Protein 6FBA (pdb70)

Structure (mmCIF, N/CA/C/O backbone):
data_6FBA
#
_entry.id   6FBA
#
_cell.length_a   86.757
_cell.length_b   86.757
_cell.length_c   138.151
_cell.angle_alpha   90.00
_cell.angle_beta   90.00
_cell.angle_gamma   120.00
#
_symmetry.space_group_name_H-M   'P 32'
#
loop_
_entity.id
_entity.type
_entity.pdbx_description
1 polymer 'Aspartate transcarbamoylase'
2 polymer 'Aspartate transcarbamoylase'
3 non-polymer 'SULFATE ION'
4 non-polymer naphthalene-2,3-diol
5 non-polymer 'DIMETHYL SULFOXIDE'
6 non-polymer 'MALONATE ION'
7 non-polymer GLYCEROL
8 non-polymer 'SODIUM ION'
9 non-polymer DI(HYDROXYETHYL)ETHER
10 water water
#
loop_
_atom_site.group_PDB
_atom_site.id
_atom_site.type_symbol
_atom_site.label_atom_id
_atom_site.label_alt_id
_atom_site.label_comp_id
_atom_site.label_asym_id
_atom_site.label_entity_id
_atom_site.label_seq_id
_atom_site.pdbx_PDB_ins_code
_atom_site.Cartn_x
_atom_site.Cartn_y
_atom_site.Cartn_z
_atom_site.occupancy
_atom_site.B_iso_or_equiv
_atom_site.auth_seq_id
_atom_site.auth_comp_id
_atom_site.auth_asym_id
_atom_site.auth_atom_id
_atom_site.pdbx_PDB_model_num
ATOM 1 N N . ASP A 1 11 ? 54.246 38.684 -157.402 1.00 78.28 47 ASP A N 1
ATOM 2 C CA . ASP A 1 11 ? 54.611 40.082 -157.810 1.00 77.82 47 ASP A CA 1
ATOM 3 C C . ASP A 1 11 ? 55.255 40.819 -156.679 1.00 77.90 47 ASP A C 1
ATOM 4 O O . ASP A 1 11 ? 54.589 41.622 -156.001 1.00 79.37 47 ASP A O 1
ATOM 9 N N . LEU A 1 12 ? 56.558 40.605 -156.520 1.00 78.21 48 LEU A N 1
ATOM 10 C CA . LEU A 1 12 ? 57.259 41.157 -155.384 1.00 80.12 48 LEU A CA 1
ATOM 11 C C . LEU A 1 12 ? 57.187 42.684 -155.283 1.00 81.24 48 LEU A C 1
ATOM 12 O O . LEU A 1 12 ? 57.016 43.220 -154.167 1.00 82.86 48 LEU A O 1
ATOM 17 N N . ASP A 1 13 ? 57.247 43.380 -156.399 1.00 85.29 49 ASP A N 1
ATOM 18 C CA . ASP A 1 13 ? 57.216 44.863 -156.354 1.00 86.26 49 ASP A CA 1
ATOM 19 C C . ASP A 1 13 ? 55.940 45.391 -155.741 1.00 81.61 49 ASP A C 1
ATOM 20 O O . ASP A 1 13 ? 55.974 46.276 -154.924 1.00 75.00 49 ASP A O 1
ATOM 25 N N . LYS A 1 14 ? 54.821 44.834 -156.165 1.00 79.94 50 LYS A N 1
ATOM 26 C CA . LYS A 1 14 ? 53.544 45.193 -155.599 1.00 79.74 50 LYS A CA 1
ATOM 27 C C . LYS A 1 14 ? 53.436 44.747 -154.119 1.00 72.49 50 LYS A C 1
ATOM 28 O O . LYS A 1 14 ? 52.954 45.484 -153.294 1.00 70.01 50 LYS A O 1
ATOM 34 N N . ILE A 1 15 ? 53.968 43.596 -153.745 1.00 65.50 51 ILE A N 1
ATOM 35 C CA . ILE A 1 15 ? 53.925 43.199 -152.339 1.00 63.24 51 ILE A CA 1
ATOM 36 C C . ILE A 1 15 ? 54.871 44.064 -151.472 1.00 60.06 51 ILE A C 1
ATOM 37 O O . ILE A 1 15 ? 54.536 44.371 -150.353 1.00 56.88 51 ILE A O 1
ATOM 42 N N . MET A 1 16 ? 56.002 44.509 -152.008 1.00 62.91 52 MET A N 1
ATOM 43 C CA . MET A 1 16 ? 56.916 45.382 -151.236 1.00 66.50 52 MET A CA 1
ATOM 44 C C . MET A 1 16 ? 56.307 46.758 -150.889 1.00 66.27 52 MET A C 1
ATOM 45 O O . MET A 1 16 ? 56.574 47.308 -149.811 1.00 66.20 52 MET A O 1
ATOM 50 N N . THR A 1 17 ? 55.507 47.308 -151.787 1.00 66.71 53 THR A N 1
ATOM 51 C CA . THR A 1 17 ? 54.785 48.571 -151.492 1.00 68.61 53 THR A CA 1
ATOM 52 C C . THR A 1 17 ? 53.814 48.378 -150.345 1.00 67.44 53 THR A C 1
ATOM 53 O O . THR A 1 17 ? 53.644 49.286 -149.505 1.00 65.31 53 THR A O 1
ATOM 57 N N . LYS A 1 18 ? 53.165 47.208 -150.328 1.00 65.59 54 LYS A N 1
ATOM 58 C CA . LYS A 1 18 ? 52.208 46.899 -149.308 1.00 65.00 54 LYS A CA 1
ATOM 59 C C . LYS A 1 18 ? 52.915 46.728 -147.953 1.00 60.57 54 LYS A C 1
ATOM 60 O O . LYS A 1 18 ? 52.475 47.295 -146.946 1.00 60.55 54 LYS A O 1
ATOM 66 N N . MET A 1 19 ? 54.046 46.016 -147.922 1.00 57.37 55 MET A N 1
ATOM 67 C CA . MET A 1 19 ? 54.754 45.753 -146.635 1.00 51.57 55 MET A CA 1
ATOM 68 C C . MET A 1 19 ? 55.563 46.923 -146.075 1.00 49.42 55 MET A C 1
ATOM 69 O O . MET A 1 19 ? 55.983 46.909 -144.880 1.00 47.16 55 MET A O 1
ATOM 74 N N . LYS A 1 20 ? 55.822 47.923 -146.896 1.00 49.75 56 LYS A N 1
ATOM 75 C CA . LYS A 1 20 ? 56.698 49.007 -146.462 1.00 52.66 56 LYS A CA 1
ATOM 76 C C . LYS A 1 20 ? 56.154 49.662 -145.182 1.00 49.86 56 LYS A C 1
ATOM 77 O O . LYS A 1 20 ? 54.990 49.894 -145.030 1.00 50.63 56 LYS A O 1
ATOM 83 N N . ASN A 1 21 ? 56.985 49.847 -144.202 1.00 47.07 57 ASN A N 1
ATOM 84 C CA . ASN A 1 21 ? 56.572 50.466 -142.922 1.00 48.04 57 ASN A CA 1
ATOM 85 C C . ASN A 1 21 ? 55.500 49.756 -142.091 1.00 47.83 57 ASN A C 1
ATOM 86 O O . ASN A 1 21 ? 54.929 50.298 -141.159 1.00 49.69 57 ASN A O 1
ATOM 91 N N . LYS A 1 22 ? 55.345 48.468 -142.347 1.00 44.64 58 LYS A N 1
ATOM 92 C CA . LYS A 1 22 ? 54.450 47.653 -141.619 1.00 45.68 58 LYS A CA 1
ATOM 93 C C . LYS A 1 22 ? 55.031 47.248 -140.313 1.00 42.62 58 LYS A C 1
ATOM 94 O O . LYS A 1 22 ? 56.219 46.784 -140.270 1.00 43.07 58 LYS A O 1
ATOM 100 N N . SER A 1 23 ? 54.242 47.320 -139.240 1.00 39.44 59 SER A N 1
ATOM 101 C CA . SER A 1 23 ? 54.699 46.671 -138.005 1.00 39.19 59 SER A CA 1
ATOM 102 C C . SER A 1 23 ? 54.350 45.164 -138.056 1.00 39.06 59 SER A C 1
ATOM 103 O O . SER A 1 23 ? 53.314 44.800 -138.562 1.00 39.75 59 SER A O 1
ATOM 106 N N . VAL A 1 24 ? 55.174 44.329 -137.466 1.00 38.15 60 VAL A N 1
ATOM 107 C CA . VAL A 1 24 ? 54.920 42.914 -137.315 1.00 38.47 60 VAL A CA 1
ATOM 108 C C . VAL A 1 24 ? 54.952 42.554 -135.842 1.00 38.09 60 VAL A C 1
ATOM 109 O O . VAL A 1 24 ? 55.987 42.297 -135.259 1.00 37.78 60 VAL A O 1
ATOM 113 N N . ILE A 1 25 ? 53.741 42.485 -135.285 1.00 38.52 61 ILE A N 1
ATOM 114 C CA . ILE A 1 25 ? 53.490 42.223 -133.906 1.00 37.35 61 ILE A CA 1
ATOM 115 C C . ILE A 1 25 ? 52.980 40.770 -133.690 1.00 39.71 61 ILE A C 1
ATOM 116 O O . ILE A 1 25 ? 53.388 40.137 -132.730 1.00 40.28 61 ILE A O 1
ATOM 121 N N . ASN A 1 26 ? 51.971 40.347 -134.454 1.00 43.28 62 ASN A N 1
ATOM 122 C CA . ASN A 1 26 ? 51.373 39.016 -134.368 1.00 46.69 62 ASN A CA 1
ATOM 123 C C . ASN A 1 26 ? 51.516 38.405 -135.729 1.00 43.30 62 ASN A C 1
ATOM 124 O O . ASN A 1 26 ? 51.556 39.102 -136.721 1.00 42.52 62 ASN A O 1
ATOM 129 N N . ILE A 1 27 ? 51.471 37.106 -135.803 1.00 42.19 63 ILE A N 1
ATOM 130 C CA . ILE A 1 27 ? 51.702 36.454 -137.097 1.00 42.72 63 ILE A CA 1
ATOM 131 C C . ILE A 1 27 ? 50.498 36.739 -138.058 1.00 45.83 63 ILE A C 1
ATOM 132 O O . ILE A 1 27 ? 50.629 36.791 -139.262 1.00 45.61 63 ILE A O 1
ATOM 137 N N . ASP A 1 28 ? 49.341 36.990 -137.492 1.00 46.53 64 ASP A N 1
ATOM 138 C CA . ASP A 1 28 ? 48.216 37.530 -138.295 1.00 53.31 64 ASP A CA 1
ATOM 139 C C . ASP A 1 28 ? 48.428 38.918 -138.949 1.00 52.88 64 ASP A C 1
ATOM 140 O O . ASP A 1 28 ? 47.686 39.283 -139.845 1.00 53.49 64 ASP A O 1
ATOM 145 N N . ASP A 1 29 ? 49.452 39.674 -138.566 1.00 51.09 65 ASP A N 1
ATOM 146 C CA . ASP A 1 29 ? 49.796 40.844 -139.412 1.00 50.99 65 ASP A CA 1
ATOM 147 C C . ASP A 1 29 ? 50.351 40.459 -140.803 1.00 52.38 65 ASP A C 1
ATOM 148 O O . ASP A 1 29 ? 50.526 41.379 -141.655 1.00 53.44 65 ASP A O 1
ATOM 153 N N . VAL A 1 30 ? 50.675 39.160 -141.037 1.00 47.94 66 VAL A N 1
ATOM 154 C CA . VAL A 1 30 ? 51.276 38.750 -142.296 1.00 45.92 66 VAL A CA 1
ATOM 155 C C . VAL A 1 30 ? 50.275 37.922 -143.049 1.00 46.77 66 VAL A C 1
ATOM 156 O O . VAL A 1 30 ? 49.837 36.916 -142.532 1.00 46.23 66 VAL A O 1
ATOM 160 N N . ASP A 1 31 ? 49.929 38.322 -144.262 1.00 46.52 67 ASP A N 1
ATOM 161 C CA . ASP A 1 31 ? 48.935 37.606 -145.033 1.00 49.00 67 ASP A CA 1
ATOM 162 C C . ASP A 1 31 ? 49.611 36.599 -146.004 1.00 48.08 67 ASP A C 1
ATOM 163 O O . ASP A 1 31 ? 50.816 36.450 -146.000 1.00 43.90 67 ASP A O 1
ATOM 168 N N . ASP A 1 32 ? 48.816 35.870 -146.748 1.00 47.38 68 ASP A N 1
ATOM 169 C CA . ASP A 1 32 ? 49.308 34.835 -147.613 1.00 49.07 68 ASP A CA 1
ATOM 170 C C . ASP A 1 32 ? 50.372 35.342 -148.571 1.00 48.35 68 ASP A C 1
ATOM 171 O O . ASP A 1 32 ? 51.387 34.719 -148.727 1.00 47.10 68 ASP A O 1
ATOM 176 N N . GLU A 1 33 ? 50.137 36.459 -149.216 1.00 51.07 69 GLU A N 1
ATOM 177 C CA . GLU A 1 33 ? 51.054 36.977 -150.247 1.00 55.04 69 GLU A CA 1
ATOM 178 C C . GLU A 1 33 ? 52.380 37.549 -149.642 1.00 50.28 69 GLU A C 1
ATOM 179 O O . GLU A 1 33 ? 53.432 37.431 -150.262 1.00 48.39 69 GLU A O 1
ATOM 185 N N . GLU A 1 34 ? 52.281 38.163 -148.466 1.00 47.69 70 GLU A N 1
ATOM 186 C CA . GLU A 1 34 ? 53.381 38.624 -147.734 1.00 45.35 70 GLU A CA 1
ATOM 187 C C . GLU A 1 34 ? 54.180 37.480 -147.207 1.00 43.67 70 GLU A C 1
ATOM 188 O O . GLU A 1 34 ? 55.430 37.560 -147.237 1.00 40.51 70 GLU A O 1
ATOM 194 N N . LEU A 1 35 ? 53.510 36.418 -146.745 1.00 41.93 71 LEU A N 1
ATOM 195 C CA . LEU A 1 35 ? 54.216 35.218 -146.381 1.00 41.50 71 LEU A CA 1
ATOM 196 C C . LEU A 1 35 ? 55.028 34.727 -147.588 1.00 41.90 71 LEU A C 1
ATOM 197 O O . LEU A 1 35 ? 56.243 34.426 -147.406 1.00 40.41 71 LEU A O 1
ATOM 202 N N . LEU A 1 36 ? 54.433 34.707 -148.787 1.00 42.24 72 LEU A N 1
ATOM 203 C CA . LEU A 1 36 ? 55.171 34.287 -149.948 1.00 43.94 72 LEU A CA 1
ATOM 204 C C . LEU A 1 36 ? 56.396 35.171 -150.270 1.00 42.74 72 LEU A C 1
ATOM 205 O O . LEU A 1 36 ? 57.417 34.681 -150.624 1.00 41.77 72 LEU A O 1
ATOM 210 N N . ALA A 1 37 ? 56.283 36.470 -150.088 1.00 42.36 73 ALA A N 1
ATOM 211 C CA . ALA A 1 37 ? 57.348 37.346 -150.398 1.00 41.55 73 ALA A CA 1
ATOM 212 C C . ALA A 1 37 ? 58.451 37.168 -149.361 1.00 38.12 73 ALA A C 1
ATOM 213 O O . ALA A 1 37 ? 59.618 37.182 -149.716 1.00 38.15 73 ALA A O 1
ATOM 215 N N . ILE A 1 38 ? 58.102 36.989 -148.103 1.00 36.09 74 ILE A N 1
ATOM 216 C CA . ILE A 1 38 ? 59.117 36.697 -147.068 1.00 34.60 74 ILE A CA 1
ATOM 217 C C . ILE A 1 38 ? 59.904 35.427 -147.377 1.00 35.81 74 ILE A C 1
ATOM 218 O O . ILE A 1 38 ? 61.158 35.397 -147.311 1.00 36.70 74 ILE A O 1
ATOM 223 N N . LEU A 1 39 ? 59.189 34.358 -147.742 1.00 37.38 75 LEU A N 1
ATOM 224 C CA . LEU A 1 39 ? 59.805 33.093 -148.071 1.00 38.23 75 LEU A CA 1
ATOM 225 C C . LEU A 1 39 ? 60.765 33.224 -149.289 1.00 38.41 75 LEU A C 1
ATOM 226 O O . LEU A 1 39 ? 61.886 32.620 -149.298 1.00 34.13 75 LEU A O 1
ATOM 231 N N . TYR A 1 40 ? 60.270 33.905 -150.311 1.00 39.48 76 TYR A N 1
ATOM 232 C CA . TYR A 1 40 ? 61.048 34.067 -151.534 1.00 42.87 76 TYR A CA 1
ATOM 233 C C . TYR A 1 40 ? 62.346 34.926 -151.294 1.00 40.64 76 TYR A C 1
ATOM 234 O O . TYR A 1 40 ? 63.443 34.554 -151.699 1.00 38.73 76 TYR A O 1
ATOM 243 N N . THR A 1 41 ? 62.153 36.019 -150.565 1.00 38.51 77 THR A N 1
ATOM 244 C CA . THR A 1 41 ? 63.204 36.938 -150.239 1.00 37.82 77 THR A CA 1
ATOM 245 C C . THR A 1 41 ? 64.219 36.285 -149.290 1.00 36.89 77 THR A C 1
ATOM 246 O O . THR A 1 41 ? 65.428 36.467 -149.463 1.00 38.25 77 THR A O 1
ATOM 250 N N . SER A 1 42 ? 63.737 35.486 -148.361 1.00 34.77 78 SER A N 1
ATOM 251 C CA . SER A 1 42 ? 64.604 34.718 -147.456 1.00 32.97 78 SER A CA 1
ATOM 252 C C . SER A 1 42 ? 65.491 33.751 -148.256 1.00 34.95 78 SER A C 1
ATOM 253 O O . SER A 1 42 ? 66.686 33.652 -147.986 1.00 35.62 78 SER A O 1
ATOM 256 N N . LYS A 1 43 ? 64.900 33.113 -149.257 1.00 35.65 79 LYS A N 1
ATOM 257 C CA . LYS A 1 43 ? 65.614 32.209 -150.111 1.00 38.71 79 LYS A CA 1
ATOM 258 C C . LYS A 1 43 ? 66.738 32.958 -150.889 1.00 38.66 79 LYS A C 1
ATOM 259 O O . LYS A 1 43 ? 67.820 32.399 -151.059 1.00 38.29 79 LYS A O 1
ATOM 265 N N . GLN A 1 44 ? 66.460 34.173 -151.343 1.00 38.15 80 GLN A N 1
ATOM 266 C CA . GLN A 1 44 ? 67.492 34.949 -152.030 1.00 40.25 80 GLN A CA 1
ATOM 267 C C . GLN A 1 44 ? 68.662 35.282 -151.101 1.00 39.13 80 GLN A C 1
ATOM 268 O O . GLN A 1 44 ? 69.818 35.116 -151.462 1.00 39.29 80 GLN A O 1
ATOM 274 N N . PHE A 1 45 ? 68.340 35.695 -149.860 1.00 39.35 81 PHE A N 1
ATOM 275 C CA . PHE A 1 45 ? 69.363 35.922 -148.886 1.00 37.86 81 PHE A CA 1
ATOM 276 C C . PHE A 1 45 ? 70.170 34.655 -148.567 1.00 37.37 81 PHE A C 1
ATOM 277 O O . PHE A 1 45 ? 71.394 34.718 -148.444 1.00 34.28 81 PHE A O 1
ATOM 285 N N . GLU A 1 46 ? 69.501 33.518 -148.507 1.00 37.29 82 GLU A N 1
ATOM 286 C CA . GLU A 1 46 ? 70.197 32.295 -148.327 1.00 38.70 82 GLU A CA 1
ATOM 287 C C . GLU A 1 46 ? 71.220 32.063 -149.472 1.00 40.07 82 GLU A C 1
ATOM 288 O O . GLU A 1 46 ? 72.329 31.645 -149.190 1.00 37.47 82 GLU A O 1
ATOM 294 N N . LYS A 1 47 ? 70.855 32.289 -150.728 1.00 41.84 83 LYS A N 1
ATOM 295 C CA . LYS A 1 47 ? 71.787 32.016 -151.807 1.00 45.24 83 LYS A CA 1
ATOM 296 C C . LYS A 1 47 ? 72.968 32.999 -151.752 1.00 43.68 83 LYS A C 1
ATOM 297 O O . LYS A 1 47 ? 74.131 32.540 -151.948 1.00 41.83 83 LYS A O 1
ATOM 303 N N . ILE A 1 48 ? 72.660 34.278 -151.498 1.00 40.59 84 ILE A N 1
ATOM 304 C CA . ILE A 1 48 ? 73.666 35.266 -151.379 1.00 43.42 84 ILE A CA 1
ATOM 305 C C . ILE A 1 48 ? 74.667 34.910 -150.278 1.00 42.78 84 ILE A C 1
ATOM 306 O O . ILE A 1 48 ? 75.912 34.990 -150.479 1.00 43.65 84 ILE A O 1
ATOM 311 N N . LEU A 1 49 ? 74.132 34.597 -149.087 1.00 39.80 85 LEU A N 1
ATOM 312 C CA . LEU A 1 49 ? 74.998 34.377 -147.905 1.00 40.53 85 LEU A CA 1
ATOM 313 C C . LEU A 1 49 ? 75.787 33.089 -148.049 1.00 42.49 85 LEU A C 1
ATOM 314 O O . LEU A 1 49 ? 76.965 33.087 -147.742 1.00 40.48 85 LEU A O 1
ATOM 319 N N . LYS A 1 50 ? 75.167 32.029 -148.555 1.00 44.99 86 LYS A N 1
ATOM 320 C CA . LYS A 1 50 ? 75.929 30.779 -148.804 1.00 51.07 86 LYS A CA 1
ATOM 321 C C . LYS A 1 50 ? 77.085 30.949 -149.823 1.00 52.38 86 LYS A C 1
ATOM 322 O O . LYS A 1 50 ? 78.087 30.267 -149.736 1.00 52.46 86 LYS A O 1
ATOM 328 N N . ASN A 1 51 ? 76.949 31.887 -150.746 1.00 54.18 87 ASN A N 1
ATOM 329 C CA . ASN A 1 51 ? 77.973 32.130 -151.689 1.00 57.98 87 ASN A CA 1
ATOM 330 C C . ASN A 1 51 ? 78.913 33.262 -151.284 1.00 54.67 87 ASN A C 1
ATOM 331 O O . ASN A 1 51 ? 79.567 33.775 -152.148 1.00 52.89 87 ASN A O 1
ATOM 336 N N . ASN A 1 52 ? 78.924 33.633 -149.979 1.00 53.29 88 ASN A N 1
ATOM 337 C CA . ASN A 1 52 ? 79.876 34.555 -149.323 1.00 55.16 88 ASN A CA 1
ATOM 338 C C . ASN A 1 52 ? 79.763 35.913 -149.885 1.00 54.35 88 ASN A C 1
ATOM 339 O O . ASN A 1 52 ? 80.726 36.645 -149.833 1.00 54.03 88 ASN A O 1
ATOM 344 N N . GLU A 1 53 ? 78.595 36.252 -150.436 1.00 52.85 89 GLU A N 1
ATOM 345 C CA . GLU A 1 53 ? 78.477 37.469 -151.187 1.00 54.73 89 GLU A CA 1
ATOM 346 C C . GLU A 1 53 ? 78.056 38.611 -150.312 1.00 52.84 89 GLU A C 1
ATOM 347 O O . GLU A 1 53 ? 77.615 38.442 -149.132 1.00 48.16 89 GLU A O 1
ATOM 353 N N . ASP A 1 54 ? 78.231 39.771 -150.931 1.00 57.29 90 ASP A N 1
ATOM 354 C CA . ASP A 1 54 ? 77.715 41.097 -150.526 1.00 57.43 90 ASP A CA 1
ATOM 355 C C . ASP A 1 54 ? 76.194 41.096 -150.326 1.00 58.52 90 ASP A C 1
ATOM 356 O O . ASP A 1 54 ? 75.391 41.035 -151.306 1.00 57.45 90 ASP A O 1
ATOM 361 N N . SER A 1 55 ? 75.833 41.256 -149.055 1.00 54.15 91 SER A N 1
ATOM 362 C CA . SER A 1 55 ? 74.506 41.297 -148.569 1.00 49.88 91 SER A CA 1
ATOM 363 C C . SER A 1 55 ? 74.115 42.640 -148.088 1.00 46.22 91 SER A C 1
ATOM 364 O O . SER A 1 55 ? 73.113 42.727 -147.328 1.00 39.28 91 SER A O 1
ATOM 367 N N . LYS A 1 56 ? 74.837 43.704 -148.499 1.00 48.15 92 LYS A N 1
ATOM 368 C CA . LYS A 1 56 ? 74.353 45.074 -148.144 1.00 46.10 92 LYS A CA 1
ATOM 369 C C . LYS A 1 56 ? 73.150 45.521 -148.960 1.00 44.51 92 LYS A C 1
ATOM 370 O O . LYS A 1 56 ? 73.252 46.276 -149.854 1.00 47.09 92 LYS A O 1
ATOM 376 N N . TYR A 1 57 ? 72.001 45.046 -148.583 1.00 45.64 93 TYR A N 1
ATOM 377 C CA . TYR A 1 57 ? 70.737 45.326 -149.294 1.00 45.33 93 TYR A CA 1
ATOM 378 C C . TYR A 1 57 ? 69.973 46.339 -148.568 1.00 43.00 93 TYR A C 1
ATOM 379 O O . TYR A 1 57 ? 69.045 46.817 -149.096 1.00 45.65 93 TYR A O 1
ATOM 388 N N . LEU A 1 58 ? 70.359 46.695 -147.359 1.00 43.38 94 LEU A N 1
ATOM 389 C CA . LEU A 1 58 ? 69.673 47.777 -146.629 1.00 40.91 94 LEU A CA 1
ATOM 390 C C . LEU A 1 58 ? 70.659 48.578 -145.845 1.00 41.59 94 LEU A C 1
ATOM 391 O O . LEU A 1 58 ? 70.902 48.267 -144.685 1.00 46.80 94 LEU A O 1
ATOM 396 N N . GLU A 1 59 ? 71.269 49.600 -146.445 1.00 44.64 95 GLU A N 1
ATOM 397 C CA . GLU A 1 59 ? 72.358 50.334 -145.785 1.00 47.72 95 GLU A CA 1
ATOM 398 C C . GLU A 1 59 ? 72.167 51.559 -144.931 1.00 49.31 95 GLU A C 1
ATOM 399 O O . GLU A 1 59 ? 73.036 51.836 -144.100 1.00 57.27 95 GLU A O 1
ATOM 405 N N . ASN A 1 60 ? 71.157 52.345 -145.120 1.00 47.55 96 ASN A N 1
ATOM 406 C CA . ASN A 1 60 ? 71.187 53.638 -144.444 1.00 47.05 96 ASN A CA 1
ATOM 407 C C . ASN A 1 60 ? 70.214 53.780 -143.285 1.00 42.27 9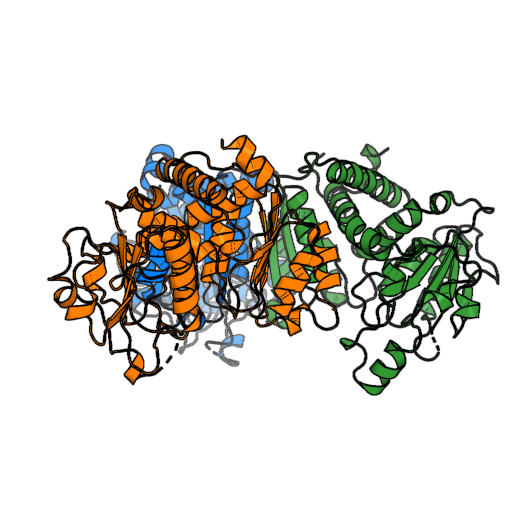6 ASN A C 1
ATOM 408 O O . ASN A 1 60 ? 69.838 54.830 -142.960 1.00 43.17 96 ASN A O 1
ATOM 413 N N . LYS A 1 61 ? 69.902 52.689 -142.612 1.00 37.64 97 LYS A N 1
ATOM 414 C CA . LYS A 1 61 ? 68.955 52.718 -141.611 1.00 35.96 97 LYS A CA 1
ATOM 415 C C . LYS A 1 61 ? 69.628 52.623 -140.269 1.00 33.50 97 LYS A C 1
ATOM 416 O O . LYS A 1 61 ? 70.731 52.030 -140.136 1.00 34.27 97 LYS A O 1
ATOM 422 N N . VAL A 1 62 ? 68.962 53.191 -139.263 1.00 31.10 98 VAL A N 1
ATOM 423 C CA . VAL A 1 62 ? 69.372 53.075 -137.868 1.00 29.77 98 VAL A CA 1
ATOM 424 C C . VAL A 1 62 ? 68.209 52.502 -137.086 1.00 30.40 98 VAL A C 1
ATOM 425 O O . VAL A 1 62 ? 67.141 53.095 -137.051 1.00 29.29 98 VAL A O 1
ATOM 429 N N . PHE A 1 63 ? 68.458 51.381 -136.380 1.00 28.13 99 PHE A N 1
ATOM 430 C CA . PHE A 1 63 ? 67.473 50.729 -135.573 1.00 28.75 99 PHE A CA 1
ATOM 431 C C . PHE A 1 63 ? 67.728 50.840 -134.096 1.00 29.01 99 PHE A C 1
ATOM 432 O O . PHE A 1 63 ? 68.849 51.054 -133.680 1.00 28.86 99 PHE A O 1
ATOM 440 N N . CYS A 1 64 ? 66.670 50.678 -133.292 1.00 28.06 100 CYS A N 1
ATOM 441 C CA . CYS A 1 64 ? 66.849 50.521 -131.883 1.00 28.87 100 CYS A CA 1
ATOM 442 C C . CYS A 1 64 ? 66.311 49.093 -131.524 1.00 29.22 100 CYS A C 1
ATOM 443 O O . CYS A 1 64 ? 65.232 48.764 -131.884 1.00 30.41 100 CYS A O 1
ATOM 446 N N . SER A 1 65 ? 67.086 48.310 -130.768 1.00 29.17 101 SER A N 1
ATOM 447 C CA . SER A 1 65 ? 66.683 47.016 -130.305 1.00 32.33 101 SER A CA 1
ATOM 448 C C . SER A 1 65 ? 66.487 47.166 -128.803 1.00 32.29 101 SER A C 1
ATOM 449 O O . SER A 1 65 ? 67.376 47.536 -128.066 1.00 31.85 101 SER A O 1
ATOM 452 N N . VAL A 1 66 ? 65.244 46.993 -128.355 1.00 33.99 102 VAL A N 1
ATOM 453 C CA . VAL A 1 66 ? 64.877 47.144 -126.971 1.00 35.91 102 VAL A CA 1
ATOM 454 C C . VAL A 1 66 ? 64.517 45.727 -126.400 1.00 35.96 102 VAL A C 1
ATOM 455 O O . VAL A 1 66 ? 63.444 45.141 -126.708 1.00 35.96 102 VAL A O 1
ATOM 459 N N . PHE A 1 67 ? 65.345 45.238 -125.496 1.00 34.30 103 PHE A N 1
ATOM 460 C CA . PHE A 1 67 ? 65.175 43.929 -124.926 1.00 36.52 103 PHE A CA 1
ATOM 461 C C . PHE A 1 67 ? 65.007 44.042 -123.430 1.00 38.34 103 PHE A C 1
ATOM 462 O O . PHE A 1 67 ? 65.959 44.308 -122.724 1.00 41.88 103 PHE A O 1
ATOM 470 N N . LEU A 1 68 ? 63.758 43.863 -122.957 1.00 39.24 104 LEU A N 1
ATOM 471 C CA . LEU A 1 68 ? 63.384 44.097 -121.586 1.00 41.39 104 LEU A CA 1
ATOM 472 C C . LEU A 1 68 ? 63.155 42.831 -120.752 1.00 46.31 104 LEU A C 1
ATOM 473 O O . LEU A 1 68 ? 62.602 42.880 -119.635 1.00 51.96 104 LEU A O 1
ATOM 478 N N . GLU A 1 69 ? 63.697 41.729 -121.247 1.00 46.25 105 GLU A N 1
ATOM 479 C CA . GLU A 1 69 ? 63.989 40.570 -120.418 1.00 49.18 105 GLU A CA 1
ATOM 480 C C . GLU A 1 69 ? 65.338 40.023 -120.929 1.00 48.10 105 GLU A C 1
ATOM 481 O O . GLU A 1 69 ? 65.772 40.356 -122.033 1.00 46.25 105 GLU A O 1
ATOM 487 N N . PRO A 1 70 ? 65.968 39.151 -120.162 1.00 51.11 106 PRO A N 1
ATOM 488 C CA . PRO A 1 70 ? 67.165 38.539 -120.694 1.00 51.98 106 PRO A CA 1
ATOM 489 C C . PRO A 1 70 ? 66.857 37.707 -121.893 1.00 49.91 106 PRO A C 1
ATOM 490 O O . PRO A 1 70 ? 66.079 36.795 -121.796 1.00 54.85 106 PRO A O 1
ATOM 494 N N . SER A 1 71 ? 67.406 38.072 -123.029 1.00 47.37 107 SER A N 1
ATOM 495 C CA . SER A 1 71 ? 67.278 37.285 -124.194 1.00 45.75 107 SER A CA 1
ATOM 496 C C . SER A 1 71 ? 68.446 37.585 -125.105 1.00 39.68 107 SER A C 1
ATOM 497 O O . SER A 1 71 ? 68.251 37.964 -126.206 1.00 38.36 107 SER A O 1
ATOM 500 N N . THR A 1 72 ? 69.648 37.405 -124.589 1.00 38.21 108 THR A N 1
ATOM 501 C CA . THR A 1 72 ? 70.860 37.585 -125.335 1.00 38.79 108 THR A CA 1
ATOM 502 C C . THR A 1 72 ? 70.885 36.951 -126.750 1.00 35.60 108 THR A C 1
ATOM 503 O O . THR A 1 72 ? 71.207 37.599 -127.712 1.00 33.62 108 THR A O 1
ATOM 507 N N . ARG A 1 73 ? 70.583 35.693 -126.878 1.00 34.71 109 ARG A N 1
ATOM 508 C CA . ARG A 1 73 ? 70.503 35.040 -128.179 1.00 34.18 109 ARG A CA 1
ATOM 509 C C . ARG A 1 73 ? 69.616 35.633 -129.200 1.00 31.95 109 ARG A C 1
ATOM 510 O O . ARG A 1 73 ? 69.970 35.719 -130.370 1.00 30.10 109 ARG A O 1
ATOM 518 N N . THR A 1 74 ? 68.414 36.006 -128.799 1.00 32.79 110 THR A N 1
ATOM 519 C CA . THR A 1 74 ? 67.468 36.597 -129.761 1.00 31.60 110 THR A CA 1
ATOM 520 C C . THR A 1 74 ? 67.945 38.007 -130.140 1.00 28.79 110 THR A C 1
ATOM 521 O O . THR A 1 74 ? 67.891 38.415 -131.294 1.00 29.59 110 THR A O 1
ATOM 525 N N . ARG A 1 75 ? 68.412 38.736 -129.164 1.00 30.51 111 ARG A N 1
ATOM 526 C CA . ARG A 1 75 ? 68.982 40.078 -129.459 1.00 30.99 111 ARG A CA 1
ATOM 527 C C . ARG A 1 75 ? 70.150 39.979 -130.439 1.00 29.62 111 ARG A C 1
ATOM 528 O O . ARG A 1 75 ? 70.122 40.661 -131.425 1.00 28.52 111 ARG A O 1
ATOM 536 N N . CYS A 1 76 ? 71.116 39.070 -130.202 1.00 29.94 112 CYS A N 1
ATOM 537 C CA . CYS A 1 76 ? 72.212 38.833 -131.141 1.00 29.31 112 CYS A CA 1
ATOM 538 C C . CYS A 1 76 ? 71.755 38.356 -132.463 1.00 29.45 112 CYS A C 1
ATOM 539 O O . CYS A 1 76 ? 72.288 38.796 -133.466 1.00 27.71 112 CYS A O 1
ATOM 542 N N . SER A 1 77 ? 70.667 37.566 -132.532 1.00 29.86 113 SER A N 1
ATOM 543 C CA . SER A 1 77 ? 70.153 37.175 -133.867 1.00 30.44 113 SER A CA 1
ATOM 544 C C . SER A 1 77 ? 69.724 38.341 -134.698 1.00 30.61 113 SER A C 1
ATOM 545 O O . SER A 1 77 ? 70.024 38.414 -135.896 1.00 32.87 113 SER A O 1
ATOM 548 N N . PHE A 1 78 ? 68.900 39.221 -134.108 1.00 30.06 114 PHE A N 1
ATOM 549 C CA . PHE A 1 78 ? 68.459 40.407 -134.800 1.00 29.73 114 PHE A CA 1
ATOM 550 C C . PHE A 1 78 ? 69.581 41.377 -135.138 1.00 29.36 114 PHE A C 1
ATOM 551 O O . PHE A 1 78 ? 69.568 41.928 -136.218 1.00 30.43 114 PHE A O 1
ATOM 559 N N . ASP A 1 79 ? 70.507 41.590 -134.210 1.00 29.47 115 ASP A N 1
ATOM 560 C CA . ASP A 1 79 ? 71.645 42.478 -134.437 1.00 32.85 115 ASP A CA 1
ATOM 561 C C . ASP A 1 79 ? 72.447 41.972 -135.663 1.00 33.14 115 ASP A C 1
ATOM 562 O O . ASP A 1 79 ? 72.849 42.802 -136.507 1.00 30.14 115 ASP A O 1
ATOM 567 N N . ALA A 1 80 ? 72.674 40.636 -135.728 1.00 30.36 116 ALA A N 1
ATOM 568 C CA . ALA A 1 80 ? 73.402 40.090 -136.808 1.00 31.15 116 ALA A CA 1
ATOM 569 C C . ALA A 1 80 ? 72.742 40.378 -138.183 1.00 29.18 116 ALA A C 1
ATOM 570 O O . ALA A 1 80 ? 73.400 40.767 -139.149 1.00 28.44 116 ALA A O 1
ATOM 572 N N . ALA A 1 81 ? 71.432 40.245 -138.221 1.00 27.65 117 ALA A N 1
ATOM 573 C CA . ALA A 1 81 ? 70.661 40.522 -139.413 1.00 27.24 117 ALA A CA 1
ATOM 574 C C . ALA A 1 81 ? 70.740 41.979 -139.809 1.00 27.23 117 ALA A C 1
ATOM 575 O O . ALA A 1 81 ? 70.989 42.265 -140.974 1.00 27.30 117 ALA A O 1
ATOM 577 N N . ILE A 1 82 ? 70.556 42.874 -138.838 1.00 27.38 118 ILE A N 1
ATOM 578 C CA . ILE A 1 82 ? 70.684 44.308 -139.096 1.00 28.06 118 ILE A CA 1
ATOM 579 C C . ILE A 1 82 ? 72.064 44.692 -139.667 1.00 27.66 118 ILE A C 1
ATOM 580 O O . ILE A 1 82 ? 72.188 45.435 -140.659 1.00 28.64 118 ILE A O 1
ATOM 585 N N . LEU A 1 83 ? 73.121 44.207 -139.003 1.00 26.39 119 LEU A N 1
ATOM 586 C CA . LEU A 1 83 ? 74.447 44.625 -139.311 1.00 26.84 119 LEU A CA 1
ATOM 587 C C . LEU A 1 83 ? 74.867 44.019 -140.651 1.00 28.53 119 LEU A C 1
ATOM 588 O O . LEU A 1 83 ? 75.527 44.662 -141.453 1.00 27.31 119 LEU A O 1
ATOM 593 N N . LYS A 1 84 ? 74.443 42.776 -140.883 1.00 29.60 120 LYS A N 1
ATOM 594 C CA . LYS A 1 84 ? 74.748 42.117 -142.133 1.00 32.02 120 LYS A CA 1
ATOM 595 C C . LYS A 1 84 ? 74.072 42.807 -143.302 1.00 28.95 120 LYS A C 1
ATOM 596 O O . LYS A 1 84 ? 74.576 42.766 -144.395 1.00 26.66 120 LYS A O 1
ATOM 602 N N . LEU A 1 85 ? 72.886 43.341 -143.084 1.00 27.25 121 LEU A N 1
ATOM 603 C CA . LEU A 1 85 ? 72.214 44.144 -144.130 1.00 28.38 121 LEU A CA 1
ATOM 604 C C . LEU A 1 85 ? 72.914 45.477 -144.442 1.00 29.42 121 LEU A C 1
ATOM 605 O O . LEU A 1 85 ? 72.714 46.011 -145.513 1.00 31.71 121 LEU A O 1
ATOM 610 N N . GLY A 1 86 ? 73.817 45.943 -143.562 1.00 29.24 122 GLY A N 1
ATOM 611 C CA . GLY A 1 86 ? 74.596 47.122 -143.750 1.00 30.09 122 GLY A CA 1
ATOM 612 C C . GLY A 1 86 ? 73.996 48.308 -142.933 1.00 30.60 122 GLY A C 1
ATOM 613 O O . GLY A 1 86 ? 74.534 49.405 -142.936 1.00 32.70 122 GLY A O 1
ATOM 614 N N . SER A 1 87 ? 73.011 48.042 -142.108 1.00 28.55 123 SER A N 1
ATOM 615 C CA . SER A 1 87 ? 72.431 49.054 -141.213 1.00 28.48 123 SER A CA 1
ATOM 616 C C . SER A 1 87 ? 73.096 49.097 -139.842 1.00 28.51 123 SER A C 1
ATOM 617 O O . SER A 1 87 ? 74.093 48.381 -139.589 1.00 28.62 123 SER A O 1
ATOM 620 N N . LYS A 1 88 ? 72.618 49.977 -138.965 1.00 28.25 124 LYS A N 1
ATOM 621 C CA . LYS A 1 88 ? 73.196 50.216 -137.650 1.00 27.16 124 LYS A CA 1
ATOM 622 C C . LYS A 1 88 ? 72.104 50.015 -136.589 1.00 27.18 124 LYS A C 1
ATOM 623 O O . LYS A 1 88 ? 70.934 50.096 -136.858 1.00 26.77 124 LYS A O 1
ATOM 629 N N . VAL A 1 89 ? 72.535 49.739 -135.371 1.00 27.74 125 VAL A N 1
ATOM 630 C CA . VAL A 1 89 ? 71.694 49.478 -134.274 1.00 28.91 125 VAL A CA 1
ATOM 631 C C . VAL A 1 89 ? 72.252 49.950 -132.953 1.00 29.15 125 VAL A C 1
ATOM 632 O O . VAL A 1 89 ? 73.448 49.857 -132.671 1.00 29.80 125 VAL A O 1
ATOM 636 N N . LEU A 1 90 ? 71.365 50.511 -132.149 1.00 29.97 126 LEU A N 1
ATOM 637 C CA . LEU A 1 90 ? 71.644 50.768 -130.756 1.00 32.94 126 LEU A CA 1
ATOM 638 C C . LEU A 1 90 ? 70.742 49.913 -129.904 1.00 32.85 126 LEU A C 1
ATOM 639 O O . LEU A 1 90 ? 69.610 49.590 -130.291 1.00 30.45 126 LEU A O 1
ATOM 644 N N . ASN A 1 91 ? 71.280 49.503 -128.781 1.00 33.57 127 ASN A N 1
ATOM 645 C CA . ASN A 1 91 ? 70.720 48.482 -127.955 1.00 36.90 127 ASN A CA 1
ATOM 646 C C . ASN A 1 91 ? 70.294 49.086 -126.635 1.00 39.75 127 ASN A C 1
ATOM 647 O O . ASN A 1 91 ? 71.064 49.857 -126.053 1.00 43.02 127 ASN A O 1
ATOM 652 N N . ILE A 1 92 ? 69.079 48.764 -126.188 1.00 37.93 128 ILE A N 1
ATOM 653 C CA . ILE A 1 92 ? 68.655 48.942 -124.788 1.00 39.31 128 ILE A CA 1
ATOM 654 C C . ILE A 1 92 ? 68.360 47.515 -124.265 1.00 41.25 128 ILE A C 1
ATOM 655 O O . ILE A 1 92 ? 67.583 46.763 -124.842 1.00 40.70 128 ILE A O 1
ATOM 660 N N . THR A 1 93 ? 68.944 47.191 -123.153 1.00 43.05 129 THR A N 1
ATOM 661 C CA . THR A 1 93 ? 68.922 45.876 -122.533 1.00 48.16 129 THR A CA 1
ATOM 662 C C . THR A 1 93 ? 68.600 46.032 -121.067 1.00 48.53 129 THR A C 1
ATOM 663 O O . THR A 1 93 ? 69.157 46.863 -120.438 1.00 45.69 129 THR A O 1
ATOM 667 N N . ASP A 1 94 ? 67.662 45.281 -120.519 1.00 50.85 130 ASP A N 1
ATOM 668 C CA . ASP A 1 94 ? 67.380 45.335 -119.062 1.00 54.70 130 ASP A CA 1
ATOM 669 C C . ASP A 1 94 ? 66.726 44.004 -118.671 1.00 57.58 130 ASP A C 1
ATOM 670 O O . ASP A 1 94 ? 66.071 43.360 -119.526 1.00 52.62 130 ASP A O 1
ATOM 675 N N . MET A 1 95 ? 66.846 43.687 -117.386 1.00 64.04 131 MET A N 1
ATOM 676 C CA . MET A 1 95 ? 66.303 42.479 -116.797 1.00 72.98 131 MET A CA 1
ATOM 677 C C . MET A 1 95 ? 64.768 42.439 -116.825 1.00 67.87 131 MET A C 1
ATOM 678 O O . MET A 1 95 ? 64.187 41.381 -116.865 1.00 65.18 131 MET A O 1
ATOM 683 N N . ASN A 1 96 ? 64.158 43.612 -116.708 1.00 63.06 132 ASN A N 1
ATOM 684 C CA . ASN A 1 96 ? 62.727 43.739 -116.724 1.00 61.29 132 ASN A CA 1
ATOM 685 C C . ASN A 1 96 ? 62.399 45.131 -117.226 1.00 55.92 132 ASN A C 1
ATOM 686 O O . ASN A 1 96 ? 63.227 46.032 -117.257 1.00 58.02 132 ASN A O 1
ATOM 691 N N . SER A 1 97 ? 61.148 45.293 -117.561 1.00 55.50 133 SER A N 1
ATOM 692 C CA . SER A 1 97 ? 60.654 46.484 -118.151 1.00 55.33 133 SER A CA 1
ATOM 693 C C . SER A 1 97 ? 60.532 47.621 -117.121 1.00 59.28 133 SER A C 1
ATOM 694 O O . SER A 1 97 ? 60.615 48.765 -117.539 1.00 57.83 133 SER A O 1
ATOM 697 N N . THR A 1 98 ? 60.358 47.337 -115.828 1.00 60.46 134 THR A N 1
ATOM 698 C CA . THR A 1 98 ? 60.187 48.392 -114.898 1.00 62.43 134 THR A CA 1
ATOM 699 C C . THR A 1 98 ? 61.483 49.110 -114.615 1.00 62.26 134 THR A C 1
ATOM 700 O O . THR A 1 98 ? 61.428 50.327 -114.352 1.00 60.85 134 THR A O 1
ATOM 704 N N . SER A 1 99 ? 62.622 48.413 -114.716 1.00 60.28 135 SER A N 1
ATOM 705 C CA . SER A 1 99 ? 63.916 49.063 -114.531 1.00 58.93 135 SER A CA 1
ATOM 706 C C . SER A 1 99 ? 64.124 50.070 -115.622 1.00 56.33 135 SER A C 1
ATOM 707 O O . SER A 1 99 ? 64.755 51.055 -115.389 1.00 59.11 135 SER A O 1
ATOM 710 N N . PHE A 1 100 ? 63.588 49.840 -116.804 1.00 50.84 136 PHE A N 1
ATOM 711 C CA . PHE A 1 100 ? 63.775 50.742 -117.865 1.00 49.03 136 PHE A CA 1
ATOM 712 C C . PHE A 1 100 ? 62.735 51.918 -117.850 1.00 52.37 136 PHE A C 1
ATOM 713 O O . PHE A 1 100 ? 63.137 53.091 -117.928 1.00 51.54 136 PHE A O 1
ATOM 721 N N . TYR A 1 101 ? 61.418 51.632 -117.772 1.00 51.44 137 TYR A N 1
ATOM 722 C CA . TYR A 1 101 ? 60.417 52.681 -117.870 1.00 51.30 137 TYR A CA 1
ATOM 723 C C . TYR A 1 101 ? 60.473 53.605 -116.655 1.00 55.38 137 TYR A C 1
ATOM 724 O O . TYR A 1 101 ? 60.328 54.821 -116.765 1.00 52.45 137 TYR A O 1
ATOM 733 N N . LYS A 1 102 ? 60.643 52.974 -115.489 1.00 60.15 138 LYS A N 1
ATOM 734 C CA . LYS A 1 102 ? 60.579 53.623 -114.196 1.00 65.03 138 LYS A CA 1
ATOM 735 C C . LYS A 1 102 ? 59.286 54.339 -114.105 1.00 64.41 138 LYS A C 1
ATOM 736 O O . LYS A 1 102 ? 58.279 53.701 -114.202 1.00 66.91 138 LYS A O 1
ATOM 742 N N . GLY A 1 103 ? 59.267 55.646 -114.005 1.00 65.20 139 GLY A N 1
ATOM 743 C CA . GLY A 1 103 ? 57.942 56.305 -113.876 1.00 65.79 139 GLY A CA 1
ATOM 744 C C . GLY A 1 103 ? 57.242 56.390 -115.248 1.00 62.47 139 GLY A C 1
ATOM 745 O O . GLY A 1 103 ? 56.058 56.648 -115.276 1.00 63.93 139 GLY A O 1
ATOM 746 N N . GLU A 1 104 ? 57.973 56.267 -116.366 1.00 55.02 140 GLU A N 1
ATOM 747 C CA . GLU A 1 104 ? 57.505 56.850 -117.584 1.00 52.47 140 GLU A CA 1
ATOM 748 C C . GLU A 1 104 ? 56.619 55.847 -118.225 1.00 51.87 140 GLU A C 1
ATOM 749 O O . GLU A 1 104 ? 56.870 54.634 -118.161 1.00 51.51 140 GLU A O 1
ATOM 755 N N . THR A 1 105 ? 55.657 56.363 -118.961 1.00 51.70 141 THR A N 1
ATOM 756 C CA . THR A 1 105 ? 54.717 55.534 -119.665 1.00 50.19 141 THR A CA 1
ATOM 757 C C . THR A 1 105 ? 55.387 54.964 -120.897 1.00 49.13 141 THR A C 1
ATOM 758 O O . THR A 1 105 ? 56.289 55.554 -121.540 1.00 46.70 141 THR A O 1
ATOM 762 N N . VAL A 1 106 ? 54.882 53.823 -121.305 1.00 47.01 142 VAL A N 1
ATOM 763 C CA . VAL A 1 106 ? 55.422 53.145 -122.419 1.00 44.60 142 VAL A CA 1
ATOM 764 C C . VAL A 1 106 ? 55.107 54.039 -123.605 1.00 42.97 142 VAL A C 1
ATOM 765 O O . VAL A 1 106 ? 55.872 54.110 -124.559 1.00 40.11 142 VAL A O 1
ATOM 769 N N . GLU A 1 107 ? 53.950 54.652 -123.594 1.00 45.39 143 GLU A N 1
ATOM 770 C CA . GLU A 1 107 ? 53.529 55.505 -124.719 1.00 47.24 143 GLU A CA 1
ATOM 771 C C . GLU A 1 107 ? 54.494 56.715 -124.927 1.00 44.77 143 GLU A C 1
ATOM 772 O O . GLU A 1 107 ? 54.832 57.008 -126.083 1.00 41.54 143 GLU A O 1
ATOM 778 N N . ASP A 1 108 ? 54.943 57.354 -123.850 1.00 45.36 144 ASP A N 1
ATOM 779 C CA . ASP A 1 108 ? 55.923 58.525 -123.952 1.00 45.45 144 ASP A CA 1
ATOM 780 C C . ASP A 1 108 ? 57.278 58.012 -124.540 1.00 44.18 144 ASP A C 1
ATOM 781 O O . ASP A 1 108 ? 57.820 58.526 -125.569 1.00 43.47 144 ASP A O 1
ATOM 786 N N . ALA A 1 109 ? 57.750 56.916 -123.947 1.00 42.16 145 ALA A N 1
ATOM 787 C CA . ALA A 1 109 ? 59.069 56.309 -124.292 1.00 39.58 145 ALA A CA 1
ATOM 788 C C . ALA A 1 109 ? 59.080 55.942 -125.745 1.00 39.18 145 ALA A C 1
ATOM 789 O O . ALA A 1 109 ? 60.018 56.282 -126.434 1.00 38.41 145 ALA A O 1
ATOM 791 N N . PHE A 1 110 ? 57.974 55.417 -126.294 1.00 39.94 146 PHE A N 1
ATOM 792 C CA . PHE A 1 110 ? 57.991 55.015 -127.703 1.00 39.37 146 PHE A CA 1
ATOM 793 C C . PHE A 1 110 ? 57.768 56.141 -128.693 1.00 39.52 146 PHE A C 1
ATOM 794 O O . PHE A 1 110 ? 58.292 56.168 -129.797 1.00 37.43 146 PHE A O 1
ATOM 802 N N . LYS A 1 111 ? 56.999 57.104 -128.246 1.00 42.17 147 LYS A N 1
ATOM 803 C CA . LYS A 1 111 ? 56.816 58.324 -128.994 1.00 43.55 147 LYS A CA 1
ATOM 804 C C . LYS A 1 111 ? 58.192 59.024 -129.261 1.00 41.08 147 LYS A C 1
ATOM 805 O O . LYS A 1 111 ? 58.499 59.439 -130.371 1.00 38.88 147 LYS A O 1
ATOM 811 N N . ILE A 1 112 ? 58.992 59.094 -128.238 1.00 40.93 148 ILE A N 1
ATOM 812 C CA . ILE A 1 112 ? 60.299 59.782 -128.338 1.00 43.00 148 ILE A CA 1
ATOM 813 C C . ILE A 1 112 ? 61.333 58.921 -129.099 1.00 40.95 148 ILE A C 1
ATOM 814 O O . ILE A 1 112 ? 61.984 59.401 -130.070 1.00 38.16 148 ILE A O 1
ATOM 819 N N . LEU A 1 113 ? 61.404 57.649 -128.696 1.00 37.09 149 LEU A N 1
ATOM 820 C CA . LEU A 1 113 ? 62.360 56.770 -129.317 1.00 37.45 149 LEU A CA 1
ATOM 821 C C . LEU A 1 113 ? 62.140 56.685 -130.817 1.00 36.92 149 LEU A C 1
ATOM 822 O O . LEU A 1 113 ? 63.121 56.692 -131.590 1.00 37.87 149 LEU A O 1
ATOM 827 N N . SER A 1 114 ? 60.886 56.682 -131.228 1.00 36.78 150 SER A N 1
ATOM 828 C CA . SER A 1 114 ? 60.529 56.592 -132.624 1.00 36.28 150 SER A CA 1
ATOM 829 C C . SER A 1 114 ? 60.977 57.808 -133.373 1.00 37.95 150 SER A C 1
ATOM 830 O O . SER A 1 114 ? 61.271 57.694 -134.558 1.00 41.13 150 SER A O 1
ATOM 833 N N . THR A 1 115 ? 61.128 58.963 -132.717 1.00 38.22 151 THR A N 1
ATOM 834 C CA . THR A 1 115 ? 61.721 60.124 -133.460 1.00 39.47 151 THR A CA 1
ATOM 835 C C . THR A 1 115 ? 63.228 60.022 -133.652 1.00 40.07 151 THR A C 1
ATOM 836 O O . THR A 1 115 ? 63.808 60.723 -134.398 1.00 41.61 151 THR A O 1
ATOM 840 N N . TYR A 1 116 ? 63.903 59.087 -133.012 1.00 39.15 152 TYR A N 1
ATOM 841 C CA . TYR A 1 116 ? 65.374 58.983 -133.125 1.00 38.48 152 TYR A CA 1
ATOM 842 C C . TYR A 1 116 ? 65.817 57.928 -134.125 1.00 36.69 152 TYR A C 1
ATOM 843 O O . TYR A 1 116 ? 66.939 58.026 -134.573 1.00 37.17 152 TYR A O 1
ATOM 852 N N . VAL A 1 117 ? 64.989 56.943 -134.422 1.00 34.41 153 VAL A N 1
ATOM 853 C CA . VAL A 1 117 ? 65.402 55.789 -135.234 1.00 34.74 153 VAL A CA 1
ATOM 854 C C . VAL A 1 117 ? 64.354 55.500 -136.338 1.00 33.80 153 VAL A C 1
ATOM 855 O O . VAL A 1 117 ? 63.267 56.035 -136.332 1.00 34.66 153 VAL A O 1
ATOM 859 N N . ASP A 1 118 ? 64.734 54.622 -137.264 1.00 34.92 154 ASP A N 1
ATOM 860 C CA . ASP A 1 118 ? 63.930 54.202 -138.399 1.00 35.11 154 ASP A CA 1
ATOM 861 C C . ASP A 1 118 ? 63.036 53.069 -138.030 1.00 34.66 154 ASP A C 1
ATOM 862 O O . ASP A 1 118 ? 62.035 52.882 -138.653 1.00 34.15 154 ASP A O 1
ATOM 867 N N . GLY A 1 119 ? 63.415 52.271 -137.045 1.00 33.61 155 GLY A N 1
ATOM 868 C CA . GLY A 1 119 ? 62.478 51.209 -136.639 1.00 33.85 155 GLY A CA 1
ATOM 869 C C . GLY A 1 119 ? 62.992 50.621 -135.392 1.00 32.18 155 GLY A C 1
ATOM 870 O O . GLY A 1 119 ? 64.127 50.932 -134.989 1.00 33.42 155 GLY A O 1
ATOM 871 N N . ILE A 1 120 ? 62.161 49.814 -134.732 1.00 31.28 156 ILE A N 1
ATOM 872 C CA . ILE A 1 120 ? 62.431 49.346 -133.397 1.00 31.17 156 ILE A CA 1
ATOM 873 C C . ILE A 1 120 ? 62.136 47.846 -133.338 1.00 32.99 156 ILE A C 1
ATOM 874 O O . ILE A 1 120 ? 61.038 47.402 -133.772 1.00 34.59 156 ILE A O 1
ATOM 879 N N . ILE A 1 121 ? 63.063 47.077 -132.738 1.00 30.34 157 ILE A N 1
ATOM 880 C CA . ILE A 1 121 ? 62.809 45.677 -132.440 1.00 31.76 157 ILE A CA 1
ATOM 881 C C . ILE A 1 121 ? 62.551 45.614 -130.969 1.00 31.14 157 ILE A C 1
ATOM 882 O O . ILE A 1 121 ? 63.335 46.168 -130.185 1.00 31.93 157 ILE A O 1
ATOM 887 N N . TYR A 1 122 ? 61.399 45.039 -130.578 1.00 30.68 158 TYR A N 1
ATOM 888 C CA . TYR A 1 122 ? 60.990 45.091 -129.208 1.00 31.56 158 TYR A CA 1
ATOM 889 C C . TYR A 1 122 ? 60.629 43.753 -128.642 1.00 32.04 158 TYR A C 1
ATOM 890 O O . TYR A 1 122 ? 59.743 43.054 -129.172 1.00 32.43 158 TYR A O 1
ATOM 899 N N . ARG A 1 123 ? 61.240 43.427 -127.512 1.00 36.11 159 ARG A N 1
ATOM 900 C CA . ARG A 1 123 ? 60.983 42.176 -126.799 1.00 37.84 159 ARG A CA 1
ATOM 901 C C . ARG A 1 123 ? 60.658 42.500 -125.351 1.00 39.15 159 ARG A C 1
ATOM 902 O O . ARG A 1 123 ? 61.493 43.072 -124.612 1.00 41.51 159 ARG A O 1
ATOM 910 N N . ASP A 1 124 ? 59.509 42.071 -124.882 1.00 40.82 160 ASP A N 1
ATOM 911 C CA . ASP A 1 124 ? 59.071 42.416 -123.527 1.00 42.02 160 ASP A CA 1
ATOM 912 C C . ASP A 1 124 ? 58.130 41.310 -123.073 1.00 43.35 160 ASP A C 1
ATOM 913 O O . ASP A 1 124 ? 57.163 41.085 -123.753 1.00 40.60 160 ASP A O 1
ATOM 918 N N . PRO A 1 125 ? 58.399 40.692 -121.930 1.00 47.33 161 PRO A N 1
ATOM 919 C CA . PRO A 1 125 ? 57.474 39.688 -121.426 1.00 52.58 161 PRO A CA 1
ATOM 920 C C . PRO A 1 125 ? 56.021 40.194 -121.204 1.00 57.31 161 PRO A C 1
ATOM 921 O O . PRO A 1 125 ? 55.135 39.417 -121.180 1.00 57.55 161 PRO A O 1
ATOM 925 N N . SER A 1 126 ? 55.763 41.474 -121.036 1.00 58.11 162 SER A N 1
ATOM 926 C CA . SER A 1 126 ? 54.396 41.974 -121.019 1.00 62.21 162 SER A CA 1
ATOM 927 C C . SER A 1 126 ? 53.754 41.977 -122.410 1.00 67.67 162 SER A C 1
ATOM 928 O O . SER A 1 126 ? 54.216 42.657 -123.359 1.00 76.26 162 SER A O 1
ATOM 931 N N . LYS A 1 127 ? 52.656 41.260 -122.486 1.00 75.65 163 LYS A N 1
ATOM 932 C CA . LYS A 1 127 ? 51.644 41.337 -123.553 1.00 78.72 163 LYS A CA 1
ATOM 933 C C . LYS A 1 127 ? 51.153 42.733 -123.995 1.00 74.92 163 LYS A C 1
ATOM 934 O O . LYS A 1 127 ? 51.200 43.097 -125.203 1.00 79.01 163 LYS A O 1
ATOM 940 N N . LYS A 1 128 ? 50.761 43.525 -123.019 1.00 66.63 164 LYS A N 1
ATOM 941 C CA . LYS A 1 128 ? 50.149 44.825 -123.275 1.00 66.76 164 LYS A CA 1
ATOM 942 C C . LYS A 1 128 ? 51.144 45.816 -123.832 1.00 61.63 164 LYS A C 1
ATOM 943 O O . LYS A 1 128 ? 50.828 46.538 -124.793 1.00 59.31 164 LYS A O 1
ATOM 949 N N . ASN A 1 129 ? 52.357 45.830 -123.241 1.00 56.60 165 ASN A N 1
ATOM 950 C CA . ASN A 1 129 ? 53.411 46.833 -123.611 1.00 51.41 165 ASN A CA 1
ATOM 951 C C . ASN A 1 129 ? 53.690 46.940 -125.092 1.00 48.27 165 ASN A C 1
ATOM 952 O O . ASN A 1 129 ? 53.847 48.034 -125.615 1.00 48.15 165 ASN A O 1
ATOM 957 N N . VAL A 1 130 ? 53.662 45.827 -125.786 1.00 46.43 166 VAL A N 1
ATOM 958 C CA . VAL A 1 130 ? 54.035 45.848 -127.153 1.00 45.94 166 VAL A CA 1
ATOM 959 C C . VAL A 1 130 ? 52.978 46.578 -127.925 1.00 47.20 166 VAL A C 1
ATOM 960 O O . VAL A 1 130 ? 53.279 47.343 -128.845 1.00 43.99 166 VAL A O 1
ATOM 964 N N . ASP A 1 131 ? 51.730 46.293 -127.585 1.00 49.44 167 ASP A N 1
ATOM 965 C CA . ASP A 1 131 ? 50.623 46.876 -128.269 1.00 51.13 167 ASP A CA 1
ATOM 966 C C . ASP A 1 131 ? 50.569 48.361 -127.964 1.00 49.88 167 ASP A C 1
ATOM 967 O O . ASP A 1 131 ? 50.237 49.076 -128.833 1.00 48.67 167 ASP A O 1
ATOM 972 N N . ILE A 1 132 ? 50.837 48.788 -126.731 1.00 49.24 168 ILE A N 1
ATOM 973 C CA . ILE A 1 132 ? 50.974 50.230 -126.407 1.00 49.97 168 ILE A CA 1
ATOM 974 C C . ILE A 1 132 ? 52.059 50.854 -127.284 1.00 47.80 168 ILE A C 1
ATOM 975 O O . ILE A 1 132 ? 51.801 51.848 -127.947 1.00 46.96 168 ILE A O 1
ATOM 980 N N . ALA A 1 133 ? 53.224 50.197 -127.346 1.00 47.53 169 ALA A N 1
ATOM 981 C CA . ALA A 1 133 ? 54.355 50.657 -128.081 1.00 46.30 169 ALA A CA 1
ATOM 982 C C . ALA A 1 133 ? 54.004 50.909 -129.543 1.00 46.58 169 ALA A C 1
ATOM 983 O O . ALA A 1 133 ? 54.383 51.956 -130.113 1.00 43.56 169 ALA A O 1
ATOM 985 N N . VAL A 1 134 ? 53.252 50.003 -130.149 1.00 44.84 170 VAL A N 1
ATOM 986 C CA . VAL A 1 134 ? 52.949 50.114 -131.574 1.00 47.72 170 VAL A CA 1
ATOM 987 C C . VAL A 1 134 ? 51.991 51.253 -131.811 1.00 48.74 170 VAL A C 1
ATOM 988 O O . VAL A 1 134 ? 52.125 51.963 -132.802 1.00 48.38 170 VAL A O 1
ATOM 992 N N . SER A 1 135 ? 50.990 51.433 -130.942 1.00 47.55 171 SER A N 1
ATOM 993 C CA . SER A 1 135 ? 50.103 52.547 -131.162 1.00 50.73 171 SER A CA 1
ATOM 994 C C . SER A 1 135 ? 50.764 53.893 -130.812 1.00 50.49 171 SER A C 1
ATOM 995 O O . SER A 1 135 ? 50.229 54.875 -131.221 1.00 53.49 171 SER A O 1
ATOM 998 N N . SER A 1 136 ? 51.825 53.937 -130.024 1.00 47.35 172 SER A N 1
ATOM 999 C CA . SER A 1 136 ? 52.555 55.164 -129.766 1.00 46.32 172 SER A CA 1
ATOM 1000 C C . SER A 1 136 ? 53.679 55.472 -130.675 1.00 44.90 172 SER A C 1
ATOM 1001 O O . SER A 1 136 ? 54.161 56.602 -130.673 1.00 45.35 172 SER A O 1
ATOM 1004 N N . SER A 1 137 ? 54.209 54.457 -131.347 1.00 42.26 173 SER A N 1
ATOM 1005 C CA . SER A 1 137 ? 55.359 54.638 -132.197 1.00 40.81 173 SER A CA 1
ATOM 1006 C C . SER A 1 137 ? 54.986 55.267 -133.505 1.00 42.08 173 SER A C 1
ATOM 1007 O O . SER A 1 137 ? 54.008 54.872 -134.110 1.00 42.01 173 SER A O 1
ATOM 1010 N N . SER A 1 138 ? 55.770 56.268 -133.954 1.00 40.55 174 SER A N 1
ATOM 1011 C CA . SER A 1 138 ? 55.650 56.711 -135.335 1.00 41.29 174 SER A CA 1
ATOM 1012 C C . SER A 1 138 ? 56.529 55.880 -136.317 1.00 40.56 174 SER A C 1
ATOM 1013 O O . SER A 1 138 ? 56.610 56.195 -137.498 1.00 39.57 174 SER A O 1
ATOM 1016 N N . LYS A 1 139 ? 57.110 54.778 -135.867 1.00 38.67 175 LYS A N 1
ATOM 1017 C CA . LYS A 1 139 ? 57.934 53.962 -136.743 1.00 39.31 175 LYS A CA 1
ATOM 1018 C C . LYS A 1 139 ? 57.552 52.479 -136.556 1.00 37.52 175 LYS A C 1
ATOM 1019 O O . LYS A 1 139 ? 57.083 52.071 -135.484 1.00 36.96 175 LYS A O 1
ATOM 1025 N N . PRO A 1 140 ? 57.811 51.675 -137.581 1.00 37.07 176 PRO A N 1
ATOM 1026 C CA . PRO A 1 140 ? 57.549 50.234 -137.438 1.00 35.41 176 PRO A CA 1
ATOM 1027 C C . PRO A 1 140 ? 58.231 49.591 -136.294 1.00 34.57 176 PRO A C 1
ATOM 1028 O O . PRO A 1 140 ? 59.402 49.865 -135.987 1.00 32.60 176 PRO A O 1
ATOM 1032 N N . ILE A 1 141 ? 57.539 48.622 -135.704 1.00 35.99 177 ILE A N 1
ATOM 1033 C CA . ILE A 1 141 ? 58.038 47.782 -134.625 1.00 35.76 177 ILE A CA 1
ATOM 1034 C C . ILE A 1 141 ? 57.935 46.312 -135.105 1.00 38.60 177 ILE A C 1
ATOM 1035 O O . ILE A 1 141 ? 56.962 45.903 -135.762 1.00 34.26 177 ILE A O 1
ATOM 1040 N N . ILE A 1 142 ? 59.033 45.571 -134.825 1.00 38.98 178 ILE A N 1
ATOM 1041 C CA . ILE A 1 142 ? 59.050 44.172 -134.896 1.00 35.38 178 ILE A CA 1
ATOM 1042 C C . ILE A 1 142 ? 59.040 43.603 -133.560 1.00 35.00 178 ILE A C 1
ATOM 1043 O O . ILE A 1 142 ? 59.883 43.831 -132.816 1.00 32.52 178 ILE A O 1
ATOM 1048 N N . ASN A 1 143 ? 58.031 42.773 -133.258 1.00 35.33 179 ASN A N 1
ATOM 1049 C CA . ASN A 1 143 ? 57.909 42.136 -131.962 1.00 35.67 179 ASN A CA 1
ATOM 1050 C C . ASN A 1 143 ? 58.839 40.931 -132.022 1.00 35.87 179 ASN A C 1
ATOM 1051 O O . ASN A 1 143 ? 58.628 40.029 -132.871 1.00 37.20 179 ASN A O 1
ATOM 1056 N N . ALA A 1 144 ? 59.744 40.885 -131.071 1.00 33.10 180 ALA A N 1
ATOM 1057 C CA . ALA A 1 144 ? 60.753 39.809 -130.983 1.00 33.54 180 ALA A CA 1
ATOM 1058 C C . ALA A 1 144 ? 60.393 38.842 -129.883 1.00 34.78 180 ALA A C 1
ATOM 1059 O O . ALA A 1 144 ? 61.235 38.016 -129.470 1.00 32.11 180 ALA A O 1
ATOM 1061 N N . GLY A 1 145 ? 59.140 38.937 -129.376 1.00 39.39 181 GLY A N 1
ATOM 1062 C CA . GLY A 1 145 ? 58.570 37.945 -128.433 1.00 40.44 181 GLY A CA 1
ATOM 1063 C C . GLY A 1 145 ? 57.928 38.650 -127.262 1.00 44.90 181 GLY A C 1
ATOM 1064 O O . GLY A 1 145 ? 58.472 39.607 -126.777 1.00 43.37 181 GLY A O 1
ATOM 1065 N N . ASN A 1 146 ? 56.728 38.241 -126.849 1.00 50.17 182 ASN A N 1
ATOM 1066 C CA . ASN A 1 146 ? 56.042 38.965 -125.764 1.00 55.69 182 ASN A CA 1
ATOM 1067 C C . ASN A 1 146 ? 55.213 38.058 -124.906 1.00 58.10 182 ASN A C 1
ATOM 1068 O O . ASN A 1 146 ? 55.167 36.867 -125.124 1.00 58.22 182 ASN A O 1
ATOM 1073 N N . GLY A 1 147 ? 54.534 38.638 -123.928 1.00 67.08 183 GLY A N 1
ATOM 1074 C CA . GLY A 1 147 ? 53.786 37.860 -122.927 1.00 72.67 183 GLY A CA 1
ATOM 1075 C C . GLY A 1 147 ? 52.645 37.039 -123.428 1.00 76.54 183 GLY A C 1
ATOM 1076 O O . GLY A 1 147 ? 52.341 36.007 -122.860 1.00 80.53 183 GLY A O 1
ATOM 1077 N N . THR A 1 148 ? 52.063 37.497 -124.521 1.00 80.51 184 THR A N 1
ATOM 1078 C CA . THR A 1 148 ? 50.898 36.896 -125.134 1.00 84.78 184 THR A CA 1
ATOM 1079 C C . THR A 1 148 ? 51.322 35.874 -126.147 1.00 80.98 184 THR A C 1
ATOM 1080 O O . THR A 1 148 ? 50.572 35.699 -127.133 1.00 82.93 184 THR A O 1
ATOM 1084 N N . GLY A 1 149 ? 52.488 35.240 -125.990 1.00 73.88 185 GLY A N 1
ATOM 1085 C CA . GLY A 1 149 ? 52.789 34.124 -126.880 1.00 70.39 18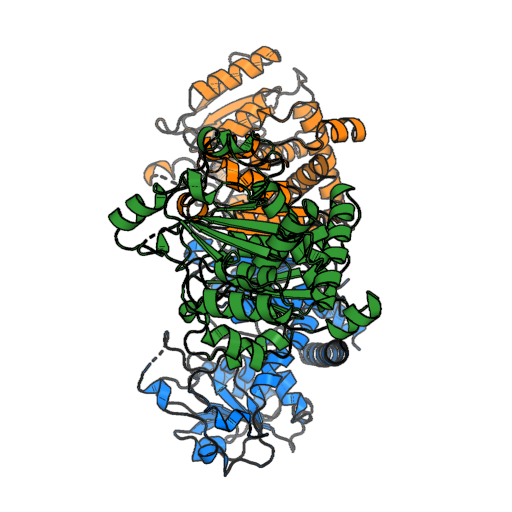5 GLY A CA 1
ATOM 1086 C C . GLY A 1 149 ? 52.845 34.436 -128.377 1.00 62.63 185 GLY A C 1
ATOM 1087 O O . GLY A 1 149 ? 52.494 33.599 -129.219 1.00 63.88 185 GLY A O 1
ATOM 1088 N N . GLU A 1 150 ? 53.214 35.655 -128.734 1.00 55.62 186 GLU A N 1
ATOM 1089 C CA . GLU A 1 150 ? 53.369 35.992 -130.126 1.00 51.39 186 GLU A CA 1
ATOM 1090 C C . GLU A 1 150 ? 54.888 36.188 -130.285 1.00 48.23 186 GLU A C 1
ATOM 1091 O O . GLU A 1 150 ? 55.557 36.877 -129.496 1.00 43.57 186 GLU A O 1
ATOM 1097 N N . HIS A 1 151 ? 55.399 35.504 -131.299 1.00 45.70 187 HIS A N 1
ATOM 1098 C CA . HIS A 1 151 ? 56.781 35.529 -131.659 1.00 37.46 187 HIS A CA 1
ATOM 1099 C C . HIS A 1 151 ? 56.831 35.318 -133.143 1.00 36.64 187 HIS A C 1
ATOM 1100 O O . HIS A 1 151 ? 57.195 34.277 -133.637 1.00 36.32 187 HIS A O 1
ATOM 1107 N N . PRO A 1 152 ? 56.413 36.314 -133.891 1.00 36.79 188 PRO A N 1
ATOM 1108 C CA . PRO A 1 152 ? 56.158 36.049 -135.283 1.00 37.43 188 PRO A CA 1
ATOM 1109 C C . PRO A 1 152 ? 57.394 35.704 -136.130 1.00 33.78 188 PRO A C 1
ATOM 1110 O O . PRO A 1 152 ? 57.230 35.053 -137.154 1.00 31.66 188 PRO A O 1
ATOM 1114 N N . THR A 1 153 ? 58.575 36.220 -135.798 1.00 32.21 189 THR A N 1
ATOM 1115 C CA . THR A 1 153 ? 59.760 35.977 -136.620 1.00 30.90 189 THR A CA 1
ATOM 1116 C C . THR A 1 153 ? 60.233 34.576 -136.420 1.00 29.80 189 THR A C 1
ATOM 1117 O O . THR A 1 153 ? 60.620 33.967 -137.388 1.00 28.91 189 THR A O 1
ATOM 1121 N N . GLN A 1 154 ? 60.100 34.062 -135.194 1.00 30.59 190 GLN A N 1
ATOM 1122 C CA . GLN A 1 154 ? 60.270 32.632 -134.954 1.00 32.05 190 GLN A CA 1
ATOM 1123 C C . GLN A 1 154 ? 59.324 31.749 -135.807 1.00 34.00 190 GLN A C 1
ATOM 1124 O O . GLN A 1 154 ? 59.786 30.819 -136.411 1.00 33.06 190 GLN A O 1
ATOM 1130 N N . SER A 1 155 ? 58.028 32.101 -135.886 1.00 33.58 191 SER A N 1
ATOM 1131 C CA . SER A 1 155 ? 57.112 31.406 -136.726 1.00 34.76 191 SER A CA 1
ATOM 1132 C C . SER A 1 155 ? 57.467 31.377 -138.156 1.00 34.27 191 SER A C 1
ATOM 1133 O O . SER A 1 155 ? 57.362 30.304 -138.797 1.00 35.23 191 SER A O 1
ATOM 1136 N N . LEU A 1 156 ? 57.872 32.540 -138.635 1.00 34.06 192 LEU A N 1
ATOM 1137 C CA . LEU A 1 156 ? 58.328 32.717 -140.017 1.00 32.38 192 LEU A CA 1
ATOM 1138 C C . LEU A 1 156 ? 59.469 31.851 -140.337 1.00 31.64 192 LEU A C 1
ATOM 1139 O O . LEU A 1 156 ? 59.384 31.183 -141.367 1.00 32.56 192 LEU A O 1
ATOM 1144 N N . LEU A 1 157 ? 60.466 31.787 -139.448 1.00 31.34 193 LEU A N 1
ATOM 1145 C CA . LEU A 1 157 ? 61.697 31.023 -139.751 1.00 32.18 193 LEU A CA 1
ATOM 1146 C C . LEU A 1 157 ? 61.432 29.522 -139.618 1.00 32.46 193 LEU A C 1
ATOM 1147 O O . LEU A 1 157 ? 61.959 28.767 -140.340 1.00 33.77 193 LEU A O 1
ATOM 1152 N N . ASP A 1 158 ? 60.633 29.147 -138.661 1.00 28.50 194 ASP A N 1
ATOM 1153 C CA . ASP A 1 158 ? 60.136 27.774 -138.504 1.00 30.17 194 ASP A CA 1
ATOM 1154 C C . ASP A 1 158 ? 59.423 27.283 -139.798 1.00 30.37 194 ASP A C 1
ATOM 1155 O O . ASP A 1 158 ? 59.714 26.192 -140.328 1.00 29.64 194 ASP A O 1
ATOM 1160 N N . PHE A 1 159 ? 58.560 28.152 -140.345 1.00 31.89 195 PHE A N 1
ATOM 1161 C CA . PHE A 1 159 ? 57.739 27.860 -141.492 1.00 32.89 195 PHE A CA 1
ATOM 1162 C C . PHE A 1 159 ? 58.614 27.727 -142.696 1.00 33.47 195 PHE A C 1
ATOM 1163 O O . PHE A 1 159 ? 58.451 26.752 -143.536 1.00 32.66 195 PHE A O 1
ATOM 1171 N N . TYR A 1 160 ? 59.544 28.682 -142.818 1.00 32.68 196 TYR A N 1
ATOM 1172 C CA . TYR A 1 160 ? 60.546 28.591 -143.923 1.00 33.00 196 TYR A CA 1
ATOM 1173 C C . TYR A 1 160 ? 61.262 27.213 -143.876 1.00 33.06 196 TYR A C 1
ATOM 1174 O O . TYR A 1 160 ? 61.459 26.584 -144.905 1.00 32.15 196 TYR A O 1
ATOM 1183 N N . THR A 1 161 ? 61.638 26.750 -142.678 1.00 30.85 197 THR A N 1
ATOM 1184 C CA . THR A 1 161 ? 62.404 25.534 -142.565 1.00 31.27 197 THR A CA 1
ATOM 1185 C C . THR A 1 161 ? 61.492 24.361 -142.909 1.00 33.08 197 THR A C 1
ATOM 1186 O O . THR A 1 161 ? 61.879 23.510 -143.681 1.00 34.09 197 THR A O 1
ATOM 1190 N N . ILE A 1 162 ? 60.248 24.350 -142.371 1.00 31.49 198 ILE A N 1
ATOM 1191 C CA . ILE A 1 162 ? 59.317 23.322 -142.707 1.00 32.22 198 ILE A CA 1
ATOM 1192 C C . ILE A 1 162 ? 59.078 23.225 -144.235 1.00 32.59 198 ILE A C 1
ATOM 1193 O O . ILE A 1 162 ? 58.980 22.143 -144.811 1.00 32.50 198 ILE A O 1
ATOM 1198 N N . HIS A 1 163 ? 58.803 24.352 -144.825 1.00 32.04 199 HIS A N 1
ATOM 1199 C CA . HIS A 1 163 ? 58.522 24.478 -146.229 1.00 35.52 199 HIS A CA 1
ATOM 1200 C C . HIS A 1 163 ? 59.650 24.015 -147.095 1.00 36.71 199 HIS A C 1
ATOM 1201 O O . HIS A 1 163 ? 59.427 23.493 -148.167 1.00 36.94 199 HIS A O 1
ATOM 1208 N N . ASN A 1 164 ? 60.879 24.196 -146.642 1.00 38.16 200 ASN A N 1
ATOM 1209 C CA . ASN A 1 164 ? 62.009 23.558 -147.335 1.00 40.19 200 ASN A CA 1
ATOM 1210 C C . ASN A 1 164 ? 61.932 22.083 -147.509 1.00 39.28 200 ASN A C 1
ATOM 1211 O O . ASN A 1 164 ? 62.209 21.615 -148.597 1.00 37.36 200 ASN A O 1
ATOM 1216 N N . TYR A 1 165 ? 61.546 21.367 -146.465 1.00 38.44 201 TYR A N 1
ATOM 1217 C CA . TYR A 1 165 ? 61.428 19.901 -146.533 1.00 40.79 201 TYR A CA 1
ATOM 1218 C C . TYR A 1 165 ? 60.088 19.359 -147.000 1.00 41.45 201 TYR A C 1
ATOM 1219 O O . TYR A 1 165 ? 60.066 18.262 -147.535 1.00 39.38 201 TYR A O 1
ATOM 1228 N N . PHE A 1 166 ? 59.008 20.158 -146.855 1.00 40.94 202 PHE A N 1
ATOM 1229 C CA . PHE A 1 166 ? 57.638 19.747 -147.240 1.00 40.05 202 PHE A CA 1
ATOM 1230 C C . PHE A 1 166 ? 56.988 20.919 -147.927 1.00 40.15 202 PHE A C 1
ATOM 1231 O O . PHE A 1 166 ? 56.166 21.631 -147.344 1.00 38.91 202 PHE A O 1
ATOM 1239 N N . PRO A 1 167 ? 57.376 21.157 -149.161 1.00 40.71 203 PRO A N 1
ATOM 1240 C CA . PRO A 1 167 ? 56.900 22.364 -149.823 1.00 41.53 203 PRO A CA 1
ATOM 1241 C C . PRO A 1 167 ? 55.404 22.341 -150.155 1.00 43.16 203 PRO A C 1
ATOM 1242 O O . PRO A 1 167 ? 54.794 23.399 -150.370 1.00 45.53 203 PRO A O 1
ATOM 1246 N N . PHE A 1 168 ? 54.800 21.175 -150.143 1.00 43.84 204 PHE A N 1
ATOM 1247 C CA . PHE A 1 168 ? 53.360 21.107 -150.308 1.00 45.80 204 PHE A CA 1
ATOM 1248 C C . PHE A 1 168 ? 52.554 21.822 -149.206 1.00 45.29 204 PHE A C 1
ATOM 1249 O O . PHE A 1 168 ? 51.367 22.063 -149.435 1.00 44.47 204 PHE A O 1
ATOM 1257 N N . ILE A 1 169 ? 53.157 22.245 -148.092 1.00 43.65 205 ILE A N 1
ATOM 1258 C CA . ILE A 1 169 ? 52.397 22.912 -147.059 1.00 44.26 205 ILE A CA 1
ATOM 1259 C C . ILE A 1 169 ? 51.720 24.181 -147.575 1.00 43.82 205 ILE A C 1
ATOM 1260 O O . ILE A 1 169 ? 50.731 24.602 -147.024 1.00 42.23 205 ILE A O 1
ATOM 1265 N N . LEU A 1 170 ? 52.266 24.776 -148.624 1.00 44.13 206 LEU A N 1
ATOM 1266 C CA . LEU A 1 170 ? 51.738 26.008 -149.194 1.00 44.88 206 LEU A CA 1
ATOM 1267 C C . LEU A 1 170 ? 50.580 25.744 -150.114 1.00 48.76 206 LEU A C 1
ATOM 1268 O O . LEU A 1 170 ? 49.841 26.653 -150.463 1.00 49.94 206 LEU A O 1
ATOM 1273 N N . ASP A 1 171 ? 50.400 24.508 -150.553 1.00 49.47 207 ASP A N 1
ATOM 1274 C CA . ASP A 1 171 ? 49.386 24.246 -151.594 1.00 50.14 207 ASP A CA 1
ATOM 1275 C C . ASP A 1 171 ? 47.913 24.236 -151.142 1.00 49.57 207 ASP A C 1
ATOM 1276 O O . ASP A 1 171 ? 47.011 24.355 -152.009 1.00 48.03 207 ASP A O 1
ATOM 1281 N N . ARG A 1 172 ? 47.645 24.006 -149.846 1.00 47.19 208 ARG A N 1
ATOM 1282 C CA . ARG A 1 172 ? 46.247 23.744 -149.440 1.00 49.02 208 ARG A CA 1
ATOM 1283 C C . ARG A 1 172 ? 45.499 22.733 -150.376 1.00 49.24 208 ARG A C 1
ATOM 1284 O O . ARG A 1 172 ? 44.354 22.958 -150.824 1.00 48.10 208 ARG A O 1
ATOM 1292 N N . ASN A 1 173 ? 46.203 21.646 -150.681 1.00 47.60 209 ASN A N 1
ATOM 1293 C CA . ASN A 1 173 ? 45.703 20.488 -151.387 1.00 48.62 209 ASN A CA 1
ATOM 1294 C C . ASN A 1 173 ? 45.146 19.566 -150.324 1.00 50.24 209 ASN A C 1
ATOM 1295 O O . ASN A 1 173 ? 45.891 19.125 -149.419 1.00 47.68 209 ASN A O 1
ATOM 1300 N N . ILE A 1 174 ? 43.854 19.174 -150.471 1.00 54.42 210 ILE A N 1
ATOM 1301 C CA . ILE A 1 174 ? 43.141 18.370 -149.492 1.00 54.84 210 ILE A CA 1
ATOM 1302 C C . ILE A 1 174 ? 43.808 17.017 -149.317 1.00 56.32 210 ILE A C 1
ATOM 1303 O O . ILE A 1 174 ? 43.723 16.438 -148.230 1.00 56.45 210 ILE A O 1
ATOM 1308 N N . ASN A 1 175 ? 44.461 16.515 -150.370 1.00 57.62 211 ASN A N 1
ATOM 1309 C CA . ASN A 1 175 ? 45.182 15.222 -150.308 1.00 58.12 211 ASN A CA 1
ATOM 1310 C C . ASN A 1 175 ? 46.633 15.272 -149.830 1.00 57.75 211 ASN A C 1
ATOM 1311 O O . ASN A 1 175 ? 47.257 14.220 -149.824 1.00 59.69 211 ASN A O 1
ATOM 1316 N N . LYS A 1 176 ? 47.165 16.445 -149.436 1.00 53.36 212 LYS A N 1
ATOM 1317 C CA . LYS A 1 176 ? 48.515 16.522 -148.958 1.00 53.91 212 LYS A CA 1
ATOM 1318 C C . LYS A 1 176 ? 48.528 17.313 -147.665 1.00 51.03 212 LYS A C 1
ATOM 1319 O O . LYS A 1 176 ? 48.725 18.555 -147.636 1.00 45.13 212 LYS A O 1
ATOM 1325 N N . LYS A 1 177 ? 48.348 16.559 -146.589 1.00 50.59 213 LYS A N 1
ATOM 1326 C CA . LYS A 1 177 ? 48.284 17.098 -145.249 1.00 48.73 213 LYS A CA 1
ATOM 1327 C C . LYS A 1 177 ? 49.620 16.958 -144.613 1.00 45.98 213 LYS A C 1
ATOM 1328 O O . LYS A 1 177 ? 50.287 15.901 -144.774 1.00 45.12 213 LYS A O 1
ATOM 1334 N N . LEU A 1 178 ? 50.051 18.021 -143.928 1.00 43.11 214 LEU A N 1
ATOM 1335 C CA . LEU A 1 178 ? 51.255 17.970 -143.098 1.00 40.73 214 LEU A CA 1
ATOM 1336 C C . LEU A 1 178 ? 50.801 17.691 -141.666 1.00 41.67 214 LEU A C 1
ATOM 1337 O O . LEU A 1 178 ? 49.804 18.280 -141.154 1.00 41.41 214 LEU A O 1
ATOM 1342 N N . ASN A 1 179 ? 51.492 16.748 -141.034 1.00 40.82 215 ASN A N 1
ATOM 1343 C CA . ASN A 1 179 ? 51.217 16.327 -139.673 1.00 40.71 215 ASN A CA 1
ATOM 1344 C C . ASN A 1 179 ? 52.412 16.800 -138.815 1.00 41.33 215 ASN A C 1
ATOM 1345 O O . ASN A 1 179 ? 53.607 16.478 -139.170 1.00 40.74 215 ASN A O 1
ATOM 1350 N N . ILE A 1 180 ? 52.131 17.495 -137.696 1.00 37.91 216 ILE A N 1
ATOM 1351 C CA . ILE A 1 180 ? 53.236 17.995 -136.887 1.00 37.29 216 ILE A CA 1
ATOM 1352 C C . ILE A 1 180 ? 52.973 17.618 -135.424 1.00 39.40 216 ILE A C 1
ATOM 1353 O O . ILE A 1 180 ? 51.850 17.727 -134.999 1.00 39.03 216 ILE A O 1
ATOM 1358 N N . ALA A 1 181 ? 54.005 17.185 -134.681 1.00 39.32 217 ALA A N 1
ATOM 1359 C CA . ALA A 1 181 ? 53.943 17.005 -133.266 1.00 40.55 217 ALA A CA 1
ATOM 1360 C C . ALA A 1 181 ? 54.713 18.138 -132.590 1.00 42.17 217 ALA A C 1
ATOM 1361 O O . ALA A 1 181 ? 55.921 18.366 -132.904 1.00 41.58 217 ALA A O 1
ATOM 1363 N N . PHE A 1 182 ? 54.046 18.830 -131.673 1.00 42.56 218 PHE A N 1
ATOM 1364 C CA . PHE A 1 182 ? 54.668 19.734 -130.737 1.00 45.69 218 PHE A CA 1
ATOM 1365 C C . PHE A 1 182 ? 54.820 18.998 -129.420 1.00 49.93 218 PHE A C 1
ATOM 1366 O O . PHE A 1 182 ? 53.830 18.495 -128.854 1.00 54.28 218 PHE A O 1
ATOM 1374 N N . VAL A 1 183 ? 56.019 19.026 -128.881 1.00 49.04 219 VAL A N 1
ATOM 1375 C CA . VAL A 1 183 ? 56.398 18.224 -127.743 1.00 49.89 219 VAL A CA 1
ATOM 1376 C C . VAL A 1 183 ? 57.050 19.100 -126.676 1.00 53.65 219 VAL A C 1
ATOM 1377 O O . VAL A 1 183 ? 58.074 19.741 -126.957 1.00 54.47 219 VAL A O 1
ATOM 1381 N N . GLY A 1 184 ? 56.460 19.167 -125.486 1.00 55.94 220 GLY A N 1
ATOM 1382 C CA . GLY A 1 184 ? 57.116 19.678 -124.286 1.00 57.13 220 GLY A CA 1
ATOM 1383 C C . GLY A 1 184 ? 56.163 20.586 -123.537 1.00 59.50 220 GLY A C 1
ATOM 1384 O O . GLY A 1 184 ? 55.120 20.152 -123.076 1.00 58.25 220 GLY A O 1
ATOM 1385 N N . ASP A 1 185 ? 56.548 21.852 -123.381 1.00 60.24 221 ASP A N 1
ATOM 1386 C CA . ASP A 1 185 ? 55.773 22.810 -122.643 1.00 62.15 221 ASP A CA 1
ATOM 1387 C C . ASP A 1 185 ? 54.885 23.579 -123.602 1.00 58.86 221 ASP A C 1
ATOM 1388 O O . ASP A 1 185 ? 55.287 24.597 -124.191 1.00 55.92 221 ASP A O 1
ATOM 1393 N N . LEU A 1 186 ? 53.658 23.109 -123.733 1.00 57.47 222 LEU A N 1
ATOM 1394 C CA . LEU A 1 186 ? 52.731 23.714 -124.701 1.00 57.17 222 LEU A CA 1
ATOM 1395 C C . LEU A 1 186 ? 52.023 24.939 -124.122 1.00 58.58 222 LEU A C 1
ATOM 1396 O O . LEU A 1 186 ? 51.638 25.917 -124.845 1.00 58.54 222 LEU A O 1
ATOM 1401 N N . LYS A 1 187 ? 51.953 24.925 -122.803 1.00 61.49 223 LYS A N 1
ATOM 1402 C CA . LYS A 1 187 ? 51.268 25.959 -121.995 1.00 65.47 223 LYS A CA 1
ATOM 1403 C C . LYS A 1 187 ? 52.007 27.286 -122.140 1.00 63.32 223 LYS A C 1
ATOM 1404 O O . LYS A 1 187 ? 51.430 28.253 -122.551 1.00 61.58 223 LYS A O 1
ATOM 1410 N N . ASN A 1 188 ? 53.303 27.283 -121.838 1.00 60.99 224 ASN A N 1
ATOM 1411 C CA . ASN A 1 188 ? 54.108 28.476 -121.808 1.00 62.23 224 ASN A CA 1
ATOM 1412 C C . ASN A 1 188 ? 54.927 28.615 -123.116 1.00 63.08 224 ASN A C 1
ATOM 1413 O O . ASN A 1 188 ? 55.644 29.561 -123.217 1.00 62.56 224 ASN A O 1
ATOM 1418 N N . GLY A 1 189 ? 54.852 27.682 -124.078 1.00 63.45 225 GLY A N 1
ATOM 1419 C CA . GLY A 1 189 ? 55.638 27.789 -125.318 1.00 59.22 225 GLY A CA 1
ATOM 1420 C C . GLY A 1 189 ? 55.171 28.886 -126.277 1.00 56.57 225 GLY A C 1
ATOM 1421 O O . GLY A 1 189 ? 54.257 28.663 -127.062 1.00 54.49 225 GLY A O 1
ATOM 1422 N N . ARG A 1 190 ? 55.808 30.053 -126.228 1.00 55.68 226 ARG A N 1
ATOM 1423 C CA . ARG A 1 190 ? 55.549 31.171 -127.143 1.00 56.91 226 ARG A CA 1
ATOM 1424 C C . ARG A 1 190 ? 55.673 30.722 -128.615 1.00 53.83 226 ARG A C 1
ATOM 1425 O O . ARG A 1 190 ? 54.883 31.094 -129.493 1.00 51.16 226 ARG A O 1
ATOM 1433 N N . THR A 1 191 ? 56.749 30.001 -128.845 1.00 47.71 227 THR A N 1
ATOM 1434 C CA . THR A 1 191 ? 57.055 29.481 -130.147 1.00 46.70 227 THR A CA 1
ATOM 1435 C C . THR A 1 191 ? 55.930 28.565 -130.761 1.00 42.61 227 THR A C 1
ATOM 1436 O O . THR A 1 191 ? 55.504 28.686 -131.923 1.00 39.26 227 THR A O 1
ATOM 1440 N N . VAL A 1 192 ? 55.418 27.706 -129.931 1.00 44.04 228 VAL A N 1
ATOM 1441 C CA . VAL A 1 192 ? 54.306 26.827 -130.313 1.00 44.79 228 VAL A CA 1
ATOM 1442 C C . VAL A 1 192 ? 53.012 27.567 -130.636 1.00 42.73 228 VAL A C 1
ATOM 1443 O O . VAL A 1 192 ? 52.392 27.277 -131.642 1.00 42.95 228 VAL A O 1
ATOM 1447 N N . HIS A 1 193 ? 52.655 28.563 -129.847 1.00 43.35 229 HIS A N 1
ATOM 1448 C CA . HIS A 1 193 ? 51.408 29.287 -130.069 1.00 44.87 229 HIS A CA 1
ATOM 1449 C C . HIS A 1 193 ? 51.398 29.992 -131.405 1.00 42.40 229 HIS A C 1
AT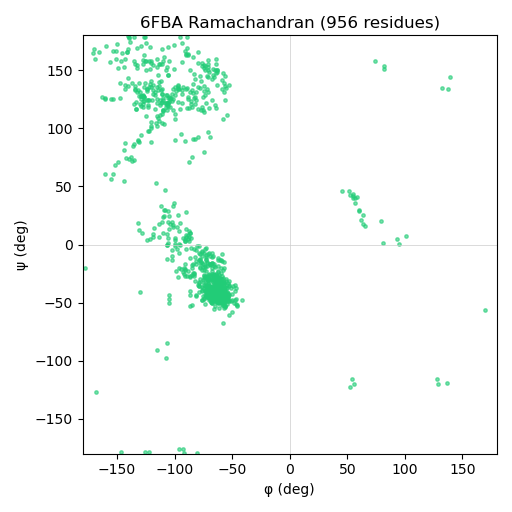OM 1450 O O . HIS A 1 193 ? 50.450 29.921 -132.186 1.00 42.91 229 HIS A O 1
ATOM 1457 N N . SER A 1 194 ? 52.522 30.610 -131.698 1.00 40.94 230 SER A N 1
ATOM 1458 C CA . SER A 1 194 ? 52.644 31.430 -132.861 1.00 39.84 230 SER A CA 1
ATOM 1459 C C . SER A 1 194 ? 52.710 30.579 -134.157 1.00 38.47 230 SER A C 1
ATOM 1460 O O . SER A 1 194 ? 52.053 30.856 -135.165 1.00 38.49 230 SER A O 1
ATOM 1463 N N . LEU A 1 195 ? 53.485 29.517 -134.093 1.00 36.59 231 LEU A N 1
ATOM 1464 C CA . LEU A 1 195 ? 53.609 28.664 -135.265 1.00 35.70 231 LEU A CA 1
ATOM 1465 C C . LEU A 1 195 ? 52.287 27.916 -135.529 1.00 36.15 231 LEU A C 1
ATOM 1466 O O . LEU A 1 195 ? 51.864 27.802 -136.714 1.00 36.87 231 LEU A O 1
ATOM 1471 N N . SER A 1 196 ? 51.631 27.464 -134.471 1.00 36.70 232 SER A N 1
ATOM 1472 C CA . SER A 1 196 ? 50.286 26.788 -134.632 1.00 38.31 232 SER A CA 1
ATOM 1473 C C . SER A 1 196 ? 49.272 27.656 -135.346 1.00 38.89 232 SER A C 1
ATOM 1474 O O . SER A 1 196 ? 48.531 27.220 -136.181 1.00 38.87 232 SER A O 1
ATOM 1477 N N . LYS A 1 197 ? 49.242 28.911 -134.980 1.00 40.34 233 LYS A N 1
ATOM 1478 C CA . LYS A 1 197 ? 48.388 29.874 -135.594 1.00 42.64 233 LYS A CA 1
ATOM 1479 C C . LYS A 1 197 ? 48.670 30.033 -137.102 1.00 40.49 233 LYS A C 1
ATOM 1480 O O . LYS A 1 197 ? 47.734 30.204 -137.902 1.00 41.15 233 LYS A O 1
ATOM 1486 N N . LEU A 1 198 ? 49.949 30.005 -137.474 1.00 38.17 234 LEU A N 1
ATOM 1487 C CA . LEU A 1 198 ? 50.350 30.109 -138.847 1.00 36.49 234 LEU A CA 1
ATOM 1488 C C . LEU A 1 198 ? 50.110 28.814 -139.608 1.00 36.40 234 LEU A C 1
ATOM 1489 O O . LEU A 1 198 ? 49.581 28.862 -140.718 1.00 36.13 234 LEU A O 1
ATOM 1494 N N . LEU A 1 199 ? 50.457 27.657 -139.013 1.00 34.08 235 LEU A N 1
ATOM 1495 C CA . LEU A 1 199 ? 50.268 26.392 -139.704 1.00 33.52 235 LEU A CA 1
ATOM 1496 C C . LEU A 1 199 ? 48.784 26.100 -139.948 1.00 35.48 235 LEU A C 1
ATOM 1497 O O . LEU A 1 199 ? 48.446 25.443 -140.921 1.00 35.45 235 LEU A O 1
ATOM 1502 N N . SER A 1 200 ? 47.901 26.614 -139.081 1.00 34.56 236 SER A N 1
ATOM 1503 C CA . SER A 1 200 ? 46.492 26.255 -139.111 1.00 38.87 236 SER A CA 1
ATOM 1504 C C . SER A 1 200 ? 45.752 26.930 -140.239 1.00 40.56 236 SER A C 1
ATOM 1505 O O . SER A 1 200 ? 44.578 26.625 -140.507 1.00 44.64 236 SER A O 1
ATOM 1508 N N . ARG A 1 201 ? 46.454 27.814 -140.920 1.00 41.92 237 ARG A N 1
ATOM 1509 C CA . ARG A 1 201 ? 45.957 28.397 -142.194 1.00 43.57 237 ARG A CA 1
ATOM 1510 C C . ARG A 1 201 ? 46.188 27.471 -143.364 1.00 43.25 237 ARG A C 1
ATOM 1511 O O . ARG A 1 201 ? 45.774 27.809 -144.474 1.00 42.88 237 ARG A O 1
ATOM 1519 N N . TYR A 1 202 ? 46.807 26.304 -143.130 1.00 41.94 238 TYR A N 1
ATOM 1520 C CA . TYR A 1 202 ? 47.195 25.393 -144.221 1.00 42.28 238 TYR A CA 1
ATOM 1521 C C . TYR A 1 202 ? 46.612 24.082 -143.884 1.00 41.98 238 TYR A C 1
ATOM 1522 O O . TYR A 1 202 ? 45.951 23.948 -142.856 1.00 42.97 238 TYR A O 1
ATOM 1531 N N . ASN A 1 203 ? 46.822 23.109 -144.754 1.00 41.78 239 ASN A N 1
ATOM 1532 C CA . ASN A 1 203 ? 46.304 21.787 -144.497 1.00 43.71 239 ASN A CA 1
ATOM 1533 C C . ASN A 1 203 ? 47.209 21.056 -143.528 1.00 41.92 239 ASN A C 1
ATOM 1534 O O . ASN A 1 203 ? 48.085 20.318 -143.946 1.00 44.57 239 ASN A O 1
ATOM 1539 N N . VAL A 1 204 ? 46.906 21.151 -142.230 1.00 39.90 240 VAL A N 1
ATOM 1540 C CA . VAL A 1 204 ? 47.797 20.633 -141.240 1.00 38.70 240 VAL A CA 1
ATOM 1541 C C . VAL A 1 204 ? 47.019 19.987 -140.150 1.00 40.47 240 VAL A C 1
ATOM 1542 O O . VAL A 1 204 ? 46.044 20.514 -139.737 1.00 42.90 240 VAL A O 1
ATOM 1546 N N . SER A 1 205 ? 47.530 18.910 -139.625 1.00 39.68 241 SER A N 1
ATOM 1547 C CA . SER A 1 205 ? 47.043 18.299 -138.467 1.00 41.56 241 SER A CA 1
ATOM 1548 C C . SER A 1 205 ? 48.133 18.287 -137.371 1.00 40.18 241 SER A C 1
ATOM 1549 O O . SER A 1 205 ? 49.330 18.320 -137.661 1.00 40.58 241 SER A O 1
ATOM 1552 N N . PHE A 1 206 ? 47.696 18.237 -136.112 1.00 40.43 242 PHE A N 1
ATOM 1553 C CA . PHE A 1 206 ? 48.500 18.566 -134.932 1.00 40.38 242 PHE A CA 1
ATOM 1554 C C . PHE A 1 206 ? 48.466 17.524 -133.866 1.00 41.21 242 PHE A C 1
ATOM 1555 O O . PHE A 1 206 ? 47.420 17.170 -133.418 1.00 45.26 242 PHE A O 1
ATOM 1563 N N . ASN A 1 207 ? 49.604 17.035 -133.445 1.00 41.10 243 ASN A N 1
ATOM 1564 C CA . ASN A 1 207 ? 49.780 16.262 -132.246 1.00 42.83 243 ASN A CA 1
ATOM 1565 C C . ASN A 1 207 ? 50.416 17.085 -131.110 1.00 44.59 243 ASN A C 1
ATOM 1566 O O . ASN A 1 207 ? 51.538 17.615 -131.259 1.00 41.19 243 ASN A O 1
ATOM 1571 N N . PHE A 1 208 ? 49.698 17.236 -130.007 1.00 45.54 244 PHE A N 1
ATOM 1572 C CA . PHE A 1 208 ? 50.199 17.899 -128.818 1.00 47.32 244 PHE A CA 1
ATOM 1573 C C . PHE A 1 208 ? 50.669 16.924 -127.750 1.00 49.69 244 PHE A C 1
ATOM 1574 O O . PHE A 1 208 ? 49.862 16.242 -127.132 1.00 52.14 244 PHE A O 1
ATOM 1582 N N . VAL A 1 209 ? 51.967 16.833 -127.543 1.00 49.35 245 VAL A N 1
ATOM 1583 C CA . VAL A 1 209 ? 52.496 15.921 -126.565 1.00 51.28 245 VAL A CA 1
ATOM 1584 C C . VAL A 1 209 ? 52.973 16.700 -125.377 1.00 53.58 245 VAL A C 1
ATOM 1585 O O . VAL A 1 209 ? 53.953 17.487 -125.511 1.00 52.33 245 VAL A O 1
ATOM 1589 N N . SER A 1 210 ? 52.354 16.500 -124.218 1.00 55.06 246 SER A N 1
ATOM 1590 C CA . SER A 1 210 ? 52.732 17.183 -122.980 1.00 57.58 246 SER A CA 1
ATOM 1591 C C . SER A 1 210 ? 52.270 16.518 -121.717 1.00 62.80 246 SER A C 1
ATOM 1592 O O . SER A 1 210 ? 51.539 15.567 -121.736 1.00 64.53 246 SER A O 1
ATOM 1595 N N . CYS A 1 211 ? 52.748 17.014 -120.602 1.00 66.69 247 CYS A N 1
ATOM 1596 C CA . CYS A 1 211 ? 52.276 16.601 -119.307 1.00 71.26 247 CYS A CA 1
ATOM 1597 C C . CYS A 1 211 ? 51.022 17.405 -118.995 1.00 73.65 247 CYS A C 1
ATOM 1598 O O . CYS A 1 211 ? 50.812 18.456 -119.603 1.00 70.65 247 CYS A O 1
ATOM 1601 N N . LYS A 1 212 ? 50.210 16.930 -118.047 1.00 76.54 248 LYS A N 1
ATOM 1602 C CA . LYS A 1 212 ? 48.918 17.560 -117.811 1.00 80.63 248 LYS A CA 1
ATOM 1603 C C . LYS A 1 212 ? 49.012 19.040 -117.479 1.00 81.73 248 LYS A C 1
ATOM 1604 O O . LYS A 1 212 ? 48.251 19.845 -117.981 1.00 79.67 248 LYS A O 1
ATOM 1610 N N . SER A 1 213 ? 49.974 19.385 -116.648 1.00 86.17 249 SER A N 1
ATOM 1611 C CA . SER A 1 213 ? 50.182 20.773 -116.228 1.00 87.23 249 SER A CA 1
ATOM 1612 C C . SER A 1 213 ? 50.568 21.740 -117.357 1.00 84.08 249 SER A C 1
ATOM 1613 O O . SER A 1 213 ? 50.274 22.904 -117.276 1.00 83.60 249 SER A O 1
ATOM 1616 N N . LEU A 1 214 ? 51.225 21.221 -118.388 1.00 79.43 250 LEU A N 1
ATOM 1617 C CA . LEU A 1 214 ? 51.705 22.046 -119.484 1.00 75.58 250 LEU A CA 1
ATOM 1618 C C . LEU A 1 214 ? 50.909 21.942 -120.785 1.00 71.54 250 LEU A C 1
ATOM 1619 O O . LEU A 1 214 ? 51.453 22.191 -121.846 1.00 63.91 250 LEU A O 1
ATOM 1624 N N . ASN A 1 215 ? 49.642 21.561 -120.726 1.00 69.20 251 ASN A N 1
ATOM 1625 C CA . ASN A 1 215 ? 48.873 21.408 -121.975 1.00 67.80 251 ASN A CA 1
ATOM 1626 C C . ASN A 1 215 ? 48.667 22.674 -122.769 1.00 62.04 251 ASN A C 1
ATOM 1627 O O . ASN A 1 215 ? 48.766 23.764 -122.268 1.00 64.13 251 ASN A O 1
ATOM 1632 N N . ILE A 1 216 ? 48.374 22.501 -124.026 1.00 57.82 252 ILE A N 1
ATOM 1633 C CA . ILE A 1 216 ? 48.157 23.622 -124.907 1.00 56.47 252 ILE A CA 1
ATOM 1634 C C . ILE A 1 216 ? 46.918 24.446 -124.428 1.00 56.47 252 ILE A C 1
ATOM 1635 O O . ILE A 1 216 ? 45.946 23.889 -124.013 1.00 56.37 252 ILE A O 1
ATOM 1640 N N . PRO A 1 217 ? 46.976 25.770 -124.435 1.00 56.43 253 PRO A N 1
ATOM 1641 C CA . PRO A 1 217 ? 45.730 26.493 -123.984 1.00 59.50 253 PRO A CA 1
ATOM 1642 C C . PRO A 1 217 ? 44.580 26.389 -125.002 1.00 57.95 253 PRO A C 1
ATOM 1643 O O . PRO A 1 217 ? 44.827 26.235 -126.184 1.00 55.06 253 PRO A O 1
ATOM 1647 N N . LYS A 1 218 ? 43.359 26.417 -124.509 1.00 58.99 254 LYS A N 1
ATOM 1648 C CA . LYS A 1 218 ? 42.132 26.222 -125.301 1.00 60.53 254 LYS A CA 1
ATOM 1649 C C . LYS A 1 218 ? 42.027 27.226 -126.360 1.00 58.59 254 LYS A C 1
ATOM 1650 O O . LYS A 1 218 ? 41.481 26.943 -127.398 1.00 57.10 254 LYS A O 1
ATOM 1656 N N . ASP A 1 219 ? 42.424 28.449 -126.071 1.00 61.03 255 ASP A N 1
ATOM 1657 C CA . ASP A 1 219 ? 42.328 29.515 -127.077 1.00 62.67 255 ASP A CA 1
ATOM 1658 C C . ASP A 1 219 ? 43.243 29.282 -128.280 1.00 56.14 255 ASP A C 1
ATOM 1659 O O . ASP A 1 219 ? 42.938 29.772 -129.330 1.00 52.98 255 ASP A O 1
ATOM 1664 N N . ILE A 1 220 ? 44.341 28.548 -128.113 1.00 53.79 256 ILE A N 1
ATOM 1665 C CA . ILE A 1 220 ? 45.182 28.112 -129.250 1.00 52.86 256 ILE A CA 1
ATOM 1666 C C . ILE A 1 220 ? 44.421 27.079 -130.034 1.00 49.19 256 ILE A C 1
ATOM 1667 O O . ILE A 1 220 ? 44.341 27.170 -131.256 1.00 49.56 256 ILE A O 1
ATOM 1672 N N . VAL A 1 221 ? 43.839 26.144 -129.312 1.00 50.90 257 VAL A N 1
ATOM 1673 C CA . VAL A 1 221 ? 42.939 25.098 -129.945 1.00 50.92 257 VAL A CA 1
ATOM 1674 C C . VAL A 1 221 ? 41.778 25.740 -130.730 1.00 49.29 257 VAL A C 1
ATOM 1675 O O . VAL A 1 221 ? 41.515 25.339 -131.835 1.00 49.23 257 VAL A O 1
ATOM 1679 N N . ASN A 1 222 ? 41.184 26.790 -130.183 1.00 48.22 258 ASN A N 1
ATOM 1680 C CA . ASN A 1 222 ? 40.121 27.532 -130.849 1.00 48.02 258 ASN A CA 1
ATOM 1681 C C . ASN A 1 222 ? 40.613 28.174 -132.116 1.00 45.50 258 ASN A C 1
ATOM 1682 O O . ASN A 1 222 ? 39.928 28.108 -133.138 1.00 43.56 258 ASN A O 1
ATOM 1687 N N . THR A 1 223 ? 41.793 28.815 -132.038 1.00 45.33 259 THR A N 1
ATOM 1688 C CA . THR A 1 223 ? 42.331 29.525 -133.182 1.00 43.03 259 THR A CA 1
ATOM 1689 C C . THR A 1 223 ? 42.681 28.513 -134.254 1.00 41.64 259 THR A C 1
ATOM 1690 O O . THR A 1 223 ? 42.398 28.752 -135.432 1.00 42.05 259 THR A O 1
ATOM 1694 N N . ILE A 1 224 ? 43.320 27.413 -133.859 1.00 40.93 260 ILE A N 1
ATOM 1695 C CA . ILE A 1 224 ? 43.624 26.333 -134.851 1.00 41.17 260 ILE A CA 1
ATOM 1696 C C . ILE A 1 224 ? 42.364 25.831 -135.556 1.00 41.26 260 ILE A C 1
ATOM 1697 O O . ILE A 1 224 ? 42.270 25.852 -136.795 1.00 39.23 260 ILE A O 1
ATOM 1702 N N . THR A 1 225 ? 41.374 25.445 -134.739 1.00 42.43 261 THR A N 1
ATOM 1703 C CA . THR A 1 225 ? 40.071 24.878 -135.212 1.00 43.21 261 THR A CA 1
ATOM 1704 C C . THR A 1 225 ? 39.366 25.840 -136.168 1.00 44.17 261 THR A C 1
ATOM 1705 O O . THR A 1 225 ? 39.070 25.501 -137.330 1.00 43.36 261 THR A O 1
ATOM 1709 N N . TYR A 1 226 ? 39.282 27.092 -135.737 1.00 44.67 262 TYR A N 1
ATOM 1710 C CA . TYR A 1 226 ? 38.727 28.169 -136.545 1.00 45.11 262 TYR A CA 1
ATOM 1711 C C . TYR A 1 226 ? 39.457 28.365 -137.840 1.00 43.10 262 TYR A C 1
ATOM 1712 O O . TYR A 1 226 ? 38.825 28.475 -138.870 1.00 42.42 262 TYR A O 1
ATOM 1721 N N . ASN A 1 227 ? 40.807 28.402 -137.810 1.00 41.11 263 ASN A N 1
ATOM 1722 C CA . ASN A 1 227 ? 41.551 28.522 -139.026 1.00 41.29 263 ASN A CA 1
ATOM 1723 C C . ASN A 1 227 ? 41.442 27.319 -140.012 1.00 41.29 263 ASN A C 1
ATOM 1724 O O . ASN A 1 227 ? 41.323 27.540 -141.226 1.00 41.75 263 ASN A O 1
ATOM 1729 N N . LEU A 1 228 ? 41.465 26.097 -139.491 1.00 40.70 264 LEU A N 1
ATOM 1730 C CA . LEU A 1 228 ? 41.274 24.901 -140.318 1.00 42.30 264 LEU A CA 1
ATOM 1731 C C . LEU A 1 228 ? 39.868 24.897 -140.949 1.00 46.93 264 LEU A C 1
ATOM 1732 O O . LEU A 1 228 ? 39.742 24.704 -142.170 1.00 48.42 264 LEU A O 1
ATOM 1737 N N . LYS A 1 229 ? 38.821 25.180 -140.126 1.00 49.10 265 LYS A N 1
ATOM 1738 C CA . LYS A 1 229 ? 37.427 25.194 -140.607 1.00 52.30 265 LYS A CA 1
ATOM 1739 C C . LYS A 1 229 ? 37.269 26.173 -141.735 1.00 51.39 265 LYS A C 1
ATOM 1740 O O . LYS A 1 229 ? 36.640 25.916 -142.703 1.00 49.63 265 LYS A O 1
ATOM 1746 N N . LYS A 1 230 ? 37.920 27.279 -141.622 1.00 52.46 266 LYS A N 1
ATOM 1747 C CA . LYS A 1 230 ? 37.847 28.263 -142.629 1.00 57.43 266 LYS A CA 1
ATOM 1748 C C . LYS A 1 230 ? 38.315 27.806 -143.991 1.00 56.31 266 LYS A C 1
ATOM 1749 O O . LYS A 1 230 ? 37.799 28.267 -144.953 1.00 56.54 266 LYS A O 1
ATOM 1755 N N . ASN A 1 231 ? 39.314 26.931 -144.090 1.00 54.69 267 ASN A N 1
ATOM 1756 C CA . ASN A 1 231 ? 39.661 26.314 -145.409 1.00 54.13 267 ASN A CA 1
ATOM 1757 C C . ASN A 1 231 ? 39.166 24.866 -145.618 1.00 54.18 267 ASN A C 1
ATOM 1758 O O . ASN A 1 231 ? 39.714 24.160 -146.442 1.00 54.80 267 ASN A O 1
ATOM 1763 N N . ASN A 1 232 ? 38.186 24.420 -144.857 1.00 57.07 268 ASN A N 1
ATOM 1764 C CA . ASN A 1 232 ? 37.678 23.027 -144.873 1.00 59.33 268 ASN A CA 1
ATOM 1765 C C . ASN A 1 232 ? 38.717 21.938 -144.608 1.00 56.07 268 ASN A C 1
ATOM 1766 O O . ASN A 1 232 ? 38.618 20.854 -145.180 1.00 58.02 268 ASN A O 1
ATOM 1771 N N . PHE A 1 233 ? 39.684 22.219 -143.734 1.00 52.99 269 PHE A N 1
ATOM 1772 C CA . PHE A 1 233 ? 40.701 21.229 -143.339 1.00 50.15 269 PHE A CA 1
ATOM 1773 C C . PHE A 1 233 ? 40.505 20.697 -141.963 1.00 48.60 269 PHE A C 1
ATOM 1774 O O . PHE A 1 233 ? 41.370 19.979 -141.462 1.00 48.41 269 PHE A O 1
ATOM 1782 N N . TYR A 1 234 ? 39.375 21.014 -141.339 1.00 46.90 270 TYR A N 1
ATOM 1783 C CA . TYR A 1 234 ? 39.143 20.580 -139.989 1.00 46.78 270 TYR A CA 1
ATOM 1784 C C . TYR A 1 234 ? 38.387 19.290 -140.048 1.00 49.76 270 TYR A C 1
ATOM 1785 O O . TYR A 1 234 ? 37.351 19.222 -140.709 1.00 50.28 270 TYR A O 1
ATOM 1794 N N . SER A 1 235 ? 38.862 18.278 -139.337 1.00 51.65 271 SER A N 1
ATOM 1795 C CA . SER A 1 235 ? 38.094 17.031 -139.100 1.00 56.14 271 SER A CA 1
ATOM 1796 C C . SER A 1 235 ? 38.367 16.697 -137.631 1.00 58.52 271 SER A C 1
ATOM 1797 O O . SER A 1 235 ? 39.163 17.397 -136.952 1.00 54.80 271 SER A O 1
ATOM 1800 N N . ASP A 1 236 ? 37.693 15.673 -137.115 1.00 63.35 272 ASP A N 1
ATOM 1801 C CA . ASP A 1 236 ? 37.853 15.296 -135.708 1.00 65.99 272 ASP A CA 1
ATOM 1802 C C . ASP A 1 236 ? 39.243 14.715 -135.498 1.00 63.70 272 ASP A C 1
ATOM 1803 O O . ASP A 1 236 ? 39.655 14.641 -134.388 1.00 63.63 272 ASP A O 1
ATOM 1808 N N . ASP A 1 237 ? 39.939 14.299 -136.551 1.00 62.86 273 ASP A N 1
ATOM 1809 C CA . ASP A 1 237 ? 41.333 13.893 -136.511 1.00 63.20 273 ASP A CA 1
ATOM 1810 C C . ASP A 1 237 ? 42.360 15.024 -136.475 1.00 58.32 273 ASP A C 1
ATOM 1811 O O . ASP A 1 237 ? 43.535 14.715 -136.524 1.00 53.43 273 ASP A O 1
ATOM 1816 N N . SER A 1 238 ? 41.938 16.292 -136.515 1.00 54.02 274 SER A N 1
ATOM 1817 C CA . SER A 1 238 ? 42.874 17.365 -136.809 1.00 48.16 274 SER A CA 1
ATOM 1818 C C . SER A 1 238 ? 43.805 17.704 -135.686 1.00 47.84 274 SER A C 1
ATOM 1819 O O . SER A 1 238 ? 44.932 18.177 -135.961 1.00 47.39 274 SER A O 1
ATOM 1822 N N . ILE A 1 239 ? 43.319 17.597 -134.456 1.00 48.86 275 ILE A N 1
ATOM 1823 C CA . ILE A 1 239 ? 44.086 17.772 -133.258 1.00 50.32 275 ILE A CA 1
ATOM 1824 C C . ILE A 1 239 ? 44.003 16.537 -132.376 1.00 52.73 275 ILE A C 1
ATOM 1825 O O . ILE A 1 239 ? 42.903 16.131 -131.988 1.00 54.51 275 ILE A O 1
ATOM 1830 N N . LYS A 1 240 ? 45.121 15.885 -132.104 1.00 51.88 276 LYS A N 1
ATOM 1831 C CA . LYS A 1 240 ? 45.171 14.835 -131.096 1.00 54.29 276 LYS A CA 1
ATOM 1832 C C . LYS A 1 240 ? 46.082 15.225 -129.927 1.00 55.55 276 LYS A C 1
ATOM 1833 O O . LYS A 1 240 ? 47.026 16.063 -130.073 1.00 52.20 276 LYS A O 1
ATOM 1839 N N . TYR A 1 241 ? 45.873 14.571 -128.805 1.00 56.21 277 TYR A N 1
ATOM 1840 C CA . TYR A 1 241 ? 46.578 14.875 -127.572 1.00 58.15 277 TYR A CA 1
ATOM 1841 C C . TYR A 1 241 ? 47.178 13.577 -127.084 1.00 60.11 277 TYR A C 1
ATOM 1842 O O . TYR A 1 241 ? 46.466 12.623 -126.912 1.00 61.11 277 TYR A O 1
ATOM 1851 N N . PHE A 1 242 ? 48.475 13.553 -126.808 1.00 60.55 278 PHE A N 1
ATOM 1852 C CA . PHE A 1 242 ? 49.153 12.348 -126.333 1.00 64.17 278 PHE A CA 1
ATOM 1853 C C . PHE A 1 242 ? 49.892 12.620 -125.058 1.00 66.52 278 PHE A C 1
ATOM 1854 O O . PHE A 1 242 ? 49.982 13.697 -124.597 1.00 69.76 278 PHE A O 1
ATOM 1862 N N . ASP A 1 243 ? 50.496 11.587 -124.562 1.00 71.20 279 ASP A N 1
ATOM 1863 C CA . ASP A 1 243 ? 50.850 11.344 -123.202 1.00 74.90 279 ASP A CA 1
ATOM 1864 C C . ASP A 1 243 ? 52.315 10.956 -123.246 1.00 75.62 279 ASP A C 1
ATOM 1865 O O . ASP A 1 243 ? 53.035 11.258 -122.321 1.00 75.60 279 ASP A O 1
ATOM 1870 N N . ASN A 1 244 ? 52.688 10.146 -124.248 1.00 77.17 280 ASN A N 1
ATOM 1871 C CA . ASN A 1 244 ? 54.011 9.582 -124.448 1.00 77.49 280 ASN A CA 1
ATOM 1872 C C . ASN A 1 244 ? 54.381 9.973 -125.858 1.00 73.66 280 ASN A C 1
ATOM 1873 O O . ASN A 1 244 ? 53.511 10.288 -126.709 1.00 69.55 280 ASN A O 1
ATOM 1878 N N . LEU A 1 245 ? 55.675 9.871 -126.107 1.00 74.12 281 LEU A N 1
ATOM 1879 C CA . LEU A 1 245 ? 56.235 10.122 -127.420 1.00 71.71 281 LEU A CA 1
ATOM 1880 C C . LEU A 1 245 ? 55.849 9.090 -128.448 1.00 72.18 281 LEU A C 1
ATOM 1881 O O . LEU A 1 245 ? 55.454 9.410 -129.553 1.00 71.67 281 LEU A O 1
ATOM 1886 N N . GLU A 1 246 ? 56.031 7.850 -128.072 1.00 76.89 282 GLU A N 1
ATOM 1887 C CA . GLU A 1 246 ? 55.864 6.691 -128.963 1.00 78.62 282 GLU A CA 1
ATOM 1888 C C . GLU A 1 246 ? 54.532 6.807 -129.742 1.00 74.83 282 GLU A C 1
ATOM 1889 O O . GLU A 1 246 ? 54.521 6.756 -130.976 1.00 76.37 282 GLU A O 1
ATOM 1895 N N . GLU A 1 247 ? 53.441 7.101 -129.047 1.00 71.49 283 GLU A N 1
ATOM 1896 C CA . GLU A 1 247 ? 52.202 7.408 -129.730 1.00 69.70 283 GLU A CA 1
ATOM 1897 C C . GLU A 1 247 ? 52.181 8.820 -130.391 1.00 65.55 283 GLU A C 1
ATOM 1898 O O . GLU A 1 247 ? 51.783 8.964 -131.528 1.00 62.09 283 GLU A O 1
ATOM 1904 N N . GLY A 1 248 ? 52.608 9.861 -129.677 1.00 63.24 284 GLY A N 1
ATOM 1905 C CA . GLY A 1 248 ? 52.660 11.221 -130.253 1.00 59.74 284 GLY A CA 1
ATOM 1906 C C . GLY A 1 248 ? 53.456 11.381 -131.561 1.00 57.12 284 GLY A C 1
ATOM 1907 O O . GLY A 1 248 ? 53.099 12.168 -132.434 1.00 55.13 284 GLY A O 1
ATOM 1908 N N . LEU A 1 249 ? 54.533 10.629 -131.718 1.00 57.31 285 LEU A N 1
ATOM 1909 C CA . LEU A 1 249 ? 55.426 10.818 -132.852 1.00 58.78 285 LEU A CA 1
ATOM 1910 C C . LEU A 1 249 ? 55.051 10.031 -134.073 1.00 61.82 285 LEU A C 1
ATOM 1911 O O . LEU A 1 249 ? 55.799 10.041 -135.103 1.00 59.73 285 LEU A O 1
ATOM 1916 N N . GLU A 1 250 ? 53.906 9.344 -133.988 1.00 64.83 286 GLU A N 1
ATOM 1917 C CA . GLU A 1 250 ? 53.641 8.315 -134.940 1.00 66.56 286 GLU A CA 1
ATOM 1918 C C . GLU A 1 250 ? 53.630 8.701 -136.428 1.00 60.29 286 GLU A C 1
ATOM 1919 O O . GLU A 1 250 ? 54.530 8.238 -137.155 1.00 62.50 286 GLU A O 1
ATOM 1925 N N . ASP A 1 251 ? 52.710 9.480 -136.936 1.00 56.26 287 ASP A N 1
ATOM 1926 C CA . ASP A 1 251 ? 52.772 9.634 -138.392 1.00 56.17 287 ASP A CA 1
ATOM 1927 C C . ASP A 1 251 ? 53.062 11.065 -138.736 1.00 53.45 287 ASP A C 1
ATOM 1928 O O . ASP A 1 251 ? 52.320 11.661 -139.473 1.00 54.01 287 ASP A O 1
ATOM 1933 N N . VAL A 1 252 ? 54.119 11.636 -138.170 1.00 50.22 288 VAL A N 1
ATOM 1934 C CA . VAL A 1 252 ? 54.326 13.128 -138.293 1.00 46.53 288 VAL A CA 1
ATOM 1935 C C . VAL A 1 252 ? 55.506 13.493 -139.137 1.00 45.89 288 VAL A C 1
ATOM 1936 O O . VAL A 1 252 ? 56.593 12.890 -139.043 1.00 48.22 288 VAL A O 1
ATOM 1940 N N . HIS A 1 253 ? 55.280 14.422 -140.039 1.00 45.65 289 HIS A N 1
ATOM 1941 C CA . HIS A 1 253 ? 56.336 14.950 -140.904 1.00 44.03 289 HIS A CA 1
ATOM 1942 C C . HIS A 1 253 ? 57.335 15.907 -140.164 1.00 41.69 289 HIS A C 1
ATOM 1943 O O . HIS A 1 253 ? 58.561 16.001 -140.554 1.00 40.36 289 HIS A O 1
ATOM 1950 N N . ILE A 1 254 ? 56.870 16.570 -139.118 1.00 37.68 290 ILE A N 1
ATOM 1951 C CA . ILE A 1 254 ? 57.682 17.413 -138.337 1.00 37.39 290 ILE A CA 1
ATO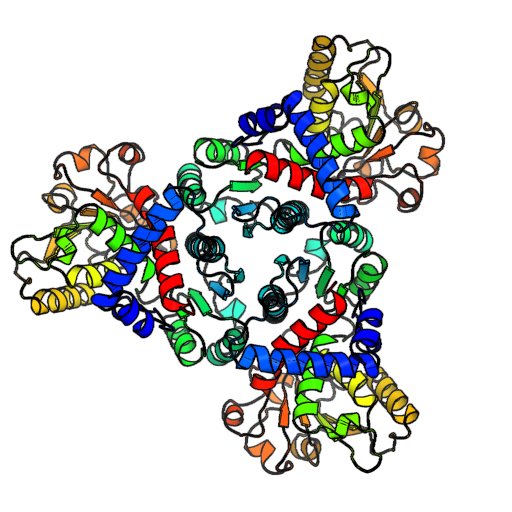M 1952 C C . ILE A 1 254 ? 57.552 17.109 -136.843 1.00 38.00 290 ILE A C 1
ATOM 1953 O O . ILE A 1 254 ? 56.459 17.015 -136.312 1.00 40.22 290 ILE A O 1
ATOM 1958 N N . ILE A 1 255 ? 58.686 16.974 -136.156 1.00 39.32 291 ILE A N 1
ATOM 1959 C CA . ILE A 1 255 ? 58.725 16.994 -134.706 1.00 39.98 291 ILE A CA 1
ATOM 1960 C C . ILE A 1 255 ? 59.312 18.297 -134.218 1.00 38.29 291 ILE A C 1
ATOM 1961 O O . ILE A 1 255 ? 60.424 18.631 -134.587 1.00 36.58 291 ILE A O 1
ATOM 1966 N N . TYR A 1 256 ? 58.541 19.033 -133.414 1.00 38.65 292 TYR A N 1
ATOM 1967 C CA . TYR A 1 256 ? 58.948 20.355 -132.890 1.00 37.02 292 TYR A CA 1
ATOM 1968 C C . TYR A 1 256 ? 59.044 20.255 -131.403 1.00 38.14 292 TYR A C 1
ATOM 1969 O O . TYR A 1 256 ? 58.026 20.205 -130.749 1.00 40.36 292 TYR A O 1
ATOM 1978 N N . MET A 1 257 ? 60.264 20.205 -130.875 1.00 37.91 293 MET A N 1
ATOM 1979 C CA . MET A 1 257 ? 60.563 20.093 -129.466 1.00 39.62 293 MET A CA 1
ATOM 1980 C C . MET A 1 257 ? 60.654 21.490 -128.938 1.00 42.05 293 MET A C 1
ATOM 1981 O O . MET A 1 257 ? 61.329 22.317 -129.533 1.00 42.68 293 MET A O 1
ATOM 1986 N N . THR A 1 258 ? 60.033 21.756 -127.810 1.00 44.56 294 THR A N 1
ATOM 1987 C CA . THR A 1 258 ? 60.064 23.051 -127.161 1.00 45.03 294 THR A CA 1
ATOM 1988 C C . THR A 1 258 ? 61.232 23.070 -126.206 1.00 47.36 294 THR A C 1
ATOM 1989 O O . THR A 1 258 ? 61.757 22.029 -125.833 1.00 49.49 294 THR A O 1
ATOM 1993 N N . ARG A 1 259 ? 61.627 24.249 -125.770 1.00 47.17 295 ARG A N 1
ATOM 1994 C CA . ARG A 1 259 ? 62.553 24.289 -124.679 1.00 50.77 295 ARG A CA 1
ATOM 1995 C C . ARG A 1 259 ? 61.754 23.969 -123.405 1.00 54.03 295 ARG A C 1
ATOM 1996 O O . ARG A 1 259 ? 60.538 24.175 -123.307 1.00 53.00 295 ARG A O 1
ATOM 2004 N N . ILE A 1 260 ? 62.421 23.487 -122.406 1.00 56.44 296 ILE A N 1
ATOM 2005 C CA . ILE A 1 260 ? 61.786 23.313 -121.150 1.00 63.01 296 ILE A CA 1
ATOM 2006 C C . ILE A 1 260 ? 62.665 24.116 -120.237 1.00 67.67 296 ILE A C 1
ATOM 2007 O O . ILE A 1 260 ? 63.685 23.625 -119.755 1.00 70.63 296 ILE A O 1
ATOM 2012 N N . GLN A 1 261 ? 62.261 25.348 -119.949 1.00 71.00 297 GLN A N 1
ATOM 2013 C CA . GLN A 1 261 ? 63.151 26.254 -119.174 1.00 75.35 297 GLN A CA 1
ATOM 2014 C C . GLN A 1 261 ? 62.840 26.366 -117.699 1.00 80.79 297 GLN A C 1
ATOM 2015 O O . GLN A 1 261 ? 61.676 26.492 -117.296 1.00 85.27 297 GLN A O 1
ATOM 2021 N N . LYS A 1 262 ? 63.905 26.312 -116.904 1.00 82.76 298 LYS A N 1
ATOM 2022 C CA . LYS A 1 262 ? 63.792 26.313 -115.447 1.00 91.09 298 LYS A CA 1
ATOM 2023 C C . LYS A 1 262 ? 62.863 27.342 -114.789 1.00 92.63 298 LYS A C 1
ATOM 2024 O O . LYS A 1 262 ? 62.211 26.994 -113.832 1.00 89.71 298 LYS A O 1
ATOM 2030 N N . GLU A 1 263 ? 62.805 28.574 -115.318 1.00 93.46 299 GLU A N 1
ATOM 2031 C CA . GLU A 1 263 ? 62.061 29.724 -114.696 1.00 95.72 299 GLU A CA 1
ATOM 2032 C C . GLU A 1 263 ? 60.625 29.298 -114.420 1.00 97.47 299 GLU A C 1
ATOM 2033 O O . GLU A 1 263 ? 60.178 29.244 -113.303 1.00 97.93 299 GLU A O 1
ATOM 2039 N N . ARG A 1 264 ? 59.920 28.933 -115.476 1.00 94.38 300 ARG A N 1
ATOM 2040 C CA . ARG A 1 264 ? 58.527 28.424 -115.406 1.00 93.30 300 ARG A CA 1
ATOM 2041 C C . ARG A 1 264 ? 58.243 27.187 -114.458 1.00 92.01 300 ARG A C 1
ATOM 2042 O O . ARG A 1 264 ? 57.388 27.208 -113.642 1.00 94.38 300 ARG A O 1
ATOM 2050 N N . TYR A 1 271 ? 59.752 21.167 -111.771 1.00 110.53 307 TYR A N 1
ATOM 2051 C CA . TYR A 1 271 ? 60.567 21.444 -112.957 1.00 108.23 307 TYR A CA 1
ATOM 2052 C C . TYR A 1 271 ? 61.517 20.291 -113.319 1.00 110.34 307 TYR A C 1
ATOM 2053 O O . TYR A 1 271 ? 61.974 20.152 -114.455 1.00 109.51 307 TYR A O 1
ATOM 2062 N N . ASN A 1 272 ? 61.762 19.463 -112.330 1.00 116.35 308 ASN A N 1
ATOM 2063 C CA . ASN A 1 272 ? 62.690 18.344 -112.367 1.00 114.72 308 ASN A CA 1
ATOM 2064 C C . ASN A 1 272 ? 61.892 17.166 -112.924 1.00 115.55 308 ASN A C 1
ATOM 2065 O O . ASN A 1 272 ? 62.444 16.260 -113.562 1.00 111.62 308 ASN A O 1
ATOM 2070 N N . GLN A 1 273 ? 60.580 17.220 -112.679 1.00 119.63 309 GLN A N 1
ATOM 2071 C CA . GLN A 1 273 ? 59.633 16.253 -113.199 1.00 119.85 309 GLN A CA 1
ATOM 2072 C C . GLN A 1 273 ? 59.367 16.619 -114.670 1.00 112.86 309 GLN A C 1
ATOM 2073 O O . GLN A 1 273 ? 59.296 15.733 -115.530 1.00 109.52 309 GLN A O 1
ATOM 2079 N N . TYR A 1 274 ? 59.232 17.906 -114.963 1.00 107.75 310 TYR A N 1
ATOM 2080 C CA . TYR A 1 274 ? 58.948 18.293 -116.336 1.00 105.51 310 TYR A CA 1
ATOM 2081 C C . TYR A 1 274 ? 60.129 18.082 -117.269 1.00 101.55 310 TYR A C 1
ATOM 2082 O O . TYR A 1 274 ? 59.941 17.657 -118.391 1.00 94.84 310 TYR A O 1
ATOM 2091 N N . LYS A 1 275 ? 61.339 18.382 -116.804 1.00 102.86 311 LYS A N 1
ATOM 2092 C CA . LYS A 1 275 ? 62.530 18.381 -117.664 1.00 97.25 311 LYS A CA 1
ATOM 2093 C C . LYS A 1 275 ? 62.867 16.998 -118.223 1.00 93.38 311 LYS A C 1
ATOM 2094 O O . LYS A 1 275 ? 63.517 16.895 -119.269 1.00 89.74 311 LYS A O 1
ATOM 2100 N N . ASN A 1 276 ? 62.446 15.944 -117.537 1.00 92.95 312 ASN A N 1
ATOM 2101 C CA . ASN A 1 276 ? 62.749 14.596 -118.016 1.00 89.49 312 ASN A CA 1
ATOM 2102 C C . ASN A 1 276 ? 61.642 13.785 -118.653 1.00 83.55 312 ASN A C 1
ATOM 2103 O O . ASN A 1 276 ? 61.852 12.642 -119.035 1.00 80.64 312 ASN A O 1
ATOM 2108 N N . ALA A 1 277 ? 60.496 14.417 -118.822 1.00 78.88 313 ALA A N 1
ATOM 2109 C CA . ALA A 1 277 ? 59.330 13.744 -119.357 1.00 77.22 313 ALA A CA 1
ATOM 2110 C C . ALA A 1 277 ? 59.466 13.286 -120.820 1.00 72.28 313 ALA A C 1
ATOM 2111 O O . ALA A 1 277 ? 59.035 12.145 -121.153 1.00 68.25 313 ALA A O 1
ATOM 2113 N N . PHE A 1 278 ? 60.041 14.163 -121.672 1.00 67.60 314 PHE A N 1
ATOM 2114 C CA . PHE A 1 278 ? 60.116 13.921 -123.114 1.00 65.41 314 PHE A CA 1
ATOM 2115 C C . PHE A 1 278 ? 61.484 14.253 -123.700 1.00 64.07 314 PHE A C 1
ATOM 2116 O O . PHE A 1 278 ? 61.691 15.328 -124.246 1.00 61.01 314 PHE A O 1
ATOM 2124 N N . ILE A 1 279 ? 62.399 13.315 -123.632 1.00 63.21 315 ILE A N 1
ATOM 2125 C CA . ILE A 1 279 ? 63.715 13.471 -124.191 1.00 62.85 315 ILE A CA 1
ATOM 2126 C C . ILE A 1 279 ? 63.840 12.726 -125.506 1.00 61.69 315 ILE A C 1
ATOM 2127 O O . ILE A 1 279 ? 63.634 11.514 -125.537 1.00 66.44 315 ILE A O 1
ATOM 2132 N N . LEU A 1 280 ? 64.216 13.417 -126.581 1.00 58.09 316 LEU A N 1
ATOM 2133 C CA . LEU A 1 280 ? 64.304 12.795 -127.878 1.00 57.53 316 LEU A CA 1
ATOM 2134 C C . LEU A 1 280 ? 65.622 12.072 -128.016 1.00 59.32 316 LEU A C 1
ATOM 2135 O O . LEU A 1 280 ? 66.699 12.681 -127.860 1.00 60.93 316 LEU A O 1
ATOM 2140 N N . SER A 1 281 ? 65.542 10.759 -128.256 1.00 60.26 317 SER A N 1
ATOM 2141 C CA . SER A 1 281 ? 66.714 9.915 -128.491 1.00 60.89 317 SER A CA 1
ATOM 2142 C C . SER A 1 281 ? 66.582 9.254 -129.864 1.00 58.50 317 SER A C 1
ATOM 2143 O O . SER A 1 281 ? 65.534 9.315 -130.502 1.00 57.77 317 SER A O 1
ATOM 2146 N N . ASN A 1 282 ? 67.631 8.629 -130.326 1.00 58.44 318 ASN A N 1
ATOM 2147 C CA . ASN A 1 282 ? 67.540 7.820 -131.534 1.00 61.30 318 ASN A CA 1
ATOM 2148 C C . ASN A 1 282 ? 66.519 6.614 -131.346 1.00 63.20 318 ASN A C 1
ATOM 2149 O O . ASN A 1 282 ? 65.855 6.244 -132.317 1.00 58.63 318 ASN A O 1
ATOM 2154 N N . LYS A 1 283 ? 66.395 6.073 -130.121 1.00 66.95 319 LYS A N 1
ATOM 2155 C CA . LYS A 1 283 ? 65.342 5.133 -129.806 1.00 71.24 319 LYS A CA 1
ATOM 2156 C C . LYS A 1 283 ? 63.916 5.625 -130.072 1.00 70.79 319 LYS A C 1
ATOM 2157 O O . LYS A 1 283 ? 63.141 4.956 -130.807 1.00 68.34 319 LYS A O 1
ATOM 2163 N N . THR A 1 284 ? 63.596 6.790 -129.498 1.00 68.17 320 THR A N 1
ATOM 2164 C CA . THR A 1 284 ? 62.279 7.336 -129.644 1.00 65.73 320 THR A CA 1
ATOM 2165 C C . THR A 1 284 ? 62.017 7.730 -131.108 1.00 62.22 320 THR A C 1
ATOM 2166 O O . THR A 1 284 ? 60.878 7.992 -131.447 1.00 60.19 320 THR A O 1
ATOM 2170 N N . LEU A 1 285 ? 63.042 7.727 -131.971 1.00 62.07 321 LEU A N 1
ATOM 2171 C CA . LEU A 1 285 ? 62.914 8.038 -133.402 1.00 62.70 321 LEU A CA 1
ATOM 2172 C C . LEU A 1 285 ? 62.811 6.844 -134.327 1.00 64.43 321 LEU A C 1
ATOM 2173 O O . LEU A 1 285 ? 62.606 7.003 -135.522 1.00 64.12 321 LEU A O 1
ATOM 2178 N N . GLU A 1 286 ? 62.914 5.641 -133.816 1.00 69.26 322 GLU A N 1
ATOM 2179 C CA . GLU A 1 286 ? 63.007 4.453 -134.737 1.00 72.09 322 GLU A CA 1
ATOM 2180 C C . GLU A 1 286 ? 61.743 4.237 -135.574 1.00 69.20 322 GLU A C 1
ATOM 2181 O O . GLU A 1 286 ? 61.854 3.918 -136.751 1.00 66.02 322 GLU A O 1
ATOM 2187 N N . ASN A 1 287 ? 60.577 4.478 -134.957 1.00 70.20 323 ASN A N 1
ATOM 2188 C CA . ASN A 1 287 ? 59.252 4.327 -135.592 1.00 70.29 323 ASN A CA 1
ATOM 2189 C C . ASN A 1 287 ? 58.597 5.641 -135.858 1.00 66.95 323 ASN A C 1
ATOM 2190 O O . ASN A 1 287 ? 57.422 5.815 -135.567 1.00 71.70 323 ASN A O 1
ATOM 2195 N N . THR A 1 288 ? 59.345 6.572 -136.434 1.00 61.08 324 THR A N 1
ATOM 2196 C CA . THR A 1 288 ? 58.784 7.765 -137.034 1.00 56.61 324 THR A CA 1
ATOM 2197 C C . THR A 1 288 ? 58.907 7.506 -138.488 1.00 54.44 324 THR A C 1
ATOM 2198 O O . THR A 1 288 ? 59.669 6.664 -138.885 1.00 52.13 324 THR A O 1
ATOM 2202 N N . ARG A 1 289 ? 58.302 8.330 -139.304 1.00 53.63 325 ARG A N 1
ATOM 2203 C CA . ARG A 1 289 ? 58.497 8.193 -140.726 1.00 55.57 325 ARG A CA 1
ATOM 2204 C C . ARG A 1 289 ? 59.944 8.436 -141.093 1.00 56.59 325 ARG A C 1
ATOM 2205 O O . ARG A 1 289 ? 60.617 9.212 -140.438 1.00 53.58 325 ARG A O 1
ATOM 2213 N N . ASP A 1 290 ? 60.392 7.789 -142.157 1.00 58.42 326 ASP A N 1
ATOM 2214 C CA . ASP A 1 290 ? 61.690 8.055 -142.782 1.00 59.29 326 ASP A CA 1
ATOM 2215 C C . ASP A 1 290 ? 61.955 9.524 -143.062 1.00 55.52 326 ASP A C 1
ATOM 2216 O O . ASP A 1 290 ? 63.084 9.885 -143.054 1.00 55.00 326 ASP A O 1
ATOM 2221 N N . ASP A 1 291 ? 60.945 10.324 -143.427 1.00 51.71 327 ASP A N 1
ATOM 2222 C CA . ASP A 1 291 ? 61.179 11.673 -143.916 1.00 48.90 327 ASP A CA 1
ATOM 2223 C C . ASP A 1 291 ? 60.940 12.755 -142.815 1.00 46.33 327 ASP A C 1
ATOM 2224 O O . ASP A 1 291 ? 61.003 13.973 -143.096 1.00 44.90 327 ASP A O 1
ATOM 2229 N N . THR A 1 292 ? 60.670 12.342 -141.582 1.00 47.77 328 THR A N 1
ATOM 2230 C CA . THR A 1 292 ? 60.405 13.309 -140.594 1.00 50.26 328 THR A CA 1
ATOM 2231 C C . THR A 1 292 ? 61.668 14.157 -140.293 1.00 48.42 328 THR A C 1
ATOM 2232 O O . THR A 1 292 ? 62.770 13.651 -140.304 1.00 48.93 328 THR A O 1
ATOM 2236 N N . LYS A 1 293 ? 61.447 15.436 -139.988 1.00 46.41 329 LYS A N 1
ATOM 2237 C CA . LYS A 1 293 ? 62.483 16.383 -139.628 1.00 44.95 329 LYS A CA 1
ATOM 2238 C C . LYS A 1 293 ? 62.180 16.904 -138.236 1.00 42.86 329 LYS A C 1
ATOM 2239 O O . LYS A 1 293 ? 60.980 17.215 -137.905 1.00 42.42 329 LYS A O 1
ATOM 2245 N N . ILE A 1 294 ? 63.243 17.073 -137.456 1.00 38.59 330 ILE A N 1
ATOM 2246 C CA . ILE A 1 294 ? 63.165 17.529 -136.097 1.00 36.40 330 ILE A CA 1
ATOM 2247 C C . ILE A 1 294 ? 63.608 19.027 -136.004 1.00 36.03 330 ILE A C 1
ATOM 2248 O O . ILE A 1 294 ? 64.737 19.363 -136.411 1.00 35.97 330 ILE A O 1
ATOM 2253 N N . LEU A 1 295 ? 62.748 19.879 -135.413 1.00 33.90 331 LEU A N 1
ATOM 2254 C CA . LEU A 1 295 ? 62.993 21.247 -135.188 1.00 32.06 331 LEU A CA 1
ATOM 2255 C C . LEU A 1 295 ? 62.911 21.513 -133.696 1.00 34.42 331 LEU A C 1
ATOM 2256 O O . LEU A 1 295 ? 62.354 20.728 -132.888 1.00 35.29 331 LEU A O 1
ATOM 2261 N N . HIS A 1 296 ? 63.586 22.580 -133.292 1.00 31.96 332 HIS A N 1
ATOM 2262 C CA . HIS A 1 296 ? 63.764 22.950 -131.889 1.00 34.26 332 HIS A CA 1
ATOM 2263 C C . HIS A 1 296 ? 64.197 24.439 -131.983 1.00 34.17 332 HIS A C 1
ATOM 2264 O O . HIS A 1 296 ? 65.168 24.737 -132.703 1.00 32.76 332 HIS A O 1
ATOM 2271 N N . PRO A 1 297 ? 63.513 25.329 -131.269 1.00 37.19 333 PRO A N 1
ATOM 2272 C CA . PRO A 1 297 ? 63.805 26.772 -131.446 1.00 36.74 333 PRO A CA 1
ATOM 2273 C C . PRO A 1 297 ? 65.152 27.232 -130.848 1.00 37.65 333 PRO A C 1
ATOM 2274 O O . PRO A 1 297 ? 65.665 28.279 -131.271 1.00 39.39 333 PRO A O 1
ATOM 2278 N N . LEU A 1 298 ? 65.720 26.445 -129.942 1.00 36.99 334 LEU A N 1
ATOM 2279 C CA . LEU A 1 298 ? 67.073 26.610 -129.351 1.00 38.96 334 LEU A CA 1
ATOM 2280 C C . LEU A 1 298 ? 67.123 27.738 -128.352 1.00 39.38 334 LEU A C 1
ATOM 2281 O O . LEU A 1 298 ? 66.218 28.581 -128.342 1.00 41.94 334 LEU A O 1
ATOM 2286 N N . PRO A 1 299 ? 68.071 27.738 -127.448 1.00 39.02 335 PRO A N 1
ATOM 2287 C CA . PRO A 1 299 ? 69.003 26.647 -127.191 1.00 40.90 335 PRO A CA 1
ATOM 2288 C C . PRO A 1 299 ? 68.389 25.358 -126.632 1.00 42.04 335 PRO A C 1
ATOM 2289 O O . PRO A 1 299 ? 67.427 25.416 -125.929 1.00 41.01 335 PRO A O 1
ATOM 2293 N N . ARG A 1 300 ? 69.017 24.249 -126.933 1.00 44.60 336 ARG A N 1
ATOM 2294 C CA . ARG A 1 300 ? 68.715 22.975 -126.344 1.00 48.76 336 ARG A CA 1
ATOM 2295 C C . ARG A 1 300 ? 69.554 22.695 -125.137 1.00 54.06 336 ARG A C 1
ATOM 2296 O O . ARG A 1 300 ? 70.755 22.853 -125.175 1.00 58.76 336 ARG A O 1
ATOM 2304 N N . VAL A 1 301 ? 68.927 22.197 -124.080 1.00 60.35 337 VAL A N 1
ATOM 2305 C CA . VAL A 1 301 ? 69.642 21.699 -122.905 1.00 62.71 337 VAL A CA 1
ATOM 2306 C C . VAL A 1 301 ? 69.574 20.153 -122.893 1.00 63.87 337 VAL A C 1
ATOM 2307 O O . VAL A 1 301 ? 70.495 19.555 -123.389 1.00 67.47 337 VAL A O 1
ATOM 2311 N N . ASN A 1 302 ? 68.553 19.484 -122.377 1.00 65.63 338 ASN A N 1
ATOM 2312 C CA . ASN A 1 302 ? 68.533 18.034 -122.388 1.00 68.36 338 ASN A CA 1
ATOM 2313 C C . ASN A 1 302 ? 67.392 17.484 -123.165 1.00 66.36 338 ASN A C 1
ATOM 2314 O O . ASN A 1 302 ? 67.202 16.281 -123.203 1.00 74.77 338 ASN A O 1
ATOM 2319 N N . GLU A 1 303 ? 66.649 18.338 -123.838 1.00 61.91 339 GLU A N 1
ATOM 2320 C CA . GLU A 1 303 ? 65.409 17.934 -124.525 1.00 57.89 339 GLU A CA 1
ATOM 2321 C C . GLU A 1 303 ? 65.724 16.979 -125.686 1.00 55.99 339 GLU A C 1
ATOM 2322 O O . GLU A 1 303 ? 64.860 16.177 -126.083 1.00 54.77 339 GLU A O 1
ATOM 2328 N N . ILE A 1 304 ? 66.923 17.105 -126.280 1.00 51.85 340 ILE A N 1
ATOM 2329 C CA . ILE A 1 304 ? 67.329 16.275 -127.400 1.00 50.12 340 ILE A CA 1
ATOM 2330 C C . ILE A 1 304 ? 68.732 15.837 -127.109 1.00 51.75 340 ILE A C 1
ATOM 2331 O O . ILE A 1 304 ? 69.568 16.672 -126.901 1.00 51.15 340 ILE A O 1
ATOM 2336 N N . LYS A 1 305 ? 68.979 14.519 -127.032 1.00 53.19 341 LYS A N 1
ATOM 2337 C CA . LYS A 1 305 ? 70.298 13.936 -126.836 1.00 53.44 341 LYS A CA 1
ATOM 2338 C C . LYS A 1 305 ? 71.178 14.241 -128.011 1.00 52.59 341 LYS A C 1
ATOM 2339 O O . LYS A 1 305 ? 70.701 14.299 -129.204 1.00 51.73 341 LYS A O 1
ATOM 2345 N N . VAL A 1 306 ? 72.472 14.338 -127.707 1.00 53.66 342 VAL A N 1
ATOM 2346 C CA . VAL A 1 306 ? 73.463 14.778 -128.693 1.00 54.27 342 VAL A CA 1
ATOM 2347 C C . VAL A 1 306 ? 73.586 13.826 -129.851 1.00 53.26 342 VAL A C 1
ATOM 2348 O O . VAL A 1 306 ? 73.796 14.248 -130.996 1.00 50.28 342 VAL A O 1
ATOM 2352 N N . GLU A 1 307 ? 73.351 12.550 -129.574 1.00 53.68 343 GLU A N 1
ATOM 2353 C CA . GLU A 1 307 ? 73.297 11.539 -130.642 1.00 54.21 343 GLU A CA 1
ATOM 2354 C C . GLU A 1 307 ? 72.341 11.909 -131.777 1.00 51.47 343 GLU A C 1
ATOM 2355 O O . GLU A 1 307 ? 72.659 11.680 -132.933 1.00 51.98 343 GLU A O 1
ATOM 2361 N N . VAL A 1 308 ? 71.214 12.551 -131.468 1.00 49.01 344 VAL A N 1
ATOM 2362 C CA . VAL A 1 308 ? 70.266 12.914 -132.506 1.00 47.20 344 VAL A CA 1
ATOM 2363 C C . VAL A 1 308 ? 70.826 13.943 -133.520 1.00 46.21 344 VAL A C 1
ATOM 2364 O O . VAL A 1 308 ? 70.346 14.018 -134.634 1.00 43.50 344 VAL A O 1
ATOM 2368 N N . ASP A 1 309 ? 71.885 14.675 -133.150 1.00 47.03 345 ASP A N 1
ATOM 2369 C CA . ASP A 1 309 ? 72.515 15.654 -134.058 1.00 47.05 345 ASP A CA 1
ATOM 2370 C C . ASP A 1 309 ? 73.088 15.016 -135.314 1.00 50.13 345 ASP A C 1
ATOM 2371 O O . ASP A 1 309 ? 73.093 15.660 -136.388 1.00 46.01 345 ASP A O 1
ATOM 2376 N N . SER A 1 310 ? 73.559 13.755 -135.190 1.00 51.73 346 SER A N 1
ATOM 2377 C CA . SER A 1 310 ? 74.110 13.044 -136.359 1.00 52.79 346 SER A CA 1
ATOM 2378 C C . SER A 1 310 ? 73.022 12.369 -137.175 1.00 53.88 346 SER A C 1
ATOM 2379 O O . SER A 1 310 ? 73.230 12.107 -138.371 1.00 54.83 346 SER A O 1
ATOM 2382 N N . ASN A 1 311 ? 71.861 12.146 -136.551 1.00 51.14 347 ASN A N 1
ATOM 2383 C CA . ASN A 1 311 ? 70.721 11.566 -137.245 1.00 50.14 347 ASN A CA 1
ATOM 2384 C C . ASN A 1 311 ? 70.289 12.572 -138.306 1.00 48.11 347 ASN A C 1
ATOM 2385 O O . ASN A 1 311 ? 69.876 13.667 -137.955 1.00 46.88 347 ASN A O 1
ATOM 2390 N N . PRO A 1 312 ? 70.305 12.203 -139.584 1.00 50.80 348 PRO A N 1
ATOM 2391 C CA . PRO A 1 312 ? 69.868 13.157 -140.620 1.00 49.53 348 PRO A CA 1
ATOM 2392 C C . PRO A 1 312 ? 68.392 13.706 -140.505 1.00 48.24 348 PRO A C 1
ATOM 2393 O O . PRO A 1 312 ? 68.018 14.567 -141.267 1.00 46.87 348 PRO A O 1
ATOM 2397 N N . LYS A 1 313 ? 67.583 13.177 -139.599 1.00 46.92 349 LYS A N 1
ATOM 2398 C CA . LYS A 1 313 ? 66.277 13.705 -139.405 1.00 45.89 349 LYS A CA 1
ATOM 2399 C C . LYS A 1 313 ? 66.333 15.079 -138.655 1.00 45.09 349 LYS A C 1
ATOM 2400 O O . LYS A 1 313 ? 65.346 15.844 -138.665 1.00 39.41 349 LYS A O 1
ATOM 2406 N N . SER A 1 314 ? 67.452 15.356 -137.998 1.00 45.02 350 SER A N 1
ATOM 2407 C CA . SER A 1 314 ? 67.592 16.571 -137.217 1.00 43.74 350 SER A CA 1
ATOM 2408 C C . SER A 1 314 ? 67.952 17.740 -138.075 1.00 41.15 350 SER A C 1
ATOM 2409 O O . SER A 1 314 ? 68.846 17.646 -138.826 1.00 42.50 350 SER A O 1
ATOM 2412 N N . VAL A 1 315 ? 67.196 18.837 -137.988 1.00 40.42 351 VAL A N 1
ATOM 2413 C CA . VAL A 1 315 ? 67.455 20.032 -138.786 1.00 37.67 351 VAL A CA 1
ATOM 2414 C C . VAL A 1 315 ? 67.469 21.355 -137.955 1.00 35.26 351 VAL A C 1
ATOM 2415 O O . VAL A 1 315 ? 67.468 22.435 -138.575 1.00 32.45 351 VAL A O 1
ATOM 2419 N N . TYR A 1 316 ? 67.512 21.246 -136.617 1.00 32.75 352 TYR A N 1
ATOM 2420 C CA . TYR A 1 316 ? 67.467 22.390 -135.732 1.00 33.12 352 TYR A CA 1
ATOM 2421 C C . TYR A 1 316 ? 68.608 23.394 -135.874 1.00 33.92 352 TYR A C 1
ATOM 2422 O O . TYR A 1 316 ? 68.376 24.577 -135.576 1.00 33.64 352 TYR A O 1
ATOM 2431 N N . PHE A 1 317 ? 69.800 22.948 -136.278 1.00 33.88 353 PHE A N 1
ATOM 2432 C CA . PHE A 1 317 ? 70.922 23.917 -136.484 1.00 35.51 353 PHE A CA 1
ATOM 2433 C C . PHE A 1 317 ? 70.731 24.615 -137.820 1.00 34.73 353 PHE A C 1
ATOM 2434 O O . PHE A 1 317 ? 70.930 25.775 -137.855 1.00 34.27 353 PHE A O 1
ATOM 2442 N N . THR A 1 318 ? 70.163 23.955 -138.841 1.00 33.89 354 THR A N 1
ATOM 2443 C CA . THR A 1 318 ? 69.816 24.614 -140.113 1.00 34.38 354 THR A CA 1
ATOM 2444 C C . THR A 1 318 ? 68.677 25.598 -139.872 1.00 35.95 354 THR A C 1
ATOM 2445 O O . THR A 1 318 ? 68.696 26.680 -140.420 1.00 36.71 354 THR A O 1
ATOM 2449 N N . GLN A 1 319 ? 67.700 25.199 -139.043 1.00 34.91 355 GLN A N 1
ATOM 2450 C CA . GLN A 1 319 ? 66.588 26.034 -138.699 1.00 33.59 355 GLN A CA 1
ATOM 2451 C C . GLN A 1 319 ? 67.125 27.374 -138.079 1.00 30.62 355 GLN A C 1
ATOM 2452 O O . GLN A 1 319 ? 66.694 28.445 -138.419 1.00 30.35 355 GLN A O 1
ATOM 2458 N N . ALA A 1 320 ? 68.040 27.302 -137.170 1.00 31.70 356 ALA A N 1
ATOM 2459 C CA . ALA A 1 320 ? 68.569 28.511 -136.542 1.00 32.10 356 ALA A CA 1
ATOM 2460 C C . ALA A 1 320 ? 69.366 29.346 -137.529 1.00 31.67 356 ALA A C 1
ATOM 2461 O O . ALA A 1 320 ? 69.263 30.532 -137.566 1.00 29.42 356 ALA A O 1
ATOM 2463 N N . GLU A 1 321 ? 70.172 28.709 -138.333 1.00 34.74 357 GLU A N 1
ATOM 2464 C CA . GLU A 1 321 ? 70.799 29.422 -139.460 1.00 35.93 357 GLU A CA 1
ATOM 2465 C C . GLU A 1 321 ? 69.801 30.101 -140.377 1.00 35.46 357 GLU A C 1
ATOM 2466 O O . GLU A 1 321 ? 70.008 31.279 -140.805 1.00 31.31 357 GLU A O 1
ATOM 2472 N N . ASN A 1 322 ? 68.692 29.381 -140.695 1.00 33.40 358 ASN A N 1
ATOM 2473 C CA . ASN A 1 322 ? 67.651 29.995 -141.519 1.00 33.08 358 ASN A CA 1
ATOM 2474 C C . ASN A 1 322 ? 67.104 31.305 -140.973 1.00 32.36 358 ASN A C 1
ATOM 2475 O O . ASN A 1 322 ? 66.578 32.136 -141.716 1.00 33.59 358 ASN A O 1
ATOM 2480 N N . GLY A 1 323 ? 67.122 31.449 -139.658 1.00 32.46 359 GLY A N 1
ATOM 2481 C CA . GLY A 1 323 ? 66.625 32.633 -138.991 1.00 33.34 359 GLY A CA 1
ATOM 2482 C C . GLY A 1 323 ? 67.428 33.880 -139.440 1.00 34.14 359 GLY A C 1
ATOM 2483 O O . GLY A 1 323 ? 66.873 34.965 -139.469 1.00 32.88 359 GLY A O 1
ATOM 2484 N N . LEU A 1 324 ? 68.707 33.723 -139.796 1.00 32.15 360 LEU A N 1
ATOM 2485 C CA . LEU A 1 324 ? 69.464 34.876 -140.317 1.00 31.89 360 LEU A CA 1
ATOM 2486 C C . LEU A 1 324 ? 68.778 35.387 -141.591 1.00 30.50 360 LEU A C 1
ATOM 2487 O O . LEU A 1 324 ? 68.473 36.545 -141.741 1.00 30.13 360 LEU A O 1
ATOM 2492 N N . TYR A 1 325 ? 68.443 34.470 -142.458 1.00 30.54 361 TYR A N 1
ATOM 2493 C CA . TYR A 1 325 ? 67.973 34.803 -143.753 1.00 30.72 361 TYR A CA 1
ATOM 2494 C C . TYR A 1 325 ? 66.597 35.424 -143.671 1.00 32.76 361 TYR A C 1
ATOM 2495 O O . TYR A 1 325 ? 66.284 36.387 -144.452 1.00 32.57 361 TYR A O 1
ATOM 2504 N N . VAL A 1 326 ? 65.747 34.838 -142.795 1.00 29.92 362 VAL A N 1
ATOM 2505 C CA . VAL A 1 326 ? 64.394 35.272 -142.652 1.00 29.57 362 VAL A CA 1
ATOM 2506 C C . VAL A 1 326 ? 64.283 36.659 -141.971 1.00 29.12 362 VAL A C 1
ATOM 2507 O O . VAL A 1 326 ? 63.502 37.509 -142.410 1.00 26.54 362 VAL A O 1
ATOM 2511 N N . ARG A 1 327 ? 65.054 36.878 -140.910 1.00 30.03 363 ARG A N 1
ATOM 2512 C CA . ARG A 1 327 ? 65.114 38.173 -140.276 1.00 31.70 363 ARG A CA 1
ATOM 2513 C C . ARG A 1 327 ? 65.662 39.285 -141.246 1.00 32.25 363 ARG A C 1
ATOM 2514 O O . ARG A 1 327 ? 65.098 40.353 -141.300 1.00 30.02 363 ARG A O 1
ATOM 2522 N N . MET A 1 328 ? 66.739 38.977 -141.988 1.00 30.78 364 MET A N 1
ATOM 2523 C CA . MET A 1 328 ? 67.231 39.865 -143.066 1.00 32.22 364 MET A CA 1
ATOM 2524 C C . MET A 1 328 ? 66.116 40.222 -144.072 1.00 32.39 364 MET A C 1
ATOM 2525 O O . MET A 1 328 ? 65.874 41.347 -144.366 1.00 33.43 364 MET A O 1
ATOM 2530 N N . ALA A 1 329 ? 65.379 39.234 -144.487 1.00 32.50 365 ALA A N 1
ATOM 2531 C CA . ALA A 1 329 ? 64.295 39.333 -145.479 1.00 31.84 365 ALA A CA 1
ATOM 2532 C C . ALA A 1 329 ? 63.209 40.210 -144.976 1.00 32.45 365 ALA A C 1
ATOM 2533 O O . ALA A 1 329 ? 62.777 41.105 -145.685 1.00 34.44 365 ALA A O 1
ATOM 2535 N N . LEU A 1 330 ? 62.803 39.979 -143.746 1.00 31.83 366 LEU A N 1
ATOM 2536 C CA . LEU A 1 330 ? 61.751 40.741 -143.148 1.00 32.40 366 LEU A CA 1
ATOM 2537 C C . LEU A 1 330 ? 62.130 42.202 -143.022 1.00 33.64 366 LEU A C 1
ATOM 2538 O O . LEU A 1 330 ? 61.375 43.082 -143.403 1.00 34.06 366 LEU A O 1
ATOM 2543 N N . LEU A 1 331 ? 63.326 42.468 -142.501 1.00 33.79 367 LEU A N 1
ATOM 2544 C CA . LEU A 1 331 ? 63.780 43.791 -142.375 1.00 34.82 367 LEU A CA 1
ATOM 2545 C C . LEU A 1 331 ? 63.887 44.502 -143.703 1.00 35.76 367 LEU A C 1
ATOM 2546 O O . LEU A 1 331 ? 63.503 45.677 -143.865 1.00 39.32 367 LEU A O 1
ATOM 2551 N N . TYR A 1 332 ? 64.378 43.775 -144.681 1.00 37.26 368 TYR A N 1
ATOM 2552 C CA . TYR A 1 332 ? 64.533 44.295 -146.046 1.00 39.87 368 TYR A CA 1
ATOM 2553 C C . TYR A 1 332 ? 63.228 44.733 -146.618 1.00 38.20 368 TYR A C 1
ATOM 2554 O O . TYR A 1 332 ? 63.141 45.783 -147.158 1.00 40.08 368 TYR A O 1
ATOM 2563 N N . LEU A 1 333 ? 62.226 43.915 -146.428 1.00 38.92 369 LEU A N 1
ATOM 2564 C CA . LEU A 1 333 ? 60.898 44.122 -147.066 1.00 39.50 369 LEU A CA 1
ATOM 2565 C C . LEU A 1 333 ? 60.201 45.338 -146.462 1.00 40.58 369 LEU A C 1
ATOM 2566 O O . LEU A 1 333 ? 59.480 46.022 -147.131 1.00 38.32 369 LEU A O 1
ATOM 2571 N N . ILE A 1 334 ? 60.407 45.539 -145.163 1.00 39.82 370 ILE A N 1
ATOM 2572 C CA . ILE A 1 334 ? 59.679 46.515 -144.431 1.00 40.60 370 ILE A CA 1
ATOM 2573 C C . ILE A 1 334 ? 60.375 47.850 -144.557 1.00 40.78 370 ILE A C 1
ATOM 2574 O O . ILE A 1 334 ? 59.675 48.925 -144.673 1.00 39.82 370 ILE A O 1
ATOM 2579 N N . PHE A 1 335 ? 61.706 47.855 -144.507 1.00 38.80 371 PHE A N 1
ATOM 2580 C CA . PHE A 1 335 ? 62.433 49.085 -144.433 1.00 40.12 371 PHE A CA 1
ATOM 2581 C C . PHE A 1 335 ? 63.093 49.600 -145.676 1.00 42.22 371 PHE A C 1
ATOM 2582 O O . PHE A 1 335 ? 63.594 50.741 -145.635 1.00 44.77 371 PHE A O 1
ATOM 2590 N N . SER A 1 336 ? 63.097 48.917 -146.804 1.00 43.62 372 SER A N 1
ATOM 2591 C CA . SER A 1 336 ? 63.936 49.518 -147.893 1.00 49.96 372 SER A CA 1
ATOM 2592 C C . SER A 1 336 ? 63.237 50.665 -148.615 1.00 53.52 372 SER A C 1
ATOM 2593 O O . SER A 1 336 ? 62.014 50.815 -148.463 1.00 54.42 372 SER A O 1
ATOM 2596 N N . SER A 1 337 ? 63.984 51.454 -149.390 1.00 58.23 373 SER A N 1
ATOM 2597 C CA . SER A 1 337 ? 63.363 52.618 -150.170 1.00 63.08 373 SER A CA 1
ATOM 2598 C C . SER A 1 337 ? 63.172 52.294 -151.656 1.00 65.61 373 SER A C 1
ATOM 2599 O O . SER A 1 337 ? 62.109 52.547 -152.221 1.00 71.38 373 SER A O 1
ATOM 2602 N N . ASP B 1 11 ? 82.212 83.223 -141.212 1.00 97.30 47 ASP B N 1
ATOM 2603 C CA . ASP B 1 11 ? 80.968 82.465 -140.982 1.00 95.55 47 ASP B CA 1
ATOM 2604 C C . ASP B 1 11 ? 81.309 80.975 -140.779 1.00 95.05 47 ASP B C 1
ATOM 2605 O O . ASP B 1 11 ? 82.289 80.702 -140.099 1.00 95.01 47 ASP B O 1
ATOM 2610 N N . LEU B 1 12 ? 80.561 80.023 -141.344 1.00 90.50 48 LEU B N 1
ATOM 2611 C CA . LEU B 1 12 ? 80.453 78.729 -140.695 1.00 91.20 48 LEU B CA 1
ATOM 2612 C C . LEU B 1 12 ? 81.766 77.914 -140.723 1.00 92.60 48 LEU B C 1
ATOM 2613 O O . LEU B 1 12 ? 82.044 77.219 -139.716 1.00 89.74 48 LEU B O 1
ATOM 2618 N N . ASP B 1 13 ? 82.560 78.009 -141.814 1.00 94.45 49 ASP B N 1
ATOM 2619 C CA . ASP B 1 13 ? 83.868 77.250 -141.913 1.00 87.74 49 ASP B CA 1
ATOM 2620 C C . ASP B 1 13 ? 84.831 77.848 -140.910 1.00 85.41 49 ASP B C 1
ATOM 2621 O O . ASP B 1 13 ? 85.580 77.097 -140.261 1.00 77.48 49 ASP B O 1
ATOM 2626 N N . LYS B 1 14 ? 84.808 79.188 -140.777 1.00 85.16 50 LYS B N 1
ATOM 2627 C CA . LYS B 1 14 ? 85.630 79.856 -139.743 1.00 84.95 50 LYS B CA 1
ATOM 2628 C C . LYS B 1 14 ? 85.258 79.389 -138.323 1.00 78.86 50 LYS B C 1
ATOM 2629 O O . LYS B 1 14 ? 86.116 78.983 -137.499 1.00 72.94 50 LYS B O 1
ATOM 2635 N N . ILE B 1 15 ? 83.957 79.376 -138.083 1.00 80.89 51 ILE B N 1
ATOM 2636 C CA . ILE B 1 15 ? 83.423 78.912 -136.794 1.00 79.25 51 ILE B CA 1
ATOM 2637 C C . ILE B 1 15 ? 83.760 77.451 -136.575 1.00 72.69 51 ILE B C 1
ATOM 2638 O O . ILE B 1 15 ? 84.173 77.069 -135.488 1.00 67.10 51 ILE B O 1
ATOM 2643 N N . MET B 1 16 ? 83.610 76.642 -137.610 1.00 74.77 52 MET B N 1
ATOM 2644 C CA . MET B 1 16 ? 83.965 75.234 -137.501 1.00 77.40 52 MET B CA 1
ATOM 2645 C C . MET B 1 16 ? 85.451 75.004 -137.203 1.00 74.22 52 MET B C 1
ATOM 2646 O O . MET B 1 16 ? 85.820 74.003 -136.555 1.00 65.87 52 MET B O 1
ATOM 2651 N N . THR B 1 17 ? 86.319 75.872 -137.748 1.00 75.70 53 THR B N 1
ATOM 2652 C CA . THR B 1 17 ? 87.774 75.735 -137.490 1.00 74.51 53 THR B CA 1
ATOM 2653 C C . THR B 1 17 ? 88.071 76.059 -136.034 1.00 73.65 53 THR B C 1
ATOM 2654 O O . THR B 1 17 ? 88.947 75.475 -135.396 1.00 71.83 53 THR B O 1
ATOM 2658 N N . LYS B 1 18 ? 87.332 77.040 -135.546 1.00 76.15 54 LYS B N 1
ATOM 2659 C CA . LYS B 1 18 ? 87.406 77.455 -134.146 1.00 78.06 54 LYS B CA 1
ATOM 2660 C C . LYS B 1 18 ? 86.908 76.309 -133.267 1.00 72.39 54 LYS B C 1
ATOM 2661 O O . LYS B 1 18 ? 87.639 75.871 -132.365 1.00 73.30 54 LYS B O 1
ATOM 2667 N N . MET B 1 19 ? 85.701 75.813 -133.567 1.00 65.66 55 MET B N 1
ATOM 2668 C CA . MET B 1 19 ? 85.060 74.715 -132.739 1.00 63.57 55 MET B CA 1
ATOM 2669 C C . MET B 1 19 ? 85.672 73.330 -132.876 1.00 56.43 55 MET B C 1
ATOM 2670 O O . MET B 1 19 ? 85.302 72.405 -132.095 1.00 50.41 55 MET B O 1
ATOM 2675 N N . LYS B 1 20 ? 86.483 73.163 -133.929 1.00 56.38 56 LYS B N 1
ATOM 2676 C CA . LYS B 1 20 ? 87.104 71.889 -134.207 1.00 57.36 56 LYS B CA 1
ATOM 2677 C C . LYS B 1 20 ? 87.849 71.556 -132.957 1.00 51.93 56 LYS B C 1
ATOM 2678 O O . LYS B 1 20 ? 88.566 72.405 -132.342 1.00 48.57 56 LYS B O 1
ATOM 2684 N N . ASN B 1 21 ? 87.714 70.308 -132.572 1.00 46.15 57 ASN B N 1
ATOM 2685 C CA . ASN B 1 21 ? 88.493 69.842 -131.432 1.00 47.51 57 ASN B CA 1
ATOM 2686 C C . ASN B 1 21 ? 88.242 70.461 -130.074 1.00 46.63 57 ASN B C 1
ATOM 2687 O O . ASN B 1 21 ? 88.973 70.307 -129.135 1.00 45.17 57 ASN B O 1
ATOM 2692 N N . LYS B 1 22 ? 87.111 71.106 -129.953 1.00 48.40 58 LYS B N 1
ATOM 2693 C CA . LYS B 1 22 ? 86.664 71.621 -128.691 1.00 47.90 58 LYS B CA 1
ATOM 2694 C C . LYS B 1 22 ? 85.992 70.514 -127.835 1.00 37.21 58 LYS B C 1
ATOM 2695 O O . LYS B 1 22 ? 85.137 69.822 -128.291 1.00 35.38 58 LYS B O 1
ATOM 2701 N N . SER B 1 23 ? 86.370 70.402 -126.609 1.00 33.14 59 SER B N 1
ATOM 2702 C CA . SER B 1 23 ? 85.576 69.734 -125.616 1.00 33.83 59 SER B CA 1
ATOM 2703 C C . SER B 1 23 ? 84.396 70.591 -125.129 1.00 33.61 59 SER B C 1
ATOM 2704 O O . SER B 1 23 ? 84.575 71.771 -124.991 1.00 35.50 59 SER B O 1
ATOM 2707 N N . VAL B 1 24 ? 83.219 70.005 -124.902 1.00 30.82 60 VAL B N 1
ATOM 2708 C CA . VAL B 1 24 ? 82.089 70.731 -124.386 1.00 32.49 60 VAL B CA 1
ATOM 2709 C C . VAL B 1 24 ? 81.673 70.120 -123.094 1.00 30.38 60 VAL B C 1
ATOM 2710 O O . VAL B 1 24 ? 81.052 69.059 -123.066 1.00 30.99 60 VAL B O 1
ATOM 2714 N N . ILE B 1 25 ? 82.056 70.767 -122.041 1.00 28.98 61 ILE B N 1
ATOM 2715 C CA . ILE B 1 25 ? 81.836 70.325 -120.716 1.00 31.09 61 ILE B CA 1
ATOM 2716 C C . ILE B 1 25 ? 80.704 71.106 -119.975 1.00 32.24 61 ILE B C 1
ATOM 2717 O O . ILE B 1 25 ? 79.929 70.510 -119.172 1.00 30.77 61 ILE B O 1
ATOM 2722 N N . ASN B 1 26 ? 80.717 72.436 -120.149 1.00 35.64 62 ASN B N 1
ATOM 2723 C CA . ASN B 1 26 ? 79.810 73.369 -119.512 1.00 37.75 62 ASN B CA 1
ATOM 2724 C C . ASN B 1 26 ? 79.190 74.237 -120.573 1.00 35.85 62 ASN B C 1
ATOM 2725 O O . ASN B 1 26 ? 79.755 74.407 -121.606 1.00 32.63 62 ASN B O 1
ATOM 2730 N N . ILE B 1 27 ? 78.036 74.851 -120.297 1.00 34.51 63 ILE B N 1
ATOM 2731 C CA . ILE B 1 27 ? 77.379 75.640 -121.360 1.00 36.28 63 ILE B CA 1
ATOM 2732 C C . ILE B 1 27 ? 78.214 76.957 -121.575 1.00 37.67 63 ILE B C 1
ATOM 2733 O O . ILE B 1 27 ? 78.239 77.523 -122.653 1.00 37.34 63 ILE B O 1
ATOM 2738 N N . ASP B 1 28 ? 78.977 77.359 -120.576 1.00 39.90 64 ASP B N 1
ATOM 2739 C CA . ASP B 1 28 ? 79.881 78.451 -120.742 1.00 43.66 64 ASP B CA 1
ATOM 2740 C C . ASP B 1 28 ? 81.097 78.073 -121.593 1.00 44.95 64 ASP B C 1
ATOM 2741 O O . ASP B 1 28 ? 81.840 78.905 -121.905 1.00 50.49 64 ASP B O 1
ATOM 2746 N N . ASP B 1 29 ? 81.295 76.851 -122.047 1.00 39.59 65 ASP B N 1
ATOM 2747 C CA . ASP B 1 29 ? 82.249 76.654 -123.129 1.00 41.59 65 ASP B CA 1
ATOM 2748 C C . ASP B 1 29 ? 81.734 77.073 -124.471 1.00 42.28 65 ASP B C 1
ATOM 2749 O O . ASP B 1 29 ? 82.459 76.914 -125.421 1.00 45.43 65 ASP B O 1
ATOM 2754 N N . VAL B 1 30 ? 80.466 77.478 -124.619 1.00 43.43 66 VAL B N 1
ATOM 2755 C CA . VAL B 1 30 ? 79.923 77.809 -125.925 1.00 40.63 66 VAL B CA 1
ATOM 2756 C C . VAL B 1 30 ? 79.692 79.309 -125.908 1.00 41.83 66 VAL B C 1
ATOM 2757 O O . VAL B 1 30 ? 78.990 79.824 -125.016 1.00 40.20 66 VAL B O 1
ATOM 2761 N N . ASP B 1 31 ? 80.321 80.050 -126.833 1.00 41.63 67 ASP B N 1
ATOM 2762 C CA . ASP B 1 31 ? 80.184 81.489 -126.877 1.00 42.04 67 ASP B CA 1
ATOM 2763 C C . ASP B 1 31 ? 79.092 81.876 -127.913 1.00 41.10 67 ASP B C 1
ATOM 2764 O O . ASP B 1 31 ? 78.463 80.984 -128.477 1.00 39.46 67 ASP B O 1
ATOM 2769 N N . ASP B 1 32 ? 78.872 83.160 -128.157 1.00 42.91 68 ASP B N 1
ATOM 2770 C CA . ASP B 1 32 ? 77.770 83.605 -128.973 1.00 44.25 68 ASP B CA 1
ATOM 2771 C C . ASP B 1 32 ? 77.793 83.022 -130.370 1.00 44.03 68 ASP B C 1
ATOM 2772 O O . ASP B 1 32 ? 76.805 82.564 -130.901 1.00 41.71 68 ASP B O 1
ATOM 2777 N N . GLU B 1 33 ? 78.959 83.039 -130.976 1.00 45.93 69 GLU B N 1
ATOM 2778 C CA . GLU B 1 33 ? 79.103 82.643 -132.384 1.00 46.54 69 GLU B CA 1
ATOM 2779 C C . GLU B 1 33 ? 79.039 81.144 -132.503 1.00 41.87 69 GLU B C 1
ATOM 2780 O O . GLU B 1 33 ? 78.508 80.642 -133.469 1.00 40.81 69 GLU B O 1
ATOM 2786 N N . GLU B 1 34 ? 79.584 80.446 -131.543 1.00 38.60 70 GLU B N 1
ATOM 2787 C CA . GLU B 1 34 ? 79.410 78.980 -131.514 1.00 37.53 70 GLU B CA 1
ATOM 2788 C C . GLU B 1 34 ? 77.960 78.528 -131.303 1.00 35.56 70 GLU B C 1
ATOM 2789 O O . GLU B 1 34 ? 77.500 77.556 -131.955 1.00 34.02 70 GLU B O 1
ATOM 2795 N N . LEU B 1 35 ? 77.239 79.268 -130.466 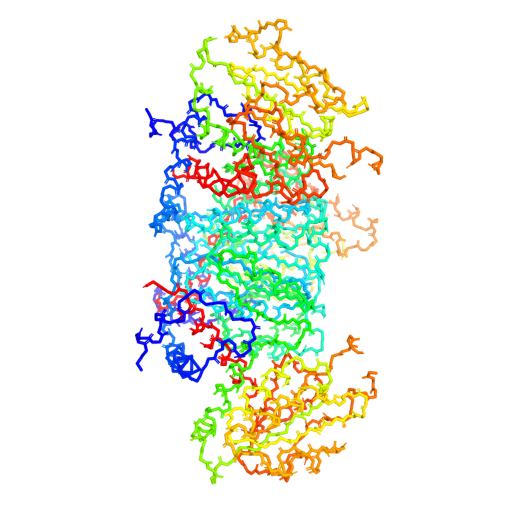1.00 35.79 71 LEU B N 1
ATOM 2796 C CA . LEU B 1 35 ? 75.817 79.063 -130.340 1.00 36.04 71 LEU B CA 1
ATOM 2797 C C . LEU B 1 35 ? 75.117 79.286 -131.674 1.00 36.88 71 LEU B C 1
ATOM 2798 O O . LEU B 1 35 ? 74.315 78.501 -132.072 1.00 36.00 71 LEU B O 1
ATOM 2803 N N . LEU B 1 36 ? 75.467 80.317 -132.396 1.00 38.76 72 LEU B N 1
ATOM 2804 C CA . LEU B 1 36 ? 74.865 80.504 -133.693 1.00 40.70 72 LEU B CA 1
ATOM 2805 C C . LEU B 1 36 ? 75.156 79.375 -134.675 1.00 39.88 72 LEU B C 1
ATOM 2806 O O . LEU B 1 36 ? 74.283 78.953 -135.396 1.00 38.15 72 LEU B O 1
ATOM 2811 N N . ALA B 1 37 ? 76.395 78.882 -134.720 1.00 39.42 73 ALA B N 1
ATOM 2812 C CA . ALA B 1 37 ? 76.709 77.821 -135.622 1.00 38.97 73 ALA B CA 1
ATOM 2813 C C . ALA B 1 37 ? 75.980 76.550 -135.232 1.00 36.16 73 ALA B C 1
ATOM 2814 O O . ALA B 1 37 ? 75.524 75.827 -136.081 1.00 36.65 73 ALA B O 1
ATOM 2816 N N . ILE B 1 38 ? 75.897 76.252 -133.938 1.00 34.49 74 ILE B N 1
ATOM 2817 C CA . ILE B 1 38 ? 75.118 75.109 -133.487 1.00 33.88 74 ILE B CA 1
ATOM 2818 C C . ILE B 1 38 ? 73.651 75.157 -133.889 1.00 33.76 74 ILE B C 1
ATOM 2819 O O . ILE B 1 38 ? 73.126 74.210 -134.419 1.00 33.54 74 ILE B O 1
ATOM 2824 N N . LEU B 1 39 ? 73.018 76.311 -133.700 1.00 36.96 75 LEU B N 1
ATOM 2825 C CA . LEU B 1 39 ? 71.589 76.482 -134.039 1.00 37.59 75 LEU B CA 1
ATOM 2826 C C . LEU B 1 39 ? 71.348 76.428 -135.548 1.00 37.80 75 LEU B C 1
ATOM 2827 O O . LEU B 1 39 ? 70.424 75.785 -136.020 1.00 37.86 75 LEU B O 1
ATOM 2832 N N . TYR B 1 40 ? 72.230 77.034 -136.302 1.00 38.07 76 TYR B N 1
ATOM 2833 C CA . TYR B 1 40 ? 72.145 76.964 -137.763 1.00 39.91 76 TYR B CA 1
ATOM 2834 C C . TYR B 1 40 ? 72.319 75.514 -138.273 1.00 37.54 76 TYR B C 1
ATOM 2835 O O . TYR B 1 40 ? 71.532 75.020 -139.119 1.00 35.90 76 TYR B O 1
ATOM 2844 N N . THR B 1 41 ? 73.332 74.854 -137.764 1.00 36.26 77 THR B N 1
ATOM 2845 C CA . THR B 1 41 ? 73.663 73.529 -138.241 1.00 34.52 77 THR B CA 1
ATOM 2846 C C . THR B 1 41 ? 72.594 72.586 -137.778 1.00 34.31 77 THR B C 1
ATOM 2847 O O . THR B 1 41 ? 72.211 71.682 -138.536 1.00 34.89 77 THR B O 1
ATOM 2851 N N . SER B 1 42 ? 72.077 72.773 -136.543 1.00 33.97 78 SER B N 1
ATOM 2852 C CA . SER B 1 42 ? 70.948 71.948 -136.081 1.00 33.80 78 SER B CA 1
ATOM 2853 C C . SER B 1 42 ? 69.767 72.024 -137.025 1.00 36.98 78 SER B C 1
ATOM 2854 O O . SER B 1 42 ? 69.159 71.010 -137.369 1.00 37.04 78 SER B O 1
ATOM 2857 N N . LYS B 1 43 ? 69.479 73.236 -137.488 1.00 39.50 79 LYS B N 1
ATOM 2858 C CA . LYS B 1 43 ? 68.379 73.438 -138.364 1.00 42.51 79 LYS B CA 1
ATOM 2859 C C . LYS B 1 43 ? 68.605 72.745 -139.696 1.00 42.93 79 LYS B C 1
ATOM 2860 O O . LYS B 1 43 ? 67.650 72.261 -140.307 1.00 41.49 79 LYS B O 1
ATOM 2866 N N . GLN B 1 44 ? 69.828 72.799 -140.220 1.00 43.69 80 GLN B N 1
ATOM 2867 C CA . GLN B 1 44 ? 70.127 72.056 -141.463 1.00 45.25 80 GLN B CA 1
ATOM 2868 C C . GLN B 1 44 ? 69.871 70.538 -141.263 1.00 40.22 80 GLN B C 1
ATOM 2869 O O . GLN B 1 44 ? 69.242 69.918 -142.130 1.00 40.03 80 GLN B O 1
ATOM 2875 N N . PHE B 1 45 ? 70.306 69.981 -140.136 1.00 37.77 81 PHE B N 1
ATOM 2876 C CA . PHE B 1 45 ? 70.022 68.545 -139.860 1.00 37.92 81 PHE B CA 1
ATOM 2877 C C . PHE B 1 45 ? 68.515 68.253 -139.728 1.00 39.56 81 PHE B C 1
ATOM 2878 O O . PHE B 1 45 ? 68.045 67.259 -140.297 1.00 38.72 81 PHE B O 1
ATOM 2886 N N . GLU B 1 46 ? 67.769 69.187 -139.156 1.00 40.14 82 GLU B N 1
ATOM 2887 C CA . GLU B 1 46 ? 66.316 69.069 -139.147 1.00 41.24 82 GLU B CA 1
ATOM 2888 C C . GLU B 1 46 ? 65.744 68.973 -140.515 1.00 42.58 82 GLU B C 1
ATOM 2889 O O . GLU B 1 46 ? 64.932 68.095 -140.723 1.00 44.16 82 GLU B O 1
ATOM 2895 N N . LYS B 1 47 ? 66.161 69.821 -141.456 1.00 43.81 83 LYS B N 1
ATOM 2896 C CA . LYS B 1 47 ? 65.652 69.803 -142.822 1.00 46.54 83 LYS B CA 1
ATOM 2897 C C . LYS B 1 47 ? 66.027 68.556 -143.520 1.00 45.71 83 LYS B C 1
ATOM 2898 O O . LYS B 1 47 ? 65.204 67.940 -144.185 1.00 44.69 83 LYS B O 1
ATOM 2904 N N . ILE B 1 48 ? 67.292 68.166 -143.381 1.00 44.66 84 ILE B N 1
ATOM 2905 C CA . ILE B 1 48 ? 67.762 66.934 -143.995 1.00 44.09 84 ILE B CA 1
ATOM 2906 C C . ILE B 1 48 ? 66.954 65.686 -143.521 1.00 42.98 84 ILE B C 1
ATOM 2907 O O . ILE B 1 48 ? 66.454 64.928 -144.300 1.00 42.54 84 ILE B O 1
ATOM 2912 N N . LEU B 1 49 ? 66.780 65.531 -142.228 1.00 42.98 85 LEU B N 1
ATOM 2913 C CA . LEU B 1 49 ? 66.068 64.385 -141.689 1.00 41.85 85 LEU B CA 1
ATOM 2914 C C . LEU B 1 49 ? 64.606 64.421 -142.062 1.00 45.44 85 LEU B C 1
ATOM 2915 O O . LEU B 1 49 ? 64.082 63.410 -142.549 1.00 47.53 85 LEU B O 1
ATOM 2920 N N . LYS B 1 50 ? 63.955 65.573 -141.919 1.00 45.81 86 LYS B N 1
ATOM 2921 C CA . LYS B 1 50 ? 62.567 65.669 -142.281 1.00 49.98 86 LYS B CA 1
ATOM 2922 C C . LYS B 1 50 ? 62.282 65.454 -143.771 1.00 52.76 86 LYS B C 1
ATOM 2923 O O . LYS B 1 50 ? 61.185 64.989 -144.090 1.00 56.00 86 LYS B O 1
ATOM 2929 N N . ASN B 1 51 ? 63.217 65.774 -144.662 1.00 51.51 87 ASN B N 1
ATOM 2930 C CA . ASN B 1 51 ? 63.089 65.449 -146.076 1.00 53.61 87 ASN B CA 1
ATOM 2931 C C . ASN B 1 51 ? 63.659 64.090 -146.499 1.00 50.95 87 ASN B C 1
ATOM 2932 O O . ASN B 1 51 ? 63.857 63.849 -147.688 1.00 49.17 87 ASN B O 1
ATOM 2937 N N . ASN B 1 52 ? 63.955 63.221 -145.530 1.00 49.13 88 ASN B N 1
ATOM 2938 C CA . ASN B 1 52 ? 64.469 61.833 -145.843 1.00 49.70 88 ASN B CA 1
ATOM 2939 C C . ASN B 1 52 ? 65.741 61.821 -146.614 1.00 49.54 88 ASN B C 1
ATOM 2940 O O . ASN B 1 52 ? 66.004 60.840 -147.275 1.00 50.03 88 ASN B O 1
ATOM 2945 N N . GLU B 1 53 ? 66.591 62.853 -146.454 1.00 48.72 89 GLU B N 1
ATOM 2946 C CA . GLU B 1 53 ? 67.818 62.971 -147.229 1.00 47.89 89 GLU B CA 1
ATOM 2947 C C . GLU B 1 53 ? 68.979 62.251 -146.544 1.00 46.10 89 GLU B C 1
ATOM 2948 O O . GLU B 1 53 ? 68.908 61.927 -145.338 1.00 44.30 89 GLU B O 1
ATOM 2954 N N . ASP B 1 54 ? 70.032 61.995 -147.313 1.00 45.34 90 ASP B N 1
ATOM 2955 C CA . ASP B 1 54 ? 71.267 61.468 -146.788 1.00 45.34 90 ASP B CA 1
ATOM 2956 C C . ASP B 1 54 ? 71.853 62.378 -145.666 1.00 41.79 90 ASP B C 1
ATOM 2957 O O . ASP B 1 54 ? 72.088 63.533 -145.873 1.00 39.14 90 ASP B O 1
ATOM 2962 N N . SER B 1 55 ? 72.105 61.820 -144.481 1.00 38.12 91 SER B N 1
ATOM 2963 C CA . SER B 1 55 ? 72.650 62.568 -143.361 1.00 36.95 91 SER B CA 1
ATOM 2964 C C . SER B 1 55 ? 74.090 62.108 -142.972 1.00 36.67 91 SER B C 1
ATOM 2965 O O . SER B 1 55 ? 74.542 62.423 -141.907 1.00 34.93 91 SER B O 1
ATOM 2968 N N . LYS B 1 56 ? 74.803 61.399 -143.826 1.00 39.41 92 LYS B N 1
ATOM 2969 C CA . LYS B 1 56 ? 76.072 60.796 -143.412 1.00 41.09 92 LYS B CA 1
ATOM 2970 C C . LYS B 1 56 ? 77.212 61.812 -143.547 1.00 39.58 92 LYS B C 1
ATOM 2971 O O . LYS B 1 56 ? 78.003 61.727 -144.420 1.00 40.87 92 LYS B O 1
ATOM 2977 N N . TYR B 1 57 ? 77.286 62.760 -142.632 1.00 39.67 93 TYR B N 1
ATOM 2978 C CA . TYR B 1 57 ? 78.205 63.895 -142.769 1.00 40.44 93 TYR B CA 1
ATOM 2979 C C . TYR B 1 57 ? 79.411 63.660 -141.950 1.00 41.69 93 TYR B C 1
ATOM 2980 O O . TYR B 1 57 ? 80.261 64.492 -141.908 1.00 44.08 93 TYR B O 1
ATOM 2989 N N . LEU B 1 58 ? 79.522 62.513 -141.316 1.00 42.57 94 LEU B N 1
ATOM 2990 C CA . LEU B 1 58 ? 80.611 62.283 -140.412 1.00 42.44 94 LEU B CA 1
ATOM 2991 C C . LEU B 1 58 ? 80.871 60.841 -140.417 1.00 42.21 94 LEU B C 1
ATOM 2992 O O . LEU B 1 58 ? 80.652 60.224 -139.471 1.00 52.94 94 LEU B O 1
ATOM 2997 N N . GLU B 1 59 ? 81.368 60.320 -141.517 1.00 42.09 95 GLU B N 1
ATOM 2998 C CA . GLU B 1 59 ? 81.498 58.896 -141.831 1.00 43.56 95 GLU B CA 1
ATOM 2999 C C . GLU B 1 59 ? 82.641 57.961 -141.382 1.00 41.86 95 GLU B C 1
ATOM 3000 O O . GLU B 1 59 ? 82.461 56.683 -141.427 1.00 37.58 95 GLU B O 1
ATOM 3006 N N . ASN B 1 60 ? 83.818 58.517 -141.145 1.00 36.13 96 ASN B N 1
ATOM 3007 C CA . ASN B 1 60 ? 84.939 57.762 -140.934 1.00 34.83 96 ASN B CA 1
ATOM 3008 C C . ASN B 1 60 ? 85.277 57.937 -139.487 1.00 33.02 96 ASN B C 1
ATOM 3009 O O . ASN B 1 60 ? 86.425 57.761 -139.133 1.00 38.36 96 ASN B O 1
ATOM 3014 N N . LYS B 1 61 ? 84.361 58.290 -138.631 1.00 29.91 97 LYS B N 1
ATOM 3015 C CA . LYS B 1 61 ? 84.705 58.528 -137.255 1.00 29.24 97 LYS B CA 1
ATOM 3016 C C . LYS B 1 61 ? 84.217 57.370 -136.395 1.00 27.71 97 LYS B C 1
ATOM 3017 O O . LYS B 1 61 ? 83.162 56.818 -136.640 1.00 25.25 97 LYS B O 1
ATOM 3023 N N . VAL B 1 62 ? 84.993 57.081 -135.358 1.00 26.89 98 VAL B N 1
ATOM 3024 C CA . VAL B 1 62 ? 84.673 56.107 -134.326 1.00 26.96 98 VAL B CA 1
ATOM 3025 C C . VAL B 1 62 ? 84.708 56.778 -132.944 1.00 26.28 98 VAL B C 1
ATOM 3026 O O . VAL B 1 62 ? 85.734 57.344 -132.544 1.00 30.32 98 VAL B O 1
ATOM 3030 N N . PHE B 1 63 ? 83.606 56.755 -132.250 1.00 25.12 99 PHE B N 1
ATOM 3031 C CA . PHE B 1 63 ? 83.458 57.282 -130.909 1.00 25.49 99 PHE B CA 1
ATOM 3032 C C . PHE B 1 63 ? 83.403 56.244 -129.810 1.00 26.31 99 PHE B C 1
ATOM 3033 O O . PHE B 1 63 ? 83.099 55.062 -130.062 1.00 24.85 99 PHE B O 1
ATOM 3041 N N . CYS B 1 64 ? 83.721 56.675 -128.585 1.00 25.16 100 CYS B N 1
ATOM 3042 C CA . CYS B 1 64 ? 83.480 55.847 -127.419 1.00 25.93 100 CYS B CA 1
ATOM 3043 C C . CYS B 1 64 ? 82.537 56.576 -126.514 1.00 24.50 100 CYS B C 1
ATOM 3044 O O . CYS B 1 64 ? 82.742 57.706 -126.201 1.00 27.74 100 CYS B O 1
ATOM 3047 N N . SER B 1 65 ? 81.434 55.948 -126.176 1.00 23.68 101 SER B N 1
ATOM 3048 C CA . SER B 1 65 ? 80.469 56.435 -125.232 1.00 25.24 101 SER B CA 1
ATOM 3049 C C . SER B 1 65 ? 80.669 55.780 -123.883 1.00 26.91 101 SER B C 1
ATOM 3050 O O . SER B 1 65 ? 80.507 54.570 -123.724 1.00 26.42 101 SER B O 1
ATOM 3053 N N . VAL B 1 66 ? 81.087 56.554 -122.889 1.00 27.57 102 VAL B N 1
ATOM 3054 C CA . VAL B 1 66 ? 81.339 56.069 -121.573 1.00 28.83 102 VAL B CA 1
ATOM 3055 C C . VAL B 1 66 ? 80.305 56.556 -120.569 1.00 30.04 102 VAL B C 1
ATOM 3056 O O . VAL B 1 66 ? 80.371 57.696 -120.118 1.00 30.80 102 VAL B O 1
ATOM 3060 N N . PHE B 1 67 ? 79.373 55.715 -120.175 1.00 29.38 103 PHE B N 1
ATOM 3061 C CA . PHE B 1 67 ? 78.310 56.079 -119.267 1.00 31.88 103 PHE B CA 1
ATOM 3062 C C . PHE B 1 67 ? 78.483 55.324 -117.972 1.00 35.60 103 PHE B C 1
ATOM 3063 O O . PHE B 1 67 ? 78.380 54.061 -117.916 1.00 40.23 103 PHE B O 1
ATOM 3071 N N . LEU B 1 68 ? 78.920 56.063 -116.954 1.00 36.81 104 LEU B N 1
ATOM 3072 C CA . LEU B 1 68 ? 79.281 55.485 -115.651 1.00 38.50 104 LEU B CA 1
ATOM 3073 C C . LEU B 1 68 ? 78.225 55.723 -114.588 1.00 41.82 104 LEU B C 1
ATOM 3074 O O . LEU B 1 68 ? 78.508 55.588 -113.388 1.00 41.06 104 LEU B O 1
ATOM 3079 N N . GLU B 1 69 ? 77.011 56.075 -115.037 1.00 42.65 105 GLU B N 1
ATOM 3080 C CA . GLU B 1 69 ? 75.816 55.909 -114.225 1.00 46.81 105 GLU B CA 1
ATOM 3081 C C . GLU B 1 69 ? 74.708 55.504 -115.181 1.00 46.15 105 GLU B C 1
ATOM 3082 O O . GLU B 1 69 ? 74.808 55.716 -116.388 1.00 43.34 105 GLU B O 1
ATOM 3088 N N . PRO B 1 70 ? 73.643 54.896 -114.649 1.00 51.30 106 PRO B N 1
ATOM 3089 C CA . PRO B 1 70 ? 72.565 54.565 -115.558 1.00 51.82 106 PRO B CA 1
ATOM 3090 C C . PRO B 1 70 ? 71.915 55.850 -116.062 1.00 50.17 106 PRO B C 1
ATOM 3091 O O . PRO B 1 70 ? 71.464 56.703 -115.291 1.00 50.62 106 PRO B O 1
ATOM 3095 N N . SER B 1 71 ? 71.871 55.976 -117.354 1.00 47.19 107 SER B N 1
ATOM 3096 C CA . SER B 1 71 ? 71.276 57.119 -117.986 1.00 45.49 107 SER B CA 1
ATOM 3097 C C . SER B 1 71 ? 70.992 56.666 -119.409 1.00 41.41 107 SER B C 1
ATOM 3098 O O . SER B 1 71 ? 71.537 57.185 -120.364 1.00 36.41 107 SER B O 1
ATOM 3101 N N . THR B 1 72 ? 70.154 55.636 -119.529 1.00 41.76 108 THR B N 1
ATOM 3102 C CA . THR B 1 72 ? 69.897 54.961 -120.801 1.00 41.13 108 THR B CA 1
ATOM 3103 C C . THR B 1 72 ? 69.354 55.895 -121.859 1.00 37.73 108 THR B C 1
ATOM 3104 O O . THR B 1 72 ? 69.769 55.858 -122.994 1.00 33.92 108 THR B O 1
ATOM 3108 N N . ARG B 1 73 ? 68.406 56.736 -121.520 1.00 39.59 109 ARG B N 1
ATOM 3109 C CA . ARG B 1 73 ? 67.787 57.628 -122.537 1.00 40.43 109 ARG B CA 1
ATOM 3110 C C . ARG B 1 73 ? 68.762 58.623 -123.152 1.00 38.97 109 ARG B C 1
ATOM 3111 O O . ARG B 1 73 ? 68.760 58.854 -124.377 1.00 40.53 109 ARG B O 1
ATOM 3119 N N . THR B 1 74 ? 69.631 59.217 -122.342 1.00 37.06 110 THR B N 1
ATOM 3120 C CA . THR B 1 74 ? 70.620 60.167 -122.894 1.00 36.06 110 THR B CA 1
ATOM 3121 C C . THR B 1 74 ? 71.688 59.466 -123.701 1.00 34.54 110 THR B C 1
ATOM 3122 O O . THR B 1 74 ? 72.150 59.921 -124.790 1.00 32.88 110 THR B O 1
ATOM 3126 N N . ARG B 1 75 ? 72.050 58.280 -123.210 1.00 36.14 111 ARG B N 1
ATOM 3127 C CA . ARG B 1 75 ? 73.022 57.477 -123.941 1.00 36.07 111 ARG B CA 1
ATOM 3128 C C . ARG B 1 75 ? 72.485 57.099 -125.316 1.00 35.14 111 ARG B C 1
ATOM 3129 O O . ARG B 1 75 ? 73.193 57.175 -126.260 1.00 30.64 111 ARG B O 1
ATOM 3137 N N . CYS B 1 76 ? 71.236 56.635 -125.381 1.00 38.08 112 CYS B N 1
ATOM 3138 C CA . CYS B 1 76 ? 70.582 56.330 -126.683 1.00 37.76 112 CYS B CA 1
ATOM 3139 C C . CYS B 1 76 ? 70.495 57.518 -127.576 1.00 33.93 112 CYS B C 1
ATOM 3140 O O . CYS B 1 76 ? 70.627 57.360 -128.778 1.00 32.53 112 CYS B O 1
ATOM 3143 N N . SER B 1 77 ? 70.247 58.704 -127.031 1.00 32.24 113 SER B N 1
ATOM 3144 C CA . SER B 1 77 ? 70.242 59.909 -127.940 1.00 33.21 113 SER B CA 1
ATOM 3145 C C . SER B 1 77 ? 71.503 60.238 -128.596 1.00 30.75 113 SER B C 1
ATOM 3146 O O . SER B 1 77 ? 71.538 60.580 -129.769 1.00 30.24 113 SER B O 1
ATOM 3149 N N . PHE B 1 78 ? 72.576 60.180 -127.849 1.00 31.45 114 PHE B N 1
ATOM 3150 C CA . PHE B 1 78 ? 73.837 60.364 -128.461 1.00 30.23 114 PHE B CA 1
ATOM 3151 C C . PHE B 1 78 ? 74.180 59.267 -129.413 1.00 29.08 114 PHE B C 1
ATOM 3152 O O . PHE B 1 78 ? 74.723 59.586 -130.515 1.00 28.44 114 PHE B O 1
ATOM 3160 N N . ASP B 1 79 ? 73.899 58.001 -129.068 1.00 29.24 115 ASP B N 1
ATOM 3161 C CA . ASP B 1 79 ? 74.234 56.935 -130.023 1.00 31.05 115 ASP B CA 1
ATOM 3162 C C . ASP B 1 79 ? 73.469 57.134 -131.335 1.00 28.78 115 ASP B C 1
ATOM 3163 O O . ASP B 1 79 ? 74.022 56.975 -132.390 1.00 28.50 115 ASP B O 1
ATOM 3168 N N . ALA B 1 80 ? 72.179 57.481 -131.253 1.00 31.14 116 ALA B N 1
ATOM 3169 C CA . ALA B 1 80 ? 71.331 57.694 -132.454 1.00 31.00 116 ALA B CA 1
ATOM 3170 C C . ALA B 1 80 ? 71.950 58.773 -133.331 1.00 30.66 116 ALA B C 1
ATOM 3171 O O . ALA B 1 80 ? 72.021 58.599 -134.569 1.00 29.94 116 ALA B O 1
ATOM 3173 N N . ALA B 1 81 ? 72.406 59.878 -132.717 1.00 28.54 117 ALA B N 1
ATOM 3174 C CA . ALA B 1 81 ? 73.017 60.940 -133.472 1.00 28.44 117 ALA B CA 1
ATOM 3175 C C . ALA B 1 81 ? 74.346 60.532 -134.081 1.00 27.73 117 ALA B C 1
ATOM 3176 O O . ALA B 1 81 ? 74.646 60.838 -135.240 1.00 28.25 117 ALA B O 1
ATOM 3178 N N . ILE B 1 82 ? 75.164 59.774 -133.361 1.00 27.09 118 ILE B N 1
ATOM 3179 C CA . ILE B 1 82 ? 76.433 59.319 -133.974 1.00 26.56 118 ILE B CA 1
ATOM 3180 C C . ILE B 1 82 ? 76.176 58.460 -135.199 1.00 25.73 118 ILE B C 1
ATOM 3181 O O . ILE B 1 82 ? 76.784 58.626 -136.276 1.00 24.10 118 ILE B O 1
ATOM 3186 N N . LEU B 1 83 ? 75.275 57.466 -135.006 1.00 25.77 119 LEU B N 1
ATOM 3187 C CA . LEU B 1 83 ? 74.968 56.524 -136.072 1.00 25.85 119 LEU B CA 1
ATOM 3188 C C . LEU B 1 83 ? 74.249 57.166 -137.241 1.00 26.04 119 LEU B C 1
ATOM 3189 O O . LEU B 1 83 ? 74.461 56.804 -138.417 1.00 25.79 119 LEU B O 1
ATOM 3194 N N . LYS B 1 84 ? 73.362 58.106 -136.958 1.00 27.81 120 LYS B N 1
ATOM 3195 C CA . LYS B 1 84 ? 72.740 58.859 -138.080 1.00 30.77 120 LYS B CA 1
ATOM 3196 C C . LYS B 1 84 ? 73.734 59.647 -138.921 1.00 29.66 120 LYS B C 1
ATOM 3197 O O . LYS B 1 84 ? 73.538 59.810 -140.153 1.00 29.97 120 LYS B O 1
ATOM 3203 N N . LEU B 1 85 ? 74.804 60.120 -138.275 1.00 28.81 121 LEU B N 1
ATOM 3204 C CA . LEU B 1 85 ? 75.868 60.800 -139.001 1.00 28.93 121 LEU B CA 1
ATOM 3205 C C . LEU B 1 85 ? 76.751 59.845 -139.850 1.00 30.64 121 LEU B C 1
ATOM 3206 O O . LEU B 1 85 ? 77.574 60.309 -140.612 1.00 27.57 121 LEU B O 1
ATOM 3211 N N . GLY B 1 86 ? 76.576 58.496 -139.696 1.00 29.96 122 GLY B N 1
ATOM 3212 C CA . GLY B 1 86 ? 77.332 57.501 -140.469 1.00 29.22 122 GLY B CA 1
ATOM 3213 C C . GLY B 1 86 ? 78.585 57.036 -139.724 1.00 29.87 122 GLY B C 1
ATOM 3214 O O . GLY B 1 86 ? 79.391 56.345 -140.250 1.00 31.12 122 GLY B O 1
ATOM 3215 N N . SER B 1 87 ? 78.759 57.476 -138.523 1.00 29.19 123 SER B N 1
ATOM 3216 C CA . SER B 1 87 ? 79.834 57.098 -137.684 1.00 31.31 123 SER B CA 1
ATOM 3217 C C . SER B 1 87 ? 79.501 55.822 -136.832 1.00 30.46 123 SER B C 1
ATOM 3218 O O . SER B 1 87 ? 78.372 55.277 -136.927 1.00 25.81 123 SER B O 1
ATOM 3221 N N . LYS B 1 88 ? 80.492 55.394 -136.044 1.00 25.70 124 LYS B N 1
ATOM 3222 C CA . LYS B 1 88 ? 80.370 54.196 -135.262 1.00 26.38 124 LYS B CA 1
ATOM 3223 C C . LYS B 1 88 ? 80.681 54.579 -133.841 1.00 26.95 124 LYS B C 1
ATOM 3224 O O . LYS B 1 88 ? 81.387 55.517 -133.527 1.00 28.70 124 LYS B O 1
ATOM 3230 N N . VAL B 1 89 ? 80.192 53.758 -132.953 1.00 28.56 125 VAL B N 1
ATOM 3231 C CA . VAL B 1 89 ? 80.369 53.959 -131.548 1.00 27.97 125 VAL B CA 1
ATOM 3232 C C . VAL B 1 89 ? 80.578 52.618 -130.810 1.00 27.45 125 VAL B C 1
ATOM 3233 O O . VAL B 1 89 ? 79.960 51.595 -131.169 1.00 27.19 125 VAL B O 1
ATOM 3237 N N . LEU B 1 90 ? 81.536 52.636 -129.887 1.00 26.45 126 LEU B N 1
ATOM 3238 C CA . LEU B 1 90 ? 81.622 51.559 -128.904 1.00 29.86 126 LEU B CA 1
ATOM 3239 C C . LEU B 1 90 ? 81.288 52.075 -127.529 1.00 30.04 126 LEU B C 1
ATOM 3240 O O . LEU B 1 90 ? 81.526 53.250 -127.194 1.00 28.41 126 LEU B O 1
ATOM 3245 N N . ASN B 1 91 ? 80.573 51.256 -126.785 1.00 30.77 127 ASN B N 1
ATOM 3246 C CA . ASN B 1 91 ? 79.904 51.679 -125.562 1.00 33.59 127 ASN B CA 1
ATOM 3247 C C . ASN B 1 91 ? 80.585 51.028 -124.337 1.00 36.31 127 ASN B C 1
ATOM 3248 O O . ASN B 1 91 ? 80.957 49.837 -124.372 1.00 34.39 127 ASN B O 1
ATOM 3253 N N . ILE B 1 92 ? 80.832 51.842 -123.328 1.00 34.44 128 ILE B N 1
ATOM 3254 C CA . ILE B 1 92 ? 81.218 51.404 -122.004 1.00 37.48 128 ILE B CA 1
ATOM 3255 C C . ILE B 1 92 ? 80.057 51.822 -121.071 1.00 40.81 128 ILE B C 1
ATOM 3256 O O . ILE B 1 92 ? 79.730 52.982 -120.982 1.00 38.20 128 ILE B O 1
ATOM 3261 N N . THR B 1 93 ? 79.495 50.893 -120.329 1.00 42.31 129 THR B N 1
ATOM 3262 C CA . THR B 1 93 ? 78.189 51.108 -119.791 1.00 48.60 129 THR B CA 1
ATOM 3263 C C . THR B 1 93 ? 77.870 50.577 -118.402 1.00 54.52 129 THR B C 1
ATOM 3264 O O . THR B 1 93 ? 76.825 50.004 -118.252 1.00 59.46 129 THR B O 1
ATOM 3268 N N . ASP B 1 94 ? 78.652 50.928 -117.362 1.00 60.04 130 ASP B N 1
ATOM 3269 C CA . ASP B 1 94 ? 78.367 50.454 -115.945 1.00 65.94 130 ASP B CA 1
ATOM 3270 C C . ASP B 1 94 ? 77.899 51.395 -114.819 1.00 68.91 130 ASP B C 1
ATOM 3271 O O . ASP B 1 94 ? 77.759 52.603 -114.981 1.00 59.51 130 ASP B O 1
ATOM 3276 N N . MET B 1 95 ? 77.476 50.757 -113.729 1.00 76.45 131 MET B N 1
ATOM 3277 C CA . MET B 1 95 ? 76.655 51.404 -112.666 1.00 79.73 131 MET B CA 1
ATOM 3278 C C . MET B 1 95 ? 77.389 52.523 -111.882 1.00 75.25 131 MET B C 1
ATOM 3279 O O . MET B 1 95 ? 76.736 53.441 -111.363 1.00 72.69 131 MET B O 1
ATOM 3284 N N . ASN B 1 96 ? 78.720 52.415 -111.770 1.00 66.67 132 ASN B N 1
ATOM 3285 C CA . ASN B 1 96 ? 79.542 53.460 -111.171 1.00 60.76 132 ASN B CA 1
ATOM 3286 C C . ASN B 1 96 ? 80.927 53.430 -111.786 1.00 55.63 132 ASN B C 1
ATOM 3287 O O . ASN B 1 96 ? 81.360 52.477 -112.493 1.00 57.31 132 ASN B O 1
ATOM 3292 N N . SER B 1 97 ? 81.610 54.502 -111.497 1.00 51.79 133 SER B N 1
ATOM 3293 C CA . SER B 1 97 ? 82.913 54.696 -111.960 1.00 49.39 133 SER B CA 1
ATOM 3294 C C . SER B 1 97 ? 83.941 53.774 -111.275 1.00 51.34 133 SER B C 1
ATOM 3295 O O . SER B 1 97 ? 84.946 53.534 -111.900 1.00 50.63 133 SER B O 1
ATOM 3298 N N . THR B 1 98 ? 83.736 53.281 -110.052 1.00 54.69 134 THR B N 1
ATOM 3299 C CA . THR B 1 98 ? 84.769 52.455 -109.400 1.00 57.75 134 THR B CA 1
ATOM 3300 C C . THR B 1 98 ? 84.853 51.078 -109.992 1.00 56.99 134 THR B C 1
ATOM 3301 O O . THR B 1 98 ? 85.949 50.502 -110.019 1.00 57.29 134 THR B O 1
ATOM 3305 N N . SER B 1 99 ? 83.759 50.570 -110.527 1.00 55.15 135 SER B N 1
ATOM 3306 C CA . SER B 1 99 ? 83.837 49.284 -111.142 1.00 55.85 135 SER B CA 1
ATOM 3307 C C . SER B 1 99 ? 84.658 49.493 -112.445 1.00 52.10 135 SER B C 1
ATOM 3308 O O . SER B 1 99 ? 85.358 48.633 -112.847 1.00 51.93 135 SER B O 1
ATOM 3311 N N . PHE B 1 100 ? 84.560 50.623 -113.109 1.00 48.98 136 PHE B N 1
ATOM 3312 C CA . PHE B 1 100 ? 85.276 50.796 -114.371 1.00 48.76 136 PHE B CA 1
ATOM 3313 C C . PHE B 1 100 ? 86.769 51.182 -114.180 1.00 48.61 136 PHE B C 1
ATOM 3314 O O . PHE B 1 100 ? 87.652 50.548 -114.800 1.00 52.47 136 PHE B O 1
ATOM 3322 N N . TYR B 1 101 ? 87.061 52.111 -113.280 1.00 46.44 137 TYR B N 1
ATOM 3323 C CA . TYR B 1 101 ? 88.484 52.527 -113.025 1.00 47.77 137 TYR B CA 1
ATOM 3324 C C . TYR B 1 101 ? 89.267 51.468 -112.261 1.00 53.89 137 TYR B C 1
ATOM 3325 O O . TYR B 1 101 ? 90.370 51.086 -112.682 1.00 57.39 137 TYR B O 1
ATOM 3334 N N . LYS B 1 102 ? 88.635 50.909 -111.231 1.00 59.45 138 LYS B N 1
ATOM 3335 C CA . LYS B 1 102 ? 89.245 49.903 -110.333 1.00 64.14 138 LYS B CA 1
ATOM 3336 C C . LYS B 1 102 ? 90.531 50.534 -109.878 1.00 64.00 138 LYS B C 1
ATOM 3337 O O . LYS B 1 102 ? 90.500 51.681 -109.401 1.00 63.29 138 LYS B O 1
ATOM 3343 N N . GLY B 1 103 ? 91.679 49.904 -110.093 1.00 61.03 139 GLY B N 1
ATOM 3344 C CA . GLY B 1 103 ? 92.912 50.580 -109.658 1.00 60.14 139 GLY B CA 1
ATOM 3345 C C . GLY B 1 103 ? 93.459 51.721 -110.556 1.00 53.40 139 GLY B C 1
ATOM 3346 O O . GLY B 1 103 ? 94.416 52.402 -110.140 1.00 52.67 139 GLY B O 1
ATOM 3347 N N . GLU B 1 104 ? 92.953 51.849 -111.778 1.00 46.19 140 GLU B N 1
ATOM 3348 C CA . GLU B 1 104 ? 93.568 52.716 -112.753 1.00 43.42 140 GLU B CA 1
ATOM 3349 C C . GLU B 1 104 ? 93.133 54.108 -112.523 1.00 41.79 140 GLU B C 1
ATOM 3350 O O . GLU B 1 104 ? 91.958 54.329 -112.253 1.00 40.95 140 GLU B O 1
ATOM 3356 N N . THR B 1 105 ? 94.032 55.057 -112.718 1.00 41.07 141 THR B N 1
ATOM 3357 C CA . THR B 1 105 ? 93.668 56.471 -112.623 1.00 39.52 141 THR B CA 1
ATOM 3358 C C . THR B 1 105 ? 92.900 56.908 -113.777 1.00 36.78 141 THR B C 1
ATOM 3359 O O . THR B 1 105 ? 93.016 56.384 -114.896 1.00 36.85 141 THR B O 1
ATOM 3363 N N . VAL B 1 106 ? 92.062 57.903 -113.552 1.00 35.85 142 VAL B N 1
ATOM 3364 C CA . VAL B 1 106 ? 91.224 58.422 -114.625 1.00 34.28 142 VAL B CA 1
ATOM 3365 C C . VAL B 1 106 ? 92.151 58.979 -115.730 1.00 34.05 142 VAL B C 1
ATOM 3366 O O . VAL B 1 106 ? 91.849 58.914 -116.906 1.00 34.78 142 VAL B O 1
ATOM 3370 N N . GLU B 1 107 ? 93.293 59.540 -115.343 1.00 35.91 143 GLU B N 1
ATOM 3371 C CA . GLU B 1 107 ? 94.232 60.132 -116.283 1.00 37.00 143 GLU B CA 1
ATOM 3372 C C . GLU B 1 107 ? 94.782 59.076 -117.243 1.00 34.80 143 GLU B C 1
ATOM 3373 O O . GLU B 1 107 ? 94.758 59.316 -118.452 1.00 33.54 143 GLU B O 1
ATOM 3379 N N . ASP B 1 108 ? 95.156 57.924 -116.720 1.00 33.29 144 ASP B N 1
ATOM 3380 C CA . ASP B 1 108 ? 95.752 56.855 -117.554 1.00 33.73 144 ASP B CA 1
ATOM 3381 C C . ASP B 1 108 ? 94.671 56.313 -118.512 1.00 31.99 144 ASP B C 1
ATOM 3382 O O . ASP B 1 108 ? 94.906 56.147 -119.693 1.00 31.44 144 ASP B O 1
ATOM 3387 N N . ALA B 1 109 ? 93.490 56.055 -117.960 1.00 33.27 145 ALA B N 1
ATOM 3388 C CA . ALA B 1 109 ? 92.336 55.505 -118.692 1.00 31.97 145 ALA B CA 1
ATOM 3389 C C . ALA B 1 109 ? 91.979 56.355 -119.896 1.00 31.74 145 ALA B C 1
ATOM 3390 O O . ALA B 1 109 ? 91.885 55.792 -121.013 1.00 29.64 145 ALA B O 1
ATOM 3392 N N . PHE B 1 110 ? 91.956 57.689 -119.721 1.00 31.84 146 PHE B N 1
ATOM 3393 C CA . PHE B 1 110 ? 91.594 58.582 -120.838 1.00 31.18 146 PHE B CA 1
ATOM 3394 C C . PHE B 1 110 ? 92.708 58.820 -121.835 1.00 32.01 146 PHE B C 1
ATOM 3395 O O . PHE B 1 110 ? 92.483 58.956 -123.081 1.00 31.75 146 PHE B O 1
ATOM 3403 N N . LYS B 1 111 ? 93.913 58.877 -121.320 1.00 32.60 147 LYS B N 1
ATOM 3404 C CA . LYS B 1 111 ? 95.085 58.893 -122.187 1.00 34.03 147 LYS B CA 1
ATOM 3405 C C . LYS B 1 111 ? 95.089 57.744 -123.190 1.00 32.92 147 LYS B C 1
ATOM 3406 O O . LYS B 1 111 ? 95.267 57.952 -124.379 1.00 34.93 147 LYS B O 1
ATOM 3412 N N . ILE B 1 112 ? 94.843 56.542 -122.725 1.00 31.96 148 ILE B N 1
ATOM 3413 C CA . ILE B 1 112 ? 94.858 55.377 -123.591 1.00 32.43 148 ILE B CA 1
ATOM 3414 C C . ILE B 1 112 ? 93.601 55.349 -124.464 1.00 31.19 148 ILE B C 1
ATOM 3415 O O . ILE B 1 112 ? 93.701 55.149 -125.696 1.00 29.85 148 ILE B O 1
ATOM 3420 N N . LEU B 1 113 ? 92.403 55.580 -123.866 1.00 30.45 149 LEU B N 1
ATOM 3421 C CA . LEU B 1 113 ? 91.155 55.449 -124.661 1.00 28.96 149 LEU B CA 1
ATOM 3422 C C . LEU B 1 113 ? 91.172 56.463 -125.826 1.00 29.83 149 LEU B C 1
ATOM 3423 O O . LEU B 1 113 ? 90.760 56.145 -126.918 1.00 27.33 149 LEU B O 1
ATOM 3428 N N . SER B 1 114 ? 91.719 57.682 -125.592 1.00 29.31 150 SER B N 1
ATOM 3429 C CA . SER B 1 114 ? 91.782 58.671 -126.617 1.00 28.86 150 SER B CA 1
ATOM 3430 C C . SER B 1 114 ? 92.786 58.362 -127.710 1.00 31.93 150 SER B C 1
ATOM 3431 O O . SER B 1 114 ? 92.777 59.018 -128.771 1.00 32.78 150 SER B O 1
ATOM 3434 N N . THR B 1 115 ? 93.614 57.312 -127.537 1.00 32.27 151 THR B N 1
ATOM 3435 C CA . THR B 1 115 ? 94.425 56.847 -128.690 1.00 33.27 151 THR B CA 1
ATOM 3436 C C . THR B 1 115 ? 93.700 55.881 -129.528 1.00 32.54 151 THR B C 1
ATOM 3437 O O . THR B 1 115 ? 94.130 55.597 -130.606 1.00 35.48 151 THR B O 1
ATOM 3441 N N . TYR B 1 116 ? 92.572 55.365 -129.060 1.00 30.88 152 TYR B N 1
ATOM 3442 C CA . TYR B 1 116 ? 91.787 54.366 -129.800 1.00 33.14 152 TYR B CA 1
ATOM 3443 C C . TYR B 1 116 ? 90.644 54.913 -130.610 1.00 32.88 152 TYR B C 1
ATOM 3444 O O . TYR B 1 116 ? 90.190 54.182 -131.530 1.00 34.36 152 TYR B O 1
ATOM 3453 N N . VAL B 1 117 ? 90.178 56.136 -130.289 1.00 28.80 153 VAL B N 1
ATOM 3454 C CA . VAL B 1 117 ? 88.925 56.650 -130.813 1.00 30.18 153 VAL B CA 1
ATOM 3455 C C . VAL B 1 117 ? 89.108 58.172 -131.153 1.00 31.70 153 VAL B C 1
ATOM 3456 O O . VAL B 1 117 ? 90.110 58.818 -130.776 1.00 30.33 153 VAL B O 1
ATOM 3460 N N . ASP B 1 118 ? 88.146 58.736 -131.867 1.00 30.87 154 ASP B N 1
ATOM 3461 C CA . ASP B 1 118 ? 88.228 60.125 -132.361 1.00 31.33 154 ASP B CA 1
ATOM 3462 C C . ASP B 1 118 ? 87.550 61.105 -131.414 1.00 31.17 154 ASP B C 1
ATOM 3463 O O . ASP B 1 118 ? 87.815 62.298 -131.400 1.00 32.97 154 ASP B O 1
ATOM 3468 N N . GLY B 1 119 ? 86.666 60.591 -130.597 1.00 31.81 155 GLY B N 1
ATOM 3469 C CA . GLY B 1 119 ? 86.071 61.380 -129.549 1.00 30.74 155 GLY B CA 1
ATOM 3470 C C . GLY B 1 119 ? 85.358 60.515 -128.544 1.00 29.26 155 GLY B C 1
ATOM 3471 O O . GLY B 1 119 ? 85.075 59.329 -128.778 1.00 27.96 155 GLY B O 1
ATOM 3472 N N . ILE B 1 120 ? 85.054 61.134 -127.432 1.00 29.86 156 ILE B N 1
ATOM 3473 C CA . ILE B 1 120 ? 84.434 60.495 -126.325 1.00 31.63 156 ILE B CA 1
ATOM 3474 C C . ILE B 1 120 ? 83.207 61.235 -125.765 1.00 31.70 156 ILE B C 1
ATOM 3475 O O . ILE B 1 120 ? 83.291 62.444 -125.449 1.00 33.91 156 ILE B O 1
ATOM 3480 N N . ILE B 1 121 ? 82.099 60.516 -125.630 1.00 27.58 157 ILE B N 1
ATOM 3481 C CA . ILE B 1 121 ? 80.934 60.994 -124.948 1.00 28.88 157 ILE B CA 1
ATOM 3482 C C . ILE B 1 121 ? 80.970 60.450 -123.527 1.00 29.38 157 ILE B C 1
ATOM 3483 O O . ILE B 1 121 ? 81.159 59.220 -123.349 1.00 27.86 157 ILE B O 1
ATOM 3488 N N . TYR B 1 122 ? 80.934 61.343 -122.520 1.00 26.50 158 TYR B N 1
ATOM 3489 C CA . TYR B 1 122 ? 81.207 60.935 -121.134 1.00 26.60 158 TYR B CA 1
ATOM 3490 C C . TYR B 1 122 ? 80.126 61.367 -120.206 1.00 29.03 158 TYR B C 1
ATOM 3491 O O . TYR B 1 122 ? 79.804 62.547 -120.147 1.00 30.35 158 TYR B O 1
ATOM 3500 N N . ARG B 1 123 ? 79.595 60.442 -119.436 1.00 28.54 159 ARG B N 1
ATOM 3501 C CA . ARG B 1 123 ? 78.673 60.755 -118.404 1.00 32.21 159 ARG B CA 1
ATOM 3502 C C . ARG B 1 123 ? 79.159 60.139 -117.096 1.00 33.36 159 ARG B C 1
ATOM 3503 O O . ARG B 1 123 ? 79.257 58.932 -116.954 1.00 33.69 159 ARG B O 1
ATOM 3511 N N . ASP B 1 124 ? 79.423 60.956 -116.130 1.00 33.01 160 ASP B N 1
ATOM 3512 C CA . ASP B 1 124 ? 79.945 60.505 -114.868 1.00 35.36 160 ASP B CA 1
ATOM 3513 C C . ASP B 1 124 ? 79.376 61.451 -113.822 1.00 37.55 160 ASP B C 1
ATOM 3514 O O . ASP B 1 124 ? 79.542 62.619 -113.940 1.00 38.46 160 ASP B O 1
ATOM 3519 N N . PRO B 1 125 ? 78.725 60.946 -112.793 1.00 42.25 161 PRO B N 1
ATOM 3520 C CA . PRO B 1 125 ? 78.311 61.936 -111.773 1.00 45.15 161 PRO B CA 1
ATOM 3521 C C . PRO B 1 125 ? 79.472 62.744 -111.115 1.00 48.24 161 PRO B C 1
ATOM 3522 O O . PRO B 1 125 ? 79.215 63.876 -110.673 1.00 52.51 161 PRO B O 1
ATOM 3526 N N . SER B 1 126 ? 80.727 62.257 -111.159 1.00 47.57 162 SER B N 1
ATOM 3527 C CA . SER B 1 126 ? 81.829 62.963 -110.564 1.00 46.66 162 SER B CA 1
ATOM 3528 C C . SER B 1 126 ? 82.460 64.025 -111.435 1.00 47.07 162 SER B C 1
ATOM 3529 O O . SER B 1 126 ? 83.088 63.765 -112.441 1.00 46.76 162 SER B O 1
ATOM 3532 N N . LYS B 1 127 ? 82.393 65.244 -110.937 1.00 49.51 163 LYS B N 1
ATOM 3533 C CA . LYS B 1 127 ? 83.033 66.414 -111.482 1.00 50.57 163 LYS B CA 1
ATOM 3534 C C . LYS B 1 127 ? 84.584 66.271 -111.570 1.00 44.68 163 LYS B C 1
ATOM 3535 O O . LYS B 1 127 ? 85.185 66.724 -112.533 1.00 40.42 163 LYS B O 1
ATOM 3541 N N . LYS B 1 128 ? 85.192 65.729 -110.510 1.00 42.02 164 LYS B N 1
ATOM 3542 C CA . LYS B 1 128 ? 86.604 65.506 -110.426 1.00 43.34 164 LYS B CA 1
ATOM 3543 C C . LYS B 1 128 ? 86.997 64.644 -111.656 1.00 41.12 164 LYS B C 1
ATOM 3544 O O . LYS B 1 128 ? 88.050 64.913 -112.305 1.00 43.17 164 LYS B O 1
ATOM 3550 N N . ASN B 1 129 ? 86.203 63.582 -111.913 1.00 38.55 165 ASN B N 1
ATOM 3551 C CA . ASN B 1 129 ? 86.524 62.612 -112.972 1.00 37.37 165 ASN B CA 1
ATOM 3552 C C . ASN B 1 129 ? 86.461 63.315 -114.341 1.00 35.98 165 ASN B C 1
ATOM 3553 O O . ASN B 1 129 ? 87.306 63.122 -115.187 1.00 34.68 165 ASN B O 1
ATOM 3558 N N . VAL B 1 130 ? 85.488 64.162 -114.519 1.00 35.62 166 VAL B N 1
ATOM 3559 C CA . VAL B 1 130 ? 85.229 64.745 -115.866 1.00 35.81 166 VAL B CA 1
ATOM 3560 C C . VAL B 1 130 ? 86.351 65.729 -116.153 1.00 35.49 166 VAL B C 1
ATOM 3561 O O . VAL B 1 130 ? 86.881 65.753 -117.242 1.00 36.88 166 VAL B O 1
ATOM 3565 N N . ASP B 1 131 ? 86.715 66.493 -115.129 1.00 36.12 167 ASP B N 1
ATOM 3566 C CA . ASP B 1 131 ? 87.796 67.405 -115.275 1.00 38.29 167 ASP B CA 1
ATOM 3567 C C . ASP B 1 131 ? 89.140 66.694 -115.498 1.00 38.23 167 ASP B C 1
ATOM 3568 O O . ASP B 1 131 ? 89.904 67.176 -116.296 1.00 36.81 167 ASP B O 1
ATOM 3573 N N . ILE B 1 132 ? 89.415 65.569 -114.815 1.00 36.67 168 ILE B N 1
ATOM 3574 C CA . ILE B 1 132 ? 90.641 64.879 -115.107 1.00 35.64 168 ILE B CA 1
ATOM 3575 C C . ILE B 1 132 ? 90.560 64.338 -116.545 1.00 34.37 168 ILE B C 1
ATOM 3576 O O . ILE B 1 132 ? 91.533 64.419 -117.278 1.00 34.83 168 ILE B O 1
ATOM 3581 N N . ALA B 1 133 ? 89.451 63.756 -116.947 1.00 32.28 169 ALA B N 1
ATOM 3582 C CA . ALA B 1 133 ? 89.296 63.254 -118.297 1.00 31.46 169 ALA B CA 1
ATOM 3583 C C . ALA B 1 133 ? 89.649 64.233 -119.396 1.00 32.14 169 ALA B C 1
ATOM 3584 O O . ALA B 1 133 ? 90.390 63.894 -120.377 1.00 32.78 169 ALA B O 1
ATOM 3586 N N . VAL B 1 134 ? 89.114 65.432 -119.269 1.00 33.83 170 VAL B N 1
ATOM 3587 C CA . VAL B 1 134 ? 89.399 66.499 -120.241 1.00 35.23 170 VAL B CA 1
ATOM 3588 C C . VAL B 1 134 ? 90.880 66.897 -120.268 1.00 34.48 170 VAL B C 1
ATOM 3589 O O . VAL B 1 134 ? 91.408 67.101 -121.334 1.00 35.44 170 VAL B O 1
ATOM 3593 N N . SER B 1 135 ? 91.523 67.046 -119.130 1.00 34.74 171 SER B N 1
ATOM 3594 C CA . SER B 1 135 ? 92.952 67.270 -119.175 1.00 39.36 171 SER B CA 1
ATOM 3595 C C . SER B 1 135 ? 93.779 66.148 -119.673 1.00 37.93 171 SER B C 1
ATOM 3596 O O . SER B 1 135 ? 94.844 66.415 -120.155 1.00 39.61 171 SER B O 1
ATOM 3599 N N . SER B 1 136 ? 93.350 64.902 -119.540 1.00 38.34 172 SER B N 1
ATOM 3600 C CA . SER B 1 136 ? 94.194 63.772 -119.964 1.00 37.72 172 SER B CA 1
ATOM 3601 C C . SER B 1 136 ? 93.971 63.279 -121.366 1.00 36.16 172 SER B C 1
ATOM 3602 O O . SER B 1 136 ? 94.753 62.472 -121.868 1.00 37.00 172 SER B O 1
ATOM 3605 N N . SER B 1 137 ? 92.754 63.552 -121.886 1.00 33.63 173 SER B N 1
ATOM 3606 C CA . SER B 1 137 ? 92.328 63.030 -123.164 1.00 30.90 173 SER B CA 1
ATOM 3607 C C . SER B 1 137 ? 93.024 63.770 -124.234 1.00 31.39 173 SER B C 1
ATOM 3608 O O . SER B 1 137 ? 93.019 64.995 -124.183 1.00 32.73 173 SER B O 1
ATOM 3611 N N . SER B 1 138 ? 93.524 63.099 -125.256 1.00 31.33 174 SER B N 1
ATOM 3612 C CA . SER B 1 138 ? 93.993 63.777 -126.449 1.00 32.16 174 SER B CA 1
ATOM 3613 C C . SER B 1 138 ? 92.889 64.041 -127.462 1.00 32.35 174 SER B C 1
ATOM 3614 O O . SER B 1 138 ? 93.151 64.502 -128.506 1.00 33.99 174 SER B O 1
ATOM 3617 N N . LYS B 1 139 ? 91.650 63.763 -127.158 1.00 30.12 175 LYS B N 1
ATOM 3618 C CA . LYS B 1 139 ? 90.543 63.939 -128.109 1.00 29.59 175 LYS B CA 1
ATOM 3619 C C . LYS B 1 139 ? 89.432 64.660 -127.389 1.00 27.76 175 LYS B C 1
ATOM 3620 O O . LYS B 1 139 ? 89.307 64.569 -126.156 1.00 25.31 175 LYS B O 1
ATOM 3626 N N . PRO B 1 140 ? 88.611 65.361 -128.142 1.00 28.56 176 PRO B N 1
ATOM 3627 C CA . PRO B 1 140 ? 87.487 66.031 -127.547 1.00 29.84 176 PRO B CA 1
ATOM 3628 C C . PRO B 1 140 ? 86.489 65.127 -126.792 1.00 28.20 176 PRO B C 1
ATOM 3629 O O . PRO B 1 140 ? 86.168 64.064 -127.249 1.00 26.86 176 PRO B O 1
ATOM 3633 N N . ILE B 1 141 ? 85.990 65.653 -125.667 1.00 28.51 177 ILE B N 1
ATOM 3634 C CA . ILE B 1 141 ? 84.988 65.071 -124.865 1.00 29.14 177 ILE B CA 1
ATOM 3635 C C . ILE B 1 141 ? 83.753 65.979 -124.895 1.00 30.36 177 ILE B C 1
ATOM 3636 O O . ILE B 1 141 ? 83.866 67.208 -124.773 1.00 27.37 177 ILE B O 1
ATOM 3641 N N . ILE B 1 142 ? 82.595 65.351 -125.052 1.00 28.54 178 ILE B N 1
ATOM 3642 C CA . ILE B 1 142 ? 81.349 65.913 -124.746 1.00 29.78 178 ILE B CA 1
ATOM 3643 C C . ILE B 1 142 ? 80.813 65.365 -123.427 1.00 30.48 178 ILE B C 1
ATOM 3644 O O . ILE B 1 142 ? 80.617 64.146 -123.305 1.00 29.44 178 ILE B O 1
ATOM 3649 N N . ASN B 1 143 ? 80.478 66.279 -122.518 1.00 28.72 179 ASN B N 1
ATOM 3650 C CA . ASN B 1 143 ? 79.872 65.946 -121.244 1.00 30.41 179 ASN B CA 1
ATOM 3651 C C . ASN B 1 143 ? 78.396 65.703 -121.480 1.00 30.90 179 ASN B C 1
ATOM 3652 O O . ASN B 1 143 ? 77.681 66.632 -121.827 1.00 30.87 179 ASN B O 1
ATOM 3657 N N . ALA B 1 144 ? 77.944 64.465 -121.228 1.00 29.54 180 ALA B N 1
ATOM 3658 C CA . ALA B 1 144 ? 76.544 64.079 -121.427 1.00 33.36 180 ALA B CA 1
ATOM 3659 C C . ALA B 1 144 ? 75.681 64.258 -120.210 1.00 34.44 180 ALA B C 1
ATOM 3660 O O . ALA B 1 144 ? 74.542 63.864 -120.233 1.00 36.69 180 ALA B O 1
ATOM 3662 N N . GLY B 1 145 ? 76.251 64.783 -119.132 1.00 37.90 181 GLY B N 1
ATOM 3663 C CA . GLY B 1 145 ? 75.550 65.328 -117.952 1.00 42.81 181 GLY B CA 1
ATOM 3664 C C . GLY B 1 145 ? 76.310 64.885 -116.725 1.00 46.16 181 GLY B C 1
ATOM 3665 O O . GLY B 1 145 ? 76.902 63.779 -116.712 1.00 51.51 181 GLY B O 1
ATOM 3666 N N . ASN B 1 146 ? 76.390 65.699 -115.702 1.00 60.06 182 ASN B N 1
ATOM 3667 C CA . ASN B 1 146 ? 77.043 65.212 -114.507 1.00 64.35 182 ASN B CA 1
ATOM 3668 C C . ASN B 1 146 ? 76.328 65.664 -113.270 1.00 68.49 182 ASN B C 1
ATOM 3669 O O . ASN B 1 146 ? 75.371 66.382 -113.367 1.00 70.59 182 ASN B O 1
ATOM 3674 N N . GLY B 1 147 ? 76.833 65.261 -112.113 1.00 79.87 183 GLY B N 1
ATOM 3675 C CA . GLY B 1 147 ? 76.266 65.605 -110.775 1.00 83.70 183 GLY B CA 1
ATOM 3676 C C . GLY B 1 147 ? 75.921 67.093 -110.563 1.00 82.64 183 GLY B C 1
ATOM 3677 O O . GLY B 1 147 ? 74.904 67.410 -109.905 1.00 87.01 183 GLY B O 1
ATOM 3678 N N . THR B 1 148 ? 76.734 67.983 -111.153 1.00 73.90 184 THR B N 1
ATOM 3679 C CA . THR B 1 148 ? 76.727 69.401 -110.824 1.00 73.78 184 THR B CA 1
ATOM 3680 C C . THR B 1 148 ? 75.798 70.151 -111.669 1.00 67.56 184 THR B C 1
ATOM 3681 O O . THR B 1 148 ? 75.804 71.348 -111.636 1.00 69.33 184 THR B O 1
ATOM 3685 N N . GLY B 1 149 ? 75.033 69.443 -112.483 1.00 71.15 185 GLY B N 1
ATOM 3686 C CA . GLY B 1 149 ? 74.099 70.050 -113.387 1.00 67.07 185 GLY B CA 1
ATOM 3687 C C . GLY B 1 149 ? 74.671 70.578 -114.652 1.00 64.87 185 GLY B C 1
ATOM 3688 O O . GLY B 1 149 ? 73.925 71.090 -115.534 1.00 61.90 185 GLY B O 1
ATOM 3689 N N . GLU B 1 150 ? 75.963 70.420 -114.855 1.00 62.32 186 GLU B N 1
ATOM 3690 C CA . GLU B 1 150 ? 76.309 70.830 -116.142 1.00 64.19 186 GLU B CA 1
ATOM 3691 C C . GLU B 1 150 ? 75.820 69.697 -117.033 1.00 57.61 186 GLU B C 1
ATOM 3692 O O . GLU B 1 150 ? 76.177 68.555 -116.842 1.00 54.57 186 GLU B O 1
ATOM 3698 N N . HIS B 1 151 ? 74.905 70.091 -117.893 1.00 52.84 187 HIS B N 1
ATOM 3699 C CA . HIS B 1 151 ? 74.292 69.294 -118.950 1.00 50.13 187 HIS B CA 1
ATOM 3700 C C . HIS B 1 151 ? 74.158 70.201 -120.183 1.00 42.11 187 HIS B C 1
ATOM 3701 O O . HIS B 1 151 ? 73.101 70.592 -120.544 1.00 44.13 187 HIS B O 1
ATOM 3708 N N . PRO B 1 152 ? 75.257 70.493 -120.869 1.00 41.24 188 PRO B N 1
ATOM 3709 C CA . PRO B 1 152 ? 75.230 71.493 -121.931 1.00 37.53 188 PRO B CA 1
ATOM 3710 C C . PRO B 1 152 ? 74.378 71.104 -123.139 1.00 34.46 188 PRO B C 1
ATOM 3711 O O . PRO B 1 152 ? 73.808 71.981 -123.765 1.00 30.91 188 PRO B O 1
ATOM 3715 N N . THR B 1 153 ? 74.332 69.813 -123.533 1.00 33.90 189 THR B N 1
ATOM 3716 C CA . THR B 1 153 ? 73.558 69.488 -124.737 1.00 33.86 189 THR B CA 1
ATOM 3717 C C . THR B 1 153 ? 72.026 69.644 -124.461 1.00 32.86 189 THR B C 1
ATOM 3718 O O . THR B 1 153 ? 71.305 70.011 -125.370 1.00 29.12 189 THR B O 1
ATOM 3722 N N . GLN B 1 154 ? 71.603 69.430 -123.220 1.00 32.87 190 GLN B N 1
ATOM 3723 C CA . GLN B 1 154 ? 70.226 69.668 -122.867 1.00 34.55 190 GLN B CA 1
ATOM 3724 C C . GLN B 1 154 ? 69.907 71.162 -122.948 1.00 36.08 190 GLN B C 1
ATOM 3725 O O . GLN B 1 154 ? 68.938 71.562 -123.539 1.00 34.95 190 GLN B O 1
ATOM 3731 N N . SER B 1 155 ? 70.783 71.999 -122.402 1.00 38.88 191 SER B N 1
ATOM 3732 C CA . SER B 1 155 ? 70.571 73.449 -122.553 1.00 36.16 191 SER B CA 1
ATOM 3733 C C . SER B 1 155 ? 70.500 73.846 -123.983 1.00 33.77 191 SER B C 1
ATOM 3734 O O . SER B 1 155 ? 69.691 74.681 -124.343 1.00 32.47 191 SER B O 1
ATOM 3737 N N . LEU B 1 156 ? 71.398 73.310 -124.813 1.00 30.72 192 LEU B N 1
ATOM 3738 C CA . LEU B 1 156 ? 71.422 73.671 -126.199 1.00 29.06 192 LEU B CA 1
ATOM 3739 C C . LEU B 1 156 ? 70.168 73.291 -126.897 1.00 29.77 192 LEU B C 1
ATOM 3740 O O . LEU B 1 156 ? 69.720 74.037 -127.704 1.00 31.32 192 LEU B O 1
ATOM 3745 N N . LEU B 1 157 ? 69.653 72.069 -126.678 1.00 29.64 193 LEU B N 1
ATOM 3746 C CA . LEU B 1 157 ? 68.474 71.675 -127.391 1.00 31.16 193 LEU B CA 1
ATOM 3747 C C . LEU B 1 157 ? 67.244 72.448 -126.830 1.00 30.34 193 LEU B C 1
ATOM 3748 O O . LEU B 1 157 ? 66.350 72.673 -127.569 1.00 31.22 193 LEU B O 1
ATOM 3753 N N . ASP B 1 158 ? 67.195 72.716 -125.521 1.00 30.18 194 ASP B N 1
ATOM 3754 C CA . ASP B 1 158 ? 66.136 73.621 -124.923 1.00 30.36 194 ASP B CA 1
ATOM 3755 C C . ASP B 1 158 ? 66.125 74.985 -125.665 1.00 29.86 194 ASP B C 1
ATOM 3756 O O . ASP B 1 158 ? 65.086 75.505 -126.139 1.00 30.67 194 ASP B O 1
ATOM 3761 N N . PHE B 1 159 ? 67.305 75.508 -125.896 1.00 30.55 195 PHE B N 1
ATOM 3762 C CA . PHE B 1 159 ? 67.442 76.835 -126.474 1.00 30.69 195 PHE B CA 1
ATOM 3763 C C . PHE B 1 159 ? 67.059 76.791 -127.937 1.00 31.47 195 PHE B C 1
ATOM 3764 O O . PHE B 1 159 ? 66.380 77.664 -128.495 1.00 31.61 195 PHE B O 1
ATOM 3772 N N . TYR B 1 160 ? 67.493 75.761 -128.613 1.00 31.15 196 TYR B N 1
ATOM 3773 C CA . TYR B 1 160 ? 67.063 75.557 -130.011 1.00 31.62 196 TYR B CA 1
ATOM 3774 C C . TYR B 1 160 ? 65.558 75.538 -130.119 1.00 32.76 196 TYR B C 1
ATOM 3775 O O . TYR B 1 160 ? 64.989 76.172 -131.013 1.00 31.41 196 TYR B O 1
ATOM 3784 N N . THR B 1 161 ? 64.926 74.801 -129.208 1.00 33.35 197 THR B N 1
ATOM 3785 C CA . THR B 1 161 ? 63.488 74.671 -129.232 1.00 33.61 197 THR B CA 1
ATOM 3786 C C . THR B 1 161 ? 62.863 76.066 -128.993 1.00 35.05 197 THR B C 1
ATOM 3787 O O . THR B 1 161 ? 61.946 76.487 -129.737 1.00 37.18 197 THR B O 1
ATOM 3791 N N . ILE B 1 162 ? 63.376 76.812 -128.030 1.00 32.60 198 ILE B N 1
ATOM 3792 C CA . ILE B 1 162 ? 62.802 78.116 -127.724 1.00 31.17 198 ILE B CA 1
ATOM 3793 C C . ILE B 1 162 ? 62.936 79.018 -128.940 1.00 33.97 198 ILE B C 1
ATOM 3794 O O . ILE B 1 162 ? 62.019 79.741 -129.344 1.00 34.91 198 ILE B O 1
ATOM 3799 N N . HIS B 1 163 ? 64.133 79.055 -129.471 1.00 36.10 199 HIS B N 1
ATOM 3800 C CA . HIS B 1 163 ? 64.471 79.862 -130.621 1.00 37.75 199 HIS B CA 1
ATOM 3801 C C . HIS B 1 163 ? 63.620 79.576 -131.821 1.00 41.01 199 HIS B C 1
ATOM 3802 O O . HIS B 1 163 ? 63.373 80.513 -132.546 1.00 43.50 199 HIS B O 1
ATOM 3809 N N . ASN B 1 164 ? 63.147 78.320 -132.038 1.00 40.18 200 ASN B N 1
ATOM 3810 C CA . ASN B 1 164 ? 62.280 78.030 -133.136 1.00 40.99 200 ASN B CA 1
ATOM 3811 C C . ASN B 1 164 ? 60.975 78.797 -133.016 1.00 40.06 200 ASN B C 1
ATOM 3812 O O . ASN B 1 164 ? 60.450 79.187 -134.034 1.00 39.49 200 ASN B O 1
ATOM 3817 N N . TYR B 1 165 ? 60.424 78.969 -131.802 1.00 37.30 201 TYR B N 1
ATOM 3818 C CA . TYR B 1 165 ? 59.119 79.610 -131.664 1.00 36.76 201 TYR B CA 1
ATOM 3819 C C . TYR B 1 165 ? 59.252 81.112 -131.449 1.00 36.48 201 TYR B C 1
ATOM 3820 O O . TYR B 1 165 ? 58.304 81.824 -131.717 1.00 36.85 201 TYR B O 1
ATOM 3829 N N . PHE B 1 166 ? 60.402 81.563 -130.902 1.00 34.22 202 PHE B N 1
ATOM 3830 C CA . PHE B 1 166 ? 60.629 82.951 -130.595 1.00 34.20 202 PHE B CA 1
ATOM 3831 C C . PHE B 1 166 ? 62.026 83.352 -131.005 1.00 33.79 202 PHE B C 1
ATOM 3832 O O . PHE B 1 166 ? 62.888 83.505 -130.171 1.00 32.47 202 PHE B O 1
ATOM 3840 N N . PRO B 1 167 ? 62.259 83.455 -132.315 1.00 34.80 203 PRO B N 1
ATOM 3841 C CA . PRO B 1 167 ? 63.588 83.658 -132.817 1.00 34.25 203 PRO B CA 1
ATOM 3842 C C . PRO B 1 167 ? 64.206 84.994 -132.431 1.00 34.50 203 PRO B C 1
ATOM 3843 O O . PRO B 1 167 ? 65.453 85.118 -132.454 1.00 32.12 203 PRO B O 1
ATOM 3847 N N . PHE B 1 168 ? 63.380 85.954 -131.997 1.00 33.52 204 PHE B N 1
ATOM 3848 C CA . PHE B 1 168 ? 63.904 87.181 -131.452 1.00 34.10 204 PHE B CA 1
ATOM 3849 C C . PHE B 1 168 ? 64.832 87.005 -130.210 1.00 35.37 204 PHE B C 1
ATOM 3850 O O . PHE B 1 168 ? 65.593 87.916 -129.913 1.00 32.82 204 PHE B O 1
ATOM 3858 N N . ILE B 1 169 ? 64.850 85.838 -129.572 1.00 34.88 205 ILE B N 1
ATOM 3859 C CA . ILE B 1 169 ? 65.678 85.645 -128.456 1.00 37.86 205 ILE B CA 1
ATOM 3860 C C . ILE B 1 169 ? 67.114 85.948 -128.777 1.00 36.10 205 ILE B C 1
ATOM 3861 O O . ILE B 1 169 ? 67.849 86.395 -127.911 1.00 35.82 205 ILE B O 1
ATOM 3866 N N . LEU B 1 170 ? 67.547 85.717 -130.009 1.00 37.59 206 LEU B N 1
ATOM 3867 C CA . LEU B 1 170 ? 68.987 85.930 -130.412 1.00 36.42 206 LEU B CA 1
ATOM 3868 C C . LEU B 1 170 ? 69.295 87.335 -130.704 1.00 36.03 206 LEU B C 1
ATOM 3869 O O . LEU B 1 170 ? 70.419 87.666 -130.757 1.00 36.97 206 LEU B O 1
ATOM 3874 N N . ASP B 1 171 ? 68.309 88.185 -130.876 1.00 36.97 207 ASP B N 1
ATOM 3875 C CA . ASP B 1 171 ? 68.579 89.572 -131.294 1.00 37.29 207 ASP B CA 1
ATOM 3876 C C . ASP B 1 171 ? 69.192 90.518 -130.285 1.00 36.20 207 ASP B C 1
ATOM 3877 O O . ASP B 1 171 ? 69.814 91.508 -130.674 1.00 35.21 207 ASP B O 1
ATOM 3882 N N . ARG B 1 172 ? 68.972 90.291 -128.998 1.00 33.94 208 ARG B N 1
ATOM 3883 C CA . ARG B 1 172 ? 69.453 91.221 -128.010 1.00 33.29 208 ARG B CA 1
ATOM 3884 C C . ARG B 1 172 ? 68.837 92.636 -128.298 1.00 35.00 208 ARG B C 1
ATOM 3885 O O . ARG B 1 172 ? 69.468 93.674 -128.244 1.00 33.56 208 ARG B O 1
ATOM 3893 N N . ASN B 1 173 ? 67.567 92.604 -128.658 1.00 34.24 209 ASN B N 1
ATOM 3894 C CA . ASN B 1 173 ? 66.782 93.807 -128.898 1.00 32.64 209 ASN B CA 1
ATOM 3895 C C . ASN B 1 173 ? 66.057 94.170 -127.615 1.00 31.59 209 ASN B C 1
ATOM 3896 O O . ASN B 1 173 ? 65.210 93.389 -127.128 1.00 28.85 209 ASN B O 1
ATOM 3901 N N . ILE B 1 174 ? 66.307 95.396 -127.114 1.00 32.44 210 ILE B N 1
ATOM 3902 C CA . ILE B 1 174 ? 65.674 95.849 -125.869 1.00 32.33 210 ILE B CA 1
ATOM 3903 C C . ILE B 1 174 ? 64.116 95.801 -125.992 1.00 32.78 210 ILE B C 1
ATOM 3904 O O . ILE B 1 174 ? 63.456 95.762 -125.001 1.00 32.36 210 ILE B O 1
ATOM 3909 N N . ASN B 1 175 ? 63.556 95.953 -127.181 1.00 34.23 211 ASN B N 1
ATOM 3910 C CA . ASN B 1 175 ? 62.091 95.981 -127.326 1.00 36.92 211 ASN B CA 1
ATOM 3911 C C . ASN B 1 175 ? 61.484 94.614 -127.587 1.00 37.20 211 ASN B C 1
ATOM 3912 O O . ASN B 1 175 ? 60.291 94.551 -127.670 1.00 37.92 211 ASN B O 1
ATOM 3917 N N . LYS B 1 176 ? 62.262 93.520 -127.577 1.00 35.42 212 LYS B N 1
ATOM 3918 C CA . LYS B 1 176 ? 61.720 92.142 -127.723 1.00 34.24 212 LYS B CA 1
ATOM 3919 C C . LYS B 1 176 ? 62.286 91.229 -126.652 1.00 32.54 212 LYS B C 1
ATOM 3920 O O . LYS B 1 176 ? 63.400 90.636 -126.805 1.00 29.52 212 LYS B O 1
ATOM 3926 N N . LYS B 1 177 ? 61.544 91.204 -125.540 1.00 32.37 213 LYS B N 1
ATOM 3927 C CA . LYS B 1 177 ? 61.941 90.454 -124.390 1.00 32.94 213 LYS B CA 1
ATOM 3928 C C . LYS B 1 177 ? 61.233 89.116 -124.383 1.00 33.06 213 LYS B C 1
ATOM 3929 O O . LYS B 1 177 ? 60.025 89.090 -124.711 1.00 32.05 213 LYS B O 1
ATOM 3935 N N . LEU B 1 178 ? 61.965 88.018 -124.051 1.00 31.20 214 LEU B N 1
ATOM 3936 C CA . LEU B 1 178 ? 61.312 86.739 -123.814 1.00 30.95 214 LEU B CA 1
ATOM 3937 C C . LEU B 1 178 ? 61.087 86.525 -122.307 1.00 30.46 214 LEU B C 1
ATOM 3938 O O . LEU B 1 178 ? 61.997 86.711 -121.426 1.00 29.80 214 LEU B O 1
ATOM 3943 N N . ASN B 1 179 ? 59.884 86.088 -121.970 1.00 30.49 215 ASN B N 1
ATOM 3944 C CA . ASN B 1 179 ? 59.492 85.808 -120.584 1.00 31.95 215 ASN B CA 1
ATOM 3945 C C . ASN B 1 179 ? 59.326 84.305 -120.396 1.00 32.01 215 ASN B C 1
ATOM 3946 O O . ASN B 1 179 ? 58.577 83.711 -121.138 1.00 33.45 215 ASN B O 1
ATOM 3951 N N . ILE B 1 180 ? 60.002 83.715 -119.418 1.00 31.83 216 ILE B N 1
ATOM 3952 C CA . ILE B 1 180 ? 59.948 82.293 -119.199 1.00 30.77 216 ILE B CA 1
ATOM 3953 C C . ILE B 1 180 ? 59.579 81.995 -117.798 1.00 30.98 216 ILE B C 1
ATOM 3954 O O . ILE B 1 180 ? 60.126 82.593 -116.907 1.00 29.97 216 ILE B O 1
ATOM 3959 N N . ALA B 1 181 ? 58.648 81.029 -117.610 1.00 31.36 217 ALA B N 1
ATOM 3960 C CA . ALA B 1 181 ? 58.462 80.519 -116.277 1.00 32.10 21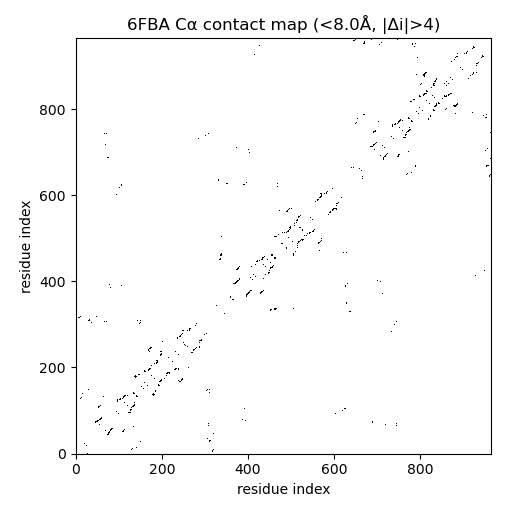7 ALA B CA 1
ATOM 3961 C C . ALA B 1 181 ? 59.173 79.149 -116.107 1.00 33.09 217 ALA B C 1
ATOM 3962 O O . ALA B 1 181 ? 58.966 78.234 -116.950 1.00 32.22 217 ALA B O 1
ATOM 3964 N N . PHE B 1 182 ? 59.902 78.975 -115.001 1.00 34.64 218 PHE B N 1
ATOM 3965 C CA . PHE B 1 182 ? 60.440 77.655 -114.618 1.00 35.81 218 PHE B CA 1
ATOM 3966 C C . PHE B 1 182 ? 59.634 77.199 -113.435 1.00 38.49 218 PHE B C 1
ATOM 3967 O O . PHE B 1 182 ? 59.538 77.921 -112.428 1.00 38.68 218 PHE B O 1
ATOM 3975 N N . VAL B 1 183 ? 59.098 75.957 -113.525 1.00 38.47 219 VAL B N 1
ATOM 3976 C CA . VAL B 1 183 ? 58.145 75.460 -112.573 1.00 39.19 219 VAL B CA 1
ATOM 3977 C C . VAL B 1 183 ? 58.589 74.095 -111.979 1.00 40.70 219 VAL B C 1
ATOM 3978 O O . VAL B 1 183 ? 58.897 73.161 -112.714 1.00 39.78 219 VAL B O 1
ATOM 3982 N N . GLY B 1 184 ? 58.637 73.995 -110.650 1.00 43.00 220 GLY B N 1
ATOM 3983 C CA . GLY B 1 184 ? 58.761 72.717 -109.957 1.00 46.02 220 GLY B CA 1
ATOM 3984 C C . GLY B 1 184 ? 59.902 72.759 -108.993 1.00 49.44 220 GLY B C 1
ATOM 3985 O O . GLY B 1 184 ? 59.882 73.559 -108.014 1.00 49.57 220 GLY B O 1
ATOM 3986 N N . ASP B 1 185 ? 60.910 71.918 -109.279 1.00 52.12 221 ASP B N 1
ATOM 3987 C CA . ASP B 1 185 ? 62.015 71.714 -108.377 1.00 55.31 221 ASP B CA 1
ATOM 3988 C C . ASP B 1 185 ? 63.155 72.538 -108.868 1.00 53.31 221 ASP B C 1
ATOM 3989 O O . ASP B 1 185 ? 63.985 72.073 -109.677 1.00 52.22 221 ASP B O 1
ATOM 3994 N N . LEU B 1 186 ? 63.203 73.770 -108.389 1.00 50.95 222 LEU B N 1
ATOM 3995 C CA . LEU B 1 186 ? 64.189 74.681 -108.905 1.00 50.56 222 LEU B CA 1
ATOM 3996 C C . LEU B 1 186 ? 65.533 74.439 -108.177 1.00 51.35 222 LEU B C 1
ATOM 3997 O O . LEU B 1 186 ? 66.597 74.720 -108.718 1.00 48.71 222 LEU B O 1
ATOM 4002 N N . LYS B 1 187 ? 65.445 73.886 -106.962 1.00 54.35 223 LYS B N 1
ATOM 4003 C CA . LYS B 1 187 ? 66.595 73.686 -106.104 1.00 57.03 223 LYS B CA 1
ATOM 4004 C C . LYS B 1 187 ? 67.495 72.650 -106.721 1.00 58.89 223 LYS B C 1
ATOM 4005 O O . LYS B 1 187 ? 68.688 72.895 -106.870 1.00 60.49 223 LYS B O 1
ATOM 4011 N N . ASN B 1 188 ? 66.927 71.512 -107.101 1.00 59.21 224 ASN B N 1
ATOM 4012 C CA . ASN B 1 188 ? 67.725 70.375 -107.535 1.00 59.40 224 ASN B CA 1
ATOM 4013 C C . ASN B 1 188 ? 67.603 70.228 -109.026 1.00 58.00 224 ASN B C 1
ATOM 4014 O O . ASN B 1 188 ? 68.200 69.330 -109.591 1.00 57.76 224 ASN B O 1
ATOM 4019 N N . GLY B 1 189 ? 66.831 71.083 -109.702 1.00 56.62 225 GLY B N 1
ATOM 4020 C CA . GLY B 1 189 ? 66.660 70.923 -111.133 1.00 55.37 225 GLY B CA 1
ATOM 4021 C C . GLY B 1 189 ? 67.800 71.545 -111.903 1.00 56.59 225 GLY B C 1
ATOM 4022 O O . GLY B 1 189 ? 67.732 72.725 -112.277 1.00 56.72 225 GLY B O 1
ATOM 4023 N N A ARG B 1 190 ? 68.818 70.737 -112.190 0.50 56.51 226 ARG B N 1
ATOM 4024 N N B ARG B 1 190 ? 68.827 70.792 -112.200 0.50 54.90 226 ARG B N 1
ATOM 4025 C CA A ARG B 1 190 ? 70.038 71.119 -112.890 0.50 56.32 226 ARG B CA 1
ATOM 4026 C CA B ARG B 1 190 ? 69.959 71.435 -112.782 0.50 53.55 226 ARG B CA 1
ATOM 4027 C C A ARG B 1 190 ? 69.750 71.810 -114.179 0.50 55.07 226 ARG B C 1
ATOM 4028 C C B ARG B 1 190 ? 69.727 71.865 -114.203 0.50 53.55 226 ARG B C 1
ATOM 4029 O O A ARG B 1 190 ? 70.347 72.835 -114.524 0.50 54.89 226 ARG B O 1
ATOM 4030 O O B ARG B 1 190 ? 70.327 72.827 -114.639 0.50 53.41 226 ARG B O 1
ATOM 4045 N N . THR B 1 191 ? 68.860 71.154 -114.919 1.00 53.22 227 THR B N 1
ATOM 4046 C CA . THR B 1 191 ? 68.435 71.572 -116.253 1.00 50.57 227 THR B CA 1
ATOM 4047 C C . THR B 1 191 ? 68.047 73.055 -116.224 1.00 45.45 227 THR B C 1
ATOM 4048 O O . THR B 1 191 ? 68.285 73.775 -117.136 1.00 42.98 227 THR B O 1
ATOM 4052 N N . VAL B 1 192 ? 67.418 73.454 -115.138 1.00 44.18 228 VAL B N 1
ATOM 4053 C CA . VAL B 1 192 ? 67.007 74.831 -114.957 1.00 44.98 228 VAL B CA 1
ATOM 4054 C C . VAL B 1 192 ? 68.185 75.798 -114.776 1.00 43.48 228 VAL B C 1
ATOM 4055 O O . VAL B 1 192 ? 68.228 76.895 -115.362 1.00 41.17 228 VAL B O 1
ATOM 4059 N N . HIS B 1 193 ? 69.144 75.358 -113.980 1.00 44.56 229 HIS B N 1
ATOM 4060 C CA . HIS B 1 193 ? 70.301 76.174 -113.643 1.00 41.73 229 HIS B CA 1
ATOM 4061 C C . HIS B 1 193 ? 71.096 76.483 -114.889 1.00 40.22 229 HIS B C 1
ATOM 4062 O O . HIS B 1 193 ? 71.508 77.606 -115.155 1.00 40.01 229 HIS B O 1
ATOM 4069 N N . SER B 1 194 ? 71.320 75.458 -115.662 1.00 38.23 230 SER B N 1
ATOM 4070 C CA . SER B 1 194 ? 72.069 75.556 -116.878 1.00 37.09 230 SER B CA 1
ATOM 4071 C C . SER B 1 194 ? 71.346 76.389 -117.947 1.00 34.91 230 SER B C 1
ATOM 4072 O O . SER B 1 194 ? 71.951 77.273 -118.558 1.00 34.91 230 SER B O 1
ATOM 4075 N N . LEU B 1 195 ? 70.091 76.091 -118.218 1.00 32.83 231 LEU B N 1
ATOM 4076 C CA . LEU B 1 195 ? 69.374 76.830 -119.242 1.00 32.19 231 LEU B CA 1
ATOM 4077 C C . LEU B 1 195 ? 69.205 78.374 -118.815 1.00 30.18 231 LEU B C 1
ATOM 4078 O O . LEU B 1 195 ? 69.310 79.250 -119.651 1.00 28.10 231 LEU B O 1
ATOM 4083 N N . SER B 1 196 ? 68.975 78.619 -117.525 1.00 31.27 232 SER B N 1
ATOM 4084 C CA . SER B 1 196 ? 68.876 79.959 -116.960 1.00 33.52 232 SER B CA 1
ATOM 4085 C C . SER B 1 196 ? 70.102 80.769 -117.247 1.00 34.99 232 SER B C 1
ATOM 4086 O O . SER B 1 196 ? 70.041 81.927 -117.566 1.00 35.19 232 SER B O 1
ATOM 4089 N N . LYS B 1 197 ? 71.228 80.136 -117.068 1.00 38.60 233 LYS B N 1
ATOM 4090 C CA . LYS B 1 197 ? 72.552 80.755 -117.310 1.00 39.71 233 LYS B CA 1
ATOM 4091 C C . LYS B 1 197 ? 72.695 81.071 -118.741 1.00 35.64 233 LYS B C 1
ATOM 4092 O O . LYS B 1 197 ? 73.263 82.100 -119.058 1.00 34.32 233 LYS B O 1
ATOM 4098 N N . LEU B 1 198 ? 72.295 80.144 -119.620 1.00 32.63 234 LEU B N 1
ATOM 4099 C CA . LEU B 1 198 ? 72.319 80.446 -121.063 1.00 31.80 234 LEU B CA 1
ATOM 4100 C C . LEU B 1 198 ? 71.329 81.607 -121.486 1.00 30.66 234 LEU B C 1
ATOM 4101 O O . LEU B 1 198 ? 71.723 82.524 -122.229 1.00 28.00 234 LEU B O 1
ATOM 4106 N N . LEU B 1 199 ? 70.074 81.513 -121.040 1.00 29.17 235 LEU B N 1
ATOM 4107 C CA . LEU B 1 199 ? 69.075 82.520 -121.357 1.00 29.27 235 LEU B CA 1
ATOM 4108 C C . LEU B 1 199 ? 69.433 83.937 -120.860 1.00 30.22 235 LEU B C 1
ATOM 4109 O O . LEU B 1 199 ? 69.053 84.929 -121.463 1.00 31.23 235 LEU B O 1
ATOM 4114 N N . SER B 1 200 ? 70.131 84.007 -119.751 1.00 31.57 236 SER B N 1
ATOM 4115 C CA . SER B 1 200 ? 70.461 85.284 -119.114 1.00 31.95 236 SER B CA 1
ATOM 4116 C C . SER B 1 200 ? 71.539 86.042 -119.859 1.00 32.04 236 SER B C 1
ATOM 4117 O O . SER B 1 200 ? 71.896 87.144 -119.481 1.00 32.69 236 SER B O 1
ATOM 4120 N N . ARG B 1 201 ? 72.074 85.424 -120.913 1.00 31.88 237 ARG B N 1
ATOM 4121 C CA . ARG B 1 201 ? 72.923 86.132 -121.888 1.00 31.77 237 ARG B CA 1
ATOM 4122 C C . ARG B 1 201 ? 72.086 86.986 -122.891 1.00 32.09 237 ARG B C 1
ATOM 4123 O O . ARG B 1 201 ? 72.642 87.719 -123.703 1.00 30.60 237 ARG B O 1
ATOM 4131 N N . TYR B 1 202 ? 70.783 86.843 -122.849 1.00 30.88 238 TYR B N 1
ATOM 4132 C CA . TYR B 1 202 ? 69.892 87.458 -123.774 1.00 31.20 238 TYR B CA 1
ATOM 4133 C C . TYR B 1 202 ? 68.876 88.335 -122.987 1.00 31.50 238 TYR B C 1
ATOM 4134 O O . TYR B 1 202 ? 68.920 88.465 -121.758 1.00 29.85 238 TYR B O 1
ATOM 4143 N N . ASN B 1 203 ? 67.978 88.923 -123.738 1.00 30.66 239 ASN B N 1
ATOM 4144 C CA . ASN B 1 203 ? 66.955 89.769 -123.173 1.00 30.36 239 ASN B CA 1
ATOM 4145 C C . ASN B 1 203 ? 65.783 88.943 -122.692 1.00 28.23 239 ASN B C 1
ATOM 4146 O O . ASN B 1 203 ? 64.851 88.684 -123.410 1.00 28.25 239 ASN B O 1
ATOM 4151 N N . VAL B 1 204 ? 65.857 88.552 -121.429 1.00 28.30 240 VAL B N 1
ATOM 4152 C CA . VAL B 1 204 ? 64.969 87.527 -120.869 1.00 27.18 240 VAL B CA 1
ATOM 4153 C C . VAL B 1 204 ? 64.574 87.907 -119.481 1.00 27.07 240 VAL B C 1
ATOM 4154 O O . VAL B 1 204 ? 65.399 88.313 -118.701 1.00 27.84 240 VAL B O 1
ATOM 4158 N N . SER B 1 205 ? 63.312 87.729 -119.188 1.00 27.75 241 SER B N 1
ATOM 4159 C CA . SER B 1 205 ? 62.873 87.763 -117.854 1.00 29.95 241 SER B CA 1
ATOM 4160 C C . SER B 1 205 ? 62.348 86.397 -117.342 1.00 30.16 241 SER B C 1
ATOM 4161 O O . SER B 1 205 ? 61.907 85.566 -118.122 1.00 30.10 241 SER B O 1
ATOM 4164 N N . PHE B 1 206 ? 62.403 86.219 -116.010 1.00 30.90 242 PHE B N 1
ATOM 4165 C CA . PHE B 1 206 ? 62.272 84.898 -115.384 1.00 32.51 242 PHE B CA 1
ATOM 4166 C C . PHE B 1 206 ? 61.203 84.929 -114.323 1.00 33.69 242 PHE B C 1
ATOM 4167 O O . PHE B 1 206 ? 61.329 85.719 -113.384 1.00 33.43 242 PHE B O 1
ATOM 4175 N N . ASN B 1 207 ? 60.291 83.988 -114.406 1.00 33.41 243 ASN B N 1
ATOM 4176 C CA . ASN B 1 207 ? 59.432 83.699 -113.314 1.00 35.90 243 ASN B CA 1
ATOM 4177 C C . ASN B 1 207 ? 59.788 82.296 -112.690 1.00 36.51 243 ASN B C 1
ATOM 4178 O O . ASN B 1 207 ? 59.633 81.273 -113.305 1.00 37.99 243 ASN B O 1
ATOM 4183 N N . PHE B 1 208 ? 60.245 82.255 -111.479 1.00 37.84 244 PHE B N 1
ATOM 4184 C CA . PHE B 1 208 ? 60.533 81.028 -110.744 1.00 39.32 244 PHE B CA 1
ATOM 4185 C C . PHE B 1 208 ? 59.315 80.623 -109.841 1.00 40.47 244 PHE B C 1
ATOM 4186 O O . PHE B 1 208 ? 58.896 81.387 -108.956 1.00 41.24 244 PHE B O 1
ATOM 4194 N N . VAL B 1 209 ? 58.723 79.455 -110.142 1.00 40.28 245 VAL B N 1
ATOM 4195 C CA . VAL B 1 209 ? 57.488 78.980 -109.508 1.00 40.69 245 VAL B CA 1
ATOM 4196 C C . VAL B 1 209 ? 57.821 77.724 -108.776 1.00 42.07 245 VAL B C 1
ATOM 4197 O O . VAL B 1 209 ? 58.194 76.707 -109.374 1.00 43.22 245 VAL B O 1
ATOM 4201 N N . SER B 1 210 ? 57.674 77.750 -107.479 1.00 45.39 246 SER B N 1
ATOM 4202 C CA . SER B 1 210 ? 58.114 76.644 -106.636 1.00 49.42 246 SER B CA 1
ATOM 4203 C C . SER B 1 210 ? 57.605 76.803 -105.220 1.00 52.75 246 SER B C 1
ATOM 4204 O O . SER B 1 210 ? 57.208 77.885 -104.817 1.00 52.70 246 SER B O 1
ATOM 4207 N N . CYS B 1 211 ? 57.597 75.668 -104.526 1.00 56.80 247 CYS B N 1
ATOM 4208 C CA . CYS B 1 211 ? 57.386 75.554 -103.105 1.00 59.81 247 CYS B CA 1
ATOM 4209 C C . CYS B 1 211 ? 58.599 76.103 -102.407 1.00 60.51 247 CYS B C 1
ATOM 4210 O O . CYS B 1 211 ? 59.685 76.082 -102.968 1.00 58.64 247 CYS B O 1
ATOM 4213 N N . LYS B 1 212 ? 58.404 76.541 -101.168 1.00 64.19 248 LYS B N 1
ATOM 4214 C CA . LYS B 1 212 ? 59.450 77.141 -100.341 1.00 68.28 248 LYS B CA 1
ATOM 4215 C C . LYS B 1 212 ? 60.749 76.385 -100.347 1.00 68.48 248 LYS B C 1
ATOM 4216 O O . LYS B 1 212 ? 61.776 76.977 -100.542 1.00 65.73 248 LYS B O 1
ATOM 4222 N N . SER B 1 213 ? 60.687 75.084 -100.074 1.00 69.92 249 SER B N 1
ATOM 4223 C CA . SER B 1 213 ? 61.889 74.292 -99.906 1.00 68.15 249 SER B CA 1
ATOM 4224 C C . SER B 1 213 ? 62.590 73.945 -101.227 1.00 64.77 249 SER B C 1
ATOM 4225 O O . SER B 1 213 ? 63.764 73.600 -101.224 1.00 65.42 249 SER B O 1
ATOM 4228 N N . LEU B 1 214 ? 61.911 74.099 -102.363 1.00 61.48 250 LEU B N 1
ATOM 4229 C CA . LEU B 1 214 ? 62.546 73.851 -103.680 1.00 57.38 250 LEU B CA 1
ATOM 4230 C C . LEU B 1 214 ? 62.798 75.125 -104.524 1.00 53.05 250 LEU B C 1
ATOM 4231 O O . LEU B 1 214 ? 62.825 75.106 -105.722 1.00 49.78 250 LEU B O 1
ATOM 4236 N N . ASN B 1 215 ? 63.011 76.237 -103.845 1.00 53.39 251 ASN B N 1
ATOM 4237 C CA . ASN B 1 215 ? 63.379 77.547 -104.444 1.00 50.18 251 ASN B CA 1
ATOM 4238 C C . ASN B 1 215 ? 64.660 77.467 -105.261 1.00 47.08 251 ASN B C 1
ATOM 4239 O O . ASN B 1 215 ? 65.538 76.666 -104.972 1.00 47.36 251 ASN B O 1
ATOM 4244 N N . ILE B 1 216 ? 64.724 78.280 -106.307 1.00 43.77 252 ILE B N 1
ATOM 4245 C CA . ILE B 1 216 ? 65.934 78.472 -107.060 1.00 43.26 252 ILE B CA 1
ATOM 4246 C C . ILE B 1 216 ? 67.079 78.907 -106.127 1.00 44.43 252 ILE B C 1
ATOM 4247 O O . ILE B 1 216 ? 66.844 79.698 -105.220 1.00 44.74 252 ILE B O 1
ATOM 4252 N N . PRO B 1 217 ? 68.286 78.331 -106.250 1.00 45.11 253 PRO B N 1
ATOM 4253 C CA . PRO B 1 217 ? 69.380 78.821 -105.376 1.00 47.18 253 PRO B CA 1
ATOM 4254 C C . PRO B 1 217 ? 69.791 80.265 -105.679 1.00 46.44 253 PRO B C 1
ATOM 4255 O O . PRO B 1 217 ? 69.718 80.679 -106.843 1.00 43.47 253 PRO B O 1
ATOM 4259 N N . LYS B 1 218 ? 70.150 81.015 -104.631 1.00 48.75 254 LYS B N 1
ATOM 4260 C CA . LYS B 1 218 ? 70.535 82.430 -104.737 1.00 50.81 254 LYS B CA 1
ATOM 4261 C C . LYS B 1 218 ? 71.696 82.572 -105.690 1.00 48.84 254 LYS B C 1
ATOM 4262 O O . LYS B 1 218 ? 71.804 83.556 -106.361 1.00 48.11 254 LYS B O 1
ATOM 4268 N N . ASP B 1 219 ? 72.586 81.606 -105.763 1.00 48.63 255 ASP B N 1
ATOM 4269 C CA . ASP B 1 219 ? 73.732 81.816 -106.641 1.00 49.68 255 ASP B CA 1
ATOM 4270 C C . ASP B 1 219 ? 73.404 81.691 -108.132 1.00 45.95 255 ASP B C 1
ATOM 4271 O O . ASP B 1 219 ? 74.112 82.220 -108.956 1.00 46.38 255 ASP B O 1
ATOM 4276 N N . ILE B 1 220 ? 72.312 81.000 -108.472 1.00 42.76 256 ILE B N 1
ATOM 4277 C CA . ILE B 1 220 ? 71.813 81.025 -109.789 1.00 41.10 256 ILE B CA 1
ATOM 4278 C C . ILE B 1 220 ? 71.186 82.408 -110.091 1.00 37.57 256 ILE B C 1
ATOM 4279 O O . ILE B 1 220 ? 71.355 82.947 -111.146 1.00 37.13 256 ILE B O 1
ATOM 4284 N N . VAL B 1 221 ? 70.459 82.937 -109.137 1.00 38.58 257 VAL B N 1
ATOM 4285 C CA . VAL B 1 221 ? 69.869 84.297 -109.225 1.00 38.56 257 VAL B CA 1
ATOM 4286 C C . VAL B 1 221 ? 71.015 85.339 -109.401 1.00 38.58 257 VAL B C 1
ATOM 4287 O O . VAL B 1 221 ? 70.880 86.265 -110.188 1.00 38.13 257 VAL B O 1
ATOM 4291 N N . ASN B 1 222 ? 72.122 85.150 -108.677 1.00 38.67 258 ASN B N 1
ATOM 4292 C CA . ASN B 1 222 ? 73.330 86.026 -108.796 1.00 38.77 258 ASN B CA 1
ATOM 4293 C C . ASN B 1 222 ? 73.903 85.963 -110.188 1.00 38.49 258 ASN B C 1
ATOM 4294 O O . ASN B 1 222 ? 74.267 86.955 -110.739 1.00 38.03 258 ASN B O 1
ATOM 4299 N N . THR B 1 223 ? 73.975 84.776 -110.765 1.00 38.39 259 THR B N 1
ATOM 4300 C CA . THR B 1 223 ? 74.559 84.651 -112.051 1.00 36.33 259 THR B CA 1
ATOM 4301 C C . THR B 1 223 ? 73.642 85.233 -113.075 1.00 34.19 259 THR B C 1
ATOM 4302 O O . THR B 1 223 ? 74.087 85.834 -113.997 1.00 34.79 259 THR B O 1
ATOM 4306 N N . ILE B 1 224 ? 72.377 84.942 -112.985 1.00 33.98 260 ILE B N 1
ATOM 4307 C CA . ILE B 1 224 ? 71.402 85.527 -113.900 1.00 33.77 260 ILE B CA 1
ATOM 4308 C C . ILE B 1 224 ? 71.430 87.073 -113.864 1.00 33.87 260 ILE B C 1
ATOM 4309 O O . ILE B 1 224 ? 71.492 87.705 -114.896 1.00 32.68 260 ILE B O 1
ATOM 4314 N N . THR B 1 225 ? 71.411 87.635 -112.672 1.00 34.75 261 THR B N 1
ATOM 4315 C CA . THR B 1 225 ? 71.529 89.072 -112.470 1.00 36.09 261 THR B CA 1
ATOM 4316 C C . THR B 1 225 ? 72.771 89.663 -113.131 1.00 36.07 261 THR B C 1
ATOM 4317 O O . THR B 1 225 ? 72.734 90.628 -113.922 1.00 34.25 261 THR B O 1
ATOM 4321 N N . TYR B 1 226 ? 73.897 89.042 -112.832 1.00 36.92 262 TYR B N 1
ATOM 4322 C CA . TYR B 1 226 ? 75.120 89.459 -113.386 1.00 36.77 262 TYR B CA 1
ATOM 4323 C C . TYR B 1 226 ? 75.094 89.433 -114.906 1.00 35.48 262 TYR B C 1
ATOM 4324 O O . TYR B 1 226 ? 75.554 90.379 -115.576 1.00 33.00 262 TYR B O 1
ATOM 4333 N N . ASN B 1 227 ? 74.574 88.342 -115.474 1.00 33.74 263 ASN B N 1
ATOM 4334 C CA . ASN B 1 227 ? 74.576 88.235 -116.915 1.00 33.55 263 ASN B CA 1
ATOM 4335 C C . ASN B 1 227 ? 73.599 89.330 -117.558 1.00 34.50 263 ASN B C 1
ATOM 4336 O O . ASN B 1 227 ? 73.870 89.881 -118.584 1.00 34.19 263 ASN B O 1
ATOM 4341 N N . LEU B 1 228 ? 72.427 89.495 -116.977 1.00 34.06 264 LEU B N 1
ATOM 4342 C CA . LEU B 1 228 ? 71.432 90.448 -117.516 1.00 32.54 264 LEU B CA 1
ATOM 4343 C C . LEU B 1 228 ? 72.073 91.916 -117.451 1.00 33.15 264 LEU B C 1
ATOM 4344 O O . LEU B 1 228 ? 72.110 92.589 -118.467 1.00 31.22 264 LEU B O 1
ATOM 4349 N N . LYS B 1 229 ? 72.599 92.299 -116.314 1.00 33.77 265 LYS B N 1
ATOM 4350 C CA . LYS B 1 229 ? 73.372 93.585 -116.195 1.00 38.35 265 LYS B CA 1
ATOM 4351 C C . LYS B 1 229 ? 74.459 93.804 -117.210 1.00 40.65 265 LYS B C 1
ATOM 4352 O O . LYS B 1 229 ? 74.550 94.833 -117.831 1.00 40.34 265 LYS B O 1
ATOM 4358 N N . LYS B 1 230 ? 75.218 92.765 -117.476 1.00 44.15 266 LYS B N 1
ATOM 4359 C CA . LYS B 1 230 ? 76.265 92.863 -118.409 1.00 46.73 266 LYS B CA 1
ATOM 4360 C C . LYS B 1 230 ? 75.783 93.180 -119.797 1.00 43.88 266 LYS B C 1
ATOM 4361 O O . LYS B 1 230 ? 76.479 93.882 -120.517 1.00 44.83 266 LYS B O 1
ATOM 4367 N N . ASN B 1 231 ? 74.622 92.687 -120.194 1.00 41.43 267 ASN B N 1
ATOM 4368 C CA . ASN B 1 231 ? 74.023 93.046 -121.508 1.00 40.66 267 ASN B CA 1
ATOM 4369 C C . ASN B 1 231 ? 72.956 94.154 -121.479 1.00 40.33 267 ASN B C 1
ATOM 4370 O O . ASN B 1 231 ? 72.272 94.387 -122.472 1.00 43.24 267 ASN B O 1
ATOM 4375 N N . ASN B 1 232 ? 72.892 94.891 -120.369 1.00 37.24 268 ASN B N 1
ATOM 4376 C CA . ASN B 1 232 ? 71.958 95.923 -120.128 1.00 35.91 268 ASN B CA 1
ATOM 4377 C C . ASN B 1 232 ? 70.521 95.578 -120.332 1.00 35.06 268 ASN B C 1
ATOM 4378 O O . ASN B 1 232 ? 69.766 96.412 -120.828 1.00 33.67 268 ASN B O 1
ATOM 4383 N N . PHE B 1 233 ? 70.115 94.417 -119.805 1.00 33.40 269 PHE B N 1
ATOM 4384 C CA . PHE B 1 233 ? 68.760 93.934 -119.790 1.00 32.98 269 PHE B CA 1
ATOM 4385 C C . PHE B 1 233 ? 68.231 93.748 -118.382 1.00 33.71 269 PHE B C 1
ATOM 4386 O O . PHE B 1 233 ? 67.183 93.114 -118.196 1.00 34.81 269 PHE B O 1
ATOM 4394 N N . TYR B 1 234 ? 68.938 94.201 -117.362 1.00 33.25 270 TYR B N 1
ATOM 4395 C CA . TYR B 1 234 ? 68.468 93.934 -115.983 1.00 33.27 270 TYR B CA 1
ATOM 4396 C C . TYR B 1 234 ? 67.486 95.022 -115.536 1.00 34.21 270 TYR B C 1
ATOM 4397 O O . TYR B 1 234 ? 67.813 96.226 -115.646 1.00 35.06 270 TYR B O 1
ATOM 4406 N N . SER B 1 235 ? 66.331 94.656 -114.985 1.00 34.73 271 SER B N 1
ATOM 4407 C CA . SER B 1 235 ? 65.452 95.641 -114.317 1.00 37.25 271 SER B CA 1
ATOM 4408 C C . SER B 1 235 ? 64.919 94.982 -113.096 1.00 39.36 271 SER B C 1
ATOM 4409 O O . SER B 1 235 ? 65.220 93.813 -112.817 1.00 35.94 271 SER B O 1
ATOM 4412 N N . ASP B 1 236 ? 64.150 95.734 -112.344 1.00 41.06 272 ASP B N 1
ATOM 4413 C CA . ASP B 1 236 ? 63.543 95.213 -111.117 1.00 45.71 272 ASP B CA 1
ATOM 4414 C C . ASP B 1 236 ? 62.433 94.228 -111.439 1.00 43.54 272 ASP B C 1
ATOM 4415 O O . ASP B 1 236 ? 62.194 93.457 -110.637 1.00 43.40 272 ASP B O 1
ATOM 4420 N N . ASP B 1 237 ? 61.919 94.185 -112.658 1.00 44.11 273 ASP B N 1
ATOM 4421 C CA . ASP B 1 237 ? 61.058 93.146 -113.133 1.00 45.93 273 ASP B CA 1
ATOM 4422 C C . ASP B 1 237 ? 61.793 91.890 -113.706 1.00 41.60 273 ASP B C 1
ATOM 4423 O O . ASP B 1 237 ? 61.104 91.011 -114.133 1.00 37.97 273 ASP B O 1
ATOM 4428 N N . SER B 1 238 ? 63.125 91.848 -113.798 1.00 37.66 274 SER B N 1
ATOM 4429 C CA . SER B 1 238 ? 63.786 90.752 -114.452 1.00 36.02 274 SER B CA 1
ATOM 4430 C C . SER B 1 238 ? 63.535 89.329 -113.833 1.00 36.65 274 SER B C 1
ATOM 4431 O O . SER B 1 238 ? 63.543 88.349 -114.589 1.00 38.43 274 SER B O 1
ATOM 4434 N N . ILE B 1 239 ? 63.344 89.242 -112.509 1.00 36.07 275 ILE B N 1
ATOM 4435 C CA . ILE B 1 239 ? 63.255 88.020 -111.767 1.00 36.56 275 ILE B CA 1
ATOM 4436 C C . ILE B 1 239 ? 62.060 88.116 -110.816 1.00 38.25 275 ILE B C 1
ATOM 4437 O O . ILE B 1 239 ? 62.040 88.992 -110.047 1.00 37.60 275 ILE B O 1
ATOM 4442 N N . LYS B 1 240 ? 61.033 87.262 -110.968 1.00 37.52 276 LYS B N 1
ATOM 4443 C CA . LYS B 1 240 ? 59.883 87.280 -110.134 1.00 40.15 276 LYS B CA 1
ATOM 4444 C C . LYS B 1 240 ? 59.715 85.889 -109.544 1.00 41.88 276 LYS B C 1
ATOM 4445 O O . LYS B 1 240 ? 60.089 84.890 -110.205 1.00 39.49 276 LYS B O 1
ATOM 4451 N N . TYR B 1 241 ? 59.140 85.827 -108.343 1.00 41.50 277 TYR B N 1
ATOM 4452 C CA . TYR B 1 241 ? 59.049 84.605 -107.586 1.00 42.45 277 TYR B CA 1
ATOM 4453 C C . TYR B 1 241 ? 57.630 84.328 -107.253 1.00 44.90 277 TYR B C 1
ATOM 4454 O O . TYR B 1 241 ? 56.888 85.215 -106.822 1.00 43.90 277 TYR B O 1
ATOM 4463 N N . PHE B 1 242 ? 57.214 83.080 -107.467 1.00 46.51 278 PHE B N 1
ATOM 4464 C CA . PHE B 1 242 ? 55.831 82.723 -107.208 1.00 48.52 278 PHE B CA 1
ATOM 4465 C C . PHE B 1 242 ? 55.608 81.420 -106.471 1.00 49.47 278 PHE B C 1
ATOM 4466 O O . PHE B 1 242 ? 56.385 80.505 -106.507 1.00 46.59 278 PHE B O 1
ATOM 4474 N N . ASP B 1 243 ? 54.442 81.403 -105.891 1.00 52.32 279 ASP B N 1
ATOM 4475 C CA . ASP B 1 243 ? 53.879 80.407 -105.032 1.00 58.09 279 ASP B CA 1
ATOM 4476 C C . ASP B 1 243 ? 52.989 79.491 -105.852 1.00 58.36 279 ASP B C 1
ATOM 4477 O O . ASP B 1 243 ? 52.708 78.364 -105.452 1.00 61.14 279 ASP B O 1
ATOM 4482 N N . ASN B 1 244 ? 52.431 80.025 -106.922 1.00 55.60 280 ASN B N 1
ATOM 4483 C CA . ASN B 1 244 ? 51.391 79.365 -107.621 1.00 55.70 280 ASN B CA 1
ATOM 4484 C C . ASN B 1 244 ? 51.420 79.624 -109.092 1.00 52.80 280 ASN B C 1
ATOM 4485 O O . ASN B 1 244 ? 51.903 80.630 -109.562 1.00 49.27 280 ASN B O 1
ATOM 4490 N N . LEU B 1 245 ? 50.806 78.707 -109.807 1.00 53.71 281 LEU B N 1
ATOM 4491 C CA . LEU B 1 245 ? 50.689 78.748 -111.245 1.00 53.71 281 LEU B CA 1
ATOM 4492 C C . LEU B 1 245 ? 49.890 79.896 -111.783 1.00 55.66 281 LEU B C 1
ATOM 4493 O O . LEU B 1 245 ? 50.247 80.513 -112.738 1.00 55.17 281 LEU B O 1
ATOM 4498 N N . GLU B 1 246 ? 48.815 80.220 -111.155 1.00 62.60 282 GLU B N 1
ATOM 4499 C CA . GLU B 1 246 ? 47.898 81.200 -111.738 1.00 68.27 282 GLU B CA 1
ATOM 4500 C C . GLU B 1 246 ? 48.641 82.543 -111.891 1.00 63.38 282 GLU B C 1
ATOM 4501 O O . GLU B 1 246 ? 48.581 83.158 -112.947 1.00 67.02 282 GLU B O 1
ATOM 4507 N N . GLU B 1 247 ? 49.374 82.968 -110.879 1.00 56.93 283 GLU B N 1
ATOM 4508 C CA . GLU B 1 247 ? 50.233 84.133 -111.039 1.00 54.27 283 GLU B CA 1
ATOM 4509 C C . GLU B 1 247 ? 51.474 83.839 -111.904 1.00 50.69 283 GLU B C 1
ATOM 4510 O O . GLU B 1 247 ? 51.831 84.610 -112.804 1.00 48.14 283 GLU B O 1
ATOM 4516 N N . GLY B 1 248 ? 52.125 82.699 -111.647 1.00 48.43 284 GLY B N 1
ATOM 4517 C CA . GLY B 1 248 ? 53.385 82.352 -112.308 1.00 44.51 284 GLY B CA 1
ATOM 4518 C C . GLY B 1 248 ? 53.328 82.205 -113.793 1.00 43.97 284 GLY B C 1
ATOM 4519 O O . GLY B 1 248 ? 54.268 82.546 -114.509 1.00 40.62 284 GLY B O 1
ATOM 4520 N N . LEU B 1 249 ? 52.216 81.707 -114.297 1.00 46.24 285 LEU B N 1
ATOM 4521 C CA . LEU B 1 249 ? 52.096 81.387 -115.722 1.00 47.43 285 LEU B CA 1
ATOM 4522 C C . LEU B 1 249 ? 51.643 82.536 -116.524 1.00 47.67 285 LEU B C 1
ATOM 4523 O O . LEU B 1 249 ? 51.369 82.413 -117.733 1.00 46.20 285 LEU B O 1
ATOM 4528 N N . GLU B 1 250 ? 51.548 83.675 -115.863 1.00 50.03 286 GLU B N 1
ATOM 4529 C CA . GLU B 1 250 ? 50.952 84.812 -116.510 1.00 51.52 286 GLU B CA 1
ATOM 4530 C C . GLU B 1 250 ? 51.957 85.628 -117.384 1.00 46.85 286 GLU B C 1
ATOM 4531 O O . GLU B 1 250 ? 53.024 85.979 -116.944 1.00 45.02 286 GLU B O 1
ATOM 4537 N N . ASP B 1 251 ? 51.549 85.955 -118.606 1.00 44.62 287 ASP B N 1
ATOM 4538 C CA . ASP B 1 251 ? 52.415 86.674 -119.511 1.00 43.05 287 ASP B CA 1
ATOM 4539 C C . ASP B 1 251 ? 53.832 86.052 -119.805 1.00 38.39 287 ASP B C 1
ATOM 4540 O O . ASP B 1 251 ? 54.818 86.755 -119.857 1.00 35.63 287 ASP B O 1
ATOM 4545 N N . VAL B 1 252 ? 53.914 84.754 -119.983 1.00 36.63 288 VAL B N 1
ATOM 4546 C CA . VAL B 1 252 ? 55.198 84.098 -120.286 1.00 34.93 288 VAL B CA 1
ATOM 4547 C C . VAL B 1 252 ? 55.081 83.394 -121.627 1.00 35.25 288 VAL B C 1
ATOM 4548 O O . VAL B 1 252 ? 54.097 82.716 -121.915 1.00 35.88 288 VAL B O 1
ATOM 4552 N N . HIS B 1 253 ? 56.093 83.552 -122.453 1.00 34.63 289 HIS B N 1
ATOM 4553 C CA . HIS B 1 253 ? 56.204 82.933 -123.746 1.00 35.31 289 HIS B CA 1
ATOM 4554 C C . HIS B 1 253 ? 56.572 81.433 -123.633 1.00 35.12 289 HIS B C 1
ATOM 4555 O O . HIS B 1 253 ? 56.171 80.653 -124.475 1.00 35.81 289 HIS B O 1
ATOM 4562 N N . ILE B 1 254 ? 57.342 81.066 -122.599 1.00 33.84 290 ILE B N 1
ATOM 4563 C CA . ILE B 1 254 ? 57.750 79.682 -122.359 1.00 33.46 290 ILE B CA 1
ATOM 4564 C C . ILE B 1 254 ? 57.327 79.223 -120.954 1.00 33.61 290 ILE B C 1
ATOM 4565 O O . ILE B 1 254 ? 57.592 79.921 -120.012 1.00 35.59 290 ILE B O 1
ATOM 4570 N N . ILE B 1 255 ? 56.704 78.049 -120.841 1.00 32.29 291 ILE B N 1
ATOM 4571 C CA . ILE B 1 255 ? 56.595 77.364 -119.557 1.00 33.36 291 ILE B CA 1
ATOM 4572 C C . ILE B 1 255 ? 57.585 76.172 -119.580 1.00 32.94 291 ILE B C 1
ATOM 4573 O O . ILE B 1 255 ? 57.484 75.336 -120.473 1.00 32.48 291 ILE B O 1
ATOM 4578 N N . TYR B 1 256 ? 58.528 76.127 -118.633 1.00 32.41 292 TYR B N 1
ATOM 4579 C CA . TYR B 1 256 ? 59.450 75.004 -118.535 1.00 32.51 292 TYR B CA 1
ATOM 4580 C C . TYR B 1 256 ? 59.208 74.273 -117.262 1.00 33.08 292 TYR B C 1
ATOM 4581 O O . TYR B 1 256 ? 59.514 74.738 -116.202 1.00 31.19 292 TYR B O 1
ATOM 4590 N N . MET B 1 257 ? 58.657 73.089 -117.405 1.00 35.25 293 MET B N 1
ATOM 4591 C CA . MET B 1 257 ? 58.328 72.229 -116.274 1.00 38.54 293 MET B CA 1
ATOM 4592 C C . MET B 1 257 ? 59.540 71.368 -115.966 1.00 39.57 293 MET B C 1
ATOM 4593 O O . MET B 1 257 ? 60.125 70.814 -116.902 1.00 39.47 293 MET B O 1
ATOM 4598 N N . THR B 1 258 ? 59.912 71.245 -114.684 1.00 41.51 294 THR B N 1
ATOM 4599 C CA . THR B 1 258 ? 61.006 70.382 -114.304 1.00 44.23 294 THR B CA 1
ATOM 4600 C C . THR B 1 258 ? 60.484 68.992 -113.995 1.00 46.41 294 THR B C 1
ATOM 4601 O O . THR B 1 258 ? 59.300 68.787 -113.702 1.00 45.17 294 THR B O 1
ATOM 4605 N N . ARG B 1 259 ? 61.428 68.065 -113.981 1.00 48.99 295 ARG B N 1
ATOM 4606 C CA . ARG B 1 259 ? 61.198 66.749 -113.406 1.00 54.53 295 ARG B CA 1
ATOM 4607 C C . ARG B 1 259 ? 61.175 66.866 -111.932 1.00 54.92 295 ARG B C 1
ATOM 4608 O O . ARG B 1 259 ? 61.781 67.737 -111.366 1.00 54.55 295 ARG B O 1
ATOM 4616 N N . ILE B 1 260 ? 60.428 66.011 -111.306 1.00 58.03 296 ILE B N 1
ATOM 4617 C CA . ILE B 1 260 ? 60.438 65.960 -109.880 1.00 63.16 296 ILE B CA 1
ATOM 4618 C C . ILE B 1 260 ? 60.875 64.543 -109.600 1.00 65.61 296 ILE B C 1
ATOM 4619 O O . ILE B 1 260 ? 60.049 63.715 -109.419 1.00 68.30 296 ILE B O 1
ATOM 4624 N N . GLN B 1 261 ? 62.178 64.321 -109.523 1.00 70.20 297 GLN B N 1
ATOM 4625 C CA . GLN B 1 261 ? 62.827 62.982 -109.686 1.00 74.97 297 GLN B CA 1
ATOM 4626 C C . GLN B 1 261 ? 62.955 62.108 -108.467 1.00 74.41 297 GLN B C 1
ATOM 4627 O O . GLN B 1 261 ? 62.440 62.446 -107.431 1.00 73.44 297 GLN B O 1
ATOM 4633 N N . TYR B 1 271 ? 58.852 64.010 -100.678 1.00 90.87 307 TYR B N 1
ATOM 4634 C CA . TYR B 1 271 ? 58.691 63.884 -102.106 1.00 93.00 307 TYR B CA 1
ATOM 4635 C C . TYR B 1 271 ? 57.213 63.933 -102.415 1.00 96.52 307 TYR B C 1
ATOM 4636 O O . TYR B 1 271 ? 56.728 64.731 -103.204 1.00 98.54 307 TYR B O 1
ATOM 4645 N N . ASN B 1 272 ? 56.492 63.038 -101.788 1.00 104.14 308 ASN B N 1
ATOM 4646 C CA . ASN B 1 272 ? 55.070 62.849 -102.068 1.00 107.93 308 ASN B CA 1
ATOM 4647 C C . ASN B 1 272 ? 54.235 64.146 -102.143 1.00 105.51 308 ASN B C 1
ATOM 4648 O O . ASN B 1 272 ? 53.390 64.344 -103.036 1.00 101.99 308 ASN B O 1
ATOM 4653 N N . GLN B 1 273 ? 54.456 64.997 -101.149 1.00 105.23 309 GLN B N 1
ATOM 4654 C CA . GLN B 1 273 ? 53.724 66.238 -101.013 1.00 104.17 309 GLN B CA 1
ATOM 4655 C C . GLN B 1 273 ? 54.273 67.263 -101.954 1.00 102.05 309 GLN B C 1
ATOM 4656 O O . GLN B 1 273 ? 53.518 68.096 -102.451 1.00 102.14 309 GLN B O 1
ATOM 4662 N N . TYR B 1 274 ? 55.591 67.183 -102.177 1.00 101.55 310 TYR B N 1
ATOM 4663 C CA . TYR B 1 274 ? 56.348 68.127 -103.011 1.00 97.28 310 TYR B CA 1
ATOM 4664 C C . TYR B 1 274 ? 56.351 67.708 -104.483 1.00 93.03 310 TYR B C 1
ATOM 4665 O O . TYR B 1 274 ? 57.121 68.242 -105.230 1.00 92.46 310 TYR B O 1
ATOM 4674 N N . LYS B 1 275 ? 55.524 66.745 -104.897 1.00 92.26 311 LYS B N 1
ATOM 4675 C CA . LYS B 1 275 ? 55.505 66.270 -106.290 1.00 86.62 311 LYS B CA 1
ATOM 4676 C C . LYS B 1 275 ? 54.118 66.439 -106.944 1.00 80.78 311 LYS B C 1
ATOM 4677 O O . LYS B 1 275 ? 53.894 66.048 -108.070 1.00 78.23 311 LYS B O 1
ATOM 4683 N N . ASN B 1 276 ? 53.204 67.048 -106.225 1.00 78.94 312 ASN B N 1
ATOM 4684 C CA . ASN B 1 276 ? 51.855 67.251 -106.659 1.00 75.71 312 ASN B CA 1
ATOM 4685 C C . ASN B 1 276 ? 51.401 68.668 -106.650 1.00 71.95 312 ASN B C 1
ATOM 4686 O O . ASN B 1 276 ? 50.241 68.960 -106.906 1.00 71.49 312 ASN B O 1
ATOM 4691 N N . ALA B 1 277 ? 52.308 69.559 -106.322 1.00 69.31 313 ALA B N 1
ATOM 4692 C CA . ALA B 1 277 ? 51.946 70.921 -106.050 1.00 66.65 313 ALA B CA 1
ATOM 4693 C C . ALA B 1 277 ? 51.681 71.724 -107.342 1.00 62.01 313 ALA B C 1
ATOM 4694 O O . ALA B 1 277 ? 50.909 72.667 -107.332 1.00 60.20 313 ALA B O 1
ATOM 4696 N N . PHE B 1 278 ? 52.343 71.358 -108.430 1.00 58.70 314 PHE B N 1
ATOM 4697 C CA . PHE B 1 278 ? 52.264 72.085 -109.702 1.00 57.34 314 PHE B CA 1
ATOM 4698 C C . PHE B 1 278 ? 52.110 71.071 -110.841 1.00 57.14 314 PHE B C 1
ATOM 4699 O O . PHE B 1 278 ? 53.057 70.673 -111.485 1.00 60.27 314 PHE B O 1
ATOM 4707 N N . ILE B 1 279 ? 50.886 70.702 -111.108 1.00 55.89 315 ILE B N 1
ATOM 4708 C CA . ILE B 1 279 ? 50.551 69.899 -112.204 1.00 55.09 315 ILE B CA 1
ATOM 4709 C C . ILE B 1 279 ? 49.893 70.744 -113.288 1.00 52.04 315 ILE B C 1
ATOM 4710 O O . ILE B 1 279 ? 48.933 71.414 -113.076 1.00 51.19 315 ILE B O 1
ATOM 4715 N N . LEU B 1 280 ? 50.410 70.653 -114.479 1.00 50.63 316 LEU B N 1
ATOM 4716 C CA . LEU B 1 280 ? 49.932 71.432 -115.592 1.00 51.01 316 LEU B CA 1
ATOM 4717 C C . LEU B 1 280 ? 48.769 70.769 -116.267 1.00 53.33 316 LEU B C 1
ATOM 4718 O O . LEU B 1 280 ? 48.872 69.617 -116.672 1.00 56.64 316 LEU B O 1
ATOM 4723 N N . SER B 1 281 ? 47.631 71.449 -116.326 1.00 54.39 317 SER B N 1
ATOM 4724 C CA . SER B 1 281 ? 46.434 70.934 -116.992 1.00 53.96 317 SER B CA 1
ATOM 4725 C C . SER B 1 281 ? 45.971 71.940 -118.023 1.00 52.98 317 SER B C 1
ATOM 4726 O O . SER B 1 281 ? 46.522 73.070 -118.083 1.00 49.43 317 SER B O 1
ATOM 4729 N N . ASN B 1 282 ? 44.968 71.552 -118.814 1.00 54.18 318 ASN B N 1
ATOM 4730 C CA . ASN B 1 282 ? 44.257 72.526 -119.716 1.00 55.98 318 ASN B CA 1
ATOM 4731 C C . ASN B 1 282 ? 43.569 73.713 -118.982 1.00 56.96 318 ASN B C 1
ATOM 4732 O O . ASN B 1 282 ? 43.674 74.878 -119.481 1.00 54.12 318 ASN B O 1
ATOM 4737 N N . LYS B 1 283 ? 43.045 73.432 -117.775 1.00 59.74 319 LYS B N 1
ATOM 4738 C CA . LYS B 1 283 ? 42.502 74.486 -116.903 1.00 63.26 319 LYS B CA 1
ATOM 4739 C C . LYS B 1 283 ? 43.597 75.500 -116.598 1.00 59.59 319 LYS B C 1
ATOM 4740 O O . LYS B 1 283 ? 43.379 76.689 -116.748 1.00 59.43 319 LYS B O 1
ATOM 4746 N N . THR B 1 284 ? 44.752 75.025 -116.132 1.00 55.75 320 THR B N 1
ATOM 4747 C CA . THR B 1 284 ? 45.778 75.931 -115.680 1.00 53.58 320 THR B CA 1
ATOM 4748 C C . THR B 1 284 ? 46.408 76.710 -116.821 1.00 50.32 320 THR B C 1
ATOM 4749 O O . THR B 1 284 ? 47.124 77.638 -116.577 1.00 53.45 320 THR B O 1
ATOM 4753 N N . LEU B 1 285 ? 46.242 76.279 -118.057 1.00 48.81 321 LEU B N 1
ATOM 4754 C CA . LEU B 1 285 ? 46.744 76.957 -119.214 1.00 48.10 321 LEU B CA 1
ATOM 4755 C C . LEU B 1 285 ? 45.784 77.938 -119.783 1.00 51.42 321 LEU B C 1
ATOM 4756 O O . LEU B 1 285 ? 46.128 78.613 -120.717 1.00 50.54 321 LEU B O 1
ATOM 4761 N N . GLU B 1 286 ? 44.577 78.022 -119.231 1.00 55.98 322 GLU B N 1
ATOM 4762 C CA . GLU B 1 286 ? 43.534 78.827 -119.840 1.00 60.07 322 GLU B CA 1
ATOM 4763 C C . GLU B 1 286 ? 43.901 80.295 -119.931 1.00 57.38 322 GLU B C 1
ATOM 4764 O O . GLU B 1 286 ? 43.564 80.936 -120.921 1.00 57.73 322 GLU B O 1
ATOM 4770 N N . ASN B 1 287 ? 44.552 80.839 -118.918 1.00 55.62 323 ASN B N 1
ATOM 4771 C CA . ASN B 1 287 ? 44.933 82.242 -118.985 1.00 55.73 323 ASN B CA 1
ATOM 4772 C C . ASN B 1 287 ? 46.332 82.584 -119.415 1.00 54.20 323 ASN B C 1
ATOM 4773 O O . ASN B 1 287 ? 46.877 83.638 -119.056 1.00 54.71 323 ASN B O 1
ATOM 4778 N N . THR B 1 288 ? 46.980 81.709 -120.177 1.00 49.18 324 THR B N 1
ATOM 4779 C CA . THR B 1 288 ? 48.296 82.005 -120.592 1.00 47.65 324 THR B CA 1
ATOM 4780 C C . THR B 1 288 ? 48.145 82.656 -121.929 1.00 46.25 324 THR B C 1
ATOM 4781 O O . THR B 1 288 ? 47.115 82.665 -122.477 1.00 48.30 324 THR B O 1
ATOM 4785 N N . ARG B 1 289 ? 49.229 83.151 -122.484 1.00 45.73 325 ARG B N 1
ATOM 4786 C CA . ARG B 1 289 ? 49.246 83.735 -123.762 1.00 46.38 325 ARG B CA 1
ATOM 4787 C C . ARG B 1 289 ? 48.898 82.707 -124.789 1.00 49.72 325 ARG B C 1
ATOM 4788 O O . ARG B 1 289 ? 49.088 81.511 -124.592 1.00 45.26 325 ARG B O 1
ATOM 4796 N N . ASP B 1 290 ? 48.387 83.181 -125.907 1.00 50.36 326 ASP B N 1
ATOM 4797 C CA . ASP B 1 290 ? 48.040 82.282 -126.938 1.00 52.07 326 ASP B CA 1
ATOM 4798 C C . ASP B 1 290 ? 49.281 81.656 -127.531 1.00 49.45 326 ASP B C 1
ATOM 4799 O O . ASP B 1 290 ? 49.185 80.527 -128.037 1.00 49.34 326 ASP B O 1
ATOM 4804 N N . ASP B 1 291 ? 50.428 82.384 -127.524 1.00 46.25 327 ASP B N 1
ATOM 4805 C CA . ASP B 1 291 ? 51.634 81.895 -128.183 1.00 43.44 327 ASP B CA 1
ATOM 4806 C C . ASP B 1 291 ? 52.530 81.084 -127.242 1.00 41.33 327 ASP B C 1
ATOM 4807 O O . ASP B 1 291 ? 53.584 80.654 -127.667 1.00 43.28 327 ASP B O 1
ATOM 4812 N N . THR B 1 292 ? 52.133 80.848 -125.986 1.00 42.01 328 THR B N 1
ATOM 4813 C CA . THR B 1 292 ? 52.998 80.208 -125.094 1.00 42.19 328 THR B CA 1
ATOM 4814 C C . THR B 1 292 ? 53.248 78.720 -125.493 1.00 39.88 328 THR B C 1
ATOM 4815 O O . THR B 1 292 ? 52.362 78.032 -125.989 1.00 39.72 328 THR B O 1
ATOM 4819 N N . LYS B 1 293 ? 54.509 78.292 -125.285 1.00 39.24 329 LYS B N 1
ATOM 4820 C CA . LYS B 1 293 ? 54.999 76.936 -125.576 1.00 39.04 329 LYS B CA 1
ATOM 4821 C C . LYS B 1 293 ? 55.488 76.272 -124.313 1.00 38.13 329 LYS B C 1
ATOM 4822 O O . LYS B 1 293 ? 56.155 76.941 -123.461 1.00 36.46 329 LYS B O 1
ATOM 4828 N N . ILE B 1 294 ? 55.129 74.972 -124.172 1.00 35.76 330 ILE B N 1
ATOM 4829 C CA . ILE B 1 294 ? 55.428 74.244 -122.947 1.00 35.29 330 ILE B CA 1
ATOM 4830 C C . ILE B 1 294 ? 56.565 73.236 -123.187 1.00 34.86 330 ILE B C 1
ATOM 4831 O O . ILE B 1 294 ? 56.447 72.445 -124.069 1.00 34.96 330 ILE B O 1
ATOM 4836 N N . LEU B 1 295 ? 57.653 73.369 -122.433 1.00 33.96 331 LEU B N 1
ATOM 4837 C CA . LEU B 1 295 ? 58.799 72.500 -122.493 1.00 34.15 331 LEU B CA 1
ATOM 4838 C C . LEU B 1 295 ? 58.875 71.733 -121.207 1.00 34.95 331 LEU B C 1
ATOM 4839 O O . LEU B 1 295 ? 58.315 72.148 -120.147 1.00 34.28 331 LEU B O 1
ATOM 4844 N N . HIS B 1 296 ? 59.524 70.570 -121.307 1.00 34.77 332 HIS B N 1
ATOM 4845 C CA . HIS B 1 296 ? 59.776 69.676 -120.148 1.00 34.79 332 HIS B CA 1
ATOM 4846 C C . HIS B 1 296 ? 60.951 68.766 -120.631 1.00 34.46 332 HIS B C 1
ATOM 4847 O O . HIS B 1 296 ? 60.899 68.258 -121.765 1.00 34.00 332 HIS B O 1
ATOM 4854 N N . PRO B 1 297 ? 62.049 68.695 -119.863 1.00 34.28 333 PRO B N 1
ATOM 4855 C CA . PRO B 1 297 ? 63.239 67.959 -120.379 1.00 34.92 333 PRO B CA 1
ATOM 4856 C C . PRO B 1 297 ? 62.990 66.416 -120.513 1.00 38.54 333 PRO B C 1
ATOM 4857 O O . PRO B 1 297 ? 63.699 65.797 -121.316 1.00 41.89 333 PRO B O 1
ATOM 4861 N N . LEU B 1 298 ? 62.083 65.849 -119.752 1.00 39.99 334 LEU B N 1
ATOM 4862 C CA . LEU B 1 298 ? 61.521 64.476 -119.972 1.00 44.87 334 LEU B CA 1
ATOM 4863 C C . LEU B 1 298 ? 62.487 63.453 -119.401 1.00 47.06 334 LEU B C 1
ATOM 4864 O O . LEU B 1 298 ? 63.707 63.723 -119.333 1.00 48.28 334 LEU B O 1
ATOM 4869 N N . PRO B 1 299 ? 62.007 62.297 -118.952 1.00 50.79 335 PRO B N 1
ATOM 4870 C CA . PRO B 1 299 ? 60.625 61.877 -118.943 1.00 49.94 335 PRO B CA 1
ATOM 4871 C C . PRO B 1 299 ? 59.790 62.617 -117.946 1.00 48.91 335 PRO B C 1
ATOM 4872 O O . PRO B 1 299 ? 60.325 63.128 -116.986 1.00 46.98 335 PRO B O 1
ATOM 4876 N N . ARG B 1 300 ? 58.473 62.621 -118.167 1.00 51.46 336 ARG B N 1
ATOM 4877 C CA . ARG B 1 300 ? 57.509 63.125 -117.156 1.00 53.76 336 ARG B CA 1
ATOM 4878 C C . ARG B 1 300 ? 56.803 62.045 -116.339 1.00 56.91 336 ARG B C 1
ATOM 4879 O O . ARG B 1 300 ? 56.621 60.984 -116.786 1.00 56.41 336 ARG B O 1
ATOM 4887 N N . VAL B 1 301 ? 56.429 62.358 -115.116 1.00 60.45 337 VAL B N 1
ATOM 4888 C CA . VAL B 1 301 ? 55.574 61.541 -114.299 1.00 65.23 337 VAL B CA 1
ATOM 4889 C C . VAL B 1 301 ? 54.192 62.199 -114.196 1.00 63.24 337 VAL B C 1
ATOM 4890 O O . VAL B 1 301 ? 53.401 62.082 -115.068 1.00 63.01 337 VAL B O 1
ATOM 4894 N N . ASN B 1 302 ? 53.913 62.912 -113.149 1.00 65.14 338 ASN B N 1
ATOM 4895 C CA . ASN B 1 302 ? 52.641 63.571 -112.955 1.00 66.48 338 ASN B CA 1
ATOM 4896 C C . ASN B 1 302 ? 52.586 65.062 -113.275 1.00 61.60 338 ASN B C 1
ATOM 4897 O O . ASN B 1 302 ? 51.530 65.650 -113.128 1.00 63.25 338 ASN B O 1
ATOM 4902 N N . GLU B 1 303 ? 53.698 65.646 -113.719 1.00 57.62 339 GLU B N 1
ATOM 4903 C CA . GLU B 1 303 ? 53.861 67.082 -113.777 1.00 54.52 339 GLU B CA 1
ATOM 4904 C C . GLU B 1 303 ? 52.995 67.746 -114.861 1.00 50.92 339 GLU B C 1
ATOM 4905 O O . GLU B 1 303 ? 52.696 68.909 -114.766 1.00 48.44 339 GLU B O 1
ATOM 4911 N N . ILE B 1 304 ? 52.683 67.021 -115.931 1.00 48.10 340 ILE B N 1
ATOM 4912 C CA . ILE B 1 304 ? 51.903 67.526 -117.016 1.00 46.26 340 ILE B CA 1
ATOM 4913 C C . ILE B 1 304 ? 50.884 66.468 -117.315 1.00 48.73 340 ILE B C 1
ATOM 4914 O O . ILE B 1 304 ? 51.271 65.342 -117.567 1.00 47.78 340 ILE B O 1
ATOM 4919 N N . LYS B 1 305 ? 49.587 66.816 -117.264 1.00 48.89 341 LYS B N 1
ATOM 4920 C CA . LYS B 1 305 ? 48.563 65.845 -117.579 1.00 50.13 341 LYS B CA 1
ATOM 4921 C C . LYS B 1 305 ? 48.546 65.496 -119.037 1.00 49.18 341 LYS B C 1
ATOM 4922 O O . LYS B 1 305 ? 48.875 66.327 -119.910 1.00 47.65 341 LYS B O 1
ATOM 4928 N N . VAL B 1 306 ? 48.163 64.238 -119.303 1.00 50.23 342 VAL B N 1
ATOM 4929 C CA . VAL B 1 306 ? 48.182 63.690 -120.631 1.00 49.94 342 VAL B CA 1
ATOM 4930 C C . VAL B 1 306 ? 47.349 64.549 -121.577 1.00 49.52 342 VAL B C 1
ATOM 4931 O O . VAL B 1 306 ? 47.706 64.681 -122.757 1.00 47.60 342 VAL B O 1
ATOM 4935 N N . GLU B 1 307 ? 46.227 65.107 -121.079 1.00 49.70 343 GLU B N 1
ATOM 4936 C CA . GLU B 1 307 ? 45.381 65.982 -121.884 1.00 50.22 343 GLU B CA 1
ATOM 4937 C C . GLU B 1 307 ? 46.122 67.116 -122.533 1.00 48.49 343 GLU B C 1
ATOM 4938 O O . GLU B 1 307 ? 45.823 67.437 -123.668 1.00 48.39 343 GLU B O 1
ATOM 4944 N N . VAL B 1 308 ? 47.139 67.654 -121.842 1.00 47.73 344 VAL B N 1
ATOM 4945 C CA . VAL B 1 308 ? 47.963 68.741 -122.340 1.00 46.83 344 VAL B CA 1
ATOM 4946 C C . VAL B 1 308 ? 48.727 68.353 -123.602 1.00 46.39 344 VAL B C 1
ATOM 4947 O O . VAL B 1 308 ? 49.053 69.269 -124.398 1.00 47.60 344 VAL B O 1
ATOM 4951 N N . ASP B 1 309 ? 48.964 67.040 -123.853 1.00 47.38 345 ASP B N 1
ATOM 4952 C CA . ASP B 1 309 ? 49.689 66.608 -125.074 1.00 46.76 345 ASP B CA 1
ATOM 4953 C C . ASP B 1 309 ? 48.943 66.960 -126.347 1.00 48.80 345 ASP B C 1
ATOM 4954 O O . ASP B 1 309 ? 49.535 67.179 -127.350 1.00 49.37 345 ASP B O 1
ATOM 4959 N N . SER B 1 310 ? 47.633 67.065 -126.279 1.00 50.99 346 SER B N 1
ATOM 4960 C CA . SER B 1 310 ? 46.832 67.447 -127.454 1.00 54.13 346 SER B CA 1
ATOM 4961 C C . SER B 1 310 ? 46.737 68.953 -127.677 1.00 54.58 346 SER B C 1
ATOM 4962 O O . SER B 1 310 ? 46.331 69.400 -128.762 1.00 55.74 346 SER B O 1
ATOM 4965 N N . ASN B 1 311 ? 47.069 69.722 -126.636 1.00 51.89 347 ASN B N 1
ATOM 4966 C CA . ASN B 1 311 ? 46.941 71.176 -126.651 1.00 49.17 347 ASN B CA 1
ATOM 4967 C C . ASN B 1 311 ? 48.073 71.641 -127.537 1.00 47.10 347 ASN B C 1
ATOM 4968 O O . ASN B 1 311 ? 49.226 71.273 -127.314 1.00 45.91 347 ASN B O 1
ATOM 4973 N N . PRO B 1 312 ? 47.792 72.481 -128.534 1.00 47.85 348 PRO B N 1
ATOM 4974 C CA . PRO B 1 312 ? 48.869 73.010 -129.377 1.00 45.33 348 PRO B CA 1
ATOM 4975 C C . PRO B 1 312 ? 49.996 73.771 -128.653 1.00 43.87 348 PRO B C 1
ATOM 4976 O O . PRO B 1 312 ? 51.078 74.055 -129.232 1.00 42.23 348 PRO B O 1
ATOM 4980 N N . LYS B 1 313 ? 49.768 74.151 -127.402 1.00 43.49 349 LYS B N 1
ATOM 4981 C CA . LYS B 1 313 ? 50.861 74.892 -126.663 1.00 41.61 349 LYS B CA 1
ATOM 4982 C C . LYS B 1 313 ? 52.003 73.927 -126.227 1.00 41.63 349 LYS B C 1
ATOM 4983 O O . LYS B 1 313 ? 53.096 74.410 -125.928 1.00 40.86 349 LYS B O 1
ATOM 4989 N N . SER B 1 314 ? 51.741 72.598 -126.235 1.00 41.28 350 SER B N 1
ATOM 4990 C CA . SER B 1 314 ? 52.711 71.660 -125.741 1.00 43.18 350 SER B CA 1
ATOM 4991 C C . SER B 1 314 ? 53.746 71.321 -126.800 1.00 40.26 350 SER B C 1
ATOM 4992 O O . SER B 1 314 ? 53.425 70.997 -127.856 1.00 39.75 350 SER B O 1
ATOM 4995 N N . VAL B 1 315 ? 55.004 71.471 -126.527 1.00 39.58 351 VAL B N 1
ATOM 4996 C CA . VAL B 1 315 ? 56.035 71.098 -127.531 1.00 38.08 351 VAL B CA 1
ATOM 4997 C C . VAL B 1 315 ? 57.127 70.152 -126.980 1.00 36.04 351 VAL B C 1
ATOM 4998 O O . VAL B 1 315 ? 58.117 69.989 -127.624 1.00 36.23 351 VAL B O 1
ATOM 5002 N N . TYR B 1 316 ? 56.954 69.602 -125.788 1.00 34.79 352 TYR B N 1
ATOM 5003 C CA . TYR B 1 316 ? 57.965 68.789 -125.124 1.00 35.58 352 TYR B CA 1
ATOM 5004 C C . TYR B 1 316 ? 58.414 67.503 -125.896 1.00 36.77 352 TYR B C 1
ATOM 5005 O O . TYR B 1 316 ? 59.577 67.125 -125.808 1.00 35.56 352 TYR B O 1
ATOM 5014 N N . PHE B 1 317 ? 57.529 66.927 -126.699 1.00 38.30 353 PHE B N 1
ATOM 5015 C CA . PHE B 1 317 ? 57.951 65.886 -127.623 1.00 40.59 353 PHE B CA 1
ATOM 5016 C C . PHE B 1 317 ? 58.744 66.414 -128.814 1.00 39.76 353 PHE B C 1
ATOM 5017 O O . PHE B 1 317 ? 59.706 65.772 -129.244 1.00 36.91 353 PHE B O 1
ATOM 5025 N N . THR B 1 318 ? 58.356 67.553 -129.387 1.00 39.57 354 THR B N 1
ATOM 5026 C CA . THR B 1 318 ? 59.218 68.167 -130.423 1.00 38.92 354 THR B CA 1
ATOM 5027 C C . THR B 1 318 ? 60.611 68.540 -129.836 1.00 38.48 354 THR B C 1
ATOM 5028 O O . THR B 1 318 ? 61.649 68.394 -130.473 1.00 38.79 354 THR B O 1
ATOM 5032 N N . GLN B 1 319 ? 60.624 69.013 -128.600 1.00 37.85 355 GLN B N 1
ATOM 5033 C CA . GLN B 1 319 ? 61.821 69.339 -127.917 1.00 36.43 355 GLN B CA 1
ATOM 5034 C C . GLN B 1 319 ? 62.757 68.092 -127.887 1.00 39.18 355 GLN B C 1
ATOM 5035 O O . GLN B 1 319 ? 63.956 68.189 -128.188 1.00 39.30 355 GLN B O 1
ATOM 5041 N N . ALA B 1 320 ? 62.236 66.945 -127.422 1.00 40.84 356 ALA B N 1
ATOM 5042 C CA . ALA B 1 320 ? 63.045 65.664 -127.435 1.00 40.67 356 ALA B CA 1
ATOM 5043 C C . ALA B 1 320 ? 63.526 65.303 -128.835 1.00 39.98 356 ALA B C 1
ATOM 5044 O O . ALA B 1 320 ? 64.684 65.047 -129.069 1.00 41.67 356 ALA B O 1
ATOM 5046 N N . GLU B 1 321 ? 62.656 65.371 -129.804 1.00 40.74 357 GLU B N 1
ATOM 5047 C CA . GLU B 1 321 ? 63.085 65.124 -131.174 1.00 41.50 357 GLU B CA 1
ATOM 5048 C C . GLU B 1 321 ? 64.222 66.081 -131.612 1.00 42.21 357 GLU B C 1
ATOM 5049 O O . GLU B 1 321 ? 65.160 65.670 -132.374 1.00 42.09 357 GLU B O 1
ATOM 5055 N N . ASN B 1 322 ? 64.109 67.373 -131.242 1.00 37.44 358 ASN B N 1
ATOM 5056 C CA . ASN B 1 322 ? 65.133 68.347 -131.619 1.00 35.56 358 ASN B CA 1
ATOM 5057 C C . ASN B 1 322 ? 66.474 67.999 -131.110 1.00 32.90 358 ASN B C 1
ATOM 5058 O O . ASN B 1 322 ? 67.458 68.420 -131.638 1.00 32.94 358 ASN B O 1
ATOM 5063 N N . GLY B 1 323 ? 66.525 67.331 -129.991 1.00 33.97 359 GLY B N 1
ATOM 5064 C CA . GLY B 1 323 ? 67.730 66.842 -129.411 1.00 34.18 359 GLY B CA 1
ATOM 5065 C C . GLY B 1 323 ? 68.574 65.973 -130.369 1.00 35.14 359 GLY B C 1
ATOM 5066 O O . GLY B 1 323 ? 69.768 65.967 -130.278 1.00 32.17 359 GLY B O 1
ATOM 5067 N N . LEU B 1 324 ? 67.926 65.240 -131.247 1.00 34.83 360 LEU B N 1
ATOM 5068 C CA . LEU B 1 324 ? 68.651 64.466 -132.280 1.00 35.19 360 LEU B CA 1
ATOM 5069 C C . LEU B 1 324 ? 69.427 65.454 -133.154 1.00 34.78 360 LEU B C 1
ATOM 5070 O O . LEU B 1 324 ? 70.663 65.282 -133.351 1.00 32.37 360 LEU B O 1
ATOM 5075 N N . TYR B 1 325 ? 68.730 66.504 -133.607 1.00 34.58 361 TYR B N 1
ATOM 5076 C CA . TYR B 1 325 ? 69.316 67.406 -134.553 1.00 35.22 361 TYR B CA 1
ATOM 5077 C C . TYR B 1 325 ? 70.463 68.162 -133.934 1.00 32.84 361 TYR B C 1
ATOM 5078 O O . TYR B 1 325 ? 71.416 68.420 -134.586 1.00 34.91 361 TYR B O 1
ATOM 5087 N N . VAL B 1 326 ? 70.321 68.546 -132.683 1.00 31.39 362 VAL B N 1
ATOM 5088 C CA . VAL B 1 326 ? 71.257 69.336 -131.970 1.00 31.47 362 VAL B CA 1
ATOM 5089 C C . VAL B 1 326 ? 72.517 68.580 -131.596 1.00 31.57 362 VAL B C 1
ATOM 5090 O O . VAL B 1 326 ? 73.658 69.093 -131.714 1.00 29.27 362 VAL B O 1
ATOM 5094 N N . ARG B 1 327 ? 72.328 67.316 -131.221 1.00 31.47 363 ARG B N 1
ATOM 5095 C CA . ARG B 1 327 ? 73.473 66.465 -130.992 1.00 33.83 363 ARG B CA 1
ATOM 5096 C C . ARG B 1 327 ? 74.256 66.140 -132.284 1.00 31.64 363 ARG B C 1
ATOM 5097 O O . ARG B 1 327 ? 75.433 66.163 -132.274 1.00 29.18 363 ARG B O 1
ATOM 5105 N N . MET B 1 328 ? 73.560 65.896 -133.372 1.00 31.12 364 MET B N 1
ATOM 5106 C CA . MET B 1 328 ? 74.176 65.767 -134.692 1.00 31.38 364 MET B CA 1
ATOM 5107 C C . MET B 1 328 ? 74.978 66.952 -135.045 1.00 30.93 364 MET B C 1
ATOM 5108 O O . MET B 1 328 ? 76.120 66.835 -135.491 1.00 30.21 364 MET B O 1
ATOM 5113 N N . ALA B 1 329 ? 74.393 68.145 -134.808 1.00 30.09 365 ALA B N 1
ATOM 5114 C CA . ALA B 1 329 ? 75.053 69.377 -135.143 1.00 29.69 365 ALA B CA 1
ATOM 5115 C C . ALA B 1 329 ? 76.339 69.545 -134.353 1.00 29.64 365 ALA B C 1
ATOM 5116 O O . ALA B 1 329 ? 77.438 69.879 -134.854 1.00 29.99 365 ALA B O 1
ATOM 5118 N N . LEU B 1 330 ? 76.221 69.293 -133.082 1.00 30.45 366 LEU B N 1
ATOM 5119 C CA . LEU B 1 330 ? 77.377 69.502 -132.243 1.00 31.58 366 LEU B CA 1
ATOM 5120 C C . LEU B 1 330 ? 78.478 68.518 -132.603 1.00 31.83 366 LEU B C 1
ATOM 5121 O O . LEU B 1 330 ? 79.665 68.854 -132.683 1.00 32.63 366 LEU B O 1
ATOM 5126 N N . LEU B 1 331 ? 78.123 67.262 -132.822 1.00 31.93 367 LEU B N 1
ATOM 5127 C CA . LEU B 1 331 ? 79.106 66.280 -133.199 1.00 33.33 367 LEU B CA 1
ATOM 5128 C C . LEU B 1 331 ? 79.841 66.661 -134.508 1.00 33.90 367 LEU B C 1
ATOM 5129 O O . LEU B 1 331 ? 81.085 66.591 -134.652 1.00 33.63 367 LEU B O 1
ATOM 5134 N N . TYR B 1 332 ? 79.051 67.054 -135.451 1.00 34.10 368 TYR B N 1
ATOM 5135 C CA . TYR B 1 332 ? 79.525 67.472 -136.753 1.00 35.21 368 TYR B CA 1
ATOM 5136 C C . TYR B 1 332 ? 80.455 68.579 -136.674 1.00 34.51 368 TYR B C 1
ATOM 5137 O O . TYR B 1 332 ? 81.517 68.538 -137.291 1.00 35.77 368 TYR B O 1
ATOM 5146 N N . LEU B 1 333 ? 80.107 69.579 -135.894 1.00 34.04 369 LEU B N 1
ATOM 5147 C CA . LEU B 1 333 ? 80.932 70.797 -135.786 1.00 33.87 369 LEU B CA 1
ATOM 5148 C C . LEU B 1 333 ? 82.205 70.608 -135.063 1.00 34.59 369 LEU B C 1
ATOM 5149 O O . LEU B 1 333 ? 83.231 71.210 -135.409 1.00 34.89 369 LEU B O 1
ATOM 5154 N N . ILE B 1 334 ? 82.206 69.690 -134.111 1.00 34.92 370 ILE B N 1
ATOM 5155 C CA . ILE B 1 334 ? 83.413 69.409 -133.395 1.00 35.52 370 ILE B CA 1
ATOM 5156 C C . ILE B 1 334 ? 84.355 68.462 -134.165 1.00 37.07 370 ILE B C 1
ATOM 5157 O O . ILE B 1 334 ? 85.579 68.632 -134.166 1.00 36.93 370 ILE B O 1
ATOM 5162 N N . PHE B 1 335 ? 83.811 67.440 -134.745 1.00 37.09 371 PHE B N 1
ATOM 5163 C CA . PHE B 1 335 ? 84.680 66.329 -135.220 1.00 38.91 371 PHE B CA 1
ATOM 5164 C C . PHE B 1 335 ? 84.885 66.230 -136.690 1.00 40.43 371 PHE B C 1
ATOM 5165 O O . PHE B 1 335 ? 85.620 65.378 -137.067 1.00 41.92 371 PHE B O 1
ATOM 5173 N N . SER B 1 336 ? 84.313 67.098 -137.527 1.00 40.52 372 SER B N 1
ATOM 5174 C CA . SER B 1 336 ? 84.570 67.034 -138.958 1.00 42.36 372 SER B CA 1
ATOM 5175 C C . SER B 1 336 ? 85.904 67.508 -139.478 1.00 43.36 372 SER B C 1
ATOM 5176 O O . SER B 1 336 ? 86.240 68.614 -139.123 1.00 49.29 372 SER B O 1
ATOM 5179 N N . ASP C 2 11 ? 106.671 38.639 -149.299 1.00 67.78 47 ASP C N 1
ATOM 5180 C CA . ASP C 2 11 ? 105.619 38.294 -150.263 1.00 67.55 47 ASP C CA 1
ATOM 5181 C C . ASP C 2 11 ? 104.305 38.290 -149.536 1.00 71.65 47 ASP C C 1
ATOM 5182 O O . ASP C 2 11 ? 103.788 37.216 -149.118 1.00 72.05 47 ASP C O 1
ATOM 5187 N N . LEU C 2 12 ? 103.755 39.500 -149.392 1.00 70.10 48 LEU C N 1
ATOM 5188 C CA . LEU C 2 12 ? 102.593 39.681 -148.569 1.00 68.07 48 LEU C CA 1
ATOM 5189 C C . LEU C 2 12 ? 101.440 38.857 -149.141 1.00 71.17 48 LEU C C 1
ATOM 5190 O O . LEU C 2 12 ? 100.624 38.323 -148.344 1.00 71.54 48 LEU C O 1
ATOM 5195 N N . ASP C 2 13 ? 101.355 38.753 -150.467 1.00 73.66 49 ASP C N 1
ATOM 5196 C CA . ASP C 2 13 ? 100.244 38.014 -151.070 1.00 75.60 49 ASP C CA 1
ATOM 5197 C C . ASP C 2 13 ? 100.274 36.511 -150.737 1.00 72.34 49 ASP C C 1
ATOM 5198 O O . ASP C 2 13 ? 99.222 35.921 -150.481 1.00 72.39 49 ASP C O 1
ATOM 5203 N N . LYS C 2 14 ? 101.445 35.876 -150.806 1.00 70.65 50 LYS C N 1
ATOM 5204 C CA . LYS C 2 14 ? 101.530 34.449 -150.417 1.00 70.83 50 LYS C CA 1
ATOM 5205 C C . LYS C 2 14 ? 101.194 34.309 -148.937 1.00 63.71 50 LYS C C 1
ATOM 5206 O O . LYS C 2 14 ? 100.486 33.407 -148.524 1.00 59.24 50 LYS C O 1
ATOM 5212 N N . ILE C 2 15 ? 101.735 35.200 -148.132 1.00 61.36 51 ILE C N 1
ATOM 5213 C CA . ILE C 2 15 ? 101.455 35.123 -146.712 1.00 61.20 51 ILE C CA 1
ATOM 5214 C C . ILE C 2 15 ? 99.972 35.326 -146.408 1.00 57.05 51 ILE C C 1
ATOM 5215 O O . ILE C 2 15 ? 99.388 34.552 -145.626 1.00 48.85 51 ILE C O 1
ATOM 5220 N N . MET C 2 16 ? 99.355 36.326 -147.042 1.00 58.25 52 MET C N 1
ATOM 5221 C CA . MET C 2 16 ? 97.936 36.565 -146.783 1.00 61.14 52 MET C CA 1
ATOM 5222 C C . MET C 2 16 ? 96.983 35.341 -147.142 1.00 64.94 52 MET C C 1
ATOM 5223 O O . MET C 2 16 ? 95.925 35.101 -146.468 1.00 59.85 52 MET C O 1
ATOM 5228 N N . THR C 2 17 ? 97.302 34.633 -148.237 1.00 61.01 53 THR C N 1
ATOM 5229 C CA . THR C 2 17 ? 96.501 33.453 -148.645 1.00 65.15 53 THR C CA 1
ATOM 5230 C C . THR C 2 17 ? 96.571 32.344 -147.589 1.00 66.21 53 THR C C 1
ATOM 5231 O O . THR C 2 17 ? 95.591 31.634 -147.316 1.00 66.23 53 THR C O 1
ATOM 5235 N N . LYS C 2 18 ? 97.773 32.223 -147.029 1.00 62.33 54 LYS C N 1
ATOM 5236 C CA . LYS C 2 18 ? 98.071 31.282 -145.981 1.00 58.72 54 LYS C CA 1
ATOM 5237 C C . LYS C 2 18 ? 97.316 31.701 -144.714 1.00 51.04 54 LYS C C 1
ATOM 5238 O O . LYS C 2 18 ? 96.734 30.870 -144.063 1.00 48.06 54 LYS C O 1
ATOM 5244 N N . MET C 2 19 ? 97.346 32.985 -144.377 1.00 47.50 55 MET C N 1
ATOM 5245 C CA . MET C 2 19 ? 96.708 33.495 -143.145 1.00 46.19 55 MET C CA 1
ATOM 5246 C C . MET C 2 19 ? 95.176 33.670 -143.197 1.00 45.55 55 MET C C 1
ATOM 5247 O O . MET C 2 19 ? 94.495 33.796 -142.141 1.00 42.53 55 MET C O 1
ATOM 5252 N N . LYS C 2 20 ? 94.626 33.674 -144.386 1.00 44.09 56 LYS C N 1
ATOM 5253 C CA . LYS C 2 20 ? 93.218 33.894 -144.517 1.00 46.08 56 LYS C CA 1
ATOM 5254 C C . LYS C 2 20 ? 92.506 32.819 -143.726 1.00 41.88 56 LYS C C 1
ATOM 5255 O O . LYS C 2 20 ? 92.837 31.650 -143.810 1.00 41.25 56 LYS C O 1
ATOM 5261 N N . ASN C 2 21 ? 91.530 33.203 -142.950 1.00 37.00 57 ASN C N 1
ATOM 5262 C CA . ASN C 2 21 ? 90.721 32.274 -142.225 1.00 38.88 57 ASN C CA 1
ATOM 5263 C C . ASN C 2 21 ? 91.380 31.460 -141.142 1.00 40.57 57 ASN C C 1
ATOM 5264 O O . ASN C 2 21 ? 90.839 30.551 -140.610 1.00 43.18 57 ASN C O 1
ATOM 5269 N N . LYS C 2 22 ? 92.527 31.886 -140.745 1.00 45.69 58 LYS C N 1
ATOM 5270 C CA . LYS C 2 22 ? 93.229 31.375 -139.598 1.00 45.40 58 LYS C CA 1
ATOM 5271 C C . LYS C 2 22 ? 92.614 31.744 -138.236 1.00 36.76 58 LYS C C 1
ATOM 5272 O O . LYS C 2 22 ? 92.355 32.916 -137.943 1.00 35.13 58 LYS C O 1
ATOM 5278 N N . SER C 2 23 ? 92.441 30.782 -137.369 1.00 32.52 59 SER C N 1
ATOM 5279 C CA . SER C 2 23 ? 92.184 31.122 -135.966 1.00 32.77 59 SER C CA 1
ATOM 5280 C C . SER C 2 23 ? 93.489 31.381 -135.235 1.00 34.58 59 SER C C 1
ATOM 5281 O O . SER C 2 23 ? 94.442 30.696 -135.488 1.00 34.09 59 SER C O 1
ATOM 5284 N N . VAL C 2 24 ? 93.526 32.405 -134.388 1.00 32.48 60 VAL C N 1
ATOM 5285 C CA . VAL C 2 24 ? 94.655 32.683 -133.572 1.00 31.51 60 VAL C CA 1
ATOM 5286 C C . VAL C 2 24 ? 94.308 32.527 -132.095 1.00 31.00 60 VAL C C 1
ATOM 5287 O O . VAL C 2 24 ? 93.753 33.389 -131.433 1.00 29.90 60 VAL C O 1
ATOM 5291 N N . ILE C 2 25 ? 94.731 31.395 -131.566 1.00 31.85 61 ILE C N 1
ATOM 5292 C CA . ILE C 2 25 ? 94.520 31.040 -130.201 1.00 30.79 61 ILE C CA 1
ATOM 5293 C C . ILE C 2 25 ? 95.767 31.159 -129.322 1.00 30.60 61 ILE C C 1
ATOM 5294 O O . ILE C 2 25 ? 95.660 31.562 -128.159 1.00 34.49 61 ILE C O 1
ATOM 5299 N N . ASN C 2 26 ? 96.901 30.642 -129.798 1.00 32.58 62 ASN C N 1
ATOM 5300 C CA . ASN C 2 26 ? 98.227 30.654 -129.061 1.00 36.37 62 ASN C CA 1
ATOM 5301 C C . ASN C 2 26 ? 99.188 31.404 -129.925 1.00 32.53 62 ASN C C 1
ATOM 5302 O O . ASN C 2 26 ? 99.040 31.368 -131.136 1.00 31.78 62 ASN C O 1
ATOM 5307 N N . ILE C 2 27 ? 100.242 31.937 -129.361 1.00 32.92 63 ILE C N 1
ATOM 5308 C CA . ILE C 2 27 ? 101.236 32.629 -130.160 1.00 33.00 63 ILE C CA 1
ATOM 5309 C C . ILE C 2 27 ? 101.949 31.690 -131.121 1.00 32.67 63 ILE C C 1
ATOM 5310 O O . ILE C 2 27 ? 102.370 32.118 -132.216 1.00 33.25 63 ILE C O 1
ATOM 5315 N N . ASP C 2 28 ? 102.046 30.419 -130.797 1.00 33.14 64 ASP C N 1
ATOM 5316 C CA . ASP C 2 28 ? 102.548 29.450 -131.745 1.00 35.92 64 ASP C CA 1
ATOM 5317 C C . ASP C 2 28 ? 101.699 29.173 -132.945 1.00 36.37 64 ASP C C 1
ATOM 5318 O O . ASP C 2 28 ? 102.167 28.477 -133.776 1.00 34.38 64 ASP C O 1
ATOM 5323 N N . ASP C 2 29 ? 100.466 29.691 -133.038 1.00 36.46 65 ASP C N 1
ATOM 5324 C CA . ASP C 2 29 ? 99.744 29.634 -134.282 1.00 37.67 65 ASP C CA 1
ATOM 5325 C C . ASP C 2 29 ? 100.379 30.632 -135.274 1.00 40.76 65 ASP C C 1
ATOM 5326 O O . ASP C 2 29 ? 99.953 30.619 -136.457 1.00 45.52 65 ASP C O 1
ATOM 5331 N N . VAL C 2 30 ? 101.266 31.557 -134.857 1.00 36.34 66 VAL C N 1
ATOM 5332 C CA . VAL C 2 30 ? 101.842 32.540 -135.807 1.00 33.68 66 VAL C CA 1
ATOM 5333 C C . VAL C 2 30 ? 103.309 32.117 -136.089 1.00 33.68 66 VAL C C 1
ATOM 5334 O O . VAL C 2 30 ? 104.080 32.006 -135.188 1.00 31.29 66 VAL C O 1
ATOM 5338 N N . ASP C 2 31 ? 103.651 31.821 -137.321 1.00 33.74 67 ASP C N 1
ATOM 5339 C CA . ASP C 2 31 ? 104.995 31.385 -137.692 1.00 34.43 67 ASP C CA 1
ATOM 5340 C C . ASP C 2 31 ? 105.846 32.638 -138.128 1.00 33.90 67 ASP C C 1
ATOM 5341 O O . ASP C 2 31 ? 105.392 33.772 -138.035 1.00 31.99 67 ASP C O 1
ATOM 5346 N N . ASP C 2 32 ? 107.059 32.431 -138.577 1.00 34.40 68 ASP C N 1
ATOM 5347 C CA . ASP C 2 32 ? 107.986 33.524 -138.825 1.00 35.74 68 ASP C CA 1
ATOM 5348 C C . ASP C 2 32 ? 107.507 34.477 -139.880 1.00 35.94 68 ASP C C 1
ATOM 5349 O O . ASP C 2 32 ? 107.630 35.695 -139.684 1.00 37.79 68 ASP C O 1
ATOM 5354 N N . GLU C 2 33 ? 106.968 33.910 -140.950 1.00 36.51 69 GLU C N 1
ATOM 5355 C CA . GLU C 2 33 ? 106.538 34.641 -142.106 1.00 39.51 69 GLU C CA 1
ATOM 5356 C C . GLU C 2 33 ? 105.245 35.425 -141.746 1.00 37.67 69 GLU C C 1
ATOM 5357 O O . GLU C 2 33 ? 105.079 36.604 -142.212 1.00 35.07 69 GLU C O 1
ATOM 5363 N N . GLU C 2 34 ? 104.349 34.788 -140.974 1.00 35.11 70 GLU C N 1
ATOM 5364 C CA . GLU C 2 34 ? 103.131 35.433 -140.499 1.00 34.72 70 GLU C CA 1
ATOM 5365 C C . GLU C 2 34 ? 103.525 36.558 -139.623 1.00 33.50 70 GLU C C 1
ATOM 5366 O O . GLU C 2 34 ? 102.894 37.616 -139.694 1.00 33.25 70 GLU C O 1
ATOM 5372 N N . LEU C 2 35 ? 104.492 36.337 -138.717 1.00 32.41 71 LEU C N 1
ATOM 5373 C CA . LEU C 2 35 ? 104.858 37.405 -137.829 1.00 31.06 71 LEU C CA 1
ATOM 5374 C C . LEU C 2 35 ? 105.372 38.608 -138.652 1.00 30.78 71 LEU C C 1
ATOM 5375 O O . LEU C 2 35 ? 104.980 39.766 -138.367 1.00 31.05 71 LEU C O 1
ATOM 5380 N N . LEU C 2 36 ? 106.142 38.380 -139.677 1.00 31.35 72 LEU C N 1
ATOM 5381 C CA . LEU C 2 36 ? 106.630 39.497 -140.512 1.00 33.50 72 LEU C CA 1
ATOM 5382 C C . LEU C 2 36 ? 105.486 40.201 -141.249 1.00 32.32 72 LEU C C 1
ATOM 5383 O O . LEU C 2 36 ? 105.473 41.427 -141.308 1.00 29.74 72 LEU C O 1
ATOM 5388 N N . ALA C 2 37 ? 104.527 39.430 -141.784 1.00 31.36 73 ALA C N 1
ATOM 5389 C CA . ALA C 2 37 ? 103.308 40.002 -142.354 1.00 31.48 73 ALA C CA 1
ATOM 5390 C C . ALA C 2 37 ? 102.503 40.904 -141.379 1.00 28.98 73 ALA C C 1
ATOM 5391 O O . ALA C 2 37 ? 102.125 41.963 -141.711 1.00 27.05 73 ALA C O 1
ATOM 5393 N N . ILE C 2 38 ? 102.373 40.433 -140.143 1.00 29.62 74 ILE C N 1
ATOM 5394 C CA . ILE C 2 38 ? 101.694 41.195 -139.096 1.00 30.91 74 ILE C CA 1
ATOM 5395 C C . ILE C 2 38 ? 102.442 42.528 -138.746 1.00 31.54 74 ILE C C 1
ATOM 5396 O O . ILE C 2 38 ? 101.822 43.639 -138.627 1.00 29.89 74 ILE C O 1
ATOM 5401 N N . LEU C 2 39 ? 103.758 42.440 -138.651 1.00 31.70 75 LEU C N 1
ATOM 5402 C CA . LEU C 2 39 ? 104.586 43.629 -138.296 1.00 32.48 75 LEU C CA 1
ATOM 5403 C C . LEU C 2 39 ? 104.557 44.669 -139.403 1.00 31.14 75 LEU C C 1
ATOM 5404 O O . LEU C 2 39 ? 104.404 45.846 -139.154 1.00 28.62 75 LEU C O 1
ATOM 5409 N N . TYR C 2 40 ? 104.694 44.184 -140.625 1.00 30.41 76 TYR C N 1
ATOM 5410 C CA . TYR C 2 40 ? 104.622 45.040 -141.794 1.00 32.99 76 TYR C CA 1
ATOM 5411 C C . TYR C 2 40 ? 103.206 45.714 -141.922 1.00 33.31 76 TYR C C 1
ATOM 5412 O O . TYR C 2 40 ? 103.121 46.929 -142.155 1.00 31.07 76 TYR C O 1
ATOM 5421 N N . THR C 2 41 ? 102.155 44.920 -141.768 1.00 30.72 77 THR C N 1
ATOM 5422 C CA . THR C 2 41 ? 100.810 45.402 -141.911 1.00 30.83 77 THR C CA 1
ATOM 5423 C C . THR C 2 41 ? 100.461 46.385 -140.792 1.00 29.52 77 THR C C 1
ATOM 5424 O O . THR C 2 41 ? 99.848 47.399 -141.062 1.00 28.58 77 THR C O 1
ATOM 5428 N N . SER C 2 42 ? 100.923 46.086 -139.584 1.00 29.88 78 SER C N 1
ATOM 5429 C CA . SER C 2 42 ? 100.766 46.965 -138.457 1.00 29.73 78 SER C CA 1
ATOM 5430 C C . SER C 2 42 ? 101.428 48.336 -138.717 1.00 32.20 78 SER C C 1
ATOM 5431 O O . SER C 2 42 ? 100.833 49.403 -138.396 1.00 28.64 78 SER C O 1
ATOM 5434 N N . LYS C 2 43 ? 102.564 48.311 -139.359 1.00 32.11 79 LYS C N 1
ATOM 5435 C CA . LYS C 2 43 ? 103.314 49.515 -139.660 1.00 36.80 79 LYS C CA 1
ATOM 5436 C C . LYS C 2 43 ? 102.605 50.330 -140.687 1.00 36.39 79 LYS C C 1
ATOM 5437 O O . LYS C 2 43 ? 102.589 51.536 -140.550 1.00 36.74 79 LYS C O 1
ATOM 5443 N N . GLN C 2 44 ? 101.970 49.664 -141.663 1.00 35.31 80 GLN C N 1
ATOM 5444 C CA . GLN C 2 44 ? 101.105 50.379 -142.613 1.00 35.63 80 GLN C CA 1
ATOM 5445 C C . GLN C 2 44 ? 99.934 51.059 -141.907 1.00 33.45 80 GLN C C 1
ATOM 5446 O O . GLN C 2 44 ? 99.650 52.227 -142.149 1.00 31.06 80 GLN C O 1
ATOM 5452 N N . PHE C 2 45 ? 99.277 50.349 -141.007 1.00 32.69 81 PHE C N 1
ATOM 5453 C CA . PHE C 2 45 ? 98.130 50.936 -140.319 1.00 30.73 81 PHE C CA 1
ATOM 5454 C C . PHE C 2 45 ? 98.578 52.106 -139.410 1.00 31.23 81 PHE C C 1
ATOM 5455 O O . PHE C 2 45 ? 97.865 53.096 -139.309 1.00 29.20 81 PHE C O 1
ATOM 5463 N N . GLU C 2 46 ? 99.765 52.051 -138.852 1.00 32.16 82 GLU C N 1
ATOM 5464 C CA . GLU C 2 46 ? 100.283 53.129 -138.048 1.00 33.33 82 GLU C CA 1
ATOM 5465 C C . GLU C 2 46 ? 100.442 54.353 -138.939 1.00 34.52 82 GLU C C 1
ATOM 5466 O O . GLU C 2 46 ? 100.030 55.406 -138.549 1.00 32.49 82 GLU C O 1
ATOM 5472 N N . LYS C 2 47 ? 100.984 54.205 -140.138 1.00 35.20 83 LYS C N 1
ATOM 5473 C CA . LYS C 2 47 ? 101.194 55.344 -141.020 1.00 38.26 83 LYS C CA 1
ATOM 5474 C C . LYS C 2 47 ? 99.893 55.931 -141.448 1.00 35.90 83 LYS C C 1
ATOM 5475 O O . LYS C 2 47 ? 99.710 57.143 -141.496 1.00 34.64 83 LYS C O 1
ATOM 5481 N N . ILE C 2 48 ? 99.015 55.041 -141.863 1.00 35.87 84 ILE C N 1
ATOM 5482 C CA . ILE C 2 48 ? 97.643 55.400 -142.215 1.00 35.52 84 ILE C CA 1
ATOM 5483 C C . ILE C 2 48 ? 96.947 56.253 -141.124 1.00 35.10 84 ILE C C 1
ATOM 5484 O O . ILE C 2 48 ? 96.545 57.401 -141.411 1.00 35.52 84 ILE C O 1
ATOM 5489 N N . LEU C 2 49 ? 96.866 55.722 -139.917 1.00 33.53 85 LEU C N 1
ATOM 5490 C CA . LEU C 2 49 ? 96.196 56.437 -138.820 1.00 35.72 85 LEU C CA 1
ATOM 5491 C C . LEU C 2 49 ? 96.879 57.752 -138.459 1.00 35.51 85 LEU C C 1
ATOM 5492 O O . LEU C 2 49 ? 96.207 58.715 -138.259 1.00 33.49 85 LEU C O 1
ATOM 5497 N N . LYS C 2 50 ? 98.204 57.776 -138.368 1.00 35.67 86 LYS C N 1
ATOM 5498 C CA . LYS C 2 50 ? 98.934 58.932 -138.040 1.00 38.46 86 LYS C CA 1
ATOM 5499 C C . LYS C 2 50 ? 98.840 60.074 -139.070 1.00 40.88 86 LYS C C 1
ATOM 5500 O O . LYS C 2 50 ? 98.870 61.213 -138.678 1.00 43.14 86 LYS C O 1
ATOM 5506 N N . ASN C 2 51 ? 98.583 59.777 -140.336 1.00 40.10 87 ASN C N 1
ATOM 5507 C CA . ASN C 2 51 ? 98.335 60.771 -141.326 1.00 41.31 87 ASN C CA 1
ATOM 5508 C C . ASN C 2 51 ? 96.843 61.008 -141.542 1.00 41.06 87 ASN C C 1
ATOM 5509 O O . ASN C 2 51 ? 96.514 61.580 -142.512 1.00 40.78 87 ASN C O 1
ATOM 5514 N N . ASN C 2 52 ? 95.945 60.496 -140.683 1.00 38.73 88 ASN C N 1
ATOM 5515 C CA . ASN C 2 52 ? 94.521 60.681 -140.865 1.00 39.74 88 ASN C CA 1
ATOM 5516 C C . ASN C 2 52 ? 94.048 60.257 -142.290 1.00 39.70 88 ASN C C 1
ATOM 5517 O O . ASN C 2 52 ? 93.160 60.927 -142.954 1.00 38.84 88 ASN C O 1
ATOM 5522 N N . GLU C 2 53 ? 94.582 59.113 -142.744 1.00 36.32 89 GLU C N 1
ATOM 5523 C CA . GLU C 2 53 ? 94.100 58.539 -143.980 1.00 37.34 89 GLU C CA 1
ATOM 5524 C C . GLU C 2 53 ? 92.910 57.586 -143.711 1.00 35.13 89 GLU C C 1
ATOM 5525 O O . GLU C 2 53 ? 92.643 57.223 -142.586 1.00 35.05 89 GLU C O 1
ATOM 5531 N N . ASP C 2 54 ? 92.238 57.177 -144.754 1.00 33.31 90 ASP C N 1
ATOM 5532 C CA . ASP C 2 54 ? 91.111 56.344 -144.718 1.00 33.12 90 ASP C CA 1
ATOM 5533 C C . ASP C 2 54 ? 91.576 54.926 -144.303 1.00 32.97 90 ASP C C 1
ATOM 5534 O O . ASP C 2 54 ? 92.449 54.337 -144.925 1.00 32.29 90 ASP C O 1
ATOM 5539 N N . SER C 2 55 ? 91.103 54.430 -143.173 1.00 32.34 91 SER C N 1
ATOM 5540 C CA . SER C 2 55 ? 91.518 53.129 -142.698 1.00 30.83 91 SER C CA 1
ATOM 5541 C C . SER C 2 55 ? 90.506 52.012 -142.945 1.00 30.48 91 SER C C 1
ATOM 5542 O O . SER C 2 55 ? 90.672 50.921 -142.343 1.00 30.63 91 SER C O 1
ATOM 5545 N N . LYS C 2 56 ? 89.536 52.208 -143.818 1.00 30.86 92 LYS C N 1
ATOM 5546 C CA . LYS C 2 56 ? 88.425 51.250 -143.915 1.00 32.02 92 LYS C CA 1
ATOM 5547 C C . LYS C 2 56 ? 88.775 50.122 -144.881 1.00 33.87 92 LYS C C 1
ATOM 5548 O O . LYS C 2 56 ? 88.355 50.059 -145.993 1.00 35.74 92 LYS C O 1
ATOM 5554 N N . TYR C 2 57 ? 89.667 49.282 -144.458 1.00 35.12 93 TYR C N 1
ATOM 5555 C CA . TYR C 2 57 ? 90.204 48.232 -145.355 1.00 37.37 93 TYR C CA 1
ATOM 5556 C C . TYR C 2 57 ? 89.468 46.933 -145.184 1.00 34.40 93 TYR C C 1
ATOM 5557 O O . TYR C 2 57 ? 89.795 46.022 -145.780 1.00 34.59 93 TYR C O 1
ATOM 5566 N N . LEU C 2 58 ? 88.513 46.886 -144.321 1.00 33.72 94 LEU C N 1
ATOM 5567 C CA . LEU C 2 58 ? 87.720 45.720 -144.121 1.00 35.95 94 LEU C CA 1
ATOM 5568 C C . LEU C 2 58 ? 86.297 46.104 -143.860 1.00 35.44 94 LEU C C 1
ATOM 5569 O O . LEU C 2 58 ? 85.854 45.912 -142.776 1.00 42.79 94 LEU C O 1
ATOM 5574 N N . GLU C 2 59 ? 85.543 46.518 -144.852 1.00 36.73 95 GLU C N 1
ATOM 5575 C CA . GLU C 2 59 ? 84.174 47.079 -144.663 1.00 42.06 95 GLU C CA 1
ATOM 5576 C C . GLU C 2 59 ? 82.936 46.209 -144.559 1.00 41.98 95 GLU C C 1
ATOM 5577 O O . GLU C 2 59 ? 81.858 46.664 -144.024 1.00 41.87 95 GLU C O 1
ATOM 5583 N N . ASN C 2 60 ? 83.008 45.044 -145.154 1.00 40.74 96 ASN C N 1
ATOM 5584 C CA . ASN C 2 60 ? 81.806 44.262 -145.228 1.00 41.71 96 ASN C CA 1
ATOM 5585 C C . ASN C 2 60 ? 81.766 43.101 -144.313 1.00 39.21 96 ASN C C 1
ATOM 5586 O O . ASN C 2 60 ? 80.991 42.204 -144.535 1.00 42.36 96 ASN C O 1
ATOM 5591 N N . LYS C 2 61 ? 82.446 43.199 -143.207 1.00 33.18 97 LYS C N 1
ATOM 5592 C CA . LYS C 2 61 ? 82.510 42.146 -142.276 1.00 33.80 97 LYS C CA 1
ATOM 5593 C C . LYS C 2 61 ? 81.655 42.435 -141.028 1.00 30.85 97 LYS C C 1
ATOM 5594 O O . LYS C 2 61 ? 81.579 43.514 -140.541 1.00 29.45 97 LYS C O 1
ATOM 5600 N N . VAL C 2 62 ? 81.087 41.393 -140.471 1.00 29.86 98 VAL C N 1
ATOM 5601 C CA . VAL C 2 62 ? 80.411 41.474 -139.199 1.00 29.32 98 VAL C CA 1
ATOM 5602 C C . VAL C 2 62 ? 81.028 40.473 -138.216 1.00 27.91 98 VAL C C 1
ATOM 5603 O O . VAL C 2 62 ? 80.996 39.295 -138.461 1.00 26.21 98 VAL C O 1
ATOM 5607 N N . PHE C 2 63 ? 81.473 40.963 -137.071 1.00 26.18 99 PHE C N 1
ATOM 5608 C CA . PHE C 2 63 ? 82.004 40.143 -136.038 1.00 26.84 99 PHE C CA 1
ATOM 5609 C C . PHE C 2 63 ? 81.150 40.012 -134.808 1.00 27.85 99 PHE C C 1
ATOM 5610 O O . PHE C 2 63 ? 80.298 40.838 -134.500 1.00 26.46 99 PHE C O 1
ATOM 5618 N N . CYS C 2 64 ? 81.432 38.985 -134.027 1.00 26.31 100 CYS C N 1
ATOM 5619 C CA . CYS C 2 64 ? 80.859 38.924 -132.674 1.00 26.70 100 CYS C CA 1
ATOM 5620 C C . CYS C 2 64 ? 81.978 38.910 -131.697 1.00 25.64 100 CYS C C 1
ATOM 5621 O O . CYS C 2 64 ? 82.917 38.127 -131.854 1.00 26.74 100 CYS C O 1
ATOM 5624 N N . SER C 2 65 ? 81.862 39.733 -130.697 1.00 25.59 101 SER C N 1
ATOM 5625 C CA . SER C 2 65 ? 82.839 39.783 -129.664 1.00 27.13 101 SER C CA 1
ATOM 5626 C C . SER C 2 65 ? 82.168 39.213 -128.433 1.00 27.05 101 SER C C 1
ATOM 5627 O O . SER C 2 65 ? 81.216 39.765 -127.934 1.00 29.08 101 SER C O 1
ATOM 5630 N N . VAL C 2 66 ? 82.653 38.083 -127.936 1.00 26.88 102 VAL C N 1
ATOM 5631 C CA . VAL C 2 66 ? 82.112 37.394 -126.748 1.00 27.42 102 VAL C CA 1
ATOM 5632 C C . VAL C 2 66 ? 83.090 37.438 -125.613 1.00 27.19 102 VAL C C 1
ATOM 5633 O O . VAL C 2 66 ? 84.147 36.798 -125.667 1.00 27.29 102 VAL C O 1
ATOM 5637 N N . PHE C 2 67 ? 82.780 38.166 -124.572 1.00 27.00 103 PHE C N 1
ATOM 5638 C CA . PHE C 2 67 ? 83.702 38.395 -123.482 1.00 28.82 103 PHE C CA 1
ATOM 5639 C C . PHE C 2 67 ? 82.964 37.947 -122.231 1.00 31.31 103 PHE C C 1
ATOM 5640 O O . PHE C 2 67 ? 81.966 38.555 -121.829 1.00 31.93 103 PHE C O 1
ATOM 5648 N N . LEU C 2 68 ? 83.470 36.818 -121.668 1.00 32.00 104 LEU C N 1
ATOM 5649 C CA . LEU C 2 68 ? 82.823 36.125 -120.583 1.00 34.29 104 LEU C CA 1
ATOM 5650 C C . LEU C 2 68 ? 83.540 36.238 -119.285 1.00 35.62 104 LEU C C 1
ATOM 5651 O O . LEU C 2 68 ? 83.314 35.426 -118.392 1.00 39.53 104 LEU C O 1
ATOM 5656 N N . GLU C 2 69 ? 84.325 37.294 -119.122 1.00 35.02 105 GLU C N 1
ATOM 5657 C CA . GLU C 2 69 ? 84.739 37.720 -117.818 1.00 36.56 105 GLU C CA 1
ATOM 5658 C C . GLU C 2 69 ? 84.826 39.275 -117.903 1.00 36.97 105 GLU C C 1
ATOM 5659 O O . GLU C 2 69 ? 84.852 39.822 -118.993 1.00 33.98 105 GLU C O 1
ATOM 5665 N N . PRO C 2 70 ? 84.895 39.964 -116.770 1.00 40.96 106 PRO C N 1
ATOM 5666 C CA . PRO C 2 70 ? 85.213 41.426 -116.804 1.00 43.59 106 PRO C CA 1
ATOM 5667 C C . PRO C 2 70 ? 86.524 41.717 -117.466 1.00 42.38 106 PRO C C 1
ATOM 5668 O O . PRO C 2 70 ? 87.539 41.351 -116.917 1.00 46.75 106 PRO C O 1
ATOM 5672 N N . SER C 2 71 ? 86.519 42.264 -118.648 1.00 39.85 107 SER C N 1
ATOM 5673 C CA . SER C 2 71 ? 87.740 42.632 -119.319 1.00 38.19 107 SER C CA 1
ATOM 5674 C C . SER C 2 71 ? 87.363 43.783 -120.285 1.00 35.67 107 SER C C 1
ATOM 5675 O O . SER C 2 71 ? 87.520 43.680 -121.529 1.00 31.02 107 SER C O 1
ATOM 5678 N N . THR C 2 72 ? 86.868 44.877 -119.707 1.00 36.81 108 THR C N 1
ATOM 5679 C CA . THR C 2 72 ? 86.312 45.887 -120.564 1.00 36.25 108 THR C CA 1
ATOM 5680 C C . THR C 2 72 ? 87.396 46.616 -121.470 1.00 33.19 108 THR C C 1
ATOM 5681 O O . THR C 2 72 ? 87.171 46.829 -122.625 1.00 30.50 108 THR C O 1
ATOM 5685 N N . ARG C 2 73 ? 88.592 46.855 -120.982 1.00 32.98 109 ARG C N 1
ATOM 5686 C CA . ARG C 2 73 ? 89.698 47.438 -121.768 1.00 31.58 109 ARG C CA 1
ATOM 5687 C C . ARG C 2 73 ? 90.095 46.632 -122.980 1.00 28.90 109 ARG C C 1
ATOM 5688 O O . ARG C 2 73 ? 90.265 47.151 -124.065 1.00 27.02 109 ARG C O 1
ATOM 5696 N N . THR C 2 74 ? 90.170 45.319 -122.830 1.00 27.56 110 THR C N 1
ATOM 5697 C CA . THR C 2 74 ? 90.530 44.512 -123.979 1.00 27.83 110 THR C CA 1
ATOM 5698 C C . THR C 2 74 ? 89.443 44.451 -125.007 1.00 26.05 110 THR C C 1
ATOM 5699 O O . THR C 2 74 ? 89.695 44.524 -126.212 1.00 26.97 110 THR C O 1
ATOM 5703 N N . ARG C 2 75 ? 88.235 44.285 -124.496 1.00 26.92 111 ARG C N 1
ATOM 5704 C CA . ARG C 2 75 ? 87.078 44.310 -125.351 1.00 27.44 111 ARG C CA 1
ATOM 5705 C C . ARG C 2 75 ? 86.941 45.585 -126.174 1.00 27.17 111 ARG C C 1
ATOM 5706 O O . ARG C 2 75 ? 86.723 45.492 -127.387 1.00 27.04 111 ARG C O 1
ATOM 5714 N N . CYS C 2 76 ? 87.111 46.747 -125.542 1.00 27.73 112 CYS C N 1
ATOM 5715 C CA . CYS C 2 76 ? 87.146 48.030 -126.248 1.00 28.05 112 CYS C CA 1
ATOM 5716 C C . CYS C 2 76 ? 88.271 48.181 -127.210 1.00 28.09 112 CYS C C 1
ATOM 5717 O O . CYS C 2 76 ? 88.064 48.715 -128.298 1.00 28.74 112 CYS C O 1
ATOM 5720 N N . SER C 2 77 ? 89.460 47.638 -126.935 1.00 28.96 113 SER C N 1
ATOM 5721 C CA . SER C 2 77 ? 90.537 47.649 -127.938 1.00 28.06 113 SER C CA 1
ATOM 5722 C C . SER C 2 77 ? 90.202 46.917 -129.179 1.00 28.49 113 SER C C 1
ATOM 5723 O O . SER C 2 77 ? 90.498 47.388 -130.266 1.00 28.22 113 SER C O 1
ATOM 5726 N N . PHE C 2 78 ? 89.650 45.678 -129.035 1.00 26.12 114 PHE C N 1
ATOM 5727 C CA . PHE C 2 78 ? 89.166 44.982 -130.232 1.00 26.12 114 PHE C CA 1
ATOM 5728 C C . PHE C 2 78 ? 88.037 45.671 -130.979 1.00 24.43 114 PHE C C 1
ATOM 5729 O O . PHE C 2 78 ? 88.043 45.742 -132.214 1.00 23.04 114 PHE C O 1
ATOM 5737 N N . ASP C 2 79 ? 87.056 46.193 -130.246 1.00 24.85 115 ASP C N 1
ATOM 5738 C CA . ASP C 2 79 ? 85.942 46.951 -130.891 1.00 26.60 115 ASP C CA 1
ATOM 5739 C C . ASP C 2 79 ? 86.490 48.176 -131.681 1.00 25.40 115 ASP C C 1
ATOM 5740 O O . ASP C 2 79 ? 86.123 48.356 -132.815 1.00 26.16 115 ASP C O 1
ATOM 5745 N N . ALA C 2 80 ? 87.384 48.983 -131.077 1.00 24.52 116 ALA C N 1
ATOM 5746 C CA . ALA C 2 80 ? 87.956 50.064 -131.781 1.00 25.03 116 ALA C CA 1
ATOM 5747 C C . ALA C 2 80 ? 88.642 49.619 -133.095 1.00 25.61 116 ALA C C 1
ATOM 5748 O O . ALA C 2 80 ? 88.425 50.255 -134.155 1.00 24.84 116 ALA C O 1
ATOM 5750 N N . ALA C 2 81 ? 89.430 48.508 -133.060 1.00 24.32 117 ALA C N 1
ATOM 5751 C CA . ALA C 2 81 ? 90.054 48.052 -134.268 1.00 24.28 117 ALA C CA 1
ATOM 5752 C C . ALA C 2 81 ? 89.075 47.595 -135.327 1.00 24.31 117 ALA C C 1
ATOM 5753 O O . ALA C 2 81 ? 89.203 47.955 -136.470 1.00 24.86 117 ALA C O 1
ATOM 5755 N N . ILE C 2 82 ? 88.028 46.866 -134.948 1.00 25.52 118 ILE C N 1
ATOM 5756 C CA . ILE C 2 82 ? 86.981 46.410 -135.899 1.00 24.81 118 ILE C CA 1
ATOM 5757 C C . ILE C 2 82 ? 86.310 47.586 -136.527 1.00 24.60 118 ILE C C 1
ATOM 5758 O O . ILE C 2 82 ? 86.136 47.688 -137.782 1.00 24.22 118 ILE C O 1
ATOM 5763 N N . LEU C 2 83 ? 85.885 48.530 -135.696 1.00 23.90 119 LEU C N 1
ATOM 5764 C CA . LEU C 2 83 ? 85.104 49.647 -136.230 1.00 24.09 119 LEU C CA 1
ATOM 5765 C C . LEU C 2 83 ? 85.979 50.588 -137.049 1.00 25.93 119 LEU C C 1
ATOM 5766 O O . LEU C 2 83 ? 85.525 51.031 -138.048 1.00 24.41 119 LEU C O 1
ATOM 5771 N N . LYS C 2 84 ? 87.260 50.831 -136.648 1.00 26.51 120 LYS C N 1
ATOM 5772 C CA . LYS C 2 84 ? 88.180 51.617 -137.464 1.00 28.38 120 LYS C CA 1
ATOM 5773 C C . LYS C 2 84 ? 88.496 51.000 -138.815 1.00 26.55 120 LYS C C 1
ATOM 5774 O O . LYS C 2 84 ? 88.792 51.706 -139.771 1.00 25.09 120 LYS C O 1
ATOM 5780 N N . LEU C 2 85 ? 88.416 49.666 -138.907 1.00 25.75 121 LEU C N 1
ATOM 5781 C CA . LEU C 2 85 ? 88.533 48.952 -140.204 1.00 25.66 121 LEU C CA 1
ATOM 5782 C C . LEU C 2 85 ? 87.314 49.122 -141.068 1.00 26.19 121 LEU C C 1
ATOM 5783 O O . LEU C 2 85 ? 87.319 48.756 -142.212 1.00 26.07 121 LEU C O 1
ATOM 5788 N N . GLY C 2 86 ? 86.241 49.661 -140.532 1.00 27.12 122 GLY C N 1
ATOM 5789 C CA . GLY C 2 86 ? 84.957 49.896 -141.263 1.00 27.22 122 GLY C CA 1
ATOM 5790 C C . GLY C 2 86 ? 83.95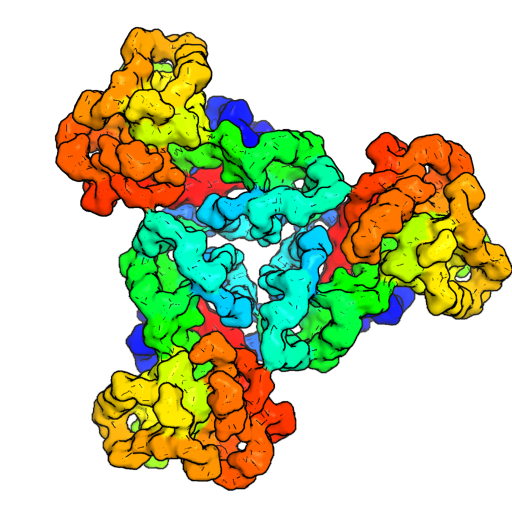4 48.744 -141.055 1.00 27.68 122 GLY C C 1
ATOM 5791 O O . GLY C 2 86 ? 82.909 48.770 -141.622 1.00 27.54 122 GLY C O 1
ATOM 5792 N N . SER C 2 87 ? 84.329 47.727 -140.283 1.00 27.92 123 SER C N 1
ATOM 5793 C CA . SER C 2 87 ? 83.421 46.619 -139.937 1.00 28.59 123 SER C CA 1
ATOM 5794 C C . SER C 2 87 ? 82.436 46.903 -138.788 1.00 28.09 123 SER C C 1
ATOM 5795 O O . SER C 2 87 ? 82.372 48.014 -138.308 1.00 27.81 123 SER C O 1
ATOM 5798 N N . LYS C 2 88 ? 81.623 45.903 -138.455 1.00 26.62 124 LYS C N 1
ATOM 5799 C CA . LYS C 2 88 ? 80.617 46.021 -137.462 1.00 27.07 124 LYS C CA 1
ATOM 5800 C C . LYS C 2 88 ? 80.826 44.854 -136.477 1.00 26.88 124 LYS C C 1
ATOM 5801 O O . LYS C 2 88 ? 81.348 43.797 -136.811 1.00 28.81 124 LYS C O 1
ATOM 5807 N N . VAL C 2 89 ? 80.365 45.043 -135.270 1.00 26.29 125 VAL C N 1
ATOM 5808 C CA . VAL C 2 89 ? 80.498 44.094 -134.227 1.00 26.73 125 VAL C CA 1
ATOM 5809 C C . VAL C 2 89 ? 79.257 44.078 -133.347 1.00 28.30 125 VAL C C 1
ATOM 5810 O O . VAL C 2 89 ? 78.664 45.131 -132.935 1.00 28.92 125 VAL C O 1
ATOM 5814 N N . LEU C 2 90 ? 78.806 42.871 -133.060 1.00 28.05 126 LEU C N 1
ATOM 5815 C CA . LEU C 2 90 ? 77.822 42.720 -131.937 1.00 28.20 126 LEU C CA 1
ATOM 5816 C C . LEU C 2 90 ? 78.523 42.070 -130.763 1.00 27.52 126 LEU C C 1
ATOM 5817 O O . LEU C 2 90 ? 79.472 41.265 -130.914 1.00 26.41 126 LEU C O 1
ATOM 5822 N N . ASN C 2 91 ? 78.044 42.422 -129.603 1.00 27.48 127 ASN C N 1
ATOM 5823 C CA . ASN C 2 91 ? 78.724 42.197 -128.391 1.00 29.98 127 ASN C CA 1
ATOM 5824 C C . ASN C 2 91 ? 77.927 41.314 -127.488 1.00 33.36 127 ASN C C 1
ATOM 5825 O O . ASN C 2 91 ? 76.775 41.602 -127.181 1.00 34.42 127 ASN C O 1
ATOM 5830 N N . ILE C 2 92 ? 78.599 40.272 -126.993 1.00 32.85 128 ILE C N 1
ATOM 5831 C CA . ILE C 2 92 ? 78.090 39.499 -125.856 1.00 31.86 128 ILE C CA 1
ATOM 5832 C C . ILE C 2 92 ? 79.048 39.759 -124.700 1.00 33.08 128 ILE C C 1
ATOM 5833 O O . ILE C 2 92 ? 80.243 39.473 -124.840 1.00 32.16 128 ILE C O 1
ATOM 5838 N N . THR C 2 93 ? 78.553 40.228 -123.574 1.00 33.39 129 THR C N 1
ATOM 5839 C CA . THR C 2 93 ? 79.390 40.415 -122.466 1.00 39.18 129 THR C CA 1
ATOM 5840 C C . THR C 2 93 ? 78.700 39.866 -121.232 1.00 42.03 129 THR C C 1
ATOM 5841 O O . THR C 2 93 ? 77.580 40.103 -120.999 1.00 43.08 129 THR C O 1
ATOM 5845 N N . ASP C 2 94 ? 79.437 39.141 -120.402 1.00 46.88 130 ASP C N 1
ATOM 5846 C CA . ASP C 2 94 ? 78.911 38.618 -119.168 1.00 49.33 130 ASP C CA 1
ATOM 5847 C C . ASP C 2 94 ? 80.025 38.497 -118.167 1.00 49.24 130 ASP C C 1
ATOM 5848 O O . ASP C 2 94 ? 81.214 38.440 -118.528 1.00 44.80 130 ASP C O 1
ATOM 5853 N N . MET C 2 95 ? 79.602 38.450 -116.903 1.00 53.06 131 MET C N 1
ATOM 5854 C CA . MET C 2 95 ? 80.497 38.401 -115.773 1.00 55.38 131 MET C CA 1
ATOM 5855 C C . MET C 2 95 ? 81.208 37.044 -115.645 1.00 53.61 131 MET C C 1
ATOM 5856 O O . MET C 2 95 ? 82.346 36.952 -115.153 1.00 48.59 131 MET C O 1
ATOM 5861 N N . ASN C 2 96 ? 80.532 35.992 -116.080 1.00 51.26 132 ASN C N 1
ATOM 5862 C CA . ASN C 2 96 ? 81.192 34.684 -116.214 1.00 49.25 132 ASN C CA 1
ATOM 5863 C C . ASN C 2 96 ? 80.509 33.926 -117.355 1.00 47.82 132 ASN C C 1
ATOM 5864 O O . ASN C 2 96 ? 79.467 34.354 -117.853 1.00 47.25 132 ASN C O 1
ATOM 5869 N N . SER C 2 97 ? 81.096 32.792 -117.707 1.00 44.19 133 SER C N 1
ATOM 5870 C CA . SER C 2 97 ? 80.660 32.023 -118.789 1.00 42.36 133 SER C CA 1
ATOM 5871 C C . SER C 2 97 ? 79.351 31.294 -118.495 1.00 44.56 133 SER C C 1
ATOM 5872 O O . SER C 2 97 ? 78.605 31.099 -119.449 1.00 42.30 133 SER C O 1
ATOM 5875 N N . THR C 2 98 ? 79.080 30.869 -117.249 1.00 47.01 134 THR C N 1
ATOM 5876 C CA . THR C 2 98 ? 77.915 30.081 -116.969 1.00 47.52 134 THR C CA 1
ATOM 5877 C C . THR C 2 98 ? 76.672 30.967 -117.086 1.00 48.53 134 THR C C 1
ATOM 5878 O O . THR C 2 98 ? 75.604 30.496 -117.494 1.00 45.35 134 THR C O 1
ATOM 5882 N N . SER C 2 99 ? 76.815 32.270 -116.807 1.00 49.03 135 SER C N 1
ATOM 5883 C CA . SER C 2 99 ? 75.713 33.229 -116.860 1.00 48.96 135 SER C CA 1
ATOM 5884 C C . SER C 2 99 ? 75.261 33.368 -118.268 1.00 46.44 135 SER C C 1
ATOM 5885 O O . SER C 2 99 ? 74.086 33.633 -118.501 1.00 46.10 135 SER C O 1
ATOM 5888 N N . PHE C 2 100 ? 76.167 33.182 -119.221 1.00 43.19 136 PHE C N 1
ATOM 5889 C CA . PHE C 2 100 ? 75.758 33.231 -120.660 1.00 40.30 136 PHE C CA 1
ATOM 5890 C C . PHE C 2 100 ? 75.253 31.854 -121.153 1.00 40.18 136 PHE C C 1
ATOM 5891 O O . PHE C 2 100 ? 74.179 31.790 -121.670 1.00 43.39 136 PHE C O 1
ATOM 5899 N N . TYR C 2 101 ? 76.011 30.789 -120.987 1.00 39.75 137 TYR C N 1
ATOM 5900 C CA . TYR C 2 101 ? 75.667 29.477 -121.558 1.00 41.76 137 TYR C CA 1
ATOM 5901 C C . TYR C 2 101 ? 74.447 28.776 -120.890 1.00 44.10 137 TYR C C 1
ATOM 5902 O O . TYR C 2 101 ? 73.622 28.247 -121.576 1.00 40.99 137 TYR C O 1
ATOM 5911 N N . LYS C 2 102 ? 74.339 28.893 -119.579 1.00 46.88 138 LYS C N 1
ATOM 5912 C CA . LYS C 2 102 ? 73.266 28.339 -118.810 1.00 52.23 138 LYS C CA 1
ATOM 5913 C C . LYS C 2 102 ? 73.247 26.845 -119.120 1.00 52.02 138 LYS C C 1
ATOM 5914 O O . LYS C 2 102 ? 74.260 26.173 -118.959 1.00 55.10 138 LYS C O 1
ATOM 5920 N N . GLY C 2 103 ? 72.211 26.299 -119.642 1.00 50.22 139 GLY C N 1
ATOM 5921 C CA . GLY C 2 103 ? 72.383 24.852 -119.892 1.00 54.93 139 GLY C CA 1
ATOM 5922 C C . GLY C 2 103 ? 73.272 24.499 -121.106 1.00 51.84 139 GLY C C 1
ATOM 5923 O O . GLY C 2 103 ? 73.686 23.376 -121.220 1.00 50.17 139 GLY C O 1
ATOM 5924 N N . GLU C 2 104 ? 73.471 25.456 -122.040 1.00 46.73 140 GLU C N 1
ATOM 5925 C CA . GLU C 2 104 ? 73.834 25.147 -123.398 1.00 42.98 140 GLU C CA 1
ATOM 5926 C C . GLU C 2 104 ? 75.277 24.829 -123.428 1.00 41.80 140 GLU C C 1
ATOM 5927 O O . GLU C 2 104 ? 76.043 25.505 -122.701 1.00 42.72 140 GLU C O 1
ATOM 5933 N N . THR C 2 105 ? 75.646 23.884 -124.294 1.00 39.33 141 THR C N 1
ATOM 5934 C CA . THR C 2 105 ? 77.041 23.597 -124.512 1.00 38.54 141 THR C CA 1
ATOM 5935 C C . THR C 2 105 ? 77.741 24.699 -125.327 1.00 37.07 141 THR C C 1
ATOM 5936 O O . THR C 2 105 ? 77.132 25.418 -126.234 1.00 34.82 141 THR C O 1
ATOM 5940 N N . VAL C 2 106 ? 79.036 24.787 -125.085 1.00 35.52 142 VAL C N 1
ATOM 5941 C CA . VAL C 2 106 ? 79.851 25.683 -125.854 1.00 35.82 142 VAL C CA 1
ATOM 5942 C C . VAL C 2 106 ? 79.777 25.295 -127.350 1.00 35.37 142 VAL C C 1
ATOM 5943 O O . VAL C 2 106 ? 79.747 26.137 -128.225 1.00 32.42 142 VAL C O 1
ATOM 5947 N N . GLU C 2 107 ? 79.653 24.014 -127.611 1.00 37.44 143 GLU C N 1
ATOM 5948 C CA . GLU C 2 107 ? 79.686 23.552 -128.998 1.00 39.49 143 GLU C CA 1
ATOM 5949 C C . GLU C 2 107 ? 78.444 23.978 -129.805 1.00 37.64 143 GLU C C 1
ATOM 5950 O O . GLU C 2 107 ? 78.589 24.434 -130.960 1.00 35.76 143 GLU C O 1
ATOM 5956 N N . ASP C 2 108 ? 77.287 23.954 -129.182 1.00 36.50 144 ASP C N 1
ATOM 5957 C CA . ASP C 2 108 ? 76.083 24.359 -129.847 1.00 37.32 144 ASP C CA 1
ATOM 5958 C C . ASP C 2 108 ? 76.142 25.854 -130.103 1.00 34.21 144 ASP C C 1
ATOM 5959 O O . ASP C 2 108 ? 75.856 26.293 -131.199 1.00 33.90 144 ASP C O 1
ATOM 5964 N N . ALA C 2 109 ? 76.480 26.600 -129.050 1.00 34.37 145 ALA C N 1
ATOM 5965 C CA . ALA C 2 109 ? 76.485 28.077 -129.053 1.00 33.06 145 ALA C CA 1
ATOM 5966 C C . ALA C 2 109 ? 77.376 28.557 -130.179 1.00 32.37 145 ALA C C 1
ATOM 5967 O O . ALA C 2 109 ? 76.914 29.341 -130.960 1.00 32.95 145 ALA C O 1
ATOM 5969 N N . PHE C 2 110 ? 78.564 27.941 -130.368 1.00 32.29 146 PHE C N 1
ATOM 5970 C CA . PHE C 2 110 ? 79.492 28.397 -131.368 1.00 31.27 146 PHE C CA 1
ATOM 5971 C C . PHE C 2 110 ? 79.166 27.962 -132.798 1.00 31.60 146 PHE C C 1
ATOM 5972 O O . PHE C 2 110 ? 79.356 28.696 -133.779 1.00 29.55 146 PHE C O 1
ATOM 5980 N N . LYS C 2 111 ? 78.646 26.754 -132.910 1.00 34.05 147 LYS C N 1
ATOM 5981 C CA . LYS C 2 111 ? 78.076 26.249 -134.157 1.00 35.40 147 LYS C CA 1
ATOM 5982 C C . LYS C 2 111 ? 77.016 27.220 -134.712 1.00 33.23 147 LYS C C 1
ATOM 5983 O O . LYS C 2 111 ? 77.041 27.532 -135.880 1.00 34.96 147 LYS C O 1
ATOM 5989 N N . ILE C 2 112 ? 76.114 27.678 -133.895 1.00 31.36 148 ILE C N 1
ATOM 5990 C CA . ILE C 2 112 ? 75.079 28.614 -134.369 1.00 31.85 148 ILE C CA 1
ATOM 5991 C C . ILE C 2 112 ? 75.611 30.016 -134.551 1.00 30.46 148 ILE C C 1
ATOM 5992 O O . ILE C 2 112 ? 75.337 30.631 -135.587 1.00 33.50 148 ILE C O 1
ATOM 5997 N N . LEU C 2 113 ? 76.333 30.534 -133.571 1.00 29.75 149 LEU C N 1
ATOM 5998 C CA . LEU C 2 113 ? 76.869 31.928 -133.631 1.00 29.58 149 LEU C CA 1
ATOM 5999 C C . LEU C 2 113 ? 77.696 32.104 -134.870 1.00 29.66 149 LEU C C 1
ATOM 6000 O O . LEU C 2 113 ? 77.615 33.141 -135.532 1.00 28.61 149 LEU C O 1
ATOM 6005 N N . SER C 2 114 ? 78.479 31.099 -135.218 1.00 29.15 150 SER C N 1
ATOM 6006 C CA . SER C 2 114 ? 79.326 31.201 -136.342 1.00 29.82 150 SER C CA 1
ATOM 6007 C C . SER C 2 114 ? 78.525 31.137 -137.641 1.00 32.27 150 SER C C 1
ATOM 6008 O O . SER C 2 114 ? 79.111 31.466 -138.708 1.00 33.35 150 SER C O 1
ATOM 6011 N N . THR C 2 115 ? 77.232 30.732 -137.648 1.00 31.39 151 THR C N 1
ATOM 6012 C CA . THR C 2 115 ? 76.454 30.900 -138.877 1.00 30.64 151 THR C CA 1
ATOM 6013 C C . THR C 2 115 ? 75.912 32.317 -138.991 1.00 32.02 151 THR C C 1
ATOM 6014 O O . THR C 2 115 ? 75.449 32.703 -140.029 1.00 35.10 151 THR C O 1
ATOM 6018 N N . TYR C 2 116 ? 75.989 33.124 -137.943 1.00 32.13 152 TYR C N 1
ATOM 6019 C CA . TYR C 2 116 ? 75.505 34.509 -137.928 1.00 33.47 152 TYR C CA 1
ATOM 6020 C C . TYR C 2 116 ? 76.514 35.571 -138.308 1.00 32.55 152 TYR C C 1
ATOM 6021 O O . TYR C 2 116 ? 76.111 36.623 -138.682 1.00 30.12 152 TYR C O 1
ATOM 6030 N N . VAL C 2 117 ? 77.813 35.276 -138.220 1.00 33.09 153 VAL C N 1
ATOM 6031 C CA . VAL C 2 117 ? 78.871 36.315 -138.250 1.00 31.70 153 VAL C CA 1
ATOM 6032 C C . VAL C 2 117 ? 80.056 35.791 -139.041 1.00 32.53 153 VAL C C 1
ATOM 6033 O O . VAL C 2 117 ? 80.136 34.606 -139.343 1.00 32.03 153 VAL C O 1
ATOM 6037 N N . ASP C 2 118 ? 80.975 36.694 -139.411 1.00 31.15 154 ASP C N 1
ATOM 6038 C CA . ASP C 2 118 ? 82.153 36.306 -140.218 1.00 32.90 154 ASP C CA 1
ATOM 6039 C C . ASP C 2 118 ? 83.346 35.928 -139.335 1.00 30.39 154 ASP C C 1
ATOM 6040 O O . ASP C 2 118 ? 84.222 35.342 -139.771 1.00 32.28 154 ASP C O 1
ATOM 6045 N N . GLY C 2 119 ? 83.344 36.296 -138.070 1.00 27.97 155 GLY C N 1
ATOM 6046 C CA . GLY C 2 119 ? 84.403 35.928 -137.220 1.00 27.48 155 GLY C CA 1
ATOM 6047 C C . GLY C 2 119 ? 84.024 36.298 -135.818 1.00 27.96 155 GLY C C 1
ATOM 6048 O O . GLY C 2 119 ? 83.064 37.034 -135.594 1.00 27.48 155 GLY C O 1
ATOM 6049 N N . ILE C 2 120 ? 84.754 35.750 -134.870 1.00 26.29 156 ILE C N 1
ATOM 6050 C CA . ILE C 2 120 ? 84.453 35.854 -133.457 1.00 27.53 156 ILE C CA 1
ATOM 6051 C C . ILE C 2 120 ? 85.750 36.187 -132.676 1.00 27.36 156 ILE C C 1
ATOM 6052 O O . ILE C 2 120 ? 86.777 35.538 -132.881 1.00 26.66 156 ILE C O 1
ATOM 6057 N N . ILE C 2 121 ? 85.653 37.159 -131.787 1.00 25.15 157 ILE C N 1
ATOM 6058 C CA . ILE C 2 121 ? 86.618 37.426 -130.772 1.00 27.14 157 ILE C CA 1
ATOM 6059 C C . ILE C 2 121 ? 86.095 36.875 -129.479 1.00 27.33 157 ILE C C 1
ATOM 6060 O O . ILE C 2 121 ? 84.998 37.145 -129.105 1.00 27.24 157 ILE C O 1
ATOM 6065 N N . TYR C 2 122 ? 86.886 36.030 -128.830 1.00 28.48 158 TYR C N 1
ATOM 6066 C CA . TYR C 2 122 ? 86.465 35.292 -127.652 1.00 28.26 158 TYR C CA 1
ATOM 6067 C C . TYR C 2 122 ? 87.414 35.456 -126.464 1.00 28.50 158 TYR C C 1
ATOM 6068 O O . TYR C 2 122 ? 88.629 35.219 -126.584 1.00 31.93 158 TYR C O 1
ATOM 6077 N N . ARG C 2 123 ? 86.878 35.831 -125.322 1.00 27.71 159 ARG C N 1
ATOM 6078 C CA . ARG C 2 123 ? 87.647 35.887 -124.116 1.00 31.28 159 ARG C CA 1
ATOM 6079 C C . ARG C 2 123 ? 86.924 35.067 -123.074 1.00 31.34 159 ARG C C 1
ATOM 6080 O O . ARG C 2 123 ? 85.810 35.341 -122.762 1.00 30.99 159 ARG C O 1
ATOM 6088 N N . ASP C 2 124 ? 87.612 34.083 -122.514 1.00 32.28 160 ASP C N 1
ATOM 6089 C CA . ASP C 2 124 ? 86.996 33.232 -121.523 1.00 34.90 160 ASP C CA 1
ATOM 6090 C C . ASP C 2 124 ? 88.121 32.700 -120.706 1.00 35.11 160 ASP C C 1
ATOM 6091 O O . ASP C 2 124 ? 89.056 32.078 -121.239 1.00 34.19 160 ASP C O 1
ATOM 6096 N N . PRO C 2 125 ? 88.031 32.899 -119.382 1.00 38.20 161 PRO C N 1
ATOM 6097 C CA . PRO C 2 125 ? 89.150 32.337 -118.574 1.00 43.03 161 PRO C CA 1
ATOM 6098 C C . PRO C 2 125 ? 89.288 30.761 -118.661 1.00 47.21 161 PRO C C 1
ATOM 6099 O O . PRO C 2 125 ? 90.362 30.247 -118.381 1.00 48.00 161 PRO C O 1
ATOM 6103 N N . SER C 2 126 ? 88.258 30.029 -119.089 1.00 48.96 162 SER C N 1
ATOM 6104 C CA . SER C 2 126 ? 88.362 28.586 -119.231 1.00 52.81 162 SER C CA 1
ATOM 6105 C C . SER C 2 126 ? 89.166 28.223 -120.458 1.00 55.46 162 SER C C 1
ATOM 6106 O O . SER C 2 126 ? 88.796 28.489 -121.609 1.00 51.31 162 SER C O 1
ATOM 6109 N N . LYS C 2 127 ? 90.283 27.593 -120.176 1.00 63.22 163 LYS C N 1
ATOM 6110 C CA . LYS C 2 127 ? 91.081 26.818 -121.156 1.00 68.85 163 LYS C CA 1
ATOM 6111 C C . LYS C 2 127 ? 90.318 25.897 -122.181 1.00 63.84 163 LYS C C 1
ATOM 6112 O O . LYS C 2 127 ? 90.448 26.003 -123.453 1.00 61.66 163 LYS C O 1
ATOM 6118 N N . LYS C 2 128 ? 89.430 25.153 -121.614 1.00 55.11 164 LYS C N 1
ATOM 6119 C CA . LYS C 2 128 ? 88.670 24.226 -122.324 1.00 59.57 164 LYS C CA 1
ATOM 6120 C C . LYS C 2 128 ? 87.642 24.930 -123.245 1.00 56.26 164 LYS C C 1
ATOM 6121 O O . LYS C 2 128 ? 87.371 24.464 -124.352 1.00 56.09 164 LYS C O 1
ATOM 6127 N N . ASN C 2 129 ? 87.049 26.034 -122.796 1.00 49.18 165 ASN C N 1
ATOM 6128 C CA . ASN C 2 129 ? 85.964 26.612 -123.557 1.00 43.61 165 ASN C CA 1
ATOM 6129 C C . ASN C 2 129 ? 86.430 27.140 -124.878 1.00 40.80 165 ASN C C 1
ATOM 6130 O O . ASN C 2 129 ? 85.747 26.965 -125.912 1.00 38.99 165 ASN C O 1
ATOM 6135 N N . VAL C 2 130 ? 87.608 27.770 -124.884 1.00 39.23 166 VAL C N 1
ATOM 6136 C CA . VAL C 2 130 ? 88.150 28.330 -126.088 1.00 36.84 166 VAL C CA 1
ATOM 6137 C C . VAL C 2 130 ? 88.448 27.247 -127.089 1.00 37.28 166 VAL C C 1
ATOM 6138 O O . VAL C 2 130 ? 88.146 27.427 -128.285 1.00 37.46 166 VAL C O 1
ATOM 6142 N N . ASP C 2 131 ? 89.004 26.119 -126.612 1.00 39.70 167 ASP C N 1
ATOM 6143 C CA . ASP C 2 131 ? 89.292 25.005 -127.512 1.00 42.45 167 ASP C CA 1
ATOM 6144 C C . ASP C 2 131 ? 88.066 24.321 -128.021 1.00 40.60 167 ASP C C 1
ATOM 6145 O O . ASP C 2 131 ? 88.076 23.991 -129.179 1.00 36.99 167 ASP C O 1
ATOM 6150 N N . ILE C 2 132 ? 87.032 24.182 -127.195 1.00 41.86 168 ILE C N 1
ATOM 6151 C CA . ILE C 2 132 ? 85.740 23.725 -127.746 1.00 42.18 168 ILE C CA 1
ATOM 6152 C C . ILE C 2 132 ? 85.213 24.691 -128.815 1.00 38.73 168 ILE C C 1
ATOM 6153 O O . ILE C 2 132 ? 84.765 24.301 -129.890 1.00 38.33 168 ILE C O 1
ATOM 6158 N N . ALA C 2 133 ? 85.324 25.992 -128.549 1.00 38.93 169 ALA C N 1
ATOM 6159 C CA . ALA C 2 133 ? 84.793 27.018 -129.469 1.00 36.53 169 ALA C CA 1
ATOM 6160 C C . ALA C 2 133 ? 85.400 26.917 -130.831 1.00 35.56 169 ALA C C 1
ATOM 6161 O O . ALA C 2 133 ? 84.689 26.903 -131.867 1.00 32.72 169 ALA C O 1
ATOM 6163 N N . VAL C 2 134 ? 86.732 26.793 -130.827 1.00 36.60 170 VAL C N 1
ATOM 6164 C CA . VAL C 2 134 ? 87.478 26.614 -132.071 1.00 37.25 170 VAL C CA 1
ATOM 6165 C C . VAL C 2 134 ? 87.083 25.357 -132.868 1.00 38.33 170 VAL C C 1
ATOM 6166 O O . VAL C 2 134 ? 86.930 25.460 -134.089 1.00 37.88 170 VAL C O 1
ATOM 6170 N N . SER C 2 135 ? 86.875 24.221 -132.214 1.00 39.31 171 SER C N 1
ATOM 6171 C CA . SER C 2 135 ? 86.491 23.054 -132.980 1.00 43.16 171 SER C CA 1
ATOM 6172 C C . SER C 2 135 ? 85.048 23.154 -133.440 1.00 41.51 171 SER C C 1
ATOM 6173 O O . SER C 2 135 ? 84.797 22.522 -134.407 1.00 43.06 171 SER C O 1
ATOM 6176 N N . SER C 2 136 ? 84.143 23.862 -132.761 1.00 37.71 172 SER C N 1
ATOM 6177 C CA . SER C 2 136 ? 82.782 23.895 -133.230 1.00 37.90 172 SER C CA 1
ATOM 6178 C C . SER C 2 136 ? 82.481 25.038 -134.179 1.00 37.41 172 SER C C 1
ATOM 6179 O O . SER C 2 136 ? 81.464 24.977 -134.784 1.00 39.65 172 SER C O 1
ATOM 6182 N N . SER C 2 137 ? 83.267 26.134 -134.175 1.00 35.40 173 SER C N 1
ATOM 6183 C CA . SER C 2 137 ? 83.025 27.305 -134.997 1.00 32.83 173 SER C CA 1
ATOM 6184 C C . SER C 2 137 ? 83.325 27.044 -136.447 1.00 35.50 173 SER C C 1
ATOM 6185 O O . SER C 2 137 ? 84.396 26.518 -136.786 1.00 34.44 173 SER C O 1
ATOM 6188 N N . SER C 2 138 ? 82.411 27.457 -137.343 1.00 34.25 174 SER C N 1
ATOM 6189 C CA . SER C 2 138 ? 82.712 27.422 -138.755 1.00 34.64 174 SER C CA 1
ATOM 6190 C C . SER C 2 138 ? 83.397 28.707 -139.238 1.00 32.78 174 SER C C 1
ATOM 6191 O O . SER C 2 138 ? 83.643 28.851 -140.382 1.00 31.34 174 SER C O 1
ATOM 6194 N N . LYS C 2 139 ? 83.771 29.591 -138.328 1.00 31.82 175 LYS C N 1
ATOM 6195 C CA . LYS C 2 139 ? 84.427 30.832 -138.683 1.00 30.53 175 LYS C CA 1
ATOM 6196 C C . LYS C 2 139 ? 85.642 30.995 -137.763 1.00 31.62 175 LYS C C 1
ATOM 6197 O O . LYS C 2 139 ? 85.626 30.521 -136.591 1.00 31.15 175 LYS C O 1
ATOM 6203 N N . PRO C 2 140 ? 86.685 31.708 -138.254 1.00 31.71 176 PRO C N 1
ATOM 6204 C CA . PRO C 2 140 ? 87.866 32.052 -137.443 1.00 30.86 176 PRO C CA 1
ATOM 6205 C C . PRO C 2 140 ? 87.574 32.753 -136.095 1.00 31.41 176 PRO C C 1
ATOM 6206 O O . PRO C 2 140 ? 86.691 33.675 -135.968 1.00 30.74 176 PRO C O 1
ATOM 6210 N N . ILE C 2 141 ? 88.293 32.309 -135.096 1.00 32.22 177 ILE C N 1
ATOM 6211 C CA . ILE C 2 141 ? 88.306 32.877 -133.737 1.00 31.93 177 ILE C CA 1
ATOM 6212 C C . ILE C 2 141 ? 89.656 33.495 -133.434 1.00 30.01 177 ILE C C 1
ATOM 6213 O O . ILE C 2 141 ? 90.680 32.907 -133.770 1.00 30.45 177 ILE C O 1
ATOM 6218 N N . ILE C 2 142 ? 89.621 34.668 -132.830 1.00 26.61 178 ILE C N 1
ATOM 6219 C CA . ILE C 2 142 ? 90.707 35.229 -132.126 1.00 26.37 178 ILE C CA 1
ATOM 6220 C C . ILE C 2 142 ? 90.518 35.155 -130.671 1.00 25.96 178 ILE C C 1
ATOM 6221 O O . ILE C 2 142 ? 89.561 35.682 -130.098 1.00 24.07 178 ILE C O 1
ATOM 6226 N N . ASN C 2 143 ? 91.483 34.512 -130.022 1.00 26.78 179 ASN C N 1
ATOM 6227 C CA . ASN C 2 143 ? 91.525 34.405 -128.539 1.00 29.56 179 ASN C CA 1
ATOM 6228 C C . ASN C 2 143 ? 92.014 35.747 -127.967 1.00 30.97 179 ASN C C 1
ATOM 6229 O O . ASN C 2 143 ? 93.144 36.097 -128.213 1.00 32.71 179 ASN C O 1
ATOM 6234 N N . ALA C 2 144 ? 91.164 36.434 -127.220 1.00 29.81 180 ALA C N 1
ATOM 6235 C CA . ALA C 2 144 ? 91.520 37.705 -126.613 1.00 31.82 180 ALA C CA 1
ATOM 6236 C C . ALA C 2 144 ? 92.060 37.514 -125.212 1.00 34.01 180 ALA C C 1
ATOM 6237 O O . ALA C 2 144 ? 92.138 38.513 -124.466 1.00 32.26 180 ALA C O 1
ATOM 6239 N N . GLY C 2 145 ? 92.247 36.247 -124.796 1.00 35.24 181 GLY C N 1
ATOM 6240 C CA . GLY C 2 145 ? 92.943 35.879 -123.516 1.00 41.21 181 GLY C CA 1
ATOM 6241 C C . GLY C 2 145 ? 92.178 34.771 -122.819 1.00 43.77 181 GLY C C 1
ATOM 6242 O O . GLY C 2 145 ? 90.939 34.737 -122.841 1.00 46.72 181 GLY C O 1
ATOM 6243 N N . ASN C 2 146 ? 92.871 33.753 -122.346 1.00 48.73 182 ASN C N 1
ATOM 6244 C CA . ASN C 2 146 ? 92.185 32.664 -121.660 1.00 53.49 182 ASN C CA 1
ATOM 6245 C C . ASN C 2 146 ? 92.998 32.224 -120.455 1.00 58.90 182 ASN C C 1
ATOM 6246 O O . ASN C 2 146 ? 94.123 32.747 -120.216 1.00 58.90 182 ASN C O 1
ATOM 6251 N N . GLY C 2 147 ? 92.460 31.252 -119.715 1.00 66.21 183 GLY C N 1
ATOM 6252 C CA . GLY C 2 147 ? 93.009 30.981 -118.319 1.00 71.57 183 GLY C CA 1
ATOM 6253 C C . GLY C 2 147 ? 94.421 30.424 -118.376 1.00 75.75 183 GLY C C 1
ATOM 6254 O O . GLY C 2 147 ? 95.190 30.521 -117.411 1.00 82.18 183 GLY C O 1
ATOM 6255 N N . THR C 2 148 ? 94.743 29.836 -119.532 1.00 75.33 184 THR C N 1
ATOM 6256 C CA . THR C 2 148 ? 95.911 28.989 -119.693 1.00 76.53 184 THR C CA 1
ATOM 6257 C C . THR C 2 148 ? 97.015 29.737 -120.354 1.00 69.45 184 THR C C 1
ATOM 6258 O O . THR C 2 148 ? 97.830 29.151 -121.115 1.00 62.52 184 THR C O 1
ATOM 6262 N N . GLY C 2 149 ? 97.113 31.024 -120.036 1.00 69.35 185 GLY C N 1
ATOM 6263 C CA . GLY C 2 149 ? 98.394 31.637 -120.315 1.00 66.05 185 GLY C CA 1
ATOM 6264 C C . GLY C 2 149 ? 98.579 32.007 -121.785 1.00 60.13 185 GLY C C 1
ATOM 6265 O O . GLY C 2 149 ? 99.718 32.112 -122.256 1.00 66.33 185 GLY C O 1
ATOM 6266 N N . GLU C 2 150 ? 97.497 32.126 -122.522 1.00 51.25 186 GLU C N 1
ATOM 6267 C CA . GLU C 2 150 ? 97.701 32.542 -123.875 1.00 53.42 186 GLU C CA 1
ATOM 6268 C C . GLU C 2 150 ? 96.919 33.810 -124.115 1.00 47.44 186 GLU C C 1
ATOM 6269 O O . GLU C 2 150 ? 95.733 33.889 -123.869 1.00 41.53 186 GLU C O 1
ATOM 6275 N N . HIS C 2 151 ? 97.648 34.811 -124.565 1.00 47.51 187 HIS C N 1
ATOM 6276 C CA . HIS C 2 151 ? 97.091 36.141 -124.932 1.00 40.37 187 HIS C CA 1
ATOM 6277 C C . HIS C 2 151 ? 97.913 36.588 -126.144 1.00 38.06 187 HIS C C 1
ATOM 6278 O O . HIS C 2 151 ? 98.863 37.374 -126.015 1.00 33.28 187 HIS C O 1
ATOM 6285 N N . PRO C 2 152 ? 97.546 36.085 -127.311 1.00 36.51 188 PRO C N 1
ATOM 6286 C CA . PRO C 2 152 ? 98.455 36.277 -128.412 1.00 34.60 188 PRO C CA 1
ATOM 6287 C C . PRO C 2 152 ? 98.575 37.687 -128.931 1.00 31.93 188 PRO C C 1
ATOM 6288 O O . PRO C 2 152 ? 99.653 38.018 -129.457 1.00 28.61 188 PRO C O 1
ATOM 6292 N N . THR C 2 153 ? 97.482 38.439 -128.956 1.00 27.67 189 THR C N 1
ATOM 6293 C CA . THR C 2 153 ? 97.525 39.760 -129.586 1.00 28.32 189 THR C CA 1
ATOM 6294 C C . THR C 2 153 ? 98.336 40.733 -128.706 1.00 26.58 189 THR C C 1
ATOM 6295 O O . THR C 2 153 ? 98.941 41.637 -129.243 1.00 26.15 189 THR C O 1
ATOM 6299 N N . GLN C 2 154 ? 98.355 40.495 -127.393 1.00 27.17 190 GLN C N 1
ATOM 6300 C CA . GLN C 2 154 ? 99.221 41.196 -126.510 1.00 27.94 190 GLN C CA 1
ATOM 6301 C C . GLN C 2 154 ? 100.686 40.917 -126.816 1.00 29.14 190 GLN C C 1
ATOM 6302 O O . GLN C 2 154 ? 101.456 41.835 -126.925 1.00 27.99 190 GLN C O 1
ATOM 6308 N N . SER C 2 155 ? 101.045 39.672 -127.037 1.00 27.46 191 SER C N 1
ATOM 6309 C CA . SER C 2 155 ? 102.411 39.338 -127.366 1.00 28.87 191 SER C CA 1
ATOM 6310 C C . SER C 2 155 ? 102.780 39.977 -128.678 1.00 28.19 191 SER C C 1
ATOM 6311 O O . SER C 2 155 ? 103.873 40.473 -128.796 1.00 27.05 191 SER C O 1
ATOM 6314 N N . LEU C 2 156 ? 101.867 39.988 -129.633 1.00 26.71 192 LEU C N 1
ATOM 6315 C CA . LEU C 2 156 ? 102.163 40.545 -130.894 1.00 27.81 192 LEU C CA 1
ATOM 6316 C C . LEU C 2 156 ? 102.410 42.055 -130.815 1.00 26.58 192 LEU C C 1
ATOM 6317 O O . LEU C 2 156 ? 103.259 42.562 -131.499 1.00 27.14 192 LEU C O 1
ATOM 6322 N N . LEU C 2 157 ? 101.626 42.752 -130.039 1.00 26.77 193 LEU C N 1
ATOM 6323 C CA . LEU C 2 157 ? 101.754 44.187 -129.934 1.00 27.38 193 LEU C CA 1
ATOM 6324 C C . LEU C 2 157 ? 103.000 44.536 -129.136 1.00 26.97 193 LEU C C 1
ATOM 6325 O O . LEU C 2 157 ? 103.640 45.493 -129.475 1.00 25.85 193 LEU C O 1
ATOM 6330 N N . ASP C 2 158 ? 103.294 43.803 -128.090 1.00 25.59 194 ASP C N 1
ATOM 6331 C CA . ASP C 2 158 ? 104.575 43.902 -127.391 1.00 28.84 194 ASP C CA 1
ATOM 6332 C C . ASP C 2 158 ? 105.777 43.733 -128.339 1.00 28.15 194 ASP C C 1
ATOM 6333 O O . ASP C 2 158 ? 106.695 44.573 -128.351 1.00 27.48 194 ASP C O 1
ATOM 6338 N N . PHE C 2 159 ? 105.715 42.743 -129.226 1.00 27.27 195 PHE C N 1
ATOM 6339 C CA . PHE C 2 159 ? 106.859 42.470 -130.067 1.00 27.48 195 PHE C CA 1
ATOM 6340 C C . PHE C 2 159 ? 106.974 43.611 -131.061 1.00 27.90 195 PHE C C 1
ATOM 6341 O O . PHE C 2 159 ? 108.106 44.054 -131.435 1.00 27.93 195 PHE C O 1
ATOM 6349 N N . TYR C 2 160 ? 105.832 43.987 -131.627 1.00 27.59 196 TYR C N 1
ATOM 6350 C CA . TYR C 2 160 ? 105.809 45.125 -132.540 1.00 28.38 196 TYR C CA 1
ATOM 6351 C C . TYR C 2 160 ? 106.533 46.357 -131.870 1.00 28.20 196 TYR C C 1
ATOM 6352 O O . TYR C 2 160 ? 107.396 46.985 -132.503 1.00 27.96 196 TYR C O 1
ATOM 6361 N N . THR C 2 161 ? 106.175 46.642 -130.626 1.00 27.93 197 THR C N 1
ATOM 6362 C CA . THR C 2 161 ? 106.683 47.767 -129.923 1.00 29.28 197 THR C CA 1
ATOM 6363 C C . THR C 2 161 ? 108.228 47.611 -129.745 1.00 30.42 197 THR C C 1
ATOM 6364 O O . THR C 2 161 ? 108.957 48.501 -130.108 1.00 29.02 197 THR C O 1
ATOM 6368 N N . ILE C 2 162 ? 108.679 46.434 -129.252 1.00 29.59 198 ILE C N 1
ATOM 6369 C CA . ILE C 2 162 ? 110.085 46.103 -129.107 1.00 29.50 198 ILE C CA 1
ATOM 6370 C C . ILE C 2 162 ? 110.874 46.283 -130.424 1.00 29.75 198 ILE C C 1
ATOM 6371 O O . ILE C 2 162 ? 111.921 46.903 -130.501 1.00 31.29 198 ILE C O 1
ATOM 6376 N N . HIS C 2 163 ? 110.330 45.740 -131.444 1.00 29.89 199 HIS C N 1
ATOM 6377 C CA . HIS C 2 163 ? 110.944 45.743 -132.749 1.00 31.91 199 HIS C CA 1
ATOM 6378 C C . HIS C 2 163 ? 111.085 47.167 -133.318 1.00 34.29 199 HIS C C 1
ATOM 6379 O O . HIS C 2 163 ? 112.039 47.409 -134.055 1.00 35.08 199 HIS C O 1
ATOM 6386 N N . ASN C 2 164 ? 110.153 48.056 -133.011 1.00 34.31 200 ASN C N 1
ATOM 6387 C CA . ASN C 2 164 ? 110.294 49.444 -133.439 1.00 36.95 200 ASN C CA 1
ATOM 6388 C C . ASN C 2 164 ? 111.556 50.093 -132.881 1.00 35.74 200 ASN C C 1
ATOM 6389 O O . ASN C 2 164 ? 112.022 50.926 -133.510 1.00 35.16 200 ASN C O 1
ATOM 6394 N N . TYR C 2 165 ? 111.990 49.824 -131.662 1.00 33.77 201 TYR C N 1
ATOM 6395 C CA . TYR C 2 165 ? 113.212 50.410 -131.118 1.00 33.90 201 TYR C CA 1
ATOM 6396 C C . TYR C 2 165 ? 114.409 49.591 -131.405 1.00 34.72 201 TYR C C 1
ATOM 6397 O O . TYR C 2 165 ? 115.499 50.137 -131.385 1.00 36.11 201 TYR C O 1
ATOM 6406 N N . PHE C 2 166 ? 114.281 48.270 -131.585 1.00 33.03 202 PHE C N 1
ATOM 6407 C CA . PHE C 2 166 ? 115.420 47.365 -131.757 1.00 32.92 202 PHE C CA 1
ATOM 6408 C C . PHE C 2 166 ? 115.126 46.406 -132.900 1.00 33.98 202 PHE C C 1
ATOM 6409 O O . PHE C 2 166 ? 114.817 45.235 -132.688 1.00 34.13 202 PHE C O 1
ATOM 6417 N N . PRO C 2 167 ? 115.159 46.893 -134.137 1.00 35.49 203 PRO C N 1
ATOM 6418 C CA . PRO C 2 167 ? 114.711 46.049 -135.238 1.00 35.21 203 PRO C CA 1
ATOM 6419 C C . PRO C 2 167 ? 115.603 44.845 -135.513 1.00 35.19 203 PRO C C 1
ATOM 6420 O O . PRO C 2 167 ? 115.163 43.929 -136.142 1.00 34.65 203 PRO C O 1
ATOM 6424 N N . PHE C 2 168 ? 116.824 44.826 -134.997 1.00 34.85 204 PHE C N 1
ATOM 6425 C CA . PHE C 2 168 ? 117.708 43.666 -135.087 1.00 37.19 204 PHE C CA 1
ATOM 6426 C C . PHE C 2 168 ? 117.182 42.383 -134.433 1.00 37.27 204 PHE C C 1
ATOM 6427 O O . PHE C 2 168 ? 117.681 41.346 -134.771 1.00 36.94 204 PHE C O 1
ATOM 6435 N N . ILE C 2 169 ? 116.122 42.469 -133.621 1.00 35.78 205 ILE C N 1
ATOM 6436 C CA . ILE C 2 169 ? 115.535 41.333 -133.000 1.00 36.64 205 ILE C CA 1
ATOM 6437 C C . ILE C 2 169 ? 115.100 40.341 -134.087 1.00 36.82 205 ILE C C 1
ATOM 6438 O O . ILE C 2 169 ? 115.166 39.155 -133.831 1.00 34.79 205 ILE C O 1
ATOM 6443 N N . LEU C 2 170 ? 114.690 40.840 -135.269 1.00 35.03 206 LEU C N 1
ATOM 6444 C CA . LEU C 2 170 ? 114.235 39.970 -136.343 1.00 36.74 206 LEU C CA 1
ATOM 6445 C C . LEU C 2 170 ? 115.337 39.294 -137.090 1.00 37.25 206 LEU C C 1
ATOM 6446 O O . LEU C 2 170 ? 115.067 38.353 -137.742 1.00 36.44 206 LEU C O 1
ATOM 6451 N N . ASP C 2 171 ? 116.560 39.796 -137.028 1.00 38.23 207 ASP C N 1
ATOM 6452 C CA . ASP C 2 171 ? 117.660 39.251 -137.871 1.00 41.00 207 ASP C CA 1
ATOM 6453 C C . ASP C 2 171 ? 118.194 37.848 -137.539 1.00 40.66 207 ASP C C 1
ATOM 6454 O O . ASP C 2 171 ? 118.763 37.212 -138.385 1.00 42.73 207 ASP C O 1
ATOM 6459 N N . ARG C 2 172 ? 118.067 37.403 -136.291 1.00 38.94 208 ARG C N 1
ATOM 6460 C CA . ARG C 2 172 ? 118.661 36.190 -135.847 1.00 38.38 208 ARG C CA 1
ATOM 6461 C C . ARG C 2 172 ? 120.158 36.213 -136.130 1.00 39.30 208 ARG C C 1
ATOM 6462 O O . ARG C 2 172 ? 120.739 35.240 -136.551 1.00 40.09 208 ARG C O 1
ATOM 6470 N N . ASN C 2 173 ? 120.766 37.358 -135.846 1.00 38.90 209 ASN C N 1
ATOM 6471 C CA . ASN C 2 173 ? 122.188 37.554 -135.960 1.00 39.28 209 ASN C CA 1
ATOM 6472 C C . ASN C 2 173 ? 122.841 37.143 -134.660 1.00 39.07 209 ASN C C 1
ATOM 6473 O O . ASN C 2 173 ? 122.527 37.752 -133.625 1.00 38.11 209 ASN C O 1
ATOM 6478 N N . ILE C 2 174 ? 123.708 36.131 -134.696 1.00 39.64 210 ILE C N 1
ATOM 6479 C CA . ILE C 2 174 ? 124.397 35.621 -133.481 1.00 41.07 210 ILE C CA 1
ATOM 6480 C C . ILE C 2 174 ? 125.204 36.755 -132.747 1.00 41.93 210 ILE C C 1
ATOM 6481 O O . ILE C 2 174 ? 125.470 36.634 -131.567 1.00 40.53 210 ILE C O 1
ATOM 6486 N N . ASN C 2 175 ? 125.524 37.844 -133.430 1.00 42.63 211 ASN C N 1
ATOM 6487 C CA . ASN C 2 175 ? 126.227 38.961 -132.814 1.00 44.12 211 ASN C CA 1
ATOM 6488 C C . ASN C 2 175 ? 125.360 40.095 -132.332 1.00 43.28 211 ASN C C 1
ATOM 6489 O O . ASN C 2 175 ? 125.893 41.037 -131.890 1.00 43.73 211 ASN C O 1
ATOM 6494 N N . LYS C 2 176 ? 124.050 40.041 -132.476 1.00 43.52 212 LYS C N 1
ATOM 6495 C CA . LYS C 2 176 ? 123.150 41.134 -132.066 1.00 43.60 212 LYS C CA 1
ATOM 6496 C C . LYS C 2 176 ? 122.003 40.544 -131.221 1.00 41.67 212 LYS C C 1
ATOM 6497 O O . LYS C 2 176 ? 120.990 40.133 -131.738 1.00 39.90 212 LYS C O 1
ATOM 6503 N N . LYS C 2 177 ? 122.267 40.469 -129.943 1.00 40.82 213 LYS C N 1
ATOM 6504 C CA . LYS C 2 177 ? 121.417 39.914 -128.955 1.00 40.92 213 LYS C CA 1
ATOM 6505 C C . LYS C 2 177 ? 120.613 41.011 -128.248 1.00 38.06 213 LYS C C 1
ATOM 6506 O O . LYS C 2 177 ? 121.105 42.068 -127.938 1.00 36.71 213 LYS C O 1
ATOM 6512 N N . LEU C 2 178 ? 119.322 40.780 -128.068 1.00 33.74 214 LEU C N 1
ATOM 6513 C CA . LEU C 2 178 ? 118.482 41.679 -127.260 1.00 31.35 214 LEU C CA 1
ATOM 6514 C C . LEU C 2 178 ? 118.318 41.098 -125.833 1.00 31.37 214 LEU C C 1
ATOM 6515 O O . LEU C 2 178 ? 118.096 39.894 -125.660 1.00 31.78 214 LEU C O 1
ATOM 6520 N N . ASN C 2 179 ? 118.509 41.922 -124.810 1.00 30.46 215 ASN C N 1
ATOM 6521 C CA . ASN C 2 179 ? 118.455 41.560 -123.374 1.00 29.95 215 ASN C CA 1
ATOM 6522 C C . ASN C 2 179 ? 117.175 42.230 -122.797 1.00 29.92 215 ASN C C 1
ATOM 6523 O O . ASN C 2 179 ? 116.948 43.455 -122.951 1.00 30.98 215 ASN C O 1
ATOM 6528 N N . ILE C 2 180 ? 116.303 41.448 -122.194 1.00 29.70 216 ILE C N 1
ATOM 6529 C CA . ILE C 2 180 ? 115.054 41.944 -121.658 1.00 28.97 216 ILE C CA 1
ATOM 6530 C C . ILE C 2 180 ? 114.950 41.553 -120.233 1.00 28.88 216 ILE C C 1
ATOM 6531 O O . ILE C 2 180 ? 115.262 40.426 -119.915 1.00 30.40 216 ILE C O 1
ATOM 6536 N N . ALA C 2 181 ? 114.471 42.456 -119.386 1.00 26.64 217 ALA C N 1
ATOM 6537 C CA . ALA C 2 181 ? 114.129 42.125 -118.056 1.00 27.26 217 ALA C CA 1
ATOM 6538 C C . ALA C 2 181 ? 112.574 42.102 -117.926 1.00 27.70 217 ALA C C 1
ATOM 6539 O O . ALA C 2 181 ? 111.927 43.026 -118.310 1.00 27.71 217 ALA C O 1
ATOM 6541 N N . PHE C 2 182 ? 112.048 41.006 -117.376 1.00 27.85 218 PHE C N 1
ATOM 6542 C CA . PHE C 2 182 ? 110.699 40.897 -116.946 1.00 28.41 218 PHE C CA 1
ATOM 6543 C C . PHE C 2 182 ? 110.649 41.025 -115.446 1.00 28.59 218 PHE C C 1
ATOM 6544 O O . PHE C 2 182 ? 111.327 40.273 -114.723 1.00 28.63 218 PHE C O 1
ATOM 6552 N N . VAL C 2 183 ? 109.749 41.919 -114.986 1.00 28.55 219 VAL C N 1
ATOM 6553 C CA . VAL C 2 183 ? 109.717 42.322 -113.595 1.00 28.66 219 VAL C CA 1
ATOM 6554 C C . VAL C 2 183 ? 108.334 42.164 -113.003 1.00 29.64 219 VAL C C 1
ATOM 6555 O O . VAL C 2 183 ? 107.413 42.747 -113.538 1.00 28.11 219 VAL C O 1
ATOM 6559 N N . GLY C 2 184 ? 108.168 41.367 -111.936 1.00 30.37 220 GLY C N 1
ATOM 6560 C CA . GLY C 2 184 ? 106.965 41.366 -111.144 1.00 32.18 220 GLY C CA 1
ATOM 6561 C C . GLY C 2 184 ? 106.398 39.974 -110.937 1.00 34.83 220 GLY C C 1
ATOM 6562 O O . GLY C 2 184 ? 107.118 39.096 -110.389 1.00 35.59 220 GLY C O 1
ATOM 6563 N N . ASP C 2 185 ? 105.170 39.752 -111.392 1.00 32.29 221 ASP C N 1
ATOM 6564 C CA . ASP C 2 185 ? 104.498 38.508 -111.235 1.00 33.66 221 ASP C CA 1
ATOM 6565 C C . ASP C 2 185 ? 104.786 37.616 -112.445 1.00 32.10 221 ASP C C 1
ATOM 6566 O O . ASP C 2 185 ? 104.013 37.548 -113.372 1.00 30.49 221 ASP C O 1
ATOM 6571 N N . LEU C 2 186 ? 105.890 36.841 -112.343 1.00 32.16 222 LEU C N 1
ATOM 6572 C CA . LEU C 2 186 ? 106.333 35.980 -113.420 1.00 31.80 222 LEU C CA 1
ATOM 6573 C C . LEU C 2 186 ? 105.562 34.633 -113.385 1.00 31.81 222 LEU C C 1
ATOM 6574 O O . LEU C 2 186 ? 105.348 34.000 -114.403 1.00 30.53 222 LEU C O 1
ATOM 6579 N N . LYS C 2 187 ? 105.093 34.287 -112.219 1.00 33.10 223 LYS C N 1
ATOM 6580 C CA . LYS C 2 187 ? 104.439 33.018 -112.042 1.00 37.89 223 LYS C CA 1
ATOM 6581 C C . LYS C 2 187 ? 103.103 33.001 -112.756 1.00 38.17 223 LYS C C 1
ATOM 6582 O O . LYS C 2 187 ? 102.849 32.117 -113.555 1.00 38.06 223 LYS C O 1
ATOM 6588 N N . ASN C 2 188 ? 102.322 34.075 -112.561 1.00 39.29 224 ASN C N 1
ATOM 6589 C CA . ASN C 2 188 ? 100.983 34.122 -113.037 1.00 38.61 224 ASN C CA 1
ATOM 6590 C C . ASN C 2 188 ? 100.886 34.996 -114.189 1.00 39.31 224 ASN C C 1
ATOM 6591 O O . ASN C 2 188 ? 99.861 34.910 -114.813 1.00 39.69 224 ASN C O 1
ATOM 6596 N N . GLY C 2 189 ? 101.891 35.826 -114.531 1.00 39.13 225 GLY C N 1
ATOM 6597 C CA . GLY C 2 189 ? 101.744 36.741 -115.666 1.00 37.69 225 GLY C CA 1
ATOM 6598 C C . GLY C 2 189 ? 101.700 36.137 -117.045 1.00 37.13 225 GLY C C 1
ATOM 6599 O O . GLY C 2 189 ? 102.695 35.901 -117.655 1.00 38.29 225 GLY C O 1
ATOM 6600 N N . ARG C 2 190 ? 100.542 35.861 -117.523 1.00 36.76 226 ARG C N 1
ATOM 6601 C CA . ARG C 2 190 ? 100.310 35.427 -118.850 1.00 38.16 226 ARG C CA 1
ATOM 6602 C C . ARG C 2 190 ? 100.998 36.225 -119.916 1.00 33.86 226 ARG C C 1
ATOM 6603 O O . ARG C 2 190 ? 101.472 35.641 -120.887 1.00 32.40 226 ARG C O 1
ATOM 6611 N N . THR C 2 191 ? 101.056 37.552 -119.793 1.00 31.52 227 THR C N 1
ATOM 6612 C CA . THR C 2 191 ? 101.694 38.314 -120.782 1.00 30.32 227 THR C CA 1
ATOM 6613 C C . THR C 2 191 ? 103.174 37.934 -120.875 1.00 29.91 227 THR C C 1
ATOM 6614 O O . THR C 2 191 ? 103.722 38.018 -121.977 1.00 29.70 227 THR C O 1
ATOM 6618 N N . VAL C 2 192 ? 103.802 37.667 -119.756 1.00 29.01 228 VAL C N 1
ATOM 6619 C CA . VAL C 2 192 ? 105.208 37.302 -119.709 1.00 31.34 228 VAL C CA 1
ATOM 6620 C C . VAL C 2 192 ? 105.448 35.922 -120.375 1.00 30.40 228 VAL C C 1
ATOM 6621 O O . VAL C 2 192 ? 106.350 35.758 -121.212 1.00 26.40 228 VAL C O 1
ATOM 6625 N N . HIS C 2 193 ? 104.571 34.980 -120.067 1.00 30.31 229 HIS C N 1
ATOM 6626 C CA . HIS C 2 193 ? 104.645 33.629 -120.588 1.00 30.05 229 HIS C CA 1
ATOM 6627 C C . HIS C 2 193 ? 104.630 33.613 -122.083 1.00 30.05 229 HIS C C 1
ATOM 6628 O O . HIS C 2 193 ? 105.544 33.070 -122.744 1.00 28.94 229 HIS C O 1
ATOM 6635 N N . SER C 2 194 ? 103.609 34.248 -122.623 1.00 27.66 230 SER C N 1
ATOM 6636 C CA . SER C 2 194 ? 103.380 34.296 -124.025 1.00 27.08 230 SER C CA 1
ATOM 6637 C C . SER C 2 194 ? 104.453 35.119 -124.765 1.00 25.83 230 SER C C 1
ATOM 6638 O O . SER C 2 194 ? 104.945 34.753 -125.826 1.00 26.80 230 SER C O 1
ATOM 6641 N N . LEU C 2 195 ? 104.812 36.286 -124.273 1.00 25.45 231 LEU C N 1
ATOM 6642 C CA . LEU C 2 195 ? 105.876 37.081 -124.947 1.00 25.85 231 LEU C CA 1
ATOM 6643 C C . LEU C 2 195 ? 107.270 36.418 -124.897 1.00 26.47 231 LEU C C 1
ATOM 6644 O O . LEU C 2 195 ? 108.003 36.455 -125.868 1.00 26.56 231 LEU C O 1
ATOM 6649 N N . SER C 2 196 ? 107.585 35.772 -123.781 1.00 27.84 232 SER C N 1
ATOM 6650 C CA . SER C 2 196 ? 108.824 34.956 -123.622 1.00 31.29 232 SER C CA 1
ATOM 6651 C C . SER C 2 196 ? 108.951 33.883 -124.662 1.00 30.82 232 SER C C 1
ATOM 6652 O O . SER C 2 196 ? 109.995 33.667 -125.200 1.00 29.89 232 SER C O 1
ATOM 6655 N N . LYS C 2 197 ? 107.841 33.232 -124.912 1.00 33.46 233 LYS C N 1
ATOM 6656 C CA . LYS C 2 197 ? 107.751 32.210 -125.918 1.00 34.32 233 LYS C CA 1
ATOM 6657 C C . LYS C 2 197 ? 107.989 32.741 -127.291 1.00 32.57 233 LYS C C 1
ATOM 6658 O O . LYS C 2 197 ? 108.651 32.082 -128.098 1.00 30.95 233 LYS C O 1
ATOM 6664 N N . LEU C 2 198 ? 107.479 33.938 -127.571 1.00 26.64 234 LEU C N 1
ATOM 6665 C CA . LEU C 2 198 ? 107.718 34.545 -128.824 1.00 26.88 234 LEU C CA 1
ATOM 6666 C C . LEU C 2 198 ? 109.158 35.058 -128.937 1.00 26.51 234 LEU C C 1
ATOM 6667 O O . LEU C 2 198 ? 109.790 34.835 -129.940 1.00 28.13 234 LEU C O 1
ATOM 6672 N N . LEU C 2 199 ? 109.629 35.826 -127.977 1.00 26.20 235 LEU C N 1
ATOM 6673 C CA . LEU C 2 199 ? 110.964 36.448 -128.068 1.00 26.79 235 LEU C CA 1
ATOM 6674 C C . LEU C 2 199 ? 112.061 35.355 -128.160 1.00 28.00 235 LEU C C 1
ATOM 6675 O O . LEU C 2 199 ? 113.093 35.567 -128.733 1.00 26.49 235 LEU C O 1
ATOM 6680 N N . SER C 2 200 ? 111.830 34.176 -127.533 1.00 26.94 236 SER C N 1
ATOM 6681 C CA . SER C 2 200 ? 112.857 33.155 -127.455 1.00 27.63 236 SER C CA 1
ATOM 6682 C C . SER C 2 200 ? 113.045 32.428 -128.808 1.00 28.78 236 SER C C 1
ATOM 6683 O O . SER C 2 200 ? 113.965 31.592 -128.974 1.00 30.32 236 SER C O 1
ATOM 6686 N N . ARG C 2 201 ? 112.197 32.708 -129.756 1.00 29.57 237 ARG C N 1
ATOM 6687 C CA . ARG C 2 201 ? 112.430 32.347 -131.115 1.00 33.67 237 ARG C CA 1
ATOM 6688 C C . ARG C 2 201 ? 113.561 33.162 -131.788 1.00 32.89 237 ARG C C 1
ATOM 6689 O O . ARG C 2 201 ? 113.918 32.857 -132.926 1.00 33.88 237 ARG C O 1
ATOM 6697 N N . TYR C 2 202 ? 114.076 34.187 -131.112 1.00 29.25 238 TYR C N 1
ATOM 6698 C CA . TYR C 2 202 ? 115.056 35.126 -131.708 1.00 31.42 238 TYR C CA 1
ATOM 6699 C C . TYR C 2 202 ? 116.251 35.136 -130.777 1.00 30.99 238 TYR C C 1
ATOM 6700 O O . TYR C 2 202 ? 116.265 34.365 -129.801 1.00 30.40 238 TYR C O 1
ATOM 6709 N N . ASN C 2 203 ? 117.260 35.940 -131.094 1.00 30.60 239 ASN C N 1
ATOM 6710 C CA . ASN C 2 203 ? 118.488 35.958 -130.277 1.00 30.85 239 ASN C CA 1
ATOM 6711 C C . ASN C 2 203 ? 118.195 36.894 -129.064 1.00 30.86 239 ASN C C 1
ATOM 6712 O O . ASN C 2 203 ? 118.473 38.098 -129.128 1.00 30.57 239 ASN C O 1
ATOM 6717 N N . VAL C 2 204 ? 117.692 36.323 -127.964 1.00 28.72 240 VAL C N 1
ATOM 6718 C CA . VAL C 2 204 ? 117.259 37.118 -126.856 1.00 28.18 240 VAL C CA 1
ATOM 6719 C C . VAL C 2 204 ? 117.730 36.497 -125.548 1.00 29.91 240 VAL C C 1
ATOM 6720 O O . VAL C 2 204 ? 117.750 35.248 -125.353 1.00 28.46 240 VAL C O 1
ATOM 6724 N N . SER C 2 205 ? 118.166 37.354 -124.645 1.00 30.40 241 SER C N 1
ATOM 6725 C CA . SER C 2 205 ? 118.529 36.918 -123.342 1.00 32.20 241 SER C CA 1
ATOM 6726 C C . SER C 2 205 ? 117.550 37.557 -122.304 1.00 31.13 241 SER C C 1
ATOM 6727 O O . SER C 2 205 ? 116.943 38.613 -122.610 1.00 31.70 241 SER C O 1
ATOM 6730 N N . PHE C 2 206 ? 117.332 36.907 -121.160 1.00 29.45 242 PHE C N 1
ATOM 6731 C CA . PHE C 2 206 ? 116.256 37.181 -120.242 1.00 30.29 242 PHE C CA 1
ATOM 6732 C C . PHE C 2 206 ? 116.727 37.350 -118.847 1.00 30.04 242 PHE C C 1
ATOM 6733 O O . PHE C 2 206 ? 117.378 36.443 -118.298 1.00 30.95 242 PHE C O 1
ATOM 6741 N N . ASN C 2 207 ? 116.330 38.449 -118.242 1.00 29.22 243 ASN C N 1
ATOM 6742 C CA . ASN C 2 207 ? 116.460 38.634 -116.799 1.00 30.58 243 ASN C CA 1
ATOM 6743 C C . ASN C 2 207 ? 115.093 38.547 -116.136 1.00 29.48 243 ASN C C 1
ATOM 6744 O O . ASN C 2 207 ? 114.258 39.412 -116.404 1.00 30.38 243 ASN C O 1
ATOM 6749 N N . PHE C 2 208 ? 114.881 37.574 -115.241 1.00 29.51 244 PHE C N 1
ATOM 6750 C CA . PHE C 2 208 ? 113.658 37.423 -114.530 1.00 29.53 244 PHE C CA 1
ATOM 6751 C C . PHE C 2 208 ? 113.773 37.967 -113.126 1.00 31.58 244 PHE C C 1
ATOM 6752 O O . PHE C 2 208 ? 114.588 37.464 -112.346 1.00 32.98 244 PHE C O 1
ATOM 6760 N N . VAL C 2 209 ? 112.988 39.047 -112.825 1.00 31.78 245 VAL C N 1
ATOM 6761 C CA . VAL C 2 209 ? 113.065 39.724 -111.572 1.00 33.28 245 VAL C CA 1
ATOM 6762 C C . VAL C 2 209 ? 111.756 39.555 -110.839 1.00 34.01 245 VAL C C 1
ATOM 6763 O O . VAL C 2 209 ? 110.742 40.028 -111.320 1.00 31.83 245 VAL C O 1
ATOM 6767 N N . SER C 2 210 ? 111.790 38.995 -109.637 1.00 34.17 246 SER C N 1
ATOM 6768 C CA . SER C 2 210 ? 110.592 38.669 -108.908 1.00 35.14 246 SER C CA 1
ATOM 6769 C C . SER C 2 210 ? 110.858 38.316 -107.496 1.00 37.76 246 SER C C 1
ATOM 6770 O O . SER C 2 210 ? 111.930 38.147 -107.130 1.00 39.67 246 SER C O 1
ATOM 6780 N N . LYS C 2 212 ? 110.384 35.581 -104.408 1.00 45.52 248 LYS C N 1
ATOM 6781 C CA . LYS C 2 212 ? 110.492 34.101 -104.543 1.00 49.43 248 LYS C CA 1
ATOM 6782 C C . LYS C 2 212 ? 109.235 33.371 -104.953 1.00 48.06 248 LYS C C 1
ATOM 6783 O O . LYS C 2 212 ? 109.282 32.530 -105.849 1.00 44.98 248 LYS C O 1
ATOM 6789 N N . SER C 2 213 ? 108.078 33.722 -104.363 1.00 46.67 249 SER C N 1
ATOM 6790 C CA . SER C 2 213 ? 106.858 32.939 -104.652 1.00 46.48 249 SER C CA 1
ATOM 6791 C C . SER C 2 213 ? 106.244 33.288 -105.946 1.00 42.91 249 SER C C 1
ATOM 6792 O O . SER C 2 213 ? 105.390 32.542 -106.377 1.00 43.40 249 SER C O 1
ATOM 6795 N N . LEU C 2 214 ? 106.728 34.334 -106.624 1.00 39.16 250 LEU C N 1
ATOM 6796 C CA . LEU C 2 214 ? 106.299 34.649 -107.974 1.00 37.18 250 LEU C CA 1
ATOM 6797 C C . LEU C 2 214 ? 107.337 34.454 -109.056 1.00 35.47 250 LEU C C 1
ATOM 6798 O O . LEU C 2 214 ? 107.308 35.103 -110.088 1.00 33.65 250 LEU C O 1
ATOM 6803 N N . ASN C 2 215 ? 108.208 33.461 -108.875 1.00 36.69 251 ASN C N 1
ATOM 6804 C CA . ASN C 2 215 ? 109.213 33.062 -109.876 1.00 34.84 251 ASN C CA 1
ATOM 6805 C C . ASN C 2 215 ? 108.613 32.552 -111.168 1.00 34.75 251 ASN C C 1
ATOM 6806 O O . ASN C 2 215 ? 107.541 32.022 -111.199 1.00 35.19 251 ASN C O 1
ATOM 6811 N N . ILE C 2 216 ? 109.318 32.748 -112.275 1.00 33.76 252 ILE C N 1
ATOM 6812 C CA . ILE C 2 216 ? 108.908 32.245 -113.547 1.00 31.60 252 ILE C CA 1
ATOM 6813 C C . ILE C 2 216 ? 108.725 30.695 -113.485 1.00 33.02 252 ILE C C 1
ATOM 6814 O O . ILE C 2 216 ? 109.499 30.046 -112.798 1.00 32.47 252 ILE C O 1
ATOM 6819 N N . PRO C 2 217 ? 107.663 30.142 -114.127 1.00 32.06 253 PRO C N 1
ATOM 6820 C CA . PRO C 2 217 ? 107.534 28.664 -113.932 1.00 33.42 253 PRO C CA 1
ATOM 6821 C C . PRO C 2 217 ? 108.594 27.922 -114.750 1.00 33.15 253 PRO C C 1
ATOM 6822 O O . PRO C 2 217 ? 109.013 28.389 -115.829 1.00 32.70 253 PRO C O 1
ATOM 6826 N N . LYS C 2 218 ? 108.925 26.747 -114.295 1.00 34.93 254 LYS C N 1
ATOM 6827 C CA . LYS C 2 218 ? 109.861 25.833 -114.978 1.00 35.81 254 LYS C CA 1
ATOM 6828 C C . LYS C 2 218 ? 109.511 25.586 -116.378 1.00 36.32 254 LYS C C 1
ATOM 6829 O O . LYS C 2 218 ? 110.397 25.594 -117.236 1.00 34.51 254 LYS C O 1
ATOM 6835 N N . ASP C 2 219 ? 108.228 25.364 -116.605 1.00 37.37 255 ASP C N 1
ATOM 6836 C CA . ASP C 2 219 ? 107.615 25.171 -117.891 1.00 38.66 255 ASP C CA 1
ATOM 6837 C C . ASP C 2 219 ? 108.004 26.205 -118.921 1.00 33.94 255 ASP C C 1
ATOM 6838 O O . ASP C 2 219 ? 108.339 25.924 -120.041 1.00 32.80 255 ASP C O 1
ATOM 6843 N N . ILE C 2 220 ? 107.886 27.473 -118.516 1.00 32.48 256 ILE C N 1
ATOM 6844 C CA . ILE C 2 220 ? 108.258 28.612 -119.399 1.00 30.89 256 ILE C CA 1
ATOM 6845 C C . ILE C 2 220 ? 109.779 28.628 -119.687 1.00 29.14 256 ILE C C 1
ATOM 6846 O O . ILE C 2 220 ? 110.177 28.846 -120.811 1.00 29.00 256 ILE C O 1
ATOM 6851 N N . VAL C 2 221 ? 110.579 28.387 -118.652 1.00 30.00 257 VAL C N 1
ATOM 6852 C CA . VAL C 2 221 ? 112.062 28.300 -118.772 1.00 31.09 257 VAL C CA 1
ATOM 6853 C C . VAL C 2 221 ? 112.454 27.174 -119.732 1.00 31.70 257 VAL C C 1
ATOM 6854 O O . VAL C 2 221 ? 113.293 27.395 -120.559 1.00 33.05 257 VAL C O 1
ATOM 6858 N N . ASN C 2 222 ? 111.750 26.030 -119.680 1.00 30.97 258 ASN C N 1
ATOM 6859 C CA . ASN C 2 222 ? 111.974 24.893 -120.587 1.00 32.36 258 ASN C CA 1
ATOM 6860 C C . ASN C 2 222 ? 111.677 25.250 -122.002 1.00 31.52 258 ASN C C 1
ATOM 6861 O O . ASN C 2 222 ? 112.396 24.878 -122.916 1.00 31.05 258 ASN C O 1
ATOM 6866 N N . THR C 2 223 ? 110.602 25.990 -122.189 1.00 29.94 259 THR C N 1
ATOM 6867 C CA . THR C 2 223 ? 110.217 26.425 -123.500 1.00 29.38 259 THR C CA 1
ATOM 6868 C C . THR C 2 223 ? 111.141 27.449 -124.072 1.00 27.81 259 THR C C 1
ATOM 6869 O O . THR C 2 223 ? 111.484 27.360 -125.241 1.00 27.97 259 THR C O 1
ATOM 6873 N N . ILE C 2 224 ? 111.464 28.449 -123.289 1.00 27.45 260 ILE C N 1
ATOM 6874 C CA . ILE C 2 224 ? 112.526 29.435 -123.703 1.00 28.36 260 ILE C CA 1
ATOM 6875 C C . ILE C 2 224 ? 113.858 28.770 -124.087 1.00 29.41 260 ILE C C 1
ATOM 6876 O O . ILE C 2 224 ? 114.400 29.047 -125.115 1.00 31.25 260 ILE C O 1
ATOM 6881 N N . THR C 2 225 ? 114.244 27.783 -123.300 1.00 30.57 261 THR C N 1
ATOM 6882 C CA . THR C 2 225 ? 115.463 27.036 -123.529 1.00 33.00 261 THR C CA 1
ATOM 6883 C C . THR C 2 225 ? 115.477 26.302 -124.865 1.00 34.91 261 THR C C 1
ATOM 6884 O O . THR C 2 225 ? 116.429 26.498 -125.704 1.00 34.67 261 THR C O 1
ATOM 6888 N N . TYR C 2 226 ? 114.372 25.571 -125.110 1.00 34.10 262 TYR C N 1
ATOM 6889 C CA . TYR C 2 226 ? 114.136 24.844 -126.341 1.00 32.11 262 TYR C CA 1
ATOM 6890 C C . TYR C 2 226 ? 114.145 25.780 -127.483 1.00 30.86 262 TYR C C 1
ATOM 6891 O O . TYR C 2 226 ? 114.764 25.506 -128.542 1.00 29.95 262 TYR C O 1
ATOM 6900 N N . ASN C 2 227 ? 113.471 26.950 -127.351 1.00 29.16 263 ASN C N 1
ATOM 6901 C CA . ASN C 2 227 ? 113.357 27.828 -128.510 1.00 28.84 263 ASN C CA 1
ATOM 6902 C C . ASN C 2 227 ? 114.775 28.501 -128.832 1.00 29.19 263 ASN C C 1
ATOM 6903 O O . ASN C 2 227 ? 115.136 28.733 -129.995 1.00 29.33 263 ASN C O 1
ATOM 6908 N N . LEU C 2 228 ? 115.518 28.874 -127.801 1.00 28.85 264 LEU C N 1
ATOM 6909 C CA . LEU C 2 228 ? 116.857 29.453 -128.045 1.00 30.23 264 LEU C CA 1
ATOM 6910 C C . LEU C 2 228 ? 117.814 28.379 -128.636 1.00 32.23 264 LEU C C 1
ATOM 6911 O O . LEU C 2 228 ? 118.518 28.608 -129.630 1.00 34.51 264 LEU C O 1
ATOM 6916 N N . LYS C 2 229 ? 117.805 27.181 -128.088 1.00 34.12 265 LYS C N 1
ATOM 6917 C CA . LYS C 2 229 ? 118.695 26.110 -128.613 1.00 36.56 265 LYS C CA 1
ATOM 6918 C C . LYS C 2 229 ? 118.453 25.759 -130.017 1.00 37.38 265 LYS C C 1
ATOM 6919 O O . LYS C 2 229 ? 119.384 25.476 -130.731 1.00 39.85 265 LYS C O 1
ATOM 6925 N N . LYS C 2 230 ? 117.208 25.806 -130.430 1.00 38.62 266 LYS C N 1
ATOM 6926 C CA . LYS C 2 230 ? 116.854 25.558 -131.791 1.00 41.01 266 LYS C CA 1
ATOM 6927 C C . LYS C 2 230 ? 117.618 26.470 -132.760 1.00 41.53 266 LYS C C 1
ATOM 6928 O O . LYS C 2 230 ? 117.910 26.059 -133.896 1.00 38.60 266 LYS C O 1
ATOM 6934 N N . ASN C 2 231 ? 117.844 27.741 -132.376 1.00 39.09 267 ASN C N 1
ATOM 6935 C CA . ASN C 2 231 ? 118.632 28.642 -133.277 1.00 38.80 267 ASN C CA 1
ATOM 6936 C C . ASN C 2 231 ? 120.120 28.819 -132.830 1.00 39.95 267 ASN C C 1
ATOM 6937 O O . ASN C 2 231 ? 120.753 29.728 -133.274 1.00 38.50 267 ASN C O 1
ATOM 6942 N N . ASN C 2 232 ? 120.605 27.949 -131.936 1.00 38.98 268 ASN C N 1
ATOM 6943 C CA . ASN C 2 232 ? 121.920 28.005 -131.322 1.00 41.73 268 ASN C CA 1
ATOM 6944 C C . ASN C 2 232 ? 122.242 29.286 -130.581 1.00 40.29 268 ASN C C 1
ATOM 6945 O O . ASN C 2 232 ? 123.346 29.798 -130.653 1.00 38.90 268 ASN C O 1
ATOM 6950 N N . PHE C 2 233 ? 121.251 29.790 -129.870 1.00 38.38 269 PHE C N 1
ATOM 6951 C CA . PHE C 2 233 ? 121.401 31.037 -129.133 1.00 36.61 269 PHE C CA 1
ATOM 6952 C C . PHE C 2 233 ? 121.330 30.769 -127.674 1.00 36.97 269 PHE C C 1
ATOM 6953 O O . PHE C 2 233 ? 121.152 31.721 -126.912 1.00 39.36 269 PHE C O 1
ATOM 6961 N N . TYR C 2 234 ? 121.282 29.511 -127.252 1.00 37.21 270 TYR C N 1
ATOM 6962 C CA . TYR C 2 234 ? 121.184 29.201 -125.855 1.00 37.28 270 TYR C CA 1
ATOM 6963 C C . TYR C 2 234 ? 122.578 29.103 -125.236 1.00 41.22 270 TYR C C 1
ATOM 6964 O O . TYR C 2 234 ? 123.405 28.346 -125.735 1.00 40.01 270 TYR C O 1
ATOM 6973 N N . SER C 2 235 ? 122.844 29.834 -124.158 1.00 43.18 271 SER C N 1
ATOM 6974 C CA . SER C 2 235 ? 124.067 29.586 -123.336 1.00 47.88 271 SER C CA 1
ATOM 6975 C C . SER C 2 235 ? 123.648 29.625 -121.860 1.00 49.09 271 SER C C 1
ATOM 6976 O O . SER C 2 235 ? 122.475 29.862 -121.542 1.00 44.29 271 SER C O 1
ATOM 6979 N N . ASP C 2 236 ? 124.611 29.389 -120.978 1.00 51.89 272 ASP C N 1
ATOM 6980 C CA . ASP C 2 236 ? 124.401 29.558 -119.538 1.00 54.53 272 ASP C CA 1
ATOM 6981 C C . ASP C 2 236 ? 124.070 31.020 -119.127 1.00 51.50 272 ASP C C 1
ATOM 6982 O O . ASP C 2 236 ? 123.517 31.193 -118.114 1.00 50.45 272 ASP C O 1
ATOM 6987 N N . ASP C 2 237 ? 124.448 32.023 -119.905 1.00 51.09 273 ASP C N 1
ATOM 6988 C CA . ASP C 2 237 ? 124.042 33.421 -119.694 1.00 51.55 273 ASP C CA 1
ATOM 6989 C C . ASP C 2 237 ? 122.666 33.750 -120.269 1.00 42.66 273 ASP C C 1
ATOM 6990 O O . ASP C 2 237 ? 122.298 34.850 -120.170 1.00 39.20 273 ASP C O 1
ATOM 6995 N N . SER C 2 238 ? 121.984 32.865 -120.955 1.00 38.30 274 SER C N 1
ATOM 6996 C CA . SER C 2 238 ? 120.703 33.184 -121.539 1.00 36.33 274 SER C CA 1
ATOM 6997 C C . SER C 2 238 ? 119.525 33.567 -120.603 1.00 33.92 274 SER C C 1
ATOM 6998 O O . SER C 2 238 ? 118.640 34.292 -121.040 1.00 31.62 274 SER C O 1
ATOM 7001 N N . ILE C 2 239 ? 119.522 32.991 -119.425 1.00 33.67 275 ILE C N 1
ATOM 7002 C CA . ILE C 2 239 ? 118.460 33.142 -118.484 1.00 35.00 275 ILE C CA 1
ATOM 7003 C C . ILE C 2 239 ? 119.070 33.442 -117.120 1.00 34.96 275 ILE C C 1
ATOM 7004 O O . ILE C 2 239 ? 119.801 32.647 -116.676 1.00 37.84 275 ILE C O 1
ATOM 7009 N N . LYS C 2 240 ? 118.823 34.613 -116.540 1.00 33.39 276 LYS C N 1
ATOM 7010 C CA . LYS C 2 240 ? 119.237 34.997 -115.237 1.00 35.54 276 LYS C CA 1
ATOM 7011 C C . LYS C 2 240 ? 118.079 35.358 -114.368 1.00 35.05 276 LYS C C 1
ATOM 7012 O O . LYS C 2 240 ? 117.070 35.744 -114.862 1.00 32.47 276 LYS C O 1
ATOM 7018 N N . TYR C 2 241 ? 118.249 35.154 -113.076 1.00 36.45 277 TYR C N 1
ATOM 7019 C CA . TYR C 2 241 ? 117.229 35.307 -112.085 1.00 36.86 277 TYR C CA 1
ATOM 7020 C C . TYR C 2 241 ? 117.699 36.280 -111.036 1.00 37.71 277 TYR C C 1
ATOM 7021 O O . TYR C 2 241 ? 118.784 36.185 -110.617 1.00 38.77 277 TYR C O 1
ATOM 7030 N N . PHE C 2 242 ? 116.853 37.229 -110.640 1.00 36.60 278 PHE C N 1
ATOM 7031 C CA . PHE C 2 242 ? 117.194 38.294 -109.694 1.00 36.36 278 PHE C CA 1
ATOM 7032 C C . PHE C 2 242 ? 116.004 38.623 -108.793 1.00 37.27 278 PHE C C 1
ATOM 7033 O O . PHE C 2 242 ? 114.860 38.492 -109.149 1.00 33.85 278 PHE C O 1
ATOM 7041 N N . ASP C 2 243 ? 116.265 39.103 -107.608 1.00 41.47 279 ASP C N 1
ATOM 7042 C CA . ASP C 2 243 ? 115.230 39.495 -106.690 1.00 44.37 279 ASP C CA 1
ATOM 7043 C C . ASP C 2 243 ? 115.308 40.962 -106.377 1.00 44.87 279 ASP C C 1
ATOM 7044 O O . ASP C 2 243 ? 114.713 41.406 -105.394 1.00 43.51 279 ASP C O 1
ATOM 7049 N N . ASN C 2 244 ? 116.073 41.705 -107.156 1.00 45.09 280 ASN C N 1
ATOM 7050 C CA . ASN C 2 244 ? 116.147 43.149 -106.966 1.00 45.38 280 ASN C CA 1
ATOM 7051 C C . ASN C 2 244 ? 116.404 43.805 -108.306 1.00 45.35 280 ASN C C 1
ATOM 7052 O O . ASN C 2 244 ? 117.031 43.211 -109.212 1.00 43.67 280 ASN C O 1
ATOM 7057 N N . LEU C 2 245 ? 115.938 45.024 -108.431 1.00 45.30 281 LEU C N 1
ATOM 7058 C CA . LEU C 2 245 ? 116.068 45.842 -109.648 1.00 47.31 281 LEU C CA 1
ATOM 7059 C C . LEU C 2 245 ? 117.469 46.289 -110.009 1.00 51.30 281 LEU C C 1
ATOM 7060 O O . LEU C 2 245 ? 117.808 46.329 -111.165 1.00 54.08 281 LEU C O 1
ATOM 7065 N N . GLU C 2 246 ? 118.270 46.690 -109.048 1.00 55.00 282 GLU C N 1
ATOM 7066 C CA . GLU C 2 246 ? 119.585 47.185 -109.444 1.00 60.64 282 GLU C CA 1
ATOM 7067 C C . GLU C 2 246 ? 120.380 46.127 -110.185 1.00 56.79 282 GLU C C 1
ATOM 7068 O O . GLU C 2 246 ? 120.898 46.427 -111.204 1.00 57.88 282 GLU C O 1
ATOM 7074 N N . GLU C 2 247 ? 120.364 44.877 -109.782 1.00 55.46 283 GLU C N 1
ATOM 7075 C CA . GLU C 2 247 ? 121.015 43.851 -110.614 1.00 53.10 283 GLU C CA 1
ATOM 7076 C C . GLU C 2 247 ? 120.233 43.449 -111.851 1.00 46.55 283 GLU C C 1
ATOM 7077 O O . GLU C 2 247 ? 120.783 43.287 -112.907 1.00 43.96 283 GLU C O 1
ATOM 7083 N N . GLY C 2 248 ? 118.924 43.333 -111.735 1.00 42.12 284 GLY C N 1
ATOM 7084 C CA . GLY C 2 248 ? 118.123 42.905 -112.844 1.00 38.14 284 GLY C CA 1
ATOM 7085 C C . GLY C 2 248 ? 117.938 43.860 -113.964 1.00 36.33 284 GLY C C 1
ATOM 7086 O O . GLY C 2 248 ? 117.777 43.435 -115.085 1.00 35.59 284 GLY C O 1
ATOM 7087 N N . LEU C 2 249 ? 117.968 45.144 -113.681 1.00 37.38 285 LEU C N 1
ATOM 7088 C CA . LEU C 2 249 ? 117.890 46.208 -114.710 1.00 38.49 285 LEU C CA 1
ATOM 7089 C C . LEU C 2 249 ? 119.169 46.565 -115.439 1.00 40.03 285 LEU C C 1
ATOM 7090 O O . LEU C 2 249 ? 119.187 47.380 -116.381 1.00 41.22 285 LEU C O 1
ATOM 7095 N N . GLU C 2 250 ? 120.260 45.961 -115.019 1.00 43.55 286 GLU C N 1
ATOM 7096 C CA . GLU C 2 250 ? 121.574 46.269 -115.643 1.00 44.33 286 GLU C CA 1
ATOM 7097 C C . GLU C 2 250 ? 121.697 45.623 -117.069 1.00 43.05 286 GLU C C 1
ATOM 7098 O O . GLU C 2 250 ? 121.410 44.463 -117.301 1.00 40.13 286 GLU C O 1
ATOM 7104 N N . ASP C 2 251 ? 122.139 46.425 -118.011 1.00 44.30 287 ASP C N 1
ATOM 7105 C CA . ASP C 2 251 ? 122.407 46.010 -119.366 1.00 44.56 287 ASP C CA 1
ATOM 7106 C C . ASP C 2 251 ? 121.239 45.320 -120.122 1.00 41.42 287 ASP C C 1
ATOM 7107 O O . ASP C 2 251 ? 121.453 44.425 -120.862 1.00 41.43 287 ASP C O 1
ATOM 7112 N N . VAL C 2 252 ? 120.030 45.800 -119.953 1.00 38.01 288 VAL C N 1
ATOM 7113 C CA . VAL C 2 252 ? 118.897 45.338 -120.721 1.00 35.85 288 VAL C CA 1
ATOM 7114 C C . VAL C 2 252 ? 118.366 46.458 -121.635 1.00 34.70 288 VAL C C 1
ATOM 7115 O O . VAL C 2 252 ? 118.285 47.602 -121.241 1.00 35.1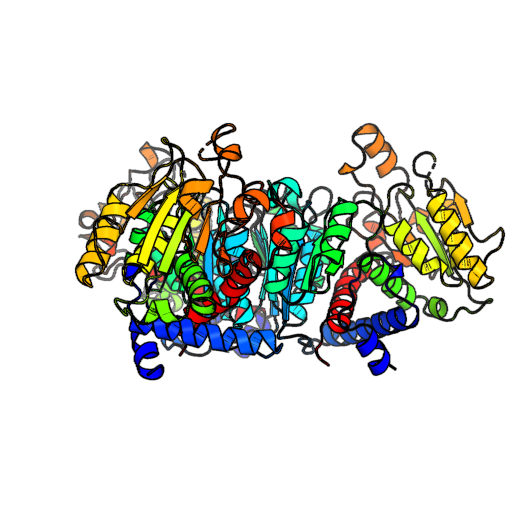0 288 VAL C O 1
ATOM 7119 N N . HIS C 2 253 ? 118.006 46.073 -122.828 1.00 32.56 289 HIS C N 1
ATOM 7120 C CA . HIS C 2 253 ? 117.400 46.929 -123.819 1.00 33.43 289 HIS C CA 1
ATOM 7121 C C . HIS C 2 253 ? 115.933 47.235 -123.536 1.00 33.06 289 HIS C C 1
ATOM 7122 O O . HIS C 2 253 ? 115.401 48.274 -123.919 1.00 32.57 289 HIS C O 1
ATOM 7129 N N . ILE C 2 254 ? 115.253 46.289 -122.895 1.00 31.37 290 ILE C N 1
ATOM 7130 C CA . ILE C 2 254 ? 113.834 46.371 -122.612 1.00 29.79 290 ILE C CA 1
ATOM 7131 C C . ILE C 2 254 ? 113.577 46.025 -121.141 1.00 29.70 290 ILE C C 1
ATOM 7132 O O . ILE C 2 254 ? 114.133 45.065 -120.661 1.00 28.91 290 ILE C O 1
ATOM 7137 N N . ILE C 2 255 ? 112.777 46.845 -120.462 1.00 27.85 291 ILE C N 1
ATOM 7138 C CA . ILE C 2 255 ? 112.235 46.542 -119.124 1.00 28.48 291 ILE C CA 1
ATOM 7139 C C . ILE C 2 255 ? 110.742 46.369 -119.317 1.00 28.34 291 ILE C C 1
ATOM 7140 O O . ILE C 2 255 ? 110.087 47.245 -119.874 1.00 28.43 291 ILE C O 1
ATOM 7145 N N . TYR C 2 256 ? 110.224 45.188 -118.983 1.00 26.79 292 TYR C N 1
ATOM 7146 C CA . TYR C 2 256 ? 108.820 44.884 -119.090 1.00 26.41 292 TYR C CA 1
ATOM 7147 C C . TYR C 2 256 ? 108.294 44.642 -117.723 1.00 26.15 292 TYR C C 1
ATOM 7148 O O . TYR C 2 256 ? 108.570 43.627 -117.132 1.00 25.31 292 TYR C O 1
ATOM 7157 N N . MET C 2 257 ? 107.452 45.563 -117.242 1.00 28.92 293 MET C N 1
ATOM 7158 C CA . MET C 2 257 ? 106.863 45.499 -115.921 1.00 28.02 293 MET C CA 1
ATOM 7159 C C . MET C 2 257 ? 105.540 44.817 -116.079 1.00 28.90 293 MET C C 1
ATOM 7160 O O . MET C 2 257 ? 104.768 45.212 -116.947 1.00 27.92 293 MET C O 1
ATOM 7165 N N . THR C 2 258 ? 105.241 43.823 -115.212 1.00 29.43 294 THR C N 1
ATOM 7166 C CA . THR C 2 258 ? 103.969 43.127 -115.315 1.00 30.22 294 THR C CA 1
ATOM 7167 C C . THR C 2 258 ? 102.999 43.924 -114.471 1.00 29.33 294 THR C C 1
ATOM 7168 O O . THR C 2 258 ? 103.414 44.607 -113.544 1.00 28.89 294 THR C O 1
ATOM 7172 N N . ARG C 2 259 ? 101.718 43.658 -114.686 1.00 30.01 295 ARG C N 1
ATOM 7173 C CA . ARG C 2 259 ? 100.709 44.021 -113.671 1.00 33.60 295 ARG C CA 1
ATOM 7174 C C . ARG C 2 259 ? 100.820 43.151 -112.464 1.00 32.44 295 ARG C C 1
ATOM 7175 O O . ARG C 2 259 ? 101.316 41.998 -112.563 1.00 31.45 295 ARG C O 1
ATOM 7183 N N . ILE C 2 260 ? 100.414 43.674 -111.340 1.00 32.71 296 ILE C N 1
ATOM 7184 C CA . ILE C 2 260 ? 100.180 42.905 -110.168 1.00 34.77 296 ILE C CA 1
ATOM 7185 C C . ILE C 2 260 ? 98.699 42.916 -109.921 1.00 38.73 296 ILE C C 1
ATOM 7186 O O . ILE C 2 260 ? 98.181 43.869 -109.438 1.00 35.39 296 ILE C O 1
ATOM 7191 N N . GLN C 2 261 ? 98.052 41.804 -110.225 1.00 39.60 297 GLN C N 1
ATOM 7192 C CA . GLN C 2 261 ? 96.567 41.750 -110.248 1.00 44.04 297 GLN C CA 1
ATOM 7193 C C . GLN C 2 261 ? 95.932 41.386 -108.958 1.00 42.79 297 GLN C C 1
ATOM 7194 O O . GLN C 2 261 ? 96.156 40.308 -108.418 1.00 41.72 297 GLN C O 1
ATOM 7200 N N . LYS C 2 262 ? 95.162 42.329 -108.451 1.00 42.70 298 LYS C N 1
ATOM 7201 C CA . LYS C 2 262 ? 94.538 42.187 -107.157 1.00 46.36 298 LYS C CA 1
ATOM 7202 C C . LYS C 2 262 ? 93.637 40.961 -107.153 1.00 46.81 298 LYS C C 1
ATOM 7203 O O . LYS C 2 262 ? 93.659 40.218 -106.208 1.00 44.55 298 LYS C O 1
ATOM 7209 N N . GLU C 2 263 ? 92.960 40.680 -108.261 1.00 50.13 299 GLU C N 1
ATOM 7210 C CA . GLU C 2 263 ? 91.969 39.530 -108.288 1.00 53.79 299 GLU C CA 1
ATOM 7211 C C . GLU C 2 263 ? 92.708 38.250 -108.180 1.00 53.06 299 GLU C C 1
ATOM 7212 O O . GLU C 2 263 ? 92.139 37.223 -107.813 1.00 53.69 299 GLU C O 1
ATOM 7218 N N . ARG C 2 264 ? 94.008 38.286 -108.421 1.00 48.49 300 ARG C N 1
ATOM 7219 C CA . ARG C 2 264 ? 94.760 37.101 -108.220 1.00 47.74 300 ARG C CA 1
ATOM 7220 C C . ARG C 2 264 ? 95.220 36.870 -106.818 1.00 47.92 300 ARG C C 1
ATOM 7221 O O . ARG C 2 264 ? 95.575 35.789 -106.505 1.00 49.68 300 ARG C O 1
ATOM 7229 N N . PHE C 2 265 ? 95.248 37.863 -105.927 1.00 49.11 301 PHE C N 1
ATOM 7230 C CA . PHE C 2 265 ? 95.735 37.648 -104.536 1.00 47.44 301 PHE C CA 1
ATOM 7231 C C . PHE C 2 265 ? 94.637 37.982 -103.562 1.00 51.02 301 PHE C C 1
ATOM 7232 O O . PHE C 2 265 ? 94.364 39.146 -103.211 1.00 52.43 301 PHE C O 1
ATOM 7240 N N . THR C 2 266 ? 94.022 36.906 -103.122 1.00 51.73 302 THR C N 1
ATOM 7241 C CA . THR C 2 266 ? 92.946 36.925 -102.195 1.00 54.03 302 THR C CA 1
ATOM 7242 C C . THR C 2 266 ? 93.337 37.611 -100.897 1.00 51.85 302 THR C C 1
ATOM 7243 O O . THR C 2 266 ? 92.574 38.449 -100.362 1.00 50.36 302 THR C O 1
ATOM 7247 N N . ASP C 2 267 ? 94.475 37.153 -100.374 1.00 47.60 303 ASP C N 1
ATOM 7248 C CA . ASP C 2 267 ? 94.959 37.612 -99.131 1.00 46.32 303 ASP C CA 1
ATOM 7249 C C . ASP C 2 267 ? 95.493 39.052 -99.476 1.00 43.00 303 ASP C C 1
ATOM 7250 O O . ASP C 2 267 ? 96.356 39.263 -100.282 1.00 39.68 303 ASP C O 1
ATOM 7255 N N . VAL C 2 268 ? 94.835 40.034 -98.910 1.00 42.55 304 VAL C N 1
ATOM 7256 C CA . VAL C 2 268 ? 95.101 41.410 -99.251 1.00 41.61 304 VAL C CA 1
ATOM 7257 C C . VAL C 2 268 ? 96.501 41.876 -98.753 1.00 40.60 304 VAL C C 1
ATOM 7258 O O . VAL C 2 268 ? 97.069 42.701 -99.387 1.00 38.35 304 VAL C O 1
ATOM 7262 N N . ASP C 2 269 ? 96.989 41.353 -97.650 1.00 42.21 305 ASP C N 1
ATOM 7263 C CA . ASP C 2 269 ? 98.416 41.477 -97.248 1.00 42.92 305 ASP C CA 1
ATOM 7264 C C . ASP C 2 269 ? 99.396 40.941 -98.299 1.00 42.99 305 ASP C C 1
ATOM 7265 O O . ASP C 2 269 ? 100.441 41.546 -98.540 1.00 41.98 305 ASP C O 1
ATOM 7270 N N . GLU C 2 270 ? 99.077 39.832 -98.984 1.00 43.99 306 GLU C N 1
ATOM 7271 C CA . GLU C 2 270 ? 99.985 39.354 -100.018 1.00 42.19 306 GLU C CA 1
ATOM 7272 C C . GLU C 2 270 ? 99.962 40.303 -101.170 1.00 39.63 306 GLU C C 1
ATOM 7273 O O . GLU C 2 270 ? 100.993 40.653 -101.712 1.00 36.90 306 GLU C O 1
ATOM 7279 N N . TYR C 2 271 ? 98.765 40.738 -101.537 1.00 37.99 307 TYR C N 1
ATOM 7280 C CA . TYR C 2 271 ? 98.635 41.671 -102.626 1.00 37.24 307 TYR C CA 1
ATOM 7281 C C . TYR C 2 271 ? 99.458 42.985 -102.272 1.00 37.15 307 TYR C C 1
ATOM 7282 O O . TYR C 2 271 ? 100.155 43.480 -103.147 1.00 35.55 307 TYR C O 1
ATOM 7291 N N . ASN C 2 272 ? 99.303 43.497 -101.053 1.00 38.64 308 ASN C N 1
ATOM 7292 C CA . ASN C 2 272 ? 100.020 44.699 -100.619 1.00 40.87 308 ASN C CA 1
ATOM 7293 C C . ASN C 2 272 ? 101.551 44.489 -100.683 1.00 43.08 308 ASN C C 1
ATOM 7294 O O . ASN C 2 272 ? 102.153 45.368 -101.234 1.00 41.89 308 ASN C O 1
ATOM 7299 N N . GLN C 2 273 ? 102.085 43.300 -100.271 1.00 45.48 309 GLN C N 1
ATOM 7300 C CA . GLN C 2 273 ? 103.497 42.946 -100.338 1.00 46.81 309 GLN C CA 1
ATOM 7301 C C . GLN C 2 273 ? 103.883 42.977 -101.825 1.00 46.71 309 GLN C C 1
ATOM 7302 O O . GLN C 2 273 ? 104.727 43.772 -102.232 1.00 47.56 309 GLN C O 1
ATOM 7308 N N . TYR C 2 274 ? 103.190 42.266 -102.682 1.00 42.50 310 TYR C N 1
ATOM 7309 C CA . TYR C 2 274 ? 103.617 42.203 -104.045 1.00 41.14 310 TYR C CA 1
ATOM 7310 C C . TYR C 2 274 ? 103.433 43.460 -104.825 1.00 38.64 310 TYR C C 1
ATOM 7311 O O . TYR C 2 274 ? 104.254 43.722 -105.684 1.00 38.75 310 TYR C O 1
ATOM 7320 N N . LYS C 2 275 ? 102.392 44.220 -104.592 1.00 37.94 311 LYS C N 1
ATOM 7321 C CA . LYS C 2 275 ? 102.264 45.446 -105.319 1.00 38.44 311 LYS C CA 1
ATOM 7322 C C . LYS C 2 275 ? 103.373 46.510 -105.141 1.00 38.52 311 LYS C C 1
ATOM 7323 O O . LYS C 2 275 ? 103.543 47.345 -105.994 1.00 37.80 311 LYS C O 1
ATOM 7329 N N . ASN C 2 276 ? 104.040 46.504 -104.026 1.00 40.29 312 ASN C N 1
ATOM 7330 C CA . ASN C 2 276 ? 105.076 47.481 -103.708 1.00 43.03 312 ASN C CA 1
ATOM 7331 C C . ASN C 2 276 ? 106.498 46.900 -103.700 1.00 41.90 312 ASN C C 1
ATOM 7332 O O . ASN C 2 276 ? 107.357 47.541 -103.162 1.00 41.35 312 ASN C O 1
ATOM 7337 N N . ALA C 2 277 ? 106.692 45.659 -104.159 1.00 38.38 313 ALA C N 1
ATOM 7338 C CA . ALA C 2 277 ? 107.998 45.064 -104.074 1.00 38.64 313 ALA C CA 1
ATOM 7339 C C . ALA C 2 277 ? 108.943 45.724 -105.131 1.00 37.69 313 ALA C C 1
ATOM 7340 O O . ALA C 2 277 ? 110.101 45.898 -104.864 1.00 37.44 313 ALA C O 1
ATOM 7342 N N . PHE C 2 278 ? 108.438 46.022 -106.327 1.00 36.89 314 PHE C N 1
ATOM 7343 C CA . PHE C 2 278 ? 109.202 46.570 -107.447 1.00 36.41 314 PHE C CA 1
ATOM 7344 C C . PHE C 2 278 ? 108.546 47.793 -108.045 1.00 37.16 314 PHE C C 1
ATOM 7345 O O . PHE C 2 278 ? 107.711 47.686 -108.906 1.00 38.98 314 PHE C O 1
ATOM 7353 N N . ILE C 2 279 ? 108.957 48.950 -107.595 1.00 39.10 315 ILE C N 1
ATOM 7354 C CA . ILE C 2 279 ? 108.421 50.188 -108.046 1.00 40.53 315 ILE C CA 1
ATOM 7355 C C . ILE C 2 279 ? 109.455 50.901 -108.904 1.00 40.75 315 ILE C C 1
ATOM 7356 O O . ILE C 2 279 ? 110.480 51.225 -108.473 1.00 43.35 315 ILE C O 1
ATOM 7361 N N . LEU C 2 280 ? 109.115 51.198 -110.132 1.00 40.53 316 LEU C N 1
ATOM 7362 C CA . LEU C 2 280 ? 110.019 51.811 -111.049 1.00 39.22 316 LEU C CA 1
ATOM 7363 C C . LEU C 2 280 ? 109.961 53.290 -110.861 1.00 42.27 316 LEU C C 1
ATOM 7364 O O . LEU C 2 280 ? 108.872 53.870 -110.935 1.00 42.07 316 LEU C O 1
ATOM 7369 N N . SER C 2 281 ? 111.106 53.904 -110.578 1.00 41.83 317 SER C N 1
ATOM 7370 C CA . SER C 2 281 ? 111.218 55.316 -110.399 1.00 43.70 317 SER C CA 1
ATOM 7371 C C . SER C 2 281 ? 112.350 55.830 -111.268 1.00 43.25 317 SER C C 1
ATOM 7372 O O . SER C 2 281 ? 113.102 55.020 -111.855 1.00 43.13 317 SER C O 1
ATOM 7375 N N . ASN C 2 282 ? 112.472 57.152 -111.376 1.00 42.63 318 ASN C N 1
ATOM 7376 C CA . ASN C 2 282 ? 113.604 57.742 -112.089 1.00 44.30 318 ASN C CA 1
ATOM 7377 C C . ASN C 2 282 ? 114.934 57.307 -111.484 1.00 45.90 318 ASN C C 1
ATOM 7378 O O . ASN C 2 282 ? 115.857 57.044 -112.223 1.00 45.12 318 ASN C O 1
ATOM 7383 N N . LYS C 2 283 ? 114.984 57.140 -110.175 1.00 48.65 319 LYS C N 1
ATOM 7384 C CA . LYS C 2 283 ? 116.193 56.681 -109.481 1.00 52.78 319 LYS C CA 1
ATOM 7385 C C . LYS C 2 283 ? 116.566 55.231 -109.882 1.00 50.75 319 LYS C C 1
ATOM 7386 O O . LYS C 2 283 ? 117.676 54.942 -110.253 1.00 48.81 319 LYS C O 1
ATOM 7392 N N . THR C 2 284 ? 115.607 54.315 -109.874 1.00 49.28 320 THR C N 1
ATOM 7393 C CA . THR C 2 284 ? 115.939 52.947 -110.211 1.00 47.06 320 THR C CA 1
ATOM 7394 C C . THR C 2 284 ? 116.293 52.848 -111.673 1.00 46.45 320 THR C C 1
ATOM 7395 O O . THR C 2 284 ? 116.727 51.801 -112.091 1.00 50.77 320 THR C O 1
ATOM 7399 N N . LEU C 2 285 ? 116.080 53.887 -112.483 1.00 45.57 321 LEU C N 1
ATOM 7400 C CA . LEU C 2 285 ? 116.395 53.907 -113.942 1.00 44.82 321 LEU C CA 1
ATOM 7401 C C . LEU C 2 285 ? 117.755 54.533 -114.286 1.00 48.92 321 LEU C C 1
ATOM 7402 O O . LEU C 2 285 ? 118.172 54.524 -115.456 1.00 47.02 321 LEU C O 1
ATOM 7407 N N . GLU C 2 286 ? 118.420 55.111 -113.294 1.00 52.85 322 GLU C N 1
ATOM 7408 C CA . GLU C 2 286 ? 119.598 55.909 -113.598 1.00 56.99 322 GLU C CA 1
ATOM 7409 C C . GLU C 2 286 ? 120.750 55.093 -114.226 1.00 56.98 322 GLU C C 1
ATOM 7410 O O . GLU C 2 286 ? 121.447 55.634 -115.111 1.00 59.25 322 GLU C O 1
ATOM 7416 N N . ASN C 2 287 ? 120.948 53.841 -113.776 1.00 55.25 323 ASN C N 1
ATOM 7417 C CA . ASN C 2 287 ? 122.036 52.982 -114.275 1.00 56.18 323 ASN C CA 1
ATOM 7418 C C . ASN C 2 287 ? 121.635 51.943 -115.283 1.00 53.19 323 ASN C C 1
ATOM 7419 O O . ASN C 2 287 ? 122.282 50.888 -115.310 1.00 56.07 323 ASN C O 1
ATOM 7424 N N . THR C 2 288 ? 120.645 52.250 -116.119 1.00 47.75 324 THR C N 1
ATOM 7425 C CA . THR C 2 288 ? 120.223 51.359 -117.155 1.00 44.65 324 THR C CA 1
ATOM 7426 C C . THR C 2 288 ? 120.887 51.936 -118.373 1.00 44.16 324 THR C C 1
ATOM 7427 O O . THR C 2 288 ? 121.458 53.020 -118.325 1.00 41.86 324 THR C O 1
ATOM 7431 N N . ARG C 2 289 ? 120.805 51.197 -119.479 1.00 42.57 325 ARG C N 1
ATOM 7432 C CA . ARG C 2 289 ? 121.335 51.690 -120.719 1.00 43.61 325 ARG C CA 1
ATOM 7433 C C . ARG C 2 289 ? 120.587 52.930 -121.147 1.00 42.82 325 ARG C C 1
ATOM 7434 O O . ARG C 2 289 ? 119.454 53.085 -120.838 1.00 39.64 325 ARG C O 1
ATOM 7442 N N . ASP C 2 290 ? 121.256 53.831 -121.827 1.00 44.17 326 ASP C N 1
ATOM 7443 C CA . ASP C 2 290 ? 120.633 54.955 -122.483 1.00 45.20 326 ASP C CA 1
ATOM 7444 C C . ASP C 2 290 ? 119.590 54.599 -123.455 1.00 42.94 326 ASP C C 1
ATOM 7445 O O . ASP C 2 290 ? 118.631 55.332 -123.532 1.00 43.53 326 ASP C O 1
ATOM 7450 N N . ASP C 2 291 ? 119.699 53.492 -124.179 1.00 40.24 327 ASP C N 1
ATOM 7451 C CA . ASP C 2 291 ? 118.626 53.140 -125.126 1.00 39.09 327 ASP C CA 1
ATOM 7452 C C . ASP C 2 291 ? 117.484 52.267 -124.564 1.00 37.06 327 ASP C C 1
ATOM 7453 O O . ASP C 2 291 ? 116.594 51.828 -125.322 1.00 34.31 327 ASP C O 1
ATOM 7458 N N . THR C 2 292 ? 117.457 52.034 -123.241 1.00 37.55 328 THR C N 1
ATOM 7459 C CA . THR C 2 292 ? 116.475 51.109 -122.761 1.00 38.33 328 THR C CA 1
ATOM 7460 C C . THR C 2 292 ? 115.069 51.732 -122.837 1.00 35.86 328 THR C C 1
ATOM 7461 O O . THR C 2 292 ? 114.930 52.965 -122.621 1.00 34.95 328 THR C O 1
ATOM 7465 N N . LYS C 2 293 ? 114.090 50.863 -123.136 1.00 32.62 329 LYS C N 1
ATOM 7466 C CA . LYS C 2 293 ? 112.678 51.188 -123.293 1.00 33.29 329 LYS C CA 1
ATOM 7467 C C . LYS C 2 293 ? 111.833 50.393 -122.308 1.00 31.92 329 LYS C C 1
ATOM 7468 O O . LYS C 2 293 ? 112.155 49.229 -122.022 1.00 30.69 329 LYS C O 1
ATOM 7474 N N . ILE C 2 294 ? 110.869 51.057 -121.721 1.00 30.11 330 ILE C N 1
ATOM 7475 C CA . ILE C 2 294 ? 110.048 50.505 -120.655 1.00 29.25 330 ILE C CA 1
ATOM 7476 C C . ILE C 2 294 ? 108.698 50.218 -121.210 1.00 29.05 330 ILE C C 1
ATOM 7477 O O . ILE C 2 294 ? 108.070 51.147 -121.708 1.00 27.47 330 ILE C O 1
ATOM 7482 N N . LEU C 2 295 ? 108.279 48.931 -121.145 1.00 27.77 331 LEU C N 1
ATOM 7483 C CA . LEU C 2 295 ? 106.959 48.483 -121.487 1.00 28.14 331 LEU C CA 1
ATOM 7484 C C . LEU C 2 295 ? 106.219 48.039 -120.292 1.00 27.90 331 LEU C C 1
ATOM 7485 O O . LEU C 2 295 ? 106.804 47.662 -119.243 1.00 27.53 331 LEU C O 1
ATOM 7490 N N . HIS C 2 296 ? 104.900 48.114 -120.436 1.00 26.64 332 HIS C N 1
ATOM 7491 C CA . HIS C 2 296 ? 103.950 47.682 -119.356 1.00 27.27 332 HIS C CA 1
ATOM 7492 C C . HIS C 2 296 ? 102.619 47.463 -120.089 1.00 28.29 332 HIS C C 1
ATOM 7493 O O . HIS C 2 296 ? 102.260 48.346 -120.827 1.00 29.18 332 HIS C O 1
ATOM 7500 N N . PRO C 2 297 ? 101.989 46.254 -119.976 1.00 26.97 333 PRO C N 1
ATOM 7501 C CA . PRO C 2 297 ? 100.823 45.940 -120.770 1.00 27.67 333 PRO C CA 1
ATOM 7502 C C . PRO C 2 297 ? 99.558 46.799 -120.413 1.00 30.49 333 PRO C C 1
ATOM 7503 O O . PRO C 2 297 ? 98.717 46.968 -121.282 1.00 28.46 333 PRO C O 1
ATOM 7507 N N . LEU C 2 298 ? 99.509 47.280 -119.171 1.00 30.93 334 LEU C N 1
ATOM 7508 C CA . LEU C 2 298 ? 98.576 48.255 -118.615 1.00 34.17 334 LEU C CA 1
ATOM 7509 C C . LEU C 2 298 ? 97.298 47.521 -118.233 1.00 35.79 334 LEU C C 1
ATOM 7510 O O . LEU C 2 298 ? 97.027 46.426 -118.771 1.00 34.81 334 LEU C O 1
ATOM 7515 N N . PRO C 2 299 ? 96.562 48.050 -117.272 1.00 34.67 335 PRO C N 1
ATOM 7516 C CA . PRO C 2 299 ? 96.803 49.243 -116.568 1.00 35.32 335 PRO C CA 1
ATOM 7517 C C . PRO C 2 299 ? 97.796 49.095 -115.491 1.00 34.82 335 PRO C C 1
ATOM 7518 O O . PRO C 2 299 ? 97.948 48.004 -115.007 1.00 34.14 335 PRO C O 1
ATOM 7522 N N . ARG C 2 300 ? 98.466 50.184 -115.087 1.00 35.18 336 ARG C N 1
ATOM 7523 C CA . ARG C 2 300 ? 99.260 50.169 -113.868 1.00 37.10 336 ARG C CA 1
ATOM 7524 C C . ARG C 2 300 ? 98.614 50.615 -112.633 1.00 39.14 336 ARG C C 1
ATOM 7525 O O . ARG C 2 300 ? 97.696 51.384 -112.693 1.00 42.55 336 ARG C O 1
ATOM 7533 N N . VAL C 2 301 ? 99.128 50.175 -111.495 1.00 39.56 337 VAL C N 1
ATOM 7534 C CA . VAL C 2 301 ? 98.698 50.692 -110.217 1.00 43.08 337 VAL C CA 1
ATOM 7535 C C . VAL C 2 301 ? 99.898 51.385 -109.604 1.00 45.81 337 VAL C C 1
ATOM 7536 O O . VAL C 2 301 ? 100.073 52.535 -109.850 1.00 47.76 337 VAL C O 1
ATOM 7540 N N . ASN C 2 302 ? 100.747 50.735 -108.812 1.00 45.98 338 ASN C N 1
ATOM 7541 C CA . ASN C 2 302 ? 101.902 51.375 -108.239 1.00 45.59 338 ASN C CA 1
ATOM 7542 C C . ASN C 2 302 ? 103.220 50.956 -108.904 1.00 44.07 338 ASN C C 1
ATOM 7543 O O . ASN C 2 302 ? 104.232 51.552 -108.520 1.00 44.06 338 ASN C O 1
ATOM 7548 N N . GLU C 2 303 ? 103.175 50.109 -109.922 1.00 40.39 339 GLU C N 1
ATOM 7549 C CA . GLU C 2 303 ? 104.364 49.439 -110.451 1.00 40.13 339 GLU C CA 1
ATOM 7550 C C . GLU C 2 303 ? 105.340 50.465 -111.046 1.00 38.56 339 GLU C C 1
ATOM 7551 O O . GLU C 2 303 ? 106.522 50.226 -111.061 1.00 40.19 339 GLU C O 1
ATOM 7557 N N . ILE C 2 304 ? 104.827 51.525 -111.643 1.00 36.30 340 ILE C N 1
ATOM 7558 C CA . ILE C 2 304 ? 105.624 52.547 -112.284 1.00 34.15 340 ILE C CA 1
ATOM 7559 C C . ILE C 2 304 ? 105.181 53.894 -111.788 1.00 34.62 340 ILE C C 1
ATOM 7560 O O . ILE C 2 304 ? 104.009 54.183 -111.938 1.00 33.02 340 ILE C O 1
ATOM 7565 N N . LYS C 2 305 ? 106.074 54.701 -111.166 1.00 35.91 341 LYS C N 1
ATOM 7566 C CA . LYS C 2 305 ? 105.713 56.048 -110.697 1.00 36.89 341 LYS C CA 1
ATOM 7567 C C . LYS C 2 305 ? 105.363 56.932 -111.875 1.00 37.01 341 LYS C C 1
ATOM 7568 O O . LYS C 2 305 ? 105.976 56.843 -112.944 1.00 35.38 341 LYS C O 1
ATOM 7574 N N . VAL C 2 306 ? 104.424 57.852 -111.631 1.00 38.99 342 VAL C N 1
ATOM 7575 C CA . VAL C 2 306 ? 104.002 58.823 -112.590 1.00 40.16 342 VAL C CA 1
ATOM 7576 C C . VAL C 2 306 ? 105.118 59.650 -113.157 1.00 40.06 342 VAL C C 1
ATOM 7577 O O . VAL C 2 306 ? 105.086 59.963 -114.332 1.00 40.94 342 VAL C O 1
ATOM 7581 N N . GLU C 2 307 ? 106.093 60.001 -112.343 1.00 40.84 343 GLU C N 1
ATOM 7582 C CA . GLU C 2 307 ? 107.282 60.709 -112.806 1.00 41.94 343 GLU C CA 1
ATOM 7583 C C . GLU C 2 307 ? 107.981 59.996 -113.995 1.00 40.71 343 GLU C C 1
ATOM 7584 O O . GLU C 2 307 ? 108.440 60.669 -114.896 1.00 42.01 343 GLU C O 1
ATOM 7590 N N . VAL C 2 308 ? 107.918 58.650 -114.061 1.00 37.73 344 VAL C N 1
ATOM 7591 C CA . VAL C 2 308 ? 108.531 57.905 -115.160 1.00 36.05 344 VAL C CA 1
ATOM 7592 C C . VAL C 2 308 ? 107.858 58.201 -116.508 1.00 35.56 344 VAL C C 1
ATOM 7593 O O . VAL C 2 308 ? 108.456 58.010 -117.569 1.00 34.06 344 VAL C O 1
ATOM 7597 N N . ASP C 2 309 ? 106.639 58.735 -116.497 1.00 36.75 345 ASP C N 1
ATOM 7598 C CA . ASP C 2 309 ? 105.926 58.952 -117.751 1.00 37.15 345 ASP C CA 1
ATOM 7599 C C . ASP C 2 309 ? 106.626 60.050 -118.517 1.00 38.88 345 ASP C C 1
ATOM 7600 O O . ASP C 2 309 ? 106.587 60.067 -119.708 1.00 38.34 345 ASP C O 1
ATOM 7605 N N . SER C 2 310 ? 107.254 60.988 -117.821 1.00 42.14 346 SER C N 1
ATOM 7606 C CA . SER C 2 310 ? 108.079 62.042 -118.485 1.00 46.02 346 SER C CA 1
ATOM 7607 C C . SER C 2 310 ? 109.467 61.588 -118.913 1.00 46.49 346 SER C C 1
ATOM 7608 O O . SER C 2 310 ? 110.126 62.296 -119.640 1.00 49.11 346 SER C O 1
ATOM 7611 N N . ASN C 2 311 ? 109.935 60.431 -118.445 1.00 43.20 347 ASN C N 1
ATOM 7612 C CA . ASN C 2 311 ? 111.257 59.952 -118.821 1.00 41.90 347 ASN C CA 1
ATOM 7613 C C . ASN C 2 311 ? 111.165 59.445 -120.238 1.00 40.95 347 ASN C C 1
ATOM 7614 O O . ASN C 2 311 ? 110.331 58.604 -120.479 1.00 40.38 347 ASN C O 1
ATOM 7619 N N . PRO C 2 312 ? 112.044 59.919 -121.184 1.00 42.40 348 PRO C N 1
ATOM 7620 C CA . PRO C 2 312 ? 111.981 59.354 -122.597 1.00 39.64 348 PRO C CA 1
ATOM 7621 C C . PRO C 2 312 ? 112.202 57.850 -122.712 1.00 38.74 348 PRO C C 1
ATOM 7622 O O . PRO C 2 312 ? 111.854 57.257 -123.741 1.00 38.06 348 PRO C O 1
ATOM 7626 N N . LYS C 2 313 ? 112.696 57.191 -121.667 1.00 37.93 349 LYS C N 1
ATOM 7627 C CA . LYS C 2 313 ? 112.750 55.698 -121.695 1.00 35.98 349 LYS C CA 1
ATOM 7628 C C . LYS C 2 313 ? 111.392 54.973 -121.663 1.00 35.76 349 LYS C C 1
ATOM 7629 O O . LYS C 2 313 ? 111.284 53.782 -122.108 1.00 34.14 349 LYS C O 1
ATOM 7635 N N . SER C 2 314 ? 110.367 55.663 -121.215 1.00 35.99 350 SER C N 1
ATOM 7636 C CA . SER C 2 314 ? 109.056 54.995 -121.082 1.00 36.26 350 SER C CA 1
ATOM 7637 C C . SER C 2 314 ? 108.286 54.997 -122.392 1.00 35.55 350 SER C C 1
ATOM 7638 O O . SER C 2 314 ? 108.117 56.022 -122.994 1.00 35.16 350 SER C O 1
ATOM 7641 N N . VAL C 2 315 ? 107.771 53.852 -122.833 1.00 31.90 351 VAL C N 1
ATOM 7642 C CA . VAL C 2 315 ? 106.983 53.822 -124.034 1.00 31.06 351 VAL C CA 1
ATOM 7643 C C . VAL C 2 315 ? 105.661 53.033 -123.834 1.00 30.41 351 VAL C C 1
ATOM 7644 O O . VAL C 2 315 ? 105.063 52.582 -124.793 1.00 29.38 351 VAL C O 1
ATOM 7648 N N . TYR C 2 316 ? 105.240 52.826 -122.595 1.00 30.81 352 TYR C N 1
ATOM 7649 C CA . TYR C 2 316 ? 104.086 51.996 -122.324 1.00 32.00 352 TYR C CA 1
ATOM 7650 C C . TYR C 2 316 ? 102.715 52.574 -122.869 1.00 32.07 352 TYR C C 1
ATOM 7651 O O . TYR C 2 316 ? 101.782 51.759 -123.196 1.00 28.15 352 TYR C O 1
ATOM 7660 N N . PHE C 2 317 ? 102.615 53.886 -123.038 1.00 31.67 353 PHE C N 1
ATOM 7661 C CA . PHE C 2 317 ? 101.381 54.505 -123.677 1.00 33.53 353 PHE C CA 1
ATOM 7662 C C . PHE C 2 317 ? 101.464 54.357 -125.156 1.00 32.76 353 PHE C C 1
ATOM 7663 O O . PHE C 2 317 ? 100.479 54.102 -125.759 1.00 31.60 353 PHE C O 1
ATOM 7671 N N . THR C 2 318 ? 102.674 54.435 -125.717 1.00 31.66 354 THR C N 1
ATOM 7672 C CA . THR C 2 318 ? 102.854 54.189 -127.149 1.00 32.42 354 THR C CA 1
ATOM 7673 C C . THR C 2 318 ? 102.566 52.732 -127.438 1.00 31.80 354 THR C C 1
ATOM 7674 O O . THR C 2 318 ? 101.943 52.397 -128.480 1.00 31.75 354 THR C O 1
ATOM 7678 N N . GLN C 2 319 ? 102.994 51.885 -126.525 1.00 32.16 355 GLN C N 1
ATOM 7679 C CA . GLN C 2 319 ? 102.760 50.430 -126.652 1.00 31.75 355 GLN C CA 1
ATOM 7680 C C . GLN C 2 319 ? 101.212 50.154 -126.751 1.00 30.56 355 GLN C C 1
ATOM 7681 O O . GLN C 2 319 ? 100.756 49.442 -127.639 1.00 28.89 355 GLN C O 1
ATOM 7687 N N . ALA C 2 320 ? 100.447 50.684 -125.813 1.00 30.57 356 ALA C N 1
ATOM 7688 C CA . ALA C 2 320 ? 98.971 50.525 -125.848 1.00 31.29 356 ALA C CA 1
ATOM 7689 C C . ALA C 2 320 ? 98.324 51.098 -127.163 1.00 31.85 356 ALA C C 1
ATOM 7690 O O . ALA C 2 320 ? 97.517 50.467 -127.810 1.00 34.33 356 ALA C O 1
ATOM 7692 N N . GLU C 2 321 ? 98.765 52.235 -127.628 1.00 32.42 357 GLU C N 1
ATOM 7693 C CA . GLU C 2 321 ? 98.363 52.739 -128.903 1.00 34.45 357 GLU C CA 1
ATOM 7694 C C . GLU C 2 321 ? 98.718 51.810 -130.042 1.00 32.75 357 GLU C C 1
ATOM 7695 O O . GLU C 2 321 ? 97.941 51.695 -131.031 1.00 31.84 357 GLU C O 1
ATOM 7701 N N . ASN C 2 322 ? 99.929 51.199 -129.957 1.00 31.66 358 ASN C N 1
ATOM 7702 C CA . ASN C 2 322 ? 100.395 50.207 -131.008 1.00 30.70 358 ASN C CA 1
ATOM 7703 C C . ASN C 2 322 ? 99.412 49.006 -131.116 1.00 30.32 358 ASN C C 1
ATOM 7704 O O . ASN C 2 322 ? 99.240 48.393 -132.161 1.00 28.82 358 ASN C O 1
ATOM 7709 N N . GLY C 2 323 ? 98.734 48.729 -130.048 1.00 29.22 359 GLY C N 1
ATOM 7710 C CA . GLY C 2 323 ? 97.722 47.696 -130.020 1.00 28.30 359 GLY C CA 1
ATOM 7711 C C . GLY C 2 323 ? 96.668 47.924 -131.032 1.00 30.67 359 GLY C C 1
ATOM 7712 O O . GLY C 2 323 ? 96.149 46.935 -131.574 1.00 29.61 359 GLY C O 1
ATOM 7713 N N . LEU C 2 324 ? 96.257 49.203 -131.281 1.00 29.16 360 LEU C N 1
ATOM 7714 C CA . LEU C 2 324 ? 95.216 49.434 -132.277 1.00 28.83 360 LEU C CA 1
ATOM 7715 C C . LEU C 2 324 ? 95.728 48.975 -133.635 1.00 28.65 360 LEU C C 1
ATOM 7716 O O . LEU C 2 324 ? 95.038 48.206 -134.365 1.00 29.19 360 LEU C O 1
ATOM 7721 N N . TYR C 2 325 ? 96.941 49.343 -133.967 1.00 27.97 361 TYR C N 1
ATOM 7722 C CA . TYR C 2 325 ? 97.541 49.035 -135.278 1.00 27.73 361 TYR C CA 1
ATOM 7723 C C . TYR C 2 325 ? 97.703 47.614 -135.507 1.00 26.27 361 TYR C C 1
ATOM 7724 O O . TYR C 2 325 ? 97.483 47.136 -136.618 1.00 28.51 361 TYR C O 1
ATOM 7733 N N . VAL C 2 326 ? 98.101 46.927 -134.462 1.00 25.91 362 VAL C N 1
ATOM 7734 C CA . VAL C 2 326 ? 98.415 45.453 -134.524 1.00 26.40 362 VAL C CA 1
ATOM 7735 C C . VAL C 2 326 ? 97.153 44.602 -134.571 1.00 25.94 362 VAL C C 1
ATOM 7736 O O . VAL C 2 326 ? 97.018 43.699 -135.382 1.00 26.44 362 VAL C O 1
ATOM 7740 N N . ARG C 2 327 ? 96.139 44.983 -133.818 1.00 27.32 363 ARG C N 1
ATOM 7741 C CA . ARG C 2 327 ? 94.825 44.343 -133.951 1.00 27.72 363 ARG C CA 1
ATOM 7742 C C . ARG C 2 327 ? 94.172 44.577 -135.275 1.00 27.45 363 ARG C C 1
ATOM 7743 O O . ARG C 2 327 ? 93.625 43.650 -135.840 1.00 27.48 363 ARG C O 1
ATOM 7751 N N . MET C 2 328 ? 94.199 45.803 -135.783 1.00 25.90 364 MET C N 1
ATOM 7752 C CA . MET C 2 328 ? 93.669 46.067 -137.106 1.00 25.52 364 MET C CA 1
ATOM 7753 C C . MET C 2 328 ? 94.375 45.189 -138.118 1.00 25.69 364 MET C C 1
ATOM 7754 O O . MET C 2 328 ? 93.714 44.634 -139.024 1.00 27.99 364 MET C O 1
ATOM 7759 N N . ALA C 2 329 ? 95.691 45.125 -138.001 1.00 25.46 365 ALA C N 1
ATOM 7760 C CA . ALA C 2 329 ? 96.553 44.312 -138.934 1.00 27.02 365 ALA C CA 1
ATOM 7761 C C . ALA C 2 329 ? 96.194 42.825 -138.913 1.00 26.33 365 ALA C C 1
ATOM 7762 O O . ALA C 2 329 ? 95.933 42.216 -139.918 1.00 27.15 365 ALA C O 1
ATOM 7764 N N . LEU C 2 330 ? 96.023 42.303 -137.721 1.00 27.11 366 LEU C N 1
ATOM 7765 C CA . LEU C 2 330 ? 95.689 40.913 -137.587 1.00 26.79 366 LEU C CA 1
ATOM 7766 C C . LEU C 2 330 ? 94.289 40.610 -138.142 1.00 28.28 366 LEU C C 1
ATOM 7767 O O . LEU C 2 330 ? 94.142 39.720 -138.959 1.00 28.10 366 LEU C O 1
ATOM 7772 N N . LEU C 2 331 ? 93.308 41.456 -137.844 1.00 28.08 367 LEU C N 1
ATOM 7773 C CA . LEU C 2 331 ? 92.042 41.237 -138.387 1.00 29.61 367 LEU C CA 1
ATOM 7774 C C . LEU C 2 331 ? 92.046 41.316 -139.943 1.00 29.51 367 LEU C C 1
ATOM 7775 O O . LEU C 2 331 ? 91.324 40.506 -140.671 1.00 28.65 367 LEU C O 1
ATOM 7780 N N . TYR C 2 332 ? 92.727 42.340 -140.451 1.00 28.20 368 TYR C N 1
ATOM 7781 C CA . TYR C 2 332 ? 92.756 42.564 -141.873 1.00 29.48 368 TYR C CA 1
ATOM 7782 C C . TYR C 2 332 ? 93.371 41.311 -142.571 1.00 29.30 368 TYR C C 1
ATOM 7783 O O . TYR C 2 332 ? 92.851 40.852 -143.625 1.00 30.35 368 TYR C O 1
ATOM 7792 N N . LEU C 2 333 ? 94.426 40.788 -141.998 1.00 28.15 369 LEU C N 1
ATOM 7793 C CA . LEU C 2 333 ? 95.146 39.698 -142.646 1.00 30.40 369 LEU C CA 1
ATOM 7794 C C . LEU C 2 333 ? 94.331 38.404 -142.674 1.00 31.37 369 LEU C C 1
ATOM 7795 O O . LEU C 2 333 ? 94.363 37.681 -143.643 1.00 33.74 369 LEU C O 1
ATOM 7800 N N . ILE C 2 334 ? 93.622 38.137 -141.606 1.00 30.74 370 ILE C N 1
ATOM 7801 C CA . ILE C 2 334 ? 92.737 37.007 -141.496 1.00 32.11 370 ILE C CA 1
ATOM 7802 C C . ILE C 2 334 ? 91.467 37.087 -142.298 1.00 32.90 370 ILE C C 1
ATOM 7803 O O . ILE C 2 334 ? 91.065 36.097 -142.859 1.00 32.91 370 ILE C O 1
ATOM 7808 N N . PHE C 2 335 ? 90.778 38.237 -142.271 1.00 32.07 371 PHE C N 1
ATOM 7809 C CA . PHE C 2 335 ? 89.438 38.348 -142.783 1.00 34.17 371 PHE C CA 1
ATOM 7810 C C . PHE C 2 335 ? 89.279 38.977 -144.119 1.00 36.11 371 PHE C C 1
ATOM 7811 O O . PHE C 2 335 ? 88.245 38.825 -144.650 1.00 37.78 371 PHE C O 1
ATOM 7819 N N . SER C 2 336 ? 90.262 39.641 -144.696 1.00 38.39 372 SER C N 1
ATOM 7820 C CA . SER C 2 336 ? 89.994 40.252 -145.973 1.00 44.45 372 SER C CA 1
ATOM 7821 C C . SER C 2 336 ? 89.845 39.250 -147.072 1.00 50.24 372 SER C C 1
ATOM 7822 O O . SER C 2 336 ? 90.471 38.179 -147.064 1.00 46.53 372 SER C O 1
ATOM 7825 N N . SER C 2 337 ? 88.939 39.591 -147.980 1.00 57.48 373 SER C N 1
ATOM 7826 C CA . SER C 2 337 ? 88.594 38.746 -149.128 1.00 66.24 373 SER C CA 1
ATOM 7827 C C . SER C 2 337 ? 89.653 38.846 -150.227 1.00 76.91 373 SER C C 1
ATOM 7828 O O . SER C 2 337 ? 89.644 38.063 -151.172 1.00 77.92 373 SER C O 1
ATOM 7831 N N . THR C 2 338 ? 90.540 39.834 -150.090 1.00 76.88 374 THR C N 1
ATOM 7832 C CA . THR C 2 338 ? 91.703 40.044 -150.939 1.00 78.79 374 THR C CA 1
ATOM 7833 C C . THR C 2 338 ? 92.867 40.012 -149.952 1.00 83.31 374 THR C C 1
ATOM 7834 O O . THR C 2 338 ? 93.384 41.050 -149.534 1.00 84.09 374 THR C O 1
#

InterPro domains:
  IPR002082 Aspartate carbamoyltransferase [TIGR00670] (58-370)
  IPR006130 Aspartate/ornithine carbamoyltransferase [PR00100] (103-122)
  IPR006130 Aspartate/ornithine carbamoyltransferase [PR00100] (187-198)
  IPR006130 Aspartate/ornithine carbamoyltransferase [PR00100] (326-335)
  IPR006130 Aspartate/ornithine carbamoyltransferase [PR00100] (336-359)
  IPR006130 Aspartate/ornithine carbamoyltransferase [PS00097] (103-110)
  IPR006131 Aspartate/ornithine carbamoyltransferase, Asp/Orn-binding domain [PF00185] (213-369)
  IPR006132 Aspartate/ornithine carbamoyltransferase, carbamoyl-P binding [PF02729] (58-199)
  IPR036901 Aspartate/ornithine carbamoyltransferase superfamily [G3DSA:3.40.50.1370] (45-191)
  IPR036901 Aspartate/ornithine carbamoyltransferase superfamily [G3DSA:3.40.50.1370] (192-358)
  IPR036901 Aspartate/ornithine carbamoyltransferase superfamily [SSF53671] (52-372)

Solvent-accessible surface area: 38152 Å² total

CATH classification: 3.40.50.1370 (+1 more: 3.40.50.1370)

Sequence (965 aa):
DLDKIMTKMKNKSVINIDDVDDEELLAILYTSKQFEKILKNNEDSKYLENKVFCSVFLEPSTRTRCSFDAAILKLGSKVLNITDMNSTSFYKGETVEDAFKILSTYVDGIIYRDPSKKNVDIAVSSSSKPIINAGNGTGEHPTQSLLDFYTIHNYFPFILDRNINKKLNIAFVGDLKNGRTVHSLSKLLSRYNVSFNFVSCKSLNIPKDIVNTITYNLKKNNFYSDDSIKYFDNLEEGLEDVHIIYMTRIQKERYNQYKNAFILSNKTLENTRDDTKILHPLPRVNEIKVEVDSNPKSVYFTQAENGLYVRMALLYLIFSSDLDKIMTKMKNKSVINIDDVDDEELLAILYTSKQFEKILKNNEDSKYLENKVFCSVFLEPSTRTRCSFDAAILKLGSKVLNITDMNSTSFYKGETVEDAFKILSTYVDGIIYRDPSKKNVDIAVSSSSKPIINAGNGTGEHPTQSLLDFYTIHNYFPFILDRNINKKLNIAFVGDLKNGRRTVHSLSKLLSRYNVSFNFVSCKSLNIPKDIVNTITYNLKKNNFYSDDSIKYFDNLEEGLEDVHIIYMTRIQYNQYKNAFILSNKTLENTRDDTKILHPLPRVNEIKVEVDSNPKSVYFTQAENGLYVRMALLYLIFSDLDKIMTKMKNKSVINIDDVDDEELLAILYTSKQFEKILKNNEDSKYLENKVFCSVFLEPSTRTRCSFDAAILKLGSKVLNITDMNSTSFYKGETVEDAFKILSTYVDGIIYRDPSKKNVDIAVSSSSKPIINAGNGTGEHPTQSLLDFYTIHNYFPFILDRNINKKLNIAFVGDLKNGRTVHSLSKLLSRYNVSFNFVSKSLNIPKDIVNTITYNLKKNNFYSDDSIKYFDNLEEGLEDVHIIYMTRIQKERFTDVDEYNQYKNAFILSNKTLENTRDDTKILHPLPRVNEIKVEVDSNPKSVYFTQAENGLYVRMALLYLIFSST

B-factor: mean 44.88, std 15.39, range [23.04, 126.94]

Nearest PDB structures (foldseek):
  7zid-assembly1_B  TM=9.954E-01  e=1.048E-58  Plasmodium falciparum 3D7
  5iln-assembly1_B  TM=9.872E-01  e=2.151E-55  Plasmodium falciparum 3D7
  6hl7-assembly1_A  TM=9.862E-01  e=5.208E-55  Plasmodium falciparum
  6hl7-assembly1_B  TM=9.802E-01  e=6.618E-54  Plasmodium falciparum
  3e2p-assembly1_A  TM=8.988E-01  e=4.277E-27  Methanocaldococcus jannaschii

Radius of gyration: 31.62 Å; Cα contacts (8 Å, |Δi|>4): 1916; chains: 3; bounding box: 89×92×61 Å

Organism: Plasmodium falciparum (NCBI:txid5833)

Secondary structure (DSSP, 8-state):
-HHHHHHHHTT--B-SGGGS-HHHHHHHHHHHHHHHHHHHTT----SS-S-EEEEEE-S--HHHHHHHHHHHHHHT-EEEEEE-SSHHHHHTTS-HHHHHHHHHHH-SEEEEEES-HHHHHHHHHH-SS-EEEEEETTS--HHHHHHHHHHHHHH-GGGGS--TT--EEEEEES-TTT-HHHHHHHHHHTTSSEEEEEE--GGGPPPHHHHHHHHHHHHHTT---TTSEEEESSHHHHTTT-SEEEEPP--S---TTTTTS--B-TTTTTTS-TT-EEE--S--SSSB-GGGGTSTTB-HHHHHHHHHHHHHHHHHHHH--/-HHHHHHHHTT--B-SGGGS-HHHHHHHHHHHHHHHHHHHTT-----S-S-EEEEEE-S--HHHHHHHHHHHHHTT-EEEEE--S-HHHHHTTS-HHHHHHHHHHH-SEEEEE-S-HHHHHHHHHH-SS-EEE---TT---HHHHHHHHHHHHHH-GGGGT--TT--EEEEEES-TTT-HHHHHHHHHHTTSSEEEEEE--GGGPPPHHHHHHHHHHHHHTT---TTSEEEES-HHHHTTT-SEEEEPP----GGGSS--B-TGGGTTS-TT-EEE--S--SSSB-GGGGGSTTB-HHHHHHHHHHHHHHHHHHHH-/-HHHHHHHHTT--B-SGGGS-HHHHHHHHHHHHHHHHHHHTT----S-TT-EEEEEE-SS-HHHHHHHHHHHHHTT-EEEEEE-SSHHHHHTT--HHHHHHHHHHH-SEEEEEES-HHHHHHHHHH-SS-EEEEEETTTB-HHHHHHHHHHHHHH-GGGGT--TT--EEEEEES-TTT-HHHHHHHHHHTTSSEEEEEE--TTPPPHHHHHHHHHHHHHTT---TTSEEEESSHHHHTTT-SEEEEPP--GGG--SHHHHHHHHTSS-B-TGGGTTS-TT-EEE--S--SSSB-GGGGGSTTB-HHHHHHHHHHHHHHHHHHHH---

Foldseek 3Di:
DLVVVLVVQAQAAADFLVSADLVNLVLLLVQLVVLVVQVVVVHQQLLDADFEEEEEAAADDVPLSVLLQLLQVSNNYYYDYHYHNADCVPQVVHDLLVVLLVVLVVGQEYEDEHQAPVSVVSNCVNHPGYYYYCYYVVLGHNLLLSLVVSVLCVLVVCQSVLDLPDEAEEEEEAQQQRFSSNLRNLLVSLLGQYAYEYEYDPVRGHDVVSVVSSQVNVVVSVNDDPRRYDYDHALLVRQAEHQEYEYEEADDVVHPVRNPRAAADVVSVPRHDPNHAYEYQDDHDRNYDPNCVPVVSYCHVVSSVSSSSSSSSSCSSHHDD/DQVVLLVVQAQDAAFFLVVADLVNLVLLLVQLVVLVVCVVVVHQQQLDAPFEEEEEAAADDPLLSVLLQLLCVSNNYYYDYHDYHHDCVVCVPHDLLVVQLVVLVVGQEYEDEHQDPVSVVSNVVRHPHYYYYCAYVVLRHNLLLSLVVSVLCVLQVCQSVLDLVREAEEEEEAQQQRQSSNLRNLLVSLLGQYAYEYEFDPVRGHDVVSVVSSQVNVVVSVNDDPRRYHYYHDLLVRQEAHQEYEYEACVPVVRPPRAAADPVSCVRHDPNHAYAYSDDHDRRYDPNCVPPVNYCHVVSSVSSSSSSSSSCSSHRD/DLVVLLVVQAQDADDFLVSQDLVNLVLLLVQLVVVVVCVVVVHQQQLDAPFEEEEEAAAPDVLLVVLLQLLQVSNNYYYDYHYHNHDCVPQVPHALLVVQLVVLVVGQEYEDEHQDPVSVVSNVVRHPGHYYDCYYVPLGHNLLLSLVVSVVCVLPVCLSVLDLPREAEEEEEAQQQRFSSNLRNLLVSLLGLYAYEYEYVVRGHDPVSVVNSQVNVVVSPNDDPRRYHYYHDLLVRQAEHQEYEYEAQDPVVDPPVVVSVCRLPSAAADPVSVPRHDPNHAYAYSDDHDRNYDPNCVPPVRYCHVVSSVSSSSSSSSSCSSHHDPD